Protein AF-A0A8X7WY59-F1 (afdb_monomer_lite)

Sequence (1253 aa):
MSDRKAVIKNADMSEDMQQDAVDCATQAMEKYNIEKDIAAYIKKIIQFKLKKKKSQFYHTILGNNSKTPDVVVSFHSNGEPSRGSSMAAEAGLLNAGLSVFEAQSSQLAAALEETGDVNGRVSSSGSQFSRCYEKLRSLGQARVSDNEAFRTEVHLLFDQLISENYEGLSGSASRVIEPQFNYNGYITLQDVCMLLVQACQLVRLNQEHLVSKLCQLIHHLLNRLQHMADLVGKDGILLRYSDLYQTDMELCRAALHCMANLCLGVPGQPYLEEPYRNSCFKTFLSVLQCVKQGDLCDVTCCGLLQSALKGIQSILNGGKMKLTQDEELGSLLAMLKKYMFFGLPGLNLEMPAILYPTPLPQYERSSSAKQEPTADVSSSARESGSKKRKSRGKNRKEVTDTRPEEEDNGEESGTLKMGTGLDKLKLTGGDAVVRKRVPTPQGLSLQSSCRRVTSSSDSEFSDPEGGLQSKLRLYQAKVRQSALHCFLSTVKCIEKKVLYGYWSCFVPDSSAVGSPQSLSLLTIALKDPSPKTRASALQVLSAILEGSKQFLSVAEDTSDHKQAFTPFSATLASSIRELHRCLLLALVAESSSQTLTQIIKCLANLALNAPYARLKPGLLSPLWRQIKPYIRHRDVNVRVSSLTLLGALVSTHAPLSEVEILLRQPCTAGMNNSGIATPQEARNTLEGYRKHPVNHSTDLQTAESWRKPNATYESPHDTGESLGENASQDSSWLLRFCISLVMLPREEIYSDSDTNSAGGGSSTYEPSPVRLEALQVLAHLVRGYFRVIQAHLLELGEVASKCMKETDASIQLHGAKLLEELGSGIIQQYKSDSNIPEGKIISVEEVLTFWLRVLSGPLVAALQNSHHPTLQTTACDAVSSILPEAFSRLSDKMQILCITVLLGLNHSENPLVKAASVRALGVYVLFPNLRQDVLFVADTANAILMSLEDRSPNVRAKAAWSLGNLTDTLIFNMETVGVCFQEDFSDLLLLKMFKSATRASNDKDRVKSNAVRALGNLLHFLQPHHIAKPHFLTVVEDSFQVLIQTVQGDATMKVRWNACYALGNAFRNTALPLGTASWTSEAFGVLTSVVKSCKNFKVRIKSAMALSIPSSRERYGSKEQFADVWGALVQALEKSEDTEDFLEYKYCASLRTQLCQALLHLIGLADEKDLDCISKTLAEKGEAFRAYFLHYHISTAEGSEVPPCLGLQERAQELEKVIVHLRSMEQVPQFPEAVVTYLENISQSCSGSAQAS

pLDDT: mean 71.4, std 25.54, range [20.17, 98.62]

Structure (mmCIF, N/CA/C/O backbone):
data_AF-A0A8X7WY59-F1
#
_entry.id   AF-A0A8X7WY59-F1
#
loop_
_atom_site.group_PDB
_atom_site.id
_atom_site.type_symbol
_atom_site.label_atom_id
_atom_site.label_alt_id
_atom_site.label_comp_id
_atom_site.label_asym_id
_atom_site.label_entity_id
_atom_site.label_seq_id
_atom_site.pdbx_PDB_ins_code
_atom_site.Cartn_x
_atom_site.Cartn_y
_atom_site.Cartn_z
_atom_site.occupancy
_atom_site.B_iso_or_equiv
_atom_site.auth_seq_id
_atom_site.auth_comp_id
_atom_site.auth_asym_id
_atom_site.auth_atom_id
_atom_site.pdbx_PDB_model_num
ATOM 1 N N . MET A 1 1 ? 18.654 16.461 20.805 1.00 31.39 1 MET A N 1
ATOM 2 C CA . MET A 1 1 ? 19.153 16.700 19.441 1.00 31.39 1 MET A CA 1
ATOM 3 C C . MET A 1 1 ? 20.659 16.739 19.533 1.00 31.39 1 MET A C 1
ATOM 5 O O . MET A 1 1 ? 21.188 17.694 20.074 1.00 31.39 1 MET A O 1
ATOM 9 N N . SER A 1 2 ? 21.334 15.676 19.124 1.00 32.94 2 SER A N 1
ATOM 10 C CA . SER A 1 2 ? 22.703 15.774 18.626 1.00 32.94 2 SER A CA 1
ATOM 11 C C . SER A 1 2 ? 22.593 16.575 17.325 1.00 32.94 2 SER A C 1
ATOM 13 O O . SER A 1 2 ? 21.932 16.127 16.388 1.00 32.94 2 SER A O 1
ATOM 15 N N . ASP A 1 3 ? 23.088 17.814 17.319 1.00 42.06 3 ASP A N 1
ATOM 16 C CA . ASP A 1 3 ? 23.020 18.712 16.163 1.00 42.06 3 ASP A CA 1
ATOM 17 C C . ASP A 1 3 ? 23.719 18.055 14.968 1.00 42.06 3 ASP A C 1
ATOM 19 O O . ASP A 1 3 ? 24.945 18.067 14.873 1.00 42.06 3 ASP A O 1
ATOM 23 N N . ARG A 1 4 ? 22.942 17.448 14.060 1.00 55.97 4 ARG A N 1
ATOM 24 C CA . ARG A 1 4 ? 23.450 16.955 12.777 1.00 55.97 4 ARG A CA 1
ATOM 25 C C . ARG A 1 4 ? 23.826 18.167 11.950 1.00 55.97 4 ARG A C 1
ATOM 27 O O . ARG A 1 4 ? 22.977 18.779 11.301 1.00 55.97 4 ARG A O 1
ATOM 34 N N . LYS A 1 5 ? 25.097 18.538 12.012 1.00 56.91 5 LYS A N 1
ATOM 35 C CA . LYS A 1 5 ? 25.622 19.657 11.249 1.00 56.91 5 LYS A CA 1
ATOM 36 C C . LYS A 1 5 ? 25.946 19.146 9.850 1.00 56.91 5 LYS A C 1
ATOM 38 O O . LYS A 1 5 ? 26.588 18.112 9.681 1.00 56.91 5 LYS A O 1
ATOM 43 N N . ALA A 1 6 ? 25.464 19.842 8.827 1.00 61.50 6 ALA A N 1
ATOM 44 C CA . ALA A 1 6 ? 25.950 19.593 7.478 1.00 61.50 6 ALA A CA 1
ATOM 45 C C . ALA A 1 6 ? 27.387 20.129 7.406 1.00 61.50 6 ALA A C 1
ATOM 47 O O . ALA A 1 6 ? 27.615 21.318 7.622 1.00 61.50 6 ALA A O 1
ATOM 48 N N . VAL A 1 7 ? 28.352 19.243 7.153 1.00 59.28 7 VAL A N 1
ATOM 49 C CA . VAL A 1 7 ? 29.776 19.590 7.056 1.00 59.28 7 VAL A CA 1
ATOM 50 C C . VAL A 1 7 ? 30.239 19.314 5.631 1.00 59.28 7 VAL A C 1
ATOM 52 O O . VAL A 1 7 ? 30.009 18.238 5.073 1.00 59.28 7 VAL A O 1
ATOM 55 N N . ILE A 1 8 ? 30.881 20.300 5.017 1.00 67.44 8 ILE A N 1
ATOM 56 C CA . ILE A 1 8 ? 31.401 20.184 3.655 1.00 67.44 8 ILE A CA 1
ATOM 57 C C . ILE A 1 8 ? 32.779 19.522 3.721 1.00 67.44 8 ILE A C 1
ATOM 59 O O . ILE A 1 8 ? 33.669 20.029 4.398 1.00 67.44 8 ILE A O 1
ATOM 63 N N . LYS A 1 9 ? 32.962 18.379 3.037 1.00 58.09 9 LYS A N 1
ATOM 64 C CA . LYS A 1 9 ? 34.277 17.699 2.977 1.00 58.09 9 LYS A CA 1
ATOM 65 C C . LYS A 1 9 ? 35.190 18.274 1.904 1.00 58.09 9 LYS A C 1
ATOM 67 O O . LYS A 1 9 ? 36.377 18.383 2.149 1.00 58.09 9 LYS A O 1
ATOM 72 N N . ASN A 1 10 ? 34.630 18.548 0.726 1.00 53.47 10 ASN A N 1
ATOM 73 C CA . ASN A 1 10 ? 35.312 19.059 -0.463 1.00 53.47 10 ASN A CA 1
ATOM 74 C C . ASN A 1 10 ? 34.281 19.818 -1.314 1.00 53.47 10 ASN A C 1
ATOM 76 O O . ASN A 1 10 ? 33.193 19.285 -1.578 1.00 53.47 10 ASN A O 1
ATOM 80 N N . ALA A 1 11 ? 34.608 21.041 -1.733 1.00 60.16 11 ALA A N 1
ATOM 81 C CA . ALA A 1 11 ? 33.731 21.877 -2.547 1.00 60.16 11 ALA A CA 1
ATOM 82 C C . ALA A 1 11 ? 34.517 22.841 -3.450 1.00 60.16 11 ALA A C 1
ATOM 84 O O . ALA A 1 11 ? 35.260 23.681 -2.955 1.00 60.16 11 ALA A O 1
ATOM 85 N N . ASP A 1 12 ? 34.262 22.777 -4.759 1.00 55.44 12 ASP A N 1
ATOM 86 C CA . ASP A 1 12 ? 34.738 23.748 -5.761 1.00 55.44 12 ASP A CA 1
ATOM 87 C C . ASP A 1 12 ? 33.696 24.870 -5.988 1.00 55.44 12 ASP A C 1
ATOM 89 O O . ASP A 1 12 ? 33.235 25.101 -7.108 1.00 55.44 12 ASP A O 1
ATOM 93 N N . MET A 1 13 ? 33.226 25.530 -4.922 1.00 59.47 13 MET A N 1
ATOM 94 C CA . MET A 1 13 ? 32.264 26.652 -5.001 1.00 59.47 13 MET A CA 1
ATOM 95 C C . MET A 1 13 ? 32.518 27.700 -3.902 1.00 59.47 13 MET A C 1
ATOM 97 O O . MET A 1 13 ? 33.172 27.387 -2.912 1.00 59.47 13 MET A O 1
ATOM 101 N N . SER A 1 14 ? 32.014 28.934 -4.054 1.00 62.94 14 SER A N 1
ATOM 102 C CA . SER A 1 14 ? 32.271 30.042 -3.108 1.00 62.94 14 SER A CA 1
ATOM 103 C C . SER A 1 14 ? 31.678 29.810 -1.709 1.00 62.94 14 SER A C 1
ATOM 105 O O . SER A 1 14 ? 30.666 29.121 -1.576 1.00 62.94 14 SER A O 1
ATOM 107 N N . GLU A 1 15 ? 32.269 30.416 -0.670 1.00 65.06 15 GLU A N 1
ATOM 108 C CA . GLU A 1 15 ? 31.835 30.266 0.736 1.00 65.06 15 GLU A CA 1
ATOM 109 C C . GLU A 1 15 ? 30.348 30.609 0.951 1.00 65.06 15 GLU A C 1
ATOM 111 O O . GLU A 1 15 ? 29.634 29.867 1.623 1.00 65.06 15 GLU A O 1
ATOM 116 N N . ASP A 1 16 ? 29.830 31.643 0.283 1.00 63.62 16 ASP A N 1
ATOM 117 C CA . ASP A 1 16 ? 28.403 31.996 0.344 1.00 63.62 16 ASP A CA 1
ATOM 118 C C . ASP A 1 16 ? 27.487 30.879 -0.198 1.00 63.62 16 ASP A C 1
ATOM 120 O O . ASP A 1 16 ? 26.389 30.648 0.310 1.00 63.62 16 ASP A O 1
ATOM 124 N N . MET A 1 17 ? 27.924 30.163 -1.242 1.00 63.62 17 MET A N 1
ATOM 125 C CA . MET A 1 17 ? 27.171 29.045 -1.830 1.00 63.62 17 MET A CA 1
ATOM 126 C C . MET A 1 17 ? 27.289 27.774 -0.993 1.00 63.62 17 MET A C 1
ATOM 128 O O . MET A 1 17 ? 26.340 26.990 -0.918 1.00 63.62 17 MET A O 1
ATOM 132 N N . GLN A 1 18 ? 28.442 27.589 -0.354 1.00 67.56 18 GLN A N 1
ATOM 133 C CA . GLN A 1 18 ? 28.662 26.543 0.633 1.00 67.56 18 GLN A CA 1
ATOM 134 C C . GLN A 1 18 ? 27.712 26.722 1.826 1.00 67.56 18 GLN A C 1
ATOM 136 O O . GLN A 1 18 ? 27.044 25.762 2.214 1.00 67.56 18 GLN A O 1
ATOM 141 N N . GLN A 1 19 ? 27.545 27.950 2.324 1.00 72.44 19 GLN A N 1
ATOM 142 C CA . GLN A 1 19 ? 26.592 28.256 3.392 1.00 72.44 19 GLN A CA 1
ATOM 143 C C . GLN A 1 19 ? 25.133 28.043 2.947 1.00 72.44 19 GLN A C 1
ATOM 145 O O . GLN A 1 19 ? 24.384 27.342 3.624 1.00 72.44 19 GLN A O 1
ATOM 150 N N . ASP A 1 20 ? 24.747 28.521 1.755 1.00 68.69 20 ASP A N 1
ATOM 151 C CA . ASP A 1 20 ? 23.413 28.281 1.167 1.00 68.69 20 ASP A CA 1
ATOM 152 C C . ASP A 1 20 ? 23.089 26.770 1.039 1.00 68.69 20 ASP A C 1
ATOM 154 O O . ASP A 1 20 ? 21.933 26.343 1.182 1.00 68.69 20 ASP A O 1
ATOM 158 N N . ALA A 1 21 ? 24.101 25.949 0.735 1.00 67.88 21 ALA A N 1
ATOM 159 C CA . ALA A 1 21 ? 23.987 24.498 0.628 1.00 67.88 21 ALA A CA 1
ATOM 160 C C . ALA A 1 21 ? 23.871 23.813 1.996 1.00 67.88 21 ALA A C 1
ATOM 162 O O . ALA A 1 21 ? 23.061 22.893 2.136 1.00 67.88 21 ALA A O 1
ATOM 163 N N . VAL A 1 22 ? 24.626 24.278 2.994 1.00 73.19 22 VAL A N 1
ATOM 164 C CA . VAL A 1 22 ? 24.528 23.842 4.396 1.00 73.19 22 VAL A CA 1
ATOM 165 C C . VAL A 1 22 ? 23.139 24.161 4.953 1.00 73.19 22 VAL A C 1
ATOM 167 O O . VAL A 1 22 ? 22.491 23.279 5.516 1.00 73.19 22 VAL A O 1
ATOM 170 N N . ASP A 1 23 ? 22.608 25.354 4.695 1.00 73.19 23 ASP A N 1
ATOM 171 C CA . ASP A 1 23 ? 21.272 25.765 5.139 1.00 73.19 23 ASP A CA 1
ATOM 172 C C . ASP A 1 23 ? 20.163 24.955 4.443 1.00 73.19 23 ASP A C 1
ATOM 174 O O . ASP A 1 23 ? 19.184 24.538 5.067 1.00 73.19 23 ASP A O 1
ATOM 178 N N . CYS A 1 24 ? 20.320 24.658 3.144 1.00 72.88 24 CYS A N 1
ATOM 179 C CA . CYS A 1 24 ? 19.389 23.784 2.419 1.00 72.88 24 CYS A CA 1
ATOM 180 C C . CYS A 1 24 ? 19.446 22.335 2.894 1.00 72.88 24 CYS A C 1
ATOM 182 O O . CYS A 1 24 ? 18.401 21.688 2.980 1.00 72.88 24 CYS A O 1
ATOM 184 N N . ALA A 1 25 ? 20.641 21.813 3.172 1.00 68.19 25 ALA A N 1
ATOM 185 C CA . ALA A 1 25 ? 20.806 20.489 3.751 1.00 68.19 25 ALA A CA 1
ATOM 186 C C . ALA A 1 25 ? 20.147 20.433 5.132 1.00 68.19 25 ALA A C 1
ATOM 188 O O . ALA A 1 25 ? 19.403 19.496 5.406 1.00 68.19 25 ALA A O 1
ATOM 189 N N . THR A 1 26 ? 20.309 21.482 5.938 1.00 71.94 26 THR A N 1
ATOM 190 C CA . THR A 1 26 ? 19.675 21.624 7.255 1.00 71.94 26 THR A CA 1
ATOM 191 C C . THR A 1 26 ? 18.148 21.615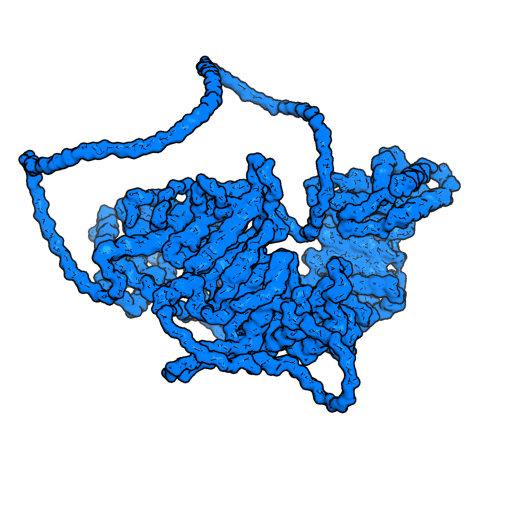 7.139 1.00 71.94 26 THR A C 1
ATOM 193 O O . THR A 1 26 ? 17.495 20.760 7.733 1.00 71.94 26 THR A O 1
ATOM 196 N N . GLN A 1 27 ? 17.564 22.425 6.249 1.00 70.44 27 GLN A N 1
ATOM 197 C CA . GLN A 1 27 ? 16.116 22.403 5.985 1.00 70.44 27 GLN A CA 1
ATOM 198 C C . GLN A 1 27 ? 15.603 21.066 5.431 1.00 70.44 27 GLN A C 1
ATOM 200 O O . GLN A 1 27 ? 14.469 20.661 5.693 1.00 70.44 27 GLN A O 1
ATOM 205 N N . ALA A 1 28 ? 16.394 20.384 4.603 1.00 68.31 28 ALA A N 1
ATOM 206 C CA . ALA A 1 28 ? 16.016 19.088 4.054 1.00 68.31 28 ALA A CA 1
ATOM 207 C C . ALA A 1 28 ? 15.990 18.004 5.133 1.00 68.31 28 ALA A C 1
ATOM 209 O O . ALA A 1 28 ? 15.068 17.188 5.144 1.00 68.31 28 ALA A O 1
ATOM 210 N N . MET A 1 29 ? 16.975 18.038 6.032 1.00 65.56 29 MET A N 1
ATOM 211 C CA . MET A 1 29 ? 17.070 17.164 7.198 1.00 65.56 29 MET A CA 1
ATOM 212 C C . MET A 1 29 ? 15.958 17.436 8.221 1.00 65.56 29 MET A C 1
ATOM 214 O O . MET A 1 29 ? 15.533 16.517 8.910 1.00 65.56 29 MET A O 1
ATOM 218 N N . GLU A 1 30 ? 15.431 18.662 8.295 1.00 68.75 30 GLU A N 1
ATOM 219 C CA . GLU A 1 30 ? 14.263 18.986 9.128 1.00 68.75 30 GLU A CA 1
ATOM 220 C C . GLU A 1 30 ? 12.935 18.493 8.530 1.00 68.75 30 GLU A C 1
ATOM 222 O O . GLU A 1 30 ? 11.986 18.197 9.259 1.00 68.75 30 GLU A O 1
ATOM 227 N N . LYS A 1 31 ? 12.844 18.417 7.196 1.00 62.91 31 LYS A N 1
ATOM 228 C CA . LYS A 1 31 ? 11.581 18.194 6.471 1.00 62.91 31 LYS A CA 1
ATOM 229 C C . LYS A 1 31 ? 11.366 16.755 6.004 1.00 62.91 31 LYS A C 1
ATOM 231 O O . LYS A 1 31 ? 10.217 16.335 5.848 1.00 62.91 31 LYS A O 1
ATOM 236 N N . TYR A 1 32 ? 12.436 16.003 5.766 1.00 65.38 32 TYR A N 1
ATOM 237 C CA . TYR A 1 32 ? 12.380 14.617 5.308 1.00 65.38 32 TYR A CA 1
ATOM 238 C C . TYR A 1 32 ? 13.253 13.746 6.196 1.00 65.38 32 TYR A C 1
ATOM 240 O O . TYR A 1 32 ? 14.289 14.174 6.678 1.00 65.38 32 TYR A O 1
ATOM 248 N N . ASN A 1 33 ? 12.826 12.501 6.380 1.00 56.78 33 ASN A N 1
ATOM 249 C CA . ASN A 1 33 ? 13.471 11.551 7.287 1.00 56.78 33 ASN A CA 1
ATOM 250 C C . ASN A 1 33 ? 13.991 10.294 6.581 1.00 56.78 33 ASN A C 1
ATOM 252 O O . ASN A 1 33 ? 14.546 9.400 7.213 1.00 56.78 33 ASN A O 1
ATOM 256 N N . ILE A 1 34 ? 13.767 10.213 5.270 1.00 57.03 34 ILE A N 1
ATOM 257 C CA . ILE A 1 34 ? 14.223 9.136 4.397 1.00 57.03 34 ILE A CA 1
ATOM 258 C C . ILE A 1 34 ? 15.406 9.695 3.618 1.00 57.03 34 ILE A C 1
ATOM 260 O O . ILE A 1 34 ? 15.239 10.687 2.914 1.00 57.03 34 ILE A O 1
ATOM 264 N N . GLU A 1 35 ? 16.584 9.074 3.706 1.00 59.41 35 GLU A N 1
ATOM 265 C CA . GLU A 1 35 ? 17.811 9.561 3.048 1.00 59.41 35 GLU A CA 1
ATOM 266 C C . GLU A 1 35 ? 17.623 9.783 1.549 1.00 59.41 35 GLU A C 1
ATOM 268 O O . GLU A 1 35 ? 18.115 10.765 1.009 1.00 59.41 35 GLU A O 1
ATOM 273 N N . LYS A 1 36 ? 16.836 8.931 0.882 1.00 54.22 36 LYS A N 1
ATOM 274 C CA . LYS A 1 36 ? 16.483 9.095 -0.532 1.00 54.22 36 LYS A CA 1
ATOM 275 C C . LYS A 1 36 ? 15.666 10.362 -0.793 1.00 54.22 36 LYS A C 1
ATOM 277 O O . LYS A 1 36 ? 15.869 10.994 -1.823 1.00 54.22 36 LYS A O 1
ATOM 282 N N . ASP A 1 37 ? 14.786 10.748 0.127 1.00 60.25 37 ASP A N 1
ATOM 283 C CA . ASP A 1 37 ? 13.929 11.930 0.002 1.00 60.25 37 ASP A CA 1
ATOM 284 C C . ASP A 1 37 ? 14.642 13.201 0.464 1.00 60.25 37 ASP A C 1
ATOM 286 O O . ASP A 1 37 ? 14.465 14.242 -0.160 1.00 60.25 37 ASP A O 1
ATOM 290 N N . ILE A 1 38 ? 15.507 13.118 1.483 1.00 61.59 38 ILE A N 1
ATOM 291 C CA . ILE A 1 38 ? 16.444 14.188 1.853 1.00 61.59 38 ILE A CA 1
ATOM 292 C C . ILE A 1 38 ? 17.388 14.426 0.676 1.00 61.59 38 ILE A C 1
ATOM 294 O O . ILE A 1 38 ? 17.478 15.544 0.189 1.00 61.59 38 ILE A O 1
ATOM 298 N N . ALA A 1 39 ? 18.015 13.379 0.138 1.00 57.72 39 ALA A N 1
ATOM 299 C CA . ALA A 1 39 ? 18.873 13.465 -1.036 1.00 57.72 39 ALA A CA 1
ATOM 300 C C . ALA A 1 39 ? 18.103 13.976 -2.253 1.00 57.72 39 ALA A C 1
ATOM 302 O O . ALA A 1 39 ? 18.612 14.835 -2.960 1.00 57.72 39 ALA A O 1
ATOM 303 N N . ALA A 1 40 ? 16.869 13.522 -2.496 1.00 58.44 40 ALA A N 1
ATOM 304 C CA . ALA A 1 40 ? 16.046 14.019 -3.594 1.00 58.44 40 ALA A CA 1
ATOM 305 C C . ALA A 1 40 ? 15.609 15.472 -3.384 1.00 58.44 40 ALA A C 1
ATOM 307 O O . ALA A 1 40 ? 15.522 16.206 -4.362 1.00 58.44 40 ALA A O 1
ATOM 308 N N . TYR A 1 41 ? 15.359 15.912 -2.150 1.00 64.25 41 TYR A N 1
ATOM 309 C CA . TYR A 1 41 ? 14.955 17.279 -1.831 1.00 64.25 41 TYR A CA 1
ATOM 310 C C . TYR A 1 41 ? 16.135 18.245 -1.824 1.00 64.25 41 TYR A C 1
ATOM 312 O O . TYR A 1 41 ? 16.023 19.302 -2.433 1.00 64.25 41 TYR A O 1
ATOM 320 N N . ILE A 1 42 ? 17.274 17.874 -1.233 1.00 65.81 42 ILE A N 1
ATOM 321 C CA . ILE A 1 42 ? 18.551 18.587 -1.360 1.00 65.81 42 ILE A CA 1
ATOM 322 C C . ILE A 1 42 ? 18.903 18.664 -2.837 1.00 65.81 42 ILE A C 1
ATOM 324 O O . ILE A 1 42 ? 19.076 19.760 -3.348 1.00 65.81 42 ILE A O 1
ATOM 328 N N . LYS A 1 43 ? 18.896 17.542 -3.567 1.00 60.91 43 LYS A N 1
ATOM 329 C CA . LYS A 1 43 ? 19.146 17.531 -5.012 1.00 60.91 43 LYS A CA 1
ATOM 330 C C . LYS A 1 43 ? 18.153 18.432 -5.728 1.00 60.91 43 LYS A C 1
ATOM 332 O O . LYS A 1 43 ? 18.589 19.263 -6.493 1.00 60.91 43 LYS A O 1
ATOM 337 N N . LYS A 1 44 ? 16.854 18.385 -5.432 1.00 62.94 44 LYS A N 1
ATOM 338 C CA . LYS A 1 44 ? 15.842 19.232 -6.085 1.00 62.94 44 LYS A CA 1
ATOM 339 C C . LYS A 1 44 ? 15.990 20.719 -5.748 1.00 62.94 44 LYS A C 1
ATOM 341 O O . LYS A 1 44 ? 15.847 21.530 -6.654 1.00 62.94 44 LYS A O 1
ATOM 346 N N . ILE A 1 45 ? 16.269 21.089 -4.497 1.00 61.38 45 ILE A N 1
ATOM 347 C CA . ILE A 1 45 ? 16.362 22.483 -4.032 1.00 61.38 45 ILE A CA 1
ATOM 348 C C . ILE A 1 45 ? 17.728 23.089 -4.320 1.00 61.38 45 ILE A C 1
ATOM 350 O O . ILE A 1 45 ? 17.772 24.199 -4.833 1.00 61.38 45 ILE A O 1
ATOM 354 N N . ILE A 1 46 ? 18.826 22.381 -4.063 1.00 57.19 46 ILE A N 1
ATOM 355 C CA . ILE A 1 46 ? 20.169 22.816 -4.455 1.00 57.19 46 ILE A CA 1
ATOM 356 C C . ILE A 1 46 ? 20.239 22.894 -5.984 1.00 57.19 46 ILE A C 1
ATOM 358 O O . ILE A 1 46 ? 20.653 23.917 -6.508 1.00 57.19 46 ILE A O 1
ATOM 362 N N . GLN A 1 47 ? 19.699 21.930 -6.737 1.00 54.09 47 GLN A N 1
ATOM 363 C CA . GLN A 1 47 ? 19.616 22.039 -8.204 1.00 54.09 47 GLN A CA 1
ATOM 364 C C . GLN A 1 47 ? 18.663 23.152 -8.670 1.00 54.09 47 GLN A C 1
ATOM 366 O O . GLN A 1 47 ? 18.813 23.634 -9.788 1.00 54.09 47 GLN A O 1
ATOM 371 N N . PHE A 1 48 ? 17.712 23.597 -7.841 1.00 52.19 48 PHE A N 1
ATOM 372 C CA . PHE A 1 48 ? 16.834 24.738 -8.125 1.00 52.19 48 PHE A CA 1
ATOM 373 C C . PHE A 1 48 ? 17.480 26.092 -7.771 1.00 52.19 48 PHE A C 1
ATOM 375 O O . PHE A 1 48 ? 17.360 27.035 -8.551 1.00 52.19 48 PHE A O 1
ATOM 382 N N . LYS A 1 49 ? 18.208 26.193 -6.649 1.00 52.47 49 LYS A N 1
ATOM 383 C CA . LYS A 1 49 ? 18.935 27.397 -6.209 1.00 52.47 49 LYS A CA 1
ATOM 384 C C . LYS A 1 49 ? 20.239 27.608 -6.994 1.00 52.47 49 LYS A C 1
ATOM 386 O O . LYS A 1 49 ? 20.487 28.726 -7.433 1.00 52.47 49 LYS A O 1
ATOM 391 N N . LEU A 1 50 ? 21.013 26.553 -7.274 1.00 47.41 50 LEU A N 1
ATOM 392 C CA . LEU A 1 50 ? 22.233 26.609 -8.100 1.00 47.41 50 LEU A CA 1
ATOM 393 C C . LEU A 1 50 ? 21.926 26.934 -9.570 1.00 47.41 50 LEU A C 1
ATOM 395 O O . LEU A 1 50 ? 22.660 27.699 -10.192 1.00 47.41 50 LEU A O 1
ATOM 399 N N . LYS A 1 51 ? 20.781 26.475 -10.105 1.00 46.06 51 LYS A N 1
ATOM 400 C CA . LYS A 1 51 ? 20.276 26.909 -11.426 1.00 46.06 51 LYS A CA 1
ATOM 401 C C . LYS A 1 51 ? 20.004 28.413 -11.513 1.00 46.06 51 LYS A C 1
ATOM 403 O O . LYS A 1 51 ? 19.922 28.938 -12.616 1.00 46.06 51 LYS A O 1
ATOM 408 N N . LYS A 1 52 ? 19.845 29.098 -10.376 1.00 46.03 52 LYS A N 1
ATOM 409 C CA . LYS A 1 52 ? 19.561 30.535 -10.314 1.00 46.03 52 LYS A CA 1
ATOM 410 C C . LYS A 1 52 ? 20.822 31.402 -10.136 1.00 46.03 52 LYS A C 1
ATOM 412 O O . LYS A 1 52 ? 20.701 32.610 -10.299 1.00 46.03 52 LYS A O 1
ATOM 417 N N . LYS A 1 53 ? 22.000 30.825 -9.818 1.00 42.91 53 LYS A N 1
ATOM 418 C CA . LYS A 1 53 ? 23.236 31.576 -9.469 1.00 42.91 53 LYS A CA 1
ATOM 419 C C . LYS A 1 53 ? 24.501 31.351 -10.352 1.00 42.91 53 LYS A C 1
ATOM 421 O O . LYS A 1 53 ? 25.434 32.111 -10.139 1.00 42.91 53 LYS A O 1
ATOM 426 N N . LYS A 1 54 ? 24.520 30.444 -11.358 1.00 35.44 54 LYS A N 1
ATOM 427 C CA . LYS A 1 54 ? 25.460 30.294 -12.534 1.00 35.44 54 LYS A CA 1
ATOM 428 C C . LYS A 1 54 ? 26.038 28.861 -12.748 1.00 35.44 54 LYS A C 1
ATOM 430 O O . LYS A 1 54 ? 26.557 28.235 -11.838 1.00 35.44 54 LYS A O 1
ATOM 435 N N . SER A 1 55 ? 25.956 28.403 -14.008 1.00 32.91 55 SER A N 1
ATOM 436 C CA . SER A 1 55 ? 26.833 27.591 -14.902 1.00 32.91 55 SER A CA 1
ATOM 437 C C . SER A 1 55 ? 27.771 26.410 -14.502 1.00 32.91 55 SER A C 1
ATOM 439 O O . SER A 1 55 ? 28.643 26.102 -15.315 1.00 32.91 55 SER A O 1
ATOM 441 N N . GLN A 1 56 ? 27.616 25.658 -13.402 1.00 38.56 56 GLN A N 1
ATOM 442 C CA . GLN A 1 56 ? 28.339 24.362 -13.237 1.00 38.56 56 GLN A CA 1
ATOM 443 C C . GLN A 1 56 ? 27.479 23.236 -12.617 1.00 38.56 56 GLN A C 1
ATOM 445 O O . GLN A 1 56 ? 26.637 23.491 -11.752 1.00 38.56 56 GLN A O 1
ATOM 450 N N . PHE A 1 57 ? 27.671 21.980 -13.069 1.00 42.25 57 PHE A N 1
ATOM 451 C CA . PHE A 1 57 ? 27.077 20.782 -12.441 1.00 42.25 57 PHE A CA 1
ATOM 452 C C . PHE A 1 57 ? 27.966 20.294 -11.324 1.00 42.25 57 PHE A C 1
ATOM 454 O O . PHE A 1 57 ? 29.045 19.769 -11.575 1.00 42.25 57 PHE A O 1
ATOM 461 N N . TYR A 1 58 ? 27.445 20.386 -10.110 1.00 45.66 58 TYR A N 1
ATOM 462 C CA . TYR A 1 58 ? 28.010 19.696 -8.970 1.00 45.66 58 TYR A CA 1
ATOM 463 C C . TYR A 1 58 ? 27.232 18.404 -8.748 1.00 45.66 58 TYR A C 1
ATOM 465 O O . TYR A 1 58 ? 26.010 18.429 -8.559 1.00 45.66 58 TYR A O 1
ATOM 473 N N . HIS A 1 59 ? 27.921 17.265 -8.769 1.00 43.09 59 HIS A N 1
ATOM 474 C CA . HIS A 1 59 ? 27.338 16.043 -8.245 1.00 43.09 59 HIS A CA 1
ATOM 475 C C . HIS A 1 59 ? 27.479 16.070 -6.725 1.00 43.09 59 HIS A C 1
ATOM 477 O O . HIS A 1 59 ? 28.584 16.015 -6.190 1.00 43.09 59 HIS A O 1
ATOM 483 N N . THR A 1 60 ? 26.350 16.169 -6.026 1.00 42.78 60 THR A N 1
ATOM 484 C CA . THR A 1 60 ? 26.315 16.002 -4.573 1.00 42.78 60 THR A CA 1
ATOM 485 C C . THR A 1 60 ? 26.425 14.518 -4.250 1.00 42.78 60 THR A C 1
ATOM 487 O O . THR A 1 60 ? 25.532 13.747 -4.612 1.00 42.78 60 THR A O 1
ATOM 490 N N . ILE A 1 61 ? 27.520 14.122 -3.605 1.00 42.44 61 ILE A N 1
ATOM 491 C CA . ILE A 1 61 ? 27.688 12.802 -2.999 1.00 42.44 61 ILE A CA 1
ATOM 492 C C . ILE A 1 61 ? 27.444 12.980 -1.504 1.00 42.44 61 ILE A C 1
ATOM 494 O O . ILE A 1 61 ? 28.158 13.731 -0.837 1.00 42.44 61 ILE A O 1
ATOM 498 N N . LEU A 1 62 ? 26.396 12.323 -1.015 1.00 44.25 62 LEU A N 1
ATOM 499 C CA . LEU A 1 62 ? 26.085 12.235 0.405 1.00 44.25 62 LEU A CA 1
ATOM 500 C C . LEU A 1 62 ? 26.715 10.949 0.926 1.00 44.25 62 LEU A C 1
ATOM 502 O O . LEU A 1 62 ? 26.410 9.867 0.427 1.00 44.25 62 LEU A O 1
ATOM 506 N N . GLY A 1 63 ? 27.604 11.080 1.903 1.00 45.94 63 GLY A N 1
ATOM 507 C CA . GLY A 1 63 ? 28.165 9.950 2.630 1.00 45.94 63 GLY A CA 1
ATOM 508 C C . GLY A 1 63 ? 28.097 10.215 4.126 1.00 45.94 63 GLY A C 1
ATOM 509 O O . GLY A 1 63 ? 28.309 11.344 4.561 1.00 45.94 63 GLY A O 1
ATOM 510 N N . ASN A 1 64 ? 27.834 9.180 4.918 1.00 45.25 64 ASN A N 1
ATOM 511 C CA . ASN A 1 64 ? 28.088 9.258 6.352 1.00 45.25 64 ASN A CA 1
ATOM 512 C C . ASN A 1 64 ? 29.588 9.091 6.581 1.00 45.25 64 ASN A C 1
ATOM 514 O O . ASN A 1 64 ? 30.207 8.153 6.071 1.00 45.25 64 ASN A O 1
ATOM 518 N N . ASN A 1 65 ? 30.187 9.998 7.351 1.00 38.62 65 ASN A N 1
ATOM 519 C CA . ASN A 1 65 ? 31.526 9.759 7.863 1.00 38.62 65 ASN A CA 1
ATOM 520 C C . ASN A 1 65 ? 31.403 8.629 8.890 1.00 38.62 65 ASN A C 1
ATOM 522 O O . ASN A 1 65 ? 30.685 8.767 9.873 1.00 38.62 65 ASN A O 1
ATOM 526 N N . SER A 1 66 ? 32.106 7.514 8.710 1.00 36.78 66 SER A N 1
ATOM 527 C CA . SER A 1 66 ? 32.022 6.342 9.601 1.00 36.78 66 SER A CA 1
ATOM 528 C C . SER A 1 66 ? 32.507 6.595 11.042 1.00 36.78 66 SER A C 1
ATOM 530 O O . SER A 1 66 ? 32.578 5.661 11.835 1.00 36.78 66 SER A O 1
ATOM 532 N N . LYS A 1 67 ? 32.842 7.848 11.389 1.00 36.44 67 LYS A N 1
ATOM 533 C CA . LYS A 1 67 ? 33.373 8.276 12.689 1.00 36.44 67 LYS A CA 1
ATOM 534 C C . LYS A 1 67 ? 32.604 9.439 13.360 1.00 36.44 67 LYS A C 1
ATOM 536 O O . LYS A 1 67 ? 32.875 9.679 14.529 1.00 36.44 67 LYS A O 1
ATOM 541 N N . THR A 1 68 ? 31.663 10.136 12.694 1.00 35.31 68 THR A N 1
ATOM 542 C CA . THR A 1 68 ? 30.827 11.222 13.289 1.00 35.31 68 THR A CA 1
ATOM 543 C C . THR A 1 68 ? 29.427 11.306 12.636 1.00 35.31 68 THR A C 1
ATOM 545 O O . THR A 1 68 ? 29.299 10.921 11.474 1.00 35.31 68 THR A O 1
ATOM 548 N N . PRO A 1 69 ? 28.369 11.800 13.326 1.00 37.19 69 PRO A N 1
ATOM 549 C CA . PRO A 1 69 ? 26.976 11.794 12.837 1.00 37.19 69 PRO A CA 1
ATOM 550 C C . PRO A 1 69 ? 26.636 12.937 11.853 1.00 37.19 69 PRO A C 1
ATOM 552 O O . PRO A 1 69 ? 25.472 13.317 11.713 1.00 37.19 69 PRO A O 1
ATOM 555 N N . ASP A 1 70 ? 27.639 13.496 11.176 1.00 46.56 70 ASP A N 1
ATOM 556 C CA . ASP A 1 70 ? 27.482 14.642 10.280 1.00 46.56 70 ASP A CA 1
ATOM 557 C C . ASP A 1 70 ? 27.152 14.193 8.854 1.00 46.56 70 ASP A C 1
ATOM 559 O O . ASP A 1 70 ? 27.751 13.253 8.316 1.00 46.56 70 ASP A O 1
ATOM 563 N N . VAL A 1 71 ? 26.229 14.908 8.207 1.00 48.53 71 VAL A N 1
ATOM 564 C CA . VAL A 1 71 ? 25.955 14.713 6.781 1.00 48.53 71 VAL A CA 1
ATOM 565 C C . VAL A 1 71 ? 27.079 15.367 5.996 1.00 48.53 71 VAL A C 1
ATOM 567 O O . VAL A 1 71 ? 27.180 16.594 5.928 1.00 48.53 71 VAL A O 1
ATOM 570 N N . VAL A 1 72 ? 27.929 14.531 5.405 1.00 49.19 72 VAL A N 1
ATOM 571 C CA . VAL A 1 72 ? 29.046 14.993 4.595 1.00 49.19 72 VAL A CA 1
ATOM 572 C C . VAL A 1 72 ? 28.560 15.257 3.182 1.00 49.19 72 VAL A C 1
ATOM 574 O O . VAL A 1 72 ? 28.167 14.339 2.457 1.00 49.19 72 VAL A O 1
ATOM 577 N N . VAL A 1 73 ? 28.618 16.523 2.781 1.00 52.00 73 VAL A N 1
ATOM 578 C CA . VAL A 1 73 ? 28.245 16.954 1.436 1.00 52.00 73 VAL A CA 1
ATOM 579 C C . VAL A 1 73 ? 29.528 17.161 0.637 1.00 52.00 73 VAL A C 1
ATOM 581 O O . VAL A 1 73 ? 30.331 18.035 0.958 1.00 52.00 73 VAL A O 1
ATOM 584 N N . SER A 1 74 ? 29.755 16.316 -0.372 1.00 45.56 74 SER A N 1
ATOM 585 C CA . SER A 1 74 ? 30.898 16.452 -1.286 1.00 45.56 74 SER A CA 1
ATOM 586 C C . SER A 1 74 ? 30.399 16.865 -2.663 1.00 45.56 74 SER A C 1
ATOM 588 O O . SER A 1 74 ? 29.535 16.190 -3.231 1.00 45.56 74 SER A O 1
ATOM 590 N N . PHE A 1 75 ? 30.931 17.959 -3.199 1.00 53.34 75 PHE A N 1
ATOM 591 C CA . PHE A 1 75 ? 30.553 18.481 -4.508 1.00 53.34 75 PHE A CA 1
ATOM 592 C C . PHE A 1 75 ? 31.688 18.237 -5.499 1.00 53.34 75 PHE A C 1
ATOM 594 O O . PHE A 1 75 ? 32.750 18.833 -5.370 1.00 53.34 75 PHE A O 1
ATOM 601 N N . HIS A 1 76 ? 31.455 17.363 -6.480 1.00 41.06 76 HIS A N 1
ATOM 602 C CA . HIS A 1 76 ? 32.423 17.076 -7.543 1.00 41.06 76 HIS A CA 1
ATOM 603 C C . HIS A 1 76 ? 31.967 17.724 -8.853 1.00 41.06 76 HIS A C 1
ATOM 605 O O . HIS A 1 76 ? 30.785 17.631 -9.205 1.00 41.06 76 HIS A O 1
ATOM 611 N N . SER A 1 77 ? 32.893 18.350 -9.577 1.00 38.03 77 SER A N 1
ATOM 612 C CA . SER A 1 77 ? 32.724 18.685 -10.992 1.00 38.03 77 SER A CA 1
ATOM 613 C C . SER A 1 77 ? 32.966 17.411 -11.822 1.00 38.03 77 SER A C 1
ATOM 615 O O . SER A 1 77 ? 33.891 16.649 -11.554 1.00 38.03 77 SER A O 1
ATOM 617 N N . ASN A 1 78 ? 32.078 17.089 -12.767 1.00 34.34 78 ASN A N 1
ATOM 618 C CA . ASN A 1 78 ? 32.172 15.831 -13.521 1.00 34.34 78 ASN A CA 1
ATOM 619 C C . ASN A 1 78 ? 33.411 15.805 -14.438 1.00 34.34 78 ASN A C 1
ATOM 621 O O . ASN A 1 78 ? 33.469 16.569 -15.399 1.00 34.34 78 ASN A O 1
ATOM 625 N N . GLY A 1 79 ? 34.311 14.845 -14.207 1.00 28.98 79 GLY A N 1
ATOM 626 C CA . GLY A 1 79 ? 35.020 14.123 -15.269 1.00 28.98 79 GLY A CA 1
ATOM 627 C C . GLY A 1 79 ? 34.189 12.908 -15.715 1.00 28.98 79 GLY A C 1
ATOM 628 O O . GLY A 1 79 ? 33.457 12.329 -14.913 1.00 28.98 79 GLY A O 1
ATOM 629 N N . GLU A 1 80 ? 34.233 12.570 -17.003 1.00 24.48 80 GLU A N 1
ATOM 630 C CA . GLU A 1 80 ? 33.396 11.550 -17.661 1.00 24.48 80 GLU A CA 1
ATOM 631 C C . GLU A 1 80 ? 33.467 10.130 -17.057 1.00 24.48 80 GLU A C 1
ATOM 633 O O . GLU A 1 80 ? 34.553 9.663 -16.718 1.00 24.48 80 GLU A O 1
ATOM 638 N N . PRO A 1 81 ? 32.360 9.356 -17.066 1.00 26.45 81 PRO A N 1
ATOM 639 C CA . PRO A 1 81 ? 32.404 7.901 -17.054 1.00 26.45 81 PRO A CA 1
ATOM 640 C C . PRO A 1 81 ? 32.364 7.324 -18.482 1.00 26.45 81 PRO A C 1
ATOM 642 O O . PRO A 1 81 ? 31.496 7.642 -19.297 1.00 26.45 81 PRO A O 1
ATOM 645 N N . SER A 1 82 ? 33.289 6.408 -18.748 1.00 27.86 82 SER A N 1
ATOM 646 C CA . SER A 1 82 ? 33.510 5.684 -19.999 1.00 27.86 82 SER A CA 1
ATOM 647 C C . SER A 1 82 ? 32.304 4.839 -20.451 1.00 27.86 82 SER A C 1
ATOM 649 O O . SER A 1 82 ? 32.022 3.761 -19.931 1.00 27.86 82 SER A O 1
ATOM 651 N N . ARG A 1 83 ? 31.614 5.291 -21.509 1.00 26.56 83 ARG A N 1
ATOM 652 C CA . ARG A 1 83 ? 30.669 4.490 -22.314 1.00 26.56 83 ARG A CA 1
ATOM 653 C C . ARG A 1 83 ? 31.375 3.893 -23.534 1.00 26.56 83 ARG A C 1
ATOM 655 O O . ARG A 1 83 ? 31.163 4.302 -24.672 1.00 26.56 83 ARG A O 1
ATOM 662 N N . GLY A 1 84 ? 32.215 2.892 -23.302 1.00 27.94 84 GLY A N 1
ATOM 663 C CA . GLY A 1 84 ? 32.789 2.078 -24.372 1.00 27.94 84 GLY A CA 1
ATOM 664 C C . GLY A 1 84 ? 31.865 0.916 -24.722 1.00 27.94 84 GLY A C 1
ATOM 665 O O . GLY A 1 84 ? 31.879 -0.071 -24.000 1.00 27.94 84 GLY A O 1
ATOM 666 N N . SER A 1 85 ? 31.043 1.051 -25.776 1.00 28.03 85 SER A N 1
ATOM 667 C CA . SER A 1 85 ? 30.542 -0.038 -26.665 1.00 28.03 85 SER A CA 1
ATOM 668 C C . SER A 1 85 ? 29.261 0.340 -27.442 1.00 28.03 85 SER A C 1
ATOM 670 O O . SER A 1 85 ? 28.251 -0.351 -27.404 1.00 28.03 85 SER A O 1
ATOM 672 N N . SER A 1 86 ? 29.272 1.452 -28.187 1.00 29.06 86 SER A N 1
ATOM 673 C CA . SER A 1 86 ? 28.341 1.644 -29.327 1.00 29.06 86 SER A CA 1
ATOM 674 C C . SER A 1 86 ? 28.827 2.676 -30.366 1.00 29.06 86 SER A C 1
ATOM 676 O O . SER A 1 86 ? 28.074 3.011 -31.280 1.00 29.06 86 SER A O 1
ATOM 678 N N . MET A 1 87 ? 30.060 3.189 -30.266 1.00 27.42 87 MET A N 1
ATOM 679 C CA . MET A 1 87 ? 30.510 4.341 -31.068 1.00 27.42 87 MET A CA 1
ATOM 680 C C . MET A 1 87 ? 31.463 4.021 -32.227 1.00 27.42 87 MET A C 1
ATOM 682 O O . MET A 1 87 ? 31.834 4.932 -32.959 1.00 27.42 87 MET A O 1
ATOM 686 N N . ALA A 1 88 ? 31.818 2.756 -32.467 1.00 27.25 88 ALA A N 1
ATOM 687 C CA . ALA A 1 88 ? 32.692 2.417 -33.596 1.00 27.25 88 ALA A CA 1
ATOM 688 C C . ALA A 1 88 ? 31.954 2.426 -34.955 1.00 27.25 88 ALA A C 1
ATOM 690 O O . ALA A 1 88 ? 32.531 2.798 -35.968 1.00 27.25 88 ALA A O 1
ATOM 691 N N . ALA A 1 89 ? 30.650 2.122 -34.985 1.00 29.44 89 ALA A N 1
ATOM 692 C CA . ALA A 1 89 ? 29.873 2.039 -36.232 1.00 29.44 89 ALA A CA 1
ATOM 693 C C . ALA A 1 89 ? 29.249 3.378 -36.695 1.00 29.44 89 ALA A C 1
ATOM 695 O O . ALA A 1 89 ? 28.682 3.459 -37.783 1.00 29.44 89 ALA A O 1
ATOM 696 N N . GLU A 1 90 ? 29.330 4.444 -35.887 1.00 29.31 90 GLU A N 1
ATOM 697 C CA . GLU A 1 90 ? 28.770 5.770 -36.216 1.00 29.31 90 GLU A CA 1
ATOM 698 C C . GLU A 1 90 ? 29.784 6.744 -36.840 1.00 29.31 90 GLU A C 1
ATOM 700 O O . GLU A 1 90 ? 29.374 7.757 -37.410 1.00 29.31 90 GLU A O 1
ATOM 705 N N . ALA A 1 91 ? 31.084 6.431 -36.800 1.00 26.42 91 ALA A N 1
ATOM 706 C CA . ALA A 1 91 ? 32.148 7.302 -37.303 1.00 26.42 91 ALA A CA 1
ATOM 707 C C . ALA A 1 91 ? 32.309 7.270 -38.840 1.00 26.42 91 ALA A C 1
ATOM 709 O O . ALA A 1 91 ? 32.667 8.285 -39.438 1.00 26.42 91 ALA A O 1
ATOM 710 N N . GLY A 1 92 ? 31.973 6.154 -39.501 1.00 30.88 92 GLY A N 1
ATOM 711 C CA . GLY A 1 92 ? 32.220 5.954 -40.940 1.00 30.88 92 GLY A CA 1
ATOM 712 C C . GLY A 1 92 ? 31.327 6.757 -41.902 1.00 30.88 92 GLY A C 1
ATOM 713 O O . GLY A 1 92 ? 31.680 6.945 -43.061 1.00 30.88 92 GLY A O 1
ATOM 714 N N . LEU A 1 93 ? 30.182 7.283 -41.452 1.00 33.91 93 LEU A N 1
ATOM 715 C CA . LEU A 1 93 ? 29.183 7.917 -42.338 1.00 33.91 93 LEU A CA 1
ATOM 716 C C . LEU A 1 93 ? 29.108 9.444 -42.256 1.00 33.91 93 LEU A C 1
ATOM 718 O O . LEU A 1 93 ? 28.445 10.065 -43.087 1.00 33.91 93 LEU A O 1
ATOM 722 N N . LEU A 1 94 ? 29.807 10.060 -41.302 1.00 28.97 94 LEU A N 1
ATOM 723 C CA . LEU A 1 94 ? 29.913 11.519 -41.201 1.00 28.97 94 LEU A CA 1
ATOM 724 C C . LEU A 1 94 ? 30.839 12.102 -42.282 1.00 28.97 94 LEU A C 1
ATOM 726 O O . LEU A 1 94 ? 30.553 13.171 -42.815 1.00 28.97 94 LEU A O 1
ATOM 730 N N . ASN A 1 95 ? 31.872 11.370 -42.706 1.00 29.33 95 ASN A N 1
ATOM 731 C CA . ASN A 1 95 ? 32.849 11.878 -43.677 1.00 29.33 95 ASN A CA 1
ATOM 732 C C . ASN A 1 95 ? 32.294 12.050 -45.106 1.00 29.33 95 ASN A C 1
ATOM 734 O O . ASN A 1 95 ? 32.814 12.866 -45.857 1.00 29.33 95 ASN A O 1
ATOM 738 N N . ALA A 1 96 ? 31.201 11.370 -45.471 1.00 29.58 96 ALA A N 1
ATOM 739 C CA . ALA A 1 96 ? 30.582 11.501 -46.796 1.00 29.58 96 ALA A CA 1
ATOM 740 C C . ALA A 1 96 ? 29.479 12.579 -46.877 1.00 29.58 96 ALA A C 1
ATOM 742 O O . ALA A 1 96 ? 28.896 12.767 -47.940 1.00 29.58 96 ALA A O 1
ATOM 743 N N . GLY A 1 97 ? 29.127 13.222 -45.755 1.00 29.42 97 GLY A N 1
ATOM 744 C CA . GLY A 1 97 ? 28.243 14.398 -45.715 1.00 29.42 97 GLY A CA 1
ATOM 745 C C . GLY A 1 97 ? 29.017 15.715 -45.601 1.00 29.42 97 GLY A C 1
ATOM 746 O O . GLY A 1 97 ? 28.555 16.742 -46.085 1.00 29.42 97 GLY A O 1
ATOM 747 N N . LEU A 1 98 ? 30.225 15.674 -45.027 1.00 28.97 98 LEU A N 1
ATOM 748 C CA . LEU A 1 98 ? 31.111 16.836 -44.909 1.00 28.97 98 LEU A CA 1
ATOM 749 C C . LEU A 1 98 ? 31.645 17.340 -46.264 1.00 28.97 98 LEU A C 1
ATOM 751 O O . LEU A 1 98 ? 31.814 18.542 -46.424 1.00 28.97 98 LEU A O 1
ATOM 755 N N . SER A 1 99 ? 31.839 16.469 -47.262 1.00 29.09 99 SER A N 1
ATOM 756 C CA . SER A 1 99 ? 32.346 16.888 -48.583 1.00 29.09 99 SER A CA 1
ATOM 757 C C . SER A 1 99 ? 31.320 17.640 -49.440 1.00 29.09 99 SER A C 1
ATOM 759 O O . SER A 1 99 ? 31.706 18.341 -50.369 1.00 29.09 99 SER A O 1
ATOM 761 N N . VAL A 1 100 ? 30.022 17.478 -49.155 1.00 31.58 100 VAL A N 1
ATOM 762 C CA . VAL A 1 100 ? 28.928 18.211 -49.822 1.00 31.58 100 VAL A CA 1
ATOM 763 C C . VAL A 1 100 ? 28.682 19.547 -49.108 1.00 31.58 100 VAL A C 1
ATOM 765 O O . VAL A 1 100 ? 28.502 20.571 -49.761 1.00 31.58 100 VAL A O 1
ATOM 768 N N . PHE A 1 101 ? 28.823 19.560 -47.777 1.00 32.06 101 PHE A N 1
ATOM 769 C CA . PHE A 1 101 ? 28.686 20.759 -46.945 1.00 32.06 101 PHE A CA 1
ATOM 770 C C . PHE A 1 101 ? 29.831 21.778 -47.144 1.00 32.06 101 PHE A C 1
ATOM 772 O O . PHE A 1 101 ? 29.596 22.982 -47.081 1.00 32.06 101 PHE A O 1
ATOM 779 N N . GLU A 1 102 ? 31.052 21.326 -47.466 1.00 31.81 102 GLU A N 1
ATOM 780 C CA . GLU A 1 102 ? 32.162 22.211 -47.877 1.00 31.81 102 GLU A CA 1
ATOM 781 C C . GLU A 1 102 ? 31.863 22.982 -49.179 1.00 31.81 102 GLU A C 1
ATOM 783 O O . GLU A 1 102 ? 32.344 24.100 -49.344 1.00 31.81 102 GLU A O 1
ATOM 788 N N . ALA A 1 103 ? 31.060 22.421 -50.094 1.00 30.94 103 ALA A N 1
ATOM 789 C CA . ALA A 1 103 ? 30.752 23.039 -51.387 1.00 30.94 103 ALA A CA 1
ATOM 790 C C . ALA A 1 103 ? 29.584 24.045 -51.326 1.00 30.94 103 ALA A C 1
ATOM 792 O O . ALA A 1 103 ? 29.515 24.947 -52.159 1.00 30.94 103 ALA A O 1
ATOM 793 N N . GLN A 1 104 ? 28.693 23.922 -50.335 1.00 33.12 104 GLN A N 1
ATOM 794 C CA . GLN A 1 104 ? 27.507 24.780 -50.173 1.00 33.12 104 GLN A CA 1
ATOM 795 C C . GLN A 1 104 ? 27.655 25.841 -49.063 1.00 33.12 104 GLN A C 1
ATOM 797 O O . GLN A 1 104 ? 26.987 26.872 -49.106 1.00 33.12 104 GLN A O 1
ATOM 802 N N . SER A 1 105 ? 28.611 25.686 -48.134 1.00 32.47 105 SER A N 1
ATOM 803 C CA . SER A 1 105 ? 28.985 26.736 -47.159 1.00 32.47 105 SER A CA 1
ATOM 804 C C . SER A 1 105 ? 29.461 28.033 -47.846 1.00 32.47 105 SER A C 1
ATOM 806 O O . SER A 1 105 ? 29.167 29.137 -47.387 1.00 32.47 105 SER A O 1
ATOM 808 N N . SER A 1 106 ? 30.101 27.921 -49.018 1.00 34.47 106 SER A N 1
ATOM 809 C CA . SER A 1 106 ? 30.447 29.073 -49.864 1.00 34.47 106 SER A CA 1
ATOM 810 C C . SER A 1 106 ? 29.231 29.763 -50.501 1.00 34.47 106 SER A C 1
ATOM 812 O O . SER A 1 106 ? 29.305 30.956 -50.772 1.00 34.47 106 SER A O 1
ATOM 814 N N . GLN A 1 107 ? 28.111 29.060 -50.708 1.00 35.00 107 GLN A N 1
ATOM 815 C CA . GLN A 1 107 ? 26.872 29.640 -51.250 1.00 35.00 107 GLN A CA 1
ATOM 816 C C . GLN A 1 107 ? 26.047 30.344 -50.166 1.00 35.00 107 GLN A C 1
ATOM 818 O O . GLN A 1 107 ? 25.464 31.390 -50.434 1.00 35.00 107 GLN A O 1
ATOM 823 N N . LEU A 1 108 ? 26.079 29.844 -48.924 1.00 35.16 108 LEU A N 1
ATOM 824 C CA . LEU A 1 108 ? 25.459 30.517 -47.779 1.00 35.16 108 LEU A CA 1
ATOM 825 C C . LEU A 1 108 ? 26.182 31.820 -47.400 1.00 35.16 108 LEU A C 1
ATOM 827 O O . LEU A 1 108 ? 25.541 32.801 -47.030 1.00 35.16 108 LEU A O 1
ATOM 831 N N . ALA A 1 109 ? 27.513 31.843 -47.528 1.00 37.34 109 ALA A N 1
ATOM 832 C CA . ALA A 1 109 ? 28.307 33.061 -47.383 1.00 37.34 109 ALA A CA 1
ATOM 833 C C . ALA A 1 109 ? 28.041 34.068 -48.522 1.00 37.34 109 ALA A C 1
ATOM 835 O O . ALA A 1 109 ? 27.954 35.260 -48.252 1.00 37.34 109 ALA A O 1
ATOM 836 N N . ALA A 1 110 ? 27.839 33.594 -49.760 1.00 35.81 110 ALA A N 1
ATOM 837 C CA . ALA A 1 110 ? 27.511 34.438 -50.915 1.00 35.81 110 ALA A CA 1
ATOM 838 C C . ALA A 1 110 ? 26.083 35.021 -50.856 1.00 35.81 110 ALA A C 1
ATOM 840 O O . ALA A 1 110 ? 25.872 36.176 -51.211 1.00 35.81 110 ALA A O 1
ATOM 841 N N . ALA A 1 111 ? 25.105 34.273 -50.331 1.00 37.53 111 ALA A N 1
ATOM 842 C CA . ALA A 1 111 ? 23.738 34.768 -50.125 1.00 37.53 111 ALA A CA 1
ATOM 843 C C . ALA A 1 111 ? 23.650 35.872 -49.050 1.00 37.53 111 ALA A C 1
ATOM 845 O O . ALA A 1 111 ? 22.724 36.680 -49.061 1.00 37.53 111 ALA A O 1
ATOM 846 N N . LEU A 1 112 ? 24.625 35.927 -48.133 1.00 39.00 112 LEU A N 1
ATOM 847 C CA . LEU A 1 112 ? 24.773 37.002 -47.147 1.00 39.00 112 LEU A CA 1
ATOM 848 C C . LEU A 1 112 ? 25.524 38.232 -47.702 1.00 39.00 112 LEU A C 1
ATOM 850 O O . LEU A 1 112 ? 25.485 39.285 -47.069 1.00 39.00 112 LEU A O 1
ATOM 854 N N . GLU A 1 113 ? 26.169 38.130 -48.872 1.00 37.97 113 GLU A N 1
ATOM 855 C CA . GLU A 1 113 ? 26.816 39.255 -49.573 1.00 37.97 113 GLU A CA 1
ATOM 856 C C . GLU A 1 113 ? 25.849 40.023 -50.503 1.00 37.97 113 GLU A C 1
ATOM 858 O O . GLU A 1 113 ? 26.080 41.201 -50.776 1.00 37.97 113 GLU A O 1
ATOM 863 N N . GLU A 1 114 ? 24.738 39.417 -50.950 1.00 37.28 114 GLU A N 1
ATOM 864 C CA . GLU A 1 114 ? 23.765 40.057 -51.864 1.00 37.28 114 GLU A CA 1
ATOM 865 C C . GLU A 1 114 ? 22.824 41.080 -51.191 1.00 37.28 114 GLU A C 1
ATOM 867 O O . GLU A 1 114 ? 22.214 41.908 -51.872 1.00 37.28 114 GLU A O 1
ATOM 872 N N . THR A 1 115 ? 22.739 41.112 -49.858 1.00 37.47 115 THR A N 1
ATOM 873 C CA . THR A 1 115 ? 22.114 42.228 -49.126 1.00 37.47 115 THR A CA 1
ATOM 874 C C . THR A 1 115 ? 23.161 43.318 -48.890 1.00 37.47 115 THR A C 1
ATOM 876 O O . THR A 1 115 ? 23.852 43.322 -47.874 1.00 37.47 115 THR A O 1
ATOM 879 N N . GLY A 1 116 ? 23.324 44.196 -49.881 1.00 32.09 116 GLY A N 1
ATOM 880 C CA . GLY A 1 116 ? 24.432 45.149 -49.983 1.00 32.09 116 GLY A CA 1
ATOM 881 C C . GLY A 1 116 ? 24.647 46.078 -48.779 1.00 32.09 116 GLY A C 1
ATOM 882 O O . GLY A 1 116 ? 23.740 46.789 -48.360 1.00 32.09 116 GLY A O 1
ATOM 883 N N . ASP A 1 117 ? 25.871 46.073 -48.248 1.00 34.25 117 ASP A N 1
ATOM 884 C CA . ASP A 1 117 ? 26.889 47.127 -48.429 1.00 34.25 117 ASP A CA 1
ATOM 885 C C . ASP A 1 117 ? 28.217 46.591 -47.850 1.00 34.25 117 ASP A C 1
ATOM 887 O O . ASP A 1 117 ? 28.614 46.877 -46.720 1.00 34.25 117 ASP A O 1
ATOM 891 N N . VAL A 1 118 ? 28.862 45.682 -48.590 1.00 38.47 118 VAL A N 1
ATOM 892 C CA . VAL A 1 118 ? 30.087 44.987 -48.166 1.00 38.47 118 VAL A CA 1
ATOM 893 C C . VAL A 1 118 ? 31.274 45.604 -48.892 1.00 38.47 118 VAL A C 1
ATOM 895 O O . VAL A 1 118 ? 31.705 45.115 -49.929 1.00 38.47 118 VAL A O 1
ATOM 898 N N . ASN A 1 119 ? 31.788 46.711 -48.359 1.00 36.66 119 ASN A N 1
ATOM 899 C CA . ASN A 1 119 ? 33.212 47.053 -48.427 1.00 36.66 119 ASN A CA 1
ATOM 900 C C . ASN A 1 119 ? 33.515 48.228 -47.496 1.00 36.66 119 ASN A C 1
ATOM 902 O O . ASN A 1 119 ? 33.829 49.342 -47.908 1.00 36.66 119 ASN A O 1
ATOM 906 N N . GLY A 1 120 ? 33.442 47.970 -46.196 1.00 40.78 120 GLY A N 1
ATOM 907 C CA . GLY A 1 120 ? 33.938 48.924 -45.221 1.00 40.78 120 GLY A CA 1
ATOM 908 C C . GLY A 1 120 ? 33.591 48.532 -43.801 1.00 40.78 120 GLY A C 1
ATOM 909 O O . GLY A 1 120 ? 32.446 48.665 -43.396 1.00 40.78 120 GLY A O 1
ATOM 910 N N . ARG A 1 121 ? 34.629 48.188 -43.030 1.00 38.91 121 ARG A N 1
ATOM 911 C CA . ARG A 1 121 ? 34.649 48.041 -41.560 1.00 38.91 121 ARG A CA 1
ATOM 912 C C . ARG A 1 121 ? 34.379 46.637 -41.004 1.00 38.91 121 ARG A C 1
ATOM 914 O O . ARG A 1 121 ? 33.553 46.460 -40.124 1.00 38.91 121 ARG A O 1
ATOM 921 N N . VAL A 1 122 ? 35.261 45.696 -41.336 1.00 40.50 122 VAL A N 1
ATOM 922 C CA . VAL A 1 122 ? 35.862 44.844 -40.290 1.00 40.50 122 VAL A CA 1
ATOM 923 C C . VAL A 1 122 ? 37.345 45.188 -40.240 1.00 40.50 122 VAL A C 1
ATOM 925 O O . VAL A 1 122 ? 38.211 44.523 -40.795 1.00 40.50 122 VAL A O 1
ATOM 928 N N . SER A 1 123 ? 37.645 46.338 -39.650 1.00 41.38 123 SER A N 1
ATOM 929 C CA . SER A 1 123 ? 39.016 46.741 -39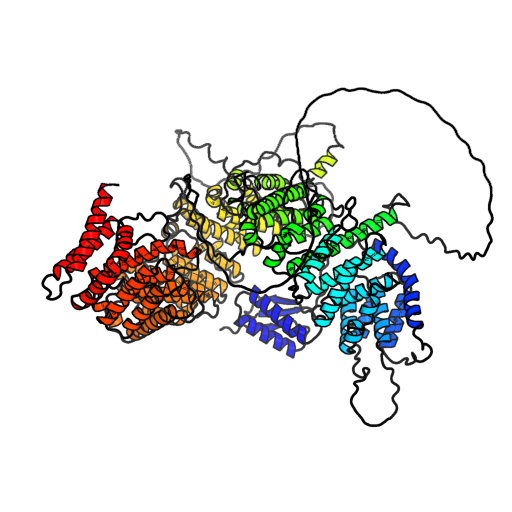.336 1.00 41.38 123 SER A CA 1
ATOM 930 C C . SER A 1 123 ? 39.016 47.412 -37.972 1.00 41.38 123 SER A C 1
ATOM 932 O O . SER A 1 123 ? 39.341 48.582 -37.825 1.00 41.38 123 SER A O 1
ATOM 934 N N . SER A 1 124 ? 38.613 46.652 -36.957 1.00 41.09 124 SER A N 1
ATOM 935 C CA . SER A 1 124 ? 39.087 46.876 -35.596 1.00 41.09 124 SER A CA 1
ATOM 936 C C . SER A 1 124 ? 39.758 45.588 -35.140 1.00 41.09 124 SER A C 1
ATOM 938 O O . SER A 1 124 ? 39.126 44.692 -34.583 1.00 41.09 124 SER A O 1
ATOM 940 N N . SER A 1 125 ? 41.051 45.486 -35.424 1.00 40.38 125 SER A N 1
ATOM 941 C CA . SER A 1 125 ? 41.972 44.412 -35.044 1.00 40.38 125 SER A CA 1
ATOM 942 C C . SER A 1 125 ? 42.230 44.348 -33.526 1.00 40.38 125 SER A C 1
ATOM 944 O O . SER A 1 125 ? 43.368 44.180 -33.096 1.00 40.38 125 SER A O 1
ATOM 946 N N . GLY A 1 126 ? 41.193 44.535 -32.701 1.00 46.72 126 GLY A N 1
ATOM 947 C CA . GLY A 1 126 ? 41.332 44.776 -31.263 1.00 46.72 126 GLY A CA 1
ATOM 948 C C . GLY A 1 126 ? 40.399 43.993 -30.335 1.00 46.72 126 GLY A C 1
ATOM 949 O O . GLY A 1 126 ? 40.723 43.901 -29.156 1.00 46.72 126 GLY A O 1
ATOM 950 N N . SER A 1 127 ? 39.286 43.408 -30.805 1.00 60.62 127 SER A N 1
ATOM 951 C CA . SER A 1 127 ? 38.395 42.617 -29.934 1.00 60.62 127 SER A CA 1
ATOM 952 C C . SER A 1 127 ? 38.729 41.121 -29.975 1.00 60.62 127 SER A C 1
ATOM 954 O O . SER A 1 127 ? 39.026 40.553 -31.032 1.00 60.62 127 SER A O 1
ATOM 956 N N . GLN A 1 128 ? 38.696 40.472 -28.809 1.00 66.00 128 GLN A N 1
ATOM 957 C CA . GLN A 1 128 ? 38.960 39.039 -28.662 1.00 66.00 128 GLN A CA 1
ATOM 958 C C . GLN A 1 128 ? 37.913 38.203 -29.427 1.00 66.00 128 GLN A C 1
ATOM 960 O O . GLN A 1 128 ? 38.283 37.196 -30.037 1.00 66.00 128 GLN A O 1
ATOM 965 N N . PHE A 1 129 ? 36.685 38.713 -29.558 1.00 72.38 129 PHE A N 1
ATOM 966 C CA . PHE A 1 129 ? 35.633 38.184 -30.427 1.00 72.38 129 PHE A CA 1
ATOM 967 C C . PHE A 1 129 ? 36.052 38.031 -31.903 1.00 72.38 129 PHE A C 1
ATOM 969 O O . PHE A 1 129 ? 35.947 36.939 -32.464 1.00 72.38 129 PHE A O 1
ATOM 976 N N . SER A 1 130 ? 36.589 39.086 -32.534 1.00 67.56 130 SER A N 1
ATOM 977 C CA . SER A 1 130 ? 36.999 39.057 -33.953 1.00 67.56 130 SER A CA 1
ATOM 978 C C . SER A 1 130 ? 38.174 38.096 -34.189 1.00 67.56 130 SER A C 1
ATOM 980 O O . SER A 1 130 ? 38.194 37.324 -35.148 1.00 67.56 130 SER A O 1
ATOM 982 N N . ARG A 1 131 ? 39.112 38.034 -33.234 1.00 74.00 131 ARG A N 1
ATOM 983 C CA . ARG A 1 131 ? 40.242 37.093 -33.274 1.00 74.00 131 ARG A CA 1
ATOM 984 C C . ARG A 1 131 ? 39.798 35.632 -33.135 1.00 74.00 131 ARG A C 1
ATOM 986 O O . ARG A 1 131 ? 40.376 34.758 -33.780 1.00 74.00 131 ARG A O 1
ATOM 993 N N . CYS A 1 132 ? 38.807 35.353 -32.289 1.00 77.25 132 CYS A N 1
ATOM 994 C CA . CYS A 1 132 ? 38.240 34.012 -32.149 1.00 77.25 132 CYS A CA 1
ATOM 995 C C . CYS A 1 132 ? 37.423 33.622 -33.388 1.00 77.25 132 CYS A C 1
ATOM 997 O O . CYS A 1 132 ? 37.540 32.489 -33.849 1.00 77.25 132 CYS A O 1
ATOM 999 N N . TYR A 1 133 ? 36.670 34.563 -33.968 1.00 75.94 133 TYR A N 1
ATOM 1000 C CA . TYR A 1 133 ? 35.956 34.364 -35.229 1.00 75.94 133 TYR A CA 1
ATOM 1001 C C . TYR A 1 133 ? 36.905 33.992 -36.376 1.00 75.94 133 TYR A C 1
ATOM 1003 O O . TYR A 1 133 ? 36.699 32.967 -37.023 1.00 75.94 133 TYR A O 1
ATOM 1011 N N . GLU A 1 134 ? 37.984 34.753 -36.594 1.00 73.44 134 GLU A N 1
ATOM 1012 C CA . GLU A 1 134 ? 38.945 34.445 -37.663 1.00 73.44 134 GLU A CA 1
ATOM 1013 C C . GLU A 1 134 ? 39.664 33.107 -37.455 1.00 73.44 134 GLU A C 1
ATOM 1015 O O . GLU A 1 134 ? 39.920 32.393 -38.423 1.00 73.44 134 GLU A O 1
ATOM 1020 N N . LYS A 1 135 ? 39.930 32.716 -36.202 1.00 77.19 135 LYS A N 1
ATOM 1021 C CA . LYS A 1 135 ? 40.490 31.393 -35.882 1.00 77.19 135 LYS A CA 1
ATOM 1022 C C . LYS A 1 135 ? 39.502 30.250 -36.113 1.00 77.19 135 LYS A C 1
ATOM 1024 O O . LYS A 1 135 ? 39.883 29.225 -36.664 1.00 77.19 135 LYS A O 1
ATOM 1029 N N . LEU A 1 136 ? 38.232 30.407 -35.739 1.00 73.94 136 LEU A N 1
ATOM 1030 C CA . LEU A 1 136 ? 37.193 29.419 -36.064 1.00 73.94 136 LEU A CA 1
ATOM 1031 C C . LEU A 1 136 ? 36.989 29.319 -37.585 1.00 73.94 136 LEU A C 1
ATOM 1033 O O . LEU A 1 136 ? 36.775 28.233 -38.128 1.00 73.94 136 LEU A O 1
ATOM 1037 N N . ARG A 1 137 ? 37.106 30.444 -38.297 1.00 73.12 137 ARG A N 1
ATOM 1038 C CA . ARG A 1 137 ? 37.047 30.491 -39.760 1.00 73.12 137 ARG A CA 1
ATOM 1039 C C . ARG A 1 137 ? 38.234 29.770 -40.401 1.00 73.12 137 ARG A C 1
ATOM 1041 O O . ARG A 1 137 ? 38.022 28.959 -41.299 1.00 73.12 137 ARG A O 1
ATOM 1048 N N . SER A 1 138 ? 39.457 29.997 -39.920 1.00 73.94 138 SER A N 1
ATOM 1049 C CA . SER A 1 138 ? 40.659 29.335 -40.445 1.00 73.94 138 SER A CA 1
ATOM 1050 C C . SER A 1 138 ? 40.673 27.831 -40.157 1.00 73.94 138 SER A C 1
ATOM 1052 O O . SER A 1 138 ? 41.035 27.053 -41.039 1.00 73.94 138 SER A O 1
ATOM 1054 N N . LEU A 1 139 ? 40.185 27.405 -38.986 1.00 73.12 139 LEU A N 1
ATOM 1055 C CA . LEU A 1 139 ? 40.002 25.991 -38.637 1.00 73.12 139 LEU A CA 1
ATOM 1056 C C . LEU A 1 139 ? 38.949 25.287 -39.500 1.00 73.12 139 LEU A C 1
ATOM 1058 O O . LEU A 1 139 ? 39.053 24.084 -39.710 1.00 73.12 139 LEU A O 1
ATOM 1062 N N . GLY A 1 140 ? 37.949 26.017 -40.003 1.00 61.91 140 GLY A N 1
ATOM 1063 C CA . GLY A 1 140 ? 36.962 25.470 -40.938 1.00 61.91 140 GLY A CA 1
ATOM 1064 C C . GLY A 1 140 ? 37.434 25.421 -42.395 1.00 61.91 140 GLY A C 1
ATOM 1065 O O . GLY A 1 140 ? 36.907 24.631 -43.169 1.00 61.91 140 GLY A O 1
ATOM 1066 N N . GLN A 1 141 ? 38.413 26.247 -42.781 1.00 58.31 141 GLN A N 1
ATOM 1067 C CA . GLN A 1 141 ? 38.978 26.288 -44.140 1.00 58.31 141 GLN A CA 1
ATOM 1068 C C . GLN A 1 141 ? 40.187 25.361 -44.313 1.00 58.31 141 GLN A C 1
ATOM 1070 O O . GLN A 1 141 ? 40.405 24.802 -45.390 1.00 58.31 141 GLN A O 1
ATOM 1075 N N . ALA A 1 142 ? 40.982 25.181 -43.259 1.00 55.91 142 ALA A N 1
ATOM 1076 C CA . ALA A 1 142 ? 41.997 24.149 -43.216 1.00 55.91 142 ALA A CA 1
ATOM 1077 C C . ALA A 1 142 ? 41.276 22.801 -43.083 1.00 55.91 142 ALA A C 1
ATOM 1079 O O . ALA A 1 142 ? 40.605 22.554 -42.089 1.00 55.91 142 ALA A O 1
ATOM 1080 N N . ARG A 1 143 ? 41.396 21.916 -44.077 1.00 49.34 143 ARG A N 1
ATOM 1081 C CA . ARG A 1 143 ? 40.897 20.528 -44.019 1.00 49.34 143 ARG A CA 1
ATOM 1082 C C . ARG A 1 143 ? 41.679 19.701 -42.985 1.00 49.34 143 ARG A C 1
ATOM 1084 O O . ARG A 1 143 ? 42.385 18.758 -43.337 1.00 49.34 143 ARG A O 1
ATOM 1091 N N . VAL A 1 144 ? 41.629 20.098 -41.716 1.00 55.41 144 VAL A N 1
ATOM 1092 C CA . VAL A 1 144 ? 42.341 19.460 -40.611 1.00 55.41 144 VAL A CA 1
ATOM 1093 C C . VAL A 1 144 ? 41.634 18.145 -40.297 1.00 55.41 144 VAL A C 1
ATOM 1095 O O . VAL A 1 144 ? 40.423 18.102 -40.089 1.00 55.41 144 VAL A O 1
ATOM 1098 N N . SER A 1 145 ? 42.386 17.047 -40.283 1.00 53.22 145 SER A N 1
ATOM 1099 C CA . SER A 1 145 ? 41.895 15.745 -39.826 1.00 53.22 145 SER A CA 1
ATOM 1100 C C . SER A 1 145 ? 41.345 15.867 -38.399 1.00 53.22 145 SER A C 1
ATOM 1102 O O . SER A 1 145 ? 42.060 16.376 -37.536 1.00 53.22 145 SER A O 1
ATOM 1104 N N . ASP A 1 146 ? 40.108 15.405 -38.161 1.00 56.12 146 ASP A N 1
ATOM 1105 C CA . ASP A 1 146 ? 39.385 15.419 -36.869 1.00 56.12 146 ASP A CA 1
ATOM 1106 C C . ASP A 1 146 ? 40.136 14.625 -35.778 1.00 56.12 146 ASP A C 1
ATOM 1108 O O . ASP A 1 146 ? 39.775 13.499 -35.436 1.00 56.12 146 ASP A O 1
ATOM 1112 N N . ASN A 1 147 ? 41.206 15.225 -35.256 1.00 66.94 147 ASN A N 1
ATOM 1113 C CA . ASN A 1 147 ? 42.070 14.705 -34.205 1.00 66.94 147 ASN A CA 1
ATOM 1114 C C . ASN A 1 147 ? 41.774 15.397 -32.870 1.00 66.94 147 ASN A C 1
ATOM 1116 O O . ASN A 1 147 ? 41.191 16.478 -32.804 1.00 66.94 147 ASN A O 1
ATOM 1120 N N . GLU A 1 148 ? 42.228 14.786 -31.781 1.00 63.00 148 GLU A N 1
ATOM 1121 C CA . GLU A 1 148 ? 42.034 15.288 -30.417 1.00 63.00 148 GLU A CA 1
ATOM 1122 C C . GLU A 1 148 ? 42.562 16.722 -30.221 1.00 63.00 148 GLU A C 1
ATOM 1124 O O . GLU A 1 148 ? 41.923 17.532 -29.551 1.00 63.00 148 GLU A O 1
ATOM 1129 N N . ALA A 1 149 ? 43.655 17.083 -30.902 1.00 70.62 149 ALA A N 1
ATOM 1130 C CA . ALA A 1 149 ? 44.190 18.445 -30.925 1.00 70.62 149 ALA A CA 1
ATOM 1131 C C . ALA A 1 149 ? 43.206 19.470 -31.525 1.00 70.62 149 ALA A C 1
ATOM 1133 O O . ALA A 1 149 ? 42.988 20.522 -30.931 1.00 70.62 149 ALA A O 1
ATOM 1134 N N . PHE A 1 150 ? 42.546 19.137 -32.643 1.00 78.44 150 PHE A N 1
ATOM 1135 C CA . PHE A 1 150 ? 41.527 19.989 -33.272 1.00 78.44 150 PHE A CA 1
ATOM 1136 C C . PHE A 1 150 ? 40.325 20.198 -32.342 1.00 78.44 150 PHE A C 1
ATOM 1138 O O . PHE A 1 150 ? 39.865 21.321 -32.150 1.00 78.44 150 PHE A O 1
ATOM 1145 N N . ARG A 1 151 ? 39.849 19.126 -31.696 1.00 74.81 151 ARG A N 1
ATOM 1146 C CA . ARG A 1 151 ? 38.727 19.191 -30.741 1.00 74.81 151 ARG A CA 1
ATOM 1147 C C . ARG A 1 151 ? 39.069 20.039 -29.521 1.00 74.81 151 ARG A C 1
ATOM 1149 O O . ARG A 1 151 ? 38.238 20.819 -29.065 1.00 74.81 151 ARG A O 1
ATOM 1156 N N . THR A 1 152 ? 40.296 19.908 -29.027 1.00 77.56 152 THR A N 1
ATOM 1157 C CA . THR A 1 152 ? 40.810 20.698 -27.904 1.00 77.56 152 THR A CA 1
ATOM 1158 C C . THR A 1 152 ? 40.896 22.177 -28.277 1.00 77.56 152 THR A C 1
ATOM 1160 O O . THR A 1 152 ? 40.495 23.031 -27.494 1.00 77.56 152 THR A O 1
ATOM 1163 N N . GLU A 1 153 ? 41.340 22.499 -29.492 1.00 81.38 153 GLU A N 1
ATOM 1164 C CA . GLU A 1 153 ? 41.433 23.881 -29.965 1.00 81.38 153 GLU A CA 1
ATOM 1165 C C . GLU A 1 153 ? 40.054 24.532 -30.158 1.00 81.38 153 GLU A C 1
ATOM 1167 O O . GLU A 1 153 ? 39.837 25.654 -29.702 1.00 81.38 153 GLU A O 1
ATOM 1172 N N . VAL A 1 154 ? 39.081 23.807 -30.723 1.00 77.88 154 VAL A N 1
ATOM 1173 C CA . VAL A 1 154 ? 37.680 24.263 -30.809 1.00 77.88 154 VAL A CA 1
ATOM 1174 C C . VAL A 1 154 ? 37.073 24.460 -29.413 1.00 77.88 154 VAL A C 1
ATOM 1176 O O . VAL A 1 154 ? 36.421 25.474 -29.166 1.00 77.88 154 VAL A O 1
ATOM 1179 N N . HIS A 1 155 ? 37.328 23.543 -28.473 1.00 77.75 155 HIS A N 1
ATOM 1180 C CA . HIS A 1 155 ? 36.885 23.675 -27.081 1.00 77.75 155 HIS A CA 1
ATOM 1181 C C . HIS A 1 155 ? 37.464 24.931 -26.411 1.00 77.75 155 HIS A C 1
ATOM 1183 O O . HIS A 1 155 ? 36.730 25.684 -25.772 1.00 77.75 155 HIS A O 1
ATOM 1189 N N . LEU A 1 156 ? 38.766 25.184 -26.581 1.00 80.56 156 LEU A N 1
ATOM 1190 C CA . LEU A 1 156 ? 39.448 26.358 -26.032 1.00 80.56 156 LEU A CA 1
ATOM 1191 C C . LEU A 1 156 ? 38.925 27.666 -26.635 1.00 80.56 156 LEU A C 1
ATOM 1193 O O . LEU A 1 156 ? 38.771 28.647 -25.911 1.00 80.56 156 LEU A O 1
ATOM 1197 N N . LEU A 1 157 ? 38.621 27.689 -27.936 1.00 80.69 157 LEU A N 1
ATOM 1198 C CA . LEU A 1 157 ? 38.016 28.853 -28.589 1.00 80.69 157 LEU A CA 1
ATOM 1199 C C . LEU A 1 157 ? 36.605 29.129 -28.059 1.00 80.69 157 LEU A C 1
ATOM 1201 O O . LEU A 1 157 ? 36.255 30.285 -27.827 1.00 80.69 157 LEU A O 1
ATOM 1205 N N . PHE A 1 158 ? 35.806 28.088 -27.808 1.00 81.06 158 PHE A N 1
ATOM 1206 C CA . PHE A 1 158 ? 34.492 28.253 -27.185 1.00 81.06 158 PHE A CA 1
ATOM 1207 C C . PHE A 1 158 ? 34.598 28.759 -25.750 1.00 81.06 158 PHE A C 1
ATOM 1209 O O . PHE A 1 158 ? 33.860 29.669 -25.386 1.00 81.06 158 PHE A O 1
ATOM 1216 N N . ASP A 1 159 ? 35.533 28.236 -24.955 1.00 75.69 159 ASP A N 1
ATOM 1217 C CA . ASP A 1 159 ? 35.781 28.741 -23.602 1.00 75.69 159 ASP A CA 1
ATOM 1218 C C . ASP A 1 159 ? 36.219 30.208 -23.616 1.00 75.69 159 ASP A C 1
ATOM 1220 O O . ASP A 1 159 ? 35.697 31.005 -22.841 1.00 75.69 159 ASP A O 1
ATOM 1224 N N . GLN A 1 160 ? 37.099 30.596 -24.544 1.00 78.31 160 GLN A N 1
ATOM 1225 C CA . GLN A 1 160 ? 37.523 31.990 -24.705 1.00 78.31 160 GLN A CA 1
ATOM 1226 C C . GLN A 1 160 ? 36.345 32.917 -25.017 1.00 78.31 160 GLN A C 1
ATOM 1228 O O . GLN A 1 160 ? 36.230 33.969 -24.394 1.00 78.31 160 GLN A O 1
ATOM 1233 N N . LEU A 1 161 ? 35.452 32.511 -25.921 1.00 75.62 161 LEU A N 1
ATOM 1234 C CA . LEU A 1 161 ? 34.264 33.285 -26.285 1.00 75.62 161 LEU A CA 1
ATOM 1235 C C . LEU A 1 161 ? 33.192 33.320 -25.179 1.00 75.62 161 LEU A C 1
ATOM 1237 O O . LEU A 1 161 ? 32.457 34.301 -25.082 1.00 75.62 161 LEU A O 1
ATOM 1241 N N . ILE A 1 162 ? 33.093 32.271 -24.351 1.00 73.00 162 ILE A N 1
ATOM 1242 C CA . ILE A 1 162 ? 32.190 32.195 -23.184 1.00 73.00 162 ILE A CA 1
ATOM 1243 C C . ILE A 1 162 ? 32.728 33.020 -22.001 1.00 73.00 162 ILE A C 1
ATOM 1245 O O . ILE A 1 162 ? 31.953 33.505 -21.175 1.00 73.00 162 ILE A O 1
ATOM 1249 N N . SER A 1 163 ? 34.049 33.147 -21.869 1.00 70.44 163 SER A N 1
ATOM 1250 C CA . SER A 1 163 ? 34.699 33.912 -20.798 1.00 70.44 163 SER A CA 1
ATOM 1251 C C . SER A 1 163 ? 34.830 35.409 -21.096 1.00 70.44 163 SER A C 1
ATOM 1253 O O . SER A 1 163 ? 35.105 36.178 -20.174 1.00 70.44 163 SER A O 1
ATOM 1255 N N . GLU A 1 164 ? 34.637 35.834 -22.345 1.00 70.88 164 GLU A N 1
ATOM 1256 C CA . GLU A 1 164 ? 34.722 37.240 -22.749 1.00 70.88 164 GLU A CA 1
ATOM 1257 C C . GLU A 1 164 ? 33.549 38.060 -22.173 1.00 70.88 164 GLU A C 1
ATOM 1259 O O . GLU A 1 164 ? 32.394 37.628 -22.168 1.00 70.88 164 GLU A O 1
ATOM 1264 N N . ASN A 1 165 ? 33.841 39.247 -21.629 1.00 59.81 165 ASN A N 1
ATOM 1265 C CA . ASN A 1 165 ? 32.825 40.120 -21.041 1.00 59.81 165 ASN A CA 1
ATOM 1266 C C . ASN A 1 165 ? 32.334 41.140 -22.074 1.00 59.81 165 ASN A C 1
ATOM 1268 O O . ASN A 1 165 ? 33.033 42.099 -22.385 1.00 59.81 165 ASN A O 1
ATOM 1272 N N . TYR A 1 166 ? 31.114 40.944 -22.569 1.00 65.06 166 TYR A N 1
ATOM 1273 C CA . TYR A 1 166 ? 30.498 41.800 -23.588 1.00 65.06 166 TYR A CA 1
ATOM 1274 C C . TYR A 1 166 ? 29.790 43.052 -23.021 1.00 65.06 166 TYR A C 1
ATOM 1276 O O . TYR A 1 166 ? 29.194 43.821 -23.778 1.00 65.06 166 TYR A O 1
ATOM 1284 N N . GLU A 1 167 ? 29.832 43.280 -21.700 1.00 48.06 167 GLU A N 1
ATOM 1285 C CA . GLU A 1 167 ? 29.248 44.471 -21.065 1.00 48.06 167 GLU A CA 1
ATOM 1286 C C . GLU A 1 167 ? 30.021 45.740 -21.468 1.00 48.06 167 GLU A C 1
ATOM 1288 O O . GLU A 1 167 ? 31.141 45.976 -21.022 1.00 48.06 167 GLU A O 1
ATOM 1293 N N . GLY A 1 168 ? 29.411 46.547 -22.343 1.00 49.62 168 GLY A N 1
ATOM 1294 C CA . GLY A 1 168 ? 29.994 47.767 -22.921 1.00 49.62 168 GLY A CA 1
ATOM 1295 C C . GLY A 1 168 ? 29.900 47.850 -24.451 1.00 49.62 168 GLY A C 1
ATOM 1296 O O . GLY A 1 168 ? 30.113 48.922 -25.008 1.00 49.62 168 GLY A O 1
ATOM 1297 N N . LEU A 1 169 ? 29.542 46.748 -25.125 1.00 50.09 169 LEU A N 1
ATOM 1298 C CA . LEU A 1 169 ? 29.446 46.657 -26.593 1.00 50.09 169 LEU A CA 1
ATOM 1299 C C . LEU A 1 169 ? 28.002 46.628 -27.126 1.00 50.09 169 LEU A C 1
ATOM 1301 O O . LEU A 1 169 ? 27.789 46.843 -28.317 1.00 50.09 169 LEU A O 1
ATOM 1305 N N . SER A 1 170 ? 27.007 46.410 -26.260 1.00 44.50 170 SER A N 1
ATOM 1306 C CA . SER A 1 170 ? 25.580 46.472 -26.599 1.00 44.50 170 SER A CA 1
ATOM 1307 C C . SER A 1 170 ? 25.010 47.849 -26.239 1.00 44.50 170 SER A C 1
ATOM 1309 O O . SER A 1 170 ? 24.897 48.192 -25.059 1.00 44.50 170 SER A O 1
ATOM 1311 N N . GLY A 1 171 ? 24.654 48.657 -27.237 1.00 42.28 171 GLY A N 1
ATOM 1312 C CA . GLY A 1 171 ? 24.063 49.976 -27.015 1.00 42.28 171 GLY A CA 1
ATOM 1313 C C . GLY A 1 171 ? 22.692 49.889 -26.339 1.00 42.28 171 GLY A C 1
ATOM 1314 O O . GLY A 1 171 ? 21.715 49.491 -26.964 1.00 42.28 171 GLY A O 1
ATOM 1315 N N . SER A 1 172 ? 22.590 50.314 -25.079 1.00 35.34 172 SER A N 1
ATOM 1316 C CA . SER A 1 172 ? 21.303 50.660 -24.473 1.00 35.34 172 SER A CA 1
ATOM 1317 C C . SER A 1 172 ? 20.914 52.076 -24.901 1.00 35.34 172 SER A C 1
ATOM 1319 O O . SER A 1 172 ? 21.585 53.044 -24.537 1.00 35.34 172 SER A O 1
ATOM 1321 N N . ALA A 1 173 ? 19.817 52.211 -25.644 1.00 39.09 173 ALA A N 1
ATOM 1322 C CA . ALA A 1 173 ? 19.216 53.493 -25.992 1.00 39.09 173 ALA A CA 1
ATOM 1323 C C . ALA A 1 173 ? 18.601 54.172 -24.746 1.00 39.09 173 ALA A C 1
ATOM 1325 O O . ALA A 1 173 ? 17.398 54.095 -24.518 1.00 39.09 173 ALA A O 1
ATOM 1326 N N . SER A 1 174 ? 19.415 54.807 -23.896 1.00 34.00 174 SER A N 1
ATOM 1327 C CA . SER A 1 174 ? 18.982 55.863 -22.962 1.00 34.00 174 SER A CA 1
ATOM 1328 C C . SER A 1 174 ? 20.177 56.439 -22.207 1.00 34.00 174 SER A C 1
ATOM 1330 O O . SER A 1 174 ? 20.561 55.903 -21.171 1.00 34.00 174 SER A O 1
ATOM 1332 N N . ARG A 1 175 ? 20.748 57.544 -22.704 1.00 32.16 175 ARG A N 1
ATOM 1333 C CA . ARG A 1 175 ? 21.251 58.684 -21.910 1.00 32.16 175 ARG A CA 1
ATOM 1334 C C . ARG A 1 175 ? 21.750 59.769 -22.863 1.00 32.16 175 ARG A C 1
ATOM 1336 O O . ARG A 1 175 ? 22.669 59.558 -23.643 1.00 32.16 175 ARG A O 1
ATOM 1343 N N . VAL A 1 176 ? 21.099 60.923 -22.789 1.00 40.19 176 VAL A N 1
ATOM 1344 C CA . VAL A 1 176 ? 21.570 62.196 -23.342 1.00 40.19 176 VAL A CA 1
ATOM 1345 C C . VAL A 1 176 ? 22.797 62.629 -22.529 1.00 40.19 176 VAL A C 1
ATOM 1347 O O . VAL A 1 176 ? 22.695 62.629 -21.304 1.00 40.19 176 VAL A O 1
ATOM 1350 N N . ILE A 1 177 ? 23.920 62.939 -23.194 1.00 32.50 177 ILE A N 1
ATOM 1351 C CA . ILE A 1 177 ? 24.878 64.050 -22.957 1.00 32.50 177 ILE A CA 1
ATOM 1352 C C . ILE A 1 177 ? 26.163 63.797 -23.788 1.00 32.50 177 ILE A C 1
ATOM 1354 O O . ILE A 1 177 ? 26.859 62.814 -23.570 1.00 32.50 177 ILE A O 1
ATOM 1358 N N . GLU A 1 178 ? 26.406 64.727 -24.720 1.00 29.20 178 GLU A N 1
ATOM 1359 C CA . GLU A 1 178 ? 27.637 65.180 -25.411 1.00 29.20 178 GLU A CA 1
ATOM 1360 C C . GLU A 1 178 ? 28.681 64.235 -26.067 1.00 29.20 178 GLU A C 1
ATOM 1362 O O . GLU A 1 178 ? 28.908 63.109 -25.631 1.00 29.20 178 GLU A O 1
ATOM 1367 N N . PRO A 1 179 ? 29.359 64.705 -27.146 1.00 41.78 179 PRO A N 1
ATOM 1368 C CA . PRO A 1 179 ? 30.122 63.868 -28.064 1.00 41.78 179 PRO A CA 1
ATOM 1369 C C . PRO A 1 179 ? 31.636 64.042 -27.880 1.00 41.78 179 PRO A C 1
ATOM 1371 O O . PRO A 1 179 ? 32.194 65.068 -28.268 1.00 41.78 179 PRO A O 1
ATOM 1374 N N . GLN A 1 180 ? 32.334 63.020 -27.382 1.00 28.95 180 GLN A N 1
ATOM 1375 C CA . GLN A 1 180 ? 33.788 62.919 -27.547 1.00 28.95 180 GLN A CA 1
ATOM 1376 C C . GLN A 1 180 ? 34.215 61.485 -27.880 1.00 28.95 180 GLN A C 1
ATOM 1378 O O . GLN A 1 180 ? 33.934 60.536 -27.156 1.00 28.95 180 GLN A O 1
ATOM 1383 N N . PHE A 1 181 ? 34.858 61.383 -29.044 1.00 38.38 181 PHE A N 1
ATOM 1384 C CA . PHE A 1 181 ? 35.634 60.286 -29.619 1.00 38.38 181 PHE A CA 1
ATOM 1385 C C . PHE A 1 181 ? 35.857 59.038 -28.746 1.00 38.38 181 PHE A C 1
ATOM 1387 O O . PHE A 1 181 ? 36.724 59.023 -27.878 1.00 38.38 181 PHE A O 1
ATOM 1394 N N . ASN A 1 182 ? 35.198 57.934 -29.115 1.00 29.97 182 ASN A N 1
ATOM 1395 C CA . ASN A 1 182 ? 35.812 56.610 -29.031 1.00 29.97 182 ASN A CA 1
ATOM 1396 C C . ASN A 1 182 ? 35.207 55.672 -30.092 1.00 29.97 182 ASN A C 1
ATOM 1398 O O . ASN A 1 182 ? 34.108 55.148 -29.936 1.00 29.97 182 ASN A O 1
ATOM 1402 N N . TYR A 1 183 ? 35.924 55.486 -31.202 1.00 38.09 183 TYR A N 1
ATOM 1403 C CA . TYR A 1 183 ? 35.655 54.429 -32.178 1.00 38.09 183 TYR A CA 1
ATOM 1404 C C . TYR A 1 183 ? 36.181 53.104 -31.599 1.00 38.09 183 TYR A C 1
ATOM 1406 O O . TYR A 1 183 ? 37.328 52.743 -31.841 1.00 38.09 183 TYR A O 1
ATOM 1414 N N . ASN A 1 184 ? 35.355 52.385 -30.836 1.00 37.38 184 ASN A N 1
ATOM 1415 C CA . ASN A 1 184 ? 35.594 50.978 -30.499 1.00 37.38 184 ASN A CA 1
ATOM 1416 C C . ASN A 1 184 ? 34.493 50.122 -31.136 1.00 37.38 184 ASN A C 1
ATOM 1418 O O . ASN A 1 184 ? 33.312 50.437 -31.019 1.00 37.38 184 ASN A O 1
ATOM 1422 N N . GLY A 1 185 ? 34.906 49.087 -31.874 1.00 49.53 185 GLY A N 1
ATOM 1423 C CA . GLY A 1 185 ? 34.054 48.272 -32.739 1.00 49.53 185 GLY A CA 1
ATOM 1424 C C . GLY A 1 185 ? 32.893 47.610 -32.002 1.00 49.53 185 GLY A C 1
ATOM 1425 O O . GLY A 1 185 ? 33.106 46.828 -31.081 1.00 49.53 185 GLY A O 1
ATOM 1426 N N . TYR A 1 186 ? 31.673 47.912 -32.439 1.00 55.56 186 TYR A N 1
ATOM 1427 C CA . TYR A 1 186 ? 30.445 47.281 -31.968 1.00 55.56 186 TYR A CA 1
ATOM 1428 C C . TYR A 1 186 ? 30.299 45.894 -32.607 1.00 55.56 186 TYR A C 1
ATOM 1430 O O . TYR A 1 186 ? 30.420 45.768 -33.823 1.00 55.56 186 TYR A O 1
ATOM 1438 N N . ILE A 1 187 ? 30.038 44.863 -31.798 1.00 59.09 187 ILE A N 1
ATOM 1439 C CA . ILE A 1 187 ? 29.707 43.516 -32.289 1.00 59.09 187 ILE A CA 1
ATOM 1440 C C . ILE A 1 187 ? 28.262 43.557 -32.786 1.00 59.09 187 ILE A C 1
ATOM 1442 O O . ILE A 1 187 ? 27.352 43.840 -32.006 1.00 59.09 187 ILE A O 1
ATOM 1446 N N . THR A 1 188 ? 28.044 43.300 -34.073 1.00 57.28 188 THR A N 1
ATOM 1447 C CA . THR A 1 188 ? 26.699 43.289 -34.658 1.00 57.28 188 THR A CA 1
ATOM 1448 C C . THR A 1 188 ? 26.053 41.907 -34.536 1.00 57.28 188 THR A C 1
ATOM 1450 O O . THR A 1 188 ? 26.733 40.888 -34.402 1.00 57.28 188 THR A O 1
ATOM 1453 N N . LEU A 1 189 ? 24.720 41.843 -34.640 1.00 50.91 189 LEU A N 1
ATOM 1454 C CA . LEU A 1 189 ? 23.979 40.578 -34.726 1.00 50.91 189 LEU A CA 1
ATOM 1455 C C . LEU A 1 189 ? 24.507 39.672 -35.853 1.00 50.91 189 LEU A C 1
ATOM 1457 O O . LEU A 1 189 ? 24.560 38.451 -35.698 1.00 50.91 189 LEU A O 1
ATOM 1461 N N . GLN A 1 190 ? 24.913 40.278 -36.971 1.00 51.69 190 GLN A N 1
ATOM 1462 C CA . GLN A 1 190 ? 25.472 39.576 -38.119 1.00 51.69 190 GLN A CA 1
ATOM 1463 C C . GLN A 1 190 ? 26.785 38.873 -37.751 1.00 51.69 190 GLN A C 1
ATOM 1465 O O . GLN A 1 190 ? 26.958 37.700 -38.079 1.00 51.69 190 GLN A O 1
ATOM 1470 N N . ASP A 1 191 ? 27.664 39.530 -36.988 1.00 61.06 191 ASP A N 1
ATOM 1471 C CA . ASP A 1 191 ? 28.938 38.952 -36.540 1.00 61.06 191 ASP A CA 1
ATOM 1472 C C . ASP A 1 191 ? 28.726 37.757 -35.593 1.00 61.06 191 ASP A C 1
ATOM 1474 O O . ASP A 1 191 ? 29.411 36.736 -35.692 1.00 61.06 191 ASP A O 1
ATOM 1478 N N . VAL A 1 192 ? 27.726 37.847 -34.708 1.00 61.97 192 VAL A N 1
ATOM 1479 C CA . VAL A 1 192 ? 27.324 36.752 -33.806 1.00 61.97 192 VAL A CA 1
ATOM 1480 C C . VAL A 1 192 ? 26.757 35.575 -34.589 1.00 61.97 192 VAL A C 1
ATOM 1482 O O . VAL A 1 192 ? 27.139 34.433 -34.337 1.00 61.97 192 VAL A O 1
ATOM 1485 N N . CYS A 1 193 ? 25.882 35.830 -35.563 1.00 52.19 193 CYS A N 1
ATOM 1486 C CA . CYS A 1 193 ? 25.307 34.779 -36.400 1.00 52.19 193 CYS A CA 1
ATOM 1487 C C . CYS A 1 193 ? 26.384 34.070 -37.229 1.00 52.19 193 CYS A C 1
ATOM 1489 O O . CYS A 1 193 ? 26.418 32.842 -37.249 1.00 52.19 193 CYS A O 1
ATOM 1491 N N . MET A 1 194 ? 27.302 34.819 -37.844 1.00 57.81 194 MET A N 1
ATOM 1492 C CA . MET A 1 194 ? 28.410 34.260 -38.623 1.00 57.81 194 MET A CA 1
ATOM 1493 C C . MET A 1 194 ? 29.333 33.384 -37.770 1.00 57.81 194 MET A C 1
ATOM 1495 O O . MET A 1 194 ? 29.700 32.280 -38.179 1.00 57.81 194 MET A O 1
ATOM 1499 N N . LEU A 1 195 ? 29.657 33.825 -36.552 1.00 68.69 195 LEU A N 1
ATOM 1500 C CA . LEU A 1 195 ? 30.454 33.041 -35.612 1.00 68.69 195 LEU A CA 1
ATOM 1501 C C . LEU A 1 195 ? 29.731 31.769 -35.157 1.00 68.69 195 LEU A C 1
ATOM 1503 O O . LEU A 1 195 ? 30.345 30.703 -35.111 1.00 68.69 195 LEU A O 1
ATOM 1507 N N . LEU A 1 196 ? 28.435 31.851 -34.844 1.00 60.09 196 LEU A N 1
ATOM 1508 C CA . LEU A 1 196 ? 27.652 30.691 -34.415 1.00 60.09 196 LEU A CA 1
ATOM 1509 C C . LEU A 1 196 ? 27.457 29.677 -35.544 1.00 60.09 196 LEU A C 1
ATOM 1511 O O . LEU A 1 196 ? 27.529 28.476 -35.285 1.00 60.09 196 LEU A O 1
ATOM 1515 N N . VAL A 1 197 ? 27.264 30.133 -36.784 1.00 54.75 197 VAL A N 1
ATOM 1516 C CA . VAL A 1 197 ? 27.224 29.263 -37.968 1.00 54.75 197 VAL A CA 1
ATOM 1517 C C . VAL A 1 197 ? 28.552 28.526 -38.106 1.00 54.75 197 VAL A C 1
ATOM 1519 O O . VAL A 1 197 ? 28.553 27.298 -38.158 1.00 54.75 197 VAL A O 1
ATOM 1522 N N . GLN A 1 198 ? 29.677 29.240 -38.053 1.00 61.19 198 GLN A N 1
ATOM 1523 C CA . GLN A 1 198 ? 31.004 28.630 -38.137 1.00 61.19 198 GLN A CA 1
ATOM 1524 C C . GLN A 1 198 ? 31.262 27.636 -36.990 1.00 61.19 198 GLN A C 1
ATOM 1526 O O . GLN A 1 198 ? 31.765 26.537 -37.207 1.00 61.19 198 GLN A O 1
ATOM 1531 N N . ALA A 1 199 ? 30.851 27.971 -35.766 1.00 62.28 199 ALA A N 1
ATOM 1532 C CA . ALA A 1 199 ? 30.965 27.097 -34.601 1.00 62.28 199 ALA A CA 1
ATOM 1533 C C . ALA A 1 199 ? 30.094 25.830 -34.724 1.00 62.28 199 ALA A C 1
ATOM 1535 O O . ALA A 1 199 ? 30.542 24.737 -34.380 1.00 62.28 199 ALA A O 1
ATOM 1536 N N . CYS A 1 200 ? 28.877 25.945 -35.269 1.00 54.75 200 CYS A N 1
ATOM 1537 C CA . CYS A 1 200 ? 27.995 24.804 -35.534 1.00 54.75 200 CYS A CA 1
ATOM 1538 C C . CYS A 1 200 ? 28.531 23.882 -36.639 1.00 54.75 200 CYS A C 1
ATOM 1540 O O . CYS A 1 200 ? 28.235 22.689 -36.623 1.00 54.75 200 CYS A O 1
ATOM 1542 N N . GLN A 1 201 ? 29.327 24.406 -37.576 1.00 57.78 201 GLN A N 1
ATOM 1543 C CA . GLN A 1 201 ? 29.968 23.618 -38.635 1.00 57.78 201 GLN A CA 1
ATOM 1544 C C . GLN A 1 201 ? 31.135 22.761 -38.121 1.00 57.78 201 GLN A C 1
ATOM 1546 O O . GLN A 1 201 ? 31.373 21.671 -38.640 1.00 57.78 201 GLN A O 1
ATOM 1551 N N . LEU A 1 202 ? 31.839 23.225 -37.084 1.00 65.19 202 LEU A N 1
ATOM 1552 C CA . LEU A 1 202 ? 33.019 22.556 -36.522 1.00 65.19 202 LEU A CA 1
ATOM 1553 C C . LEU A 1 202 ? 32.669 21.431 -35.530 1.00 65.19 202 LEU A C 1
ATOM 1555 O O . LEU A 1 202 ? 33.494 20.555 -35.268 1.00 65.19 202 LEU A O 1
ATOM 1559 N N . VAL A 1 203 ? 31.453 21.432 -34.973 1.00 55.59 203 VAL A N 1
ATOM 1560 C CA . VAL A 1 203 ? 31.049 20.533 -33.881 1.00 55.59 203 VAL A CA 1
ATOM 1561 C C . VAL A 1 203 ? 30.193 19.380 -34.389 1.00 55.59 203 VAL A C 1
ATOM 1563 O O . VAL A 1 203 ? 29.083 19.561 -34.886 1.00 55.59 203 VAL A O 1
ATOM 1566 N N . ARG A 1 204 ? 30.680 18.151 -34.199 1.00 53.34 204 ARG A N 1
ATOM 1567 C CA . ARG A 1 204 ? 29.941 16.933 -34.554 1.00 53.34 204 ARG A CA 1
ATOM 1568 C C . ARG A 1 204 ? 29.001 16.510 -33.425 1.00 53.34 204 ARG A C 1
ATOM 1570 O O . ARG A 1 204 ? 29.372 16.497 -32.256 1.00 53.34 204 ARG A O 1
ATOM 1577 N N . LEU A 1 205 ? 27.798 16.063 -33.789 1.00 40.69 205 LEU A N 1
ATOM 1578 C CA . LEU A 1 205 ? 26.732 15.681 -32.846 1.00 40.69 205 LEU A CA 1
ATOM 1579 C C . LEU A 1 205 ? 27.043 14.491 -31.935 1.00 40.69 205 LEU A C 1
ATOM 1581 O O . LEU A 1 205 ? 26.305 14.239 -30.988 1.00 40.69 205 LEU A O 1
ATOM 1585 N N . ASN A 1 206 ? 28.089 13.736 -32.248 1.00 43.69 206 ASN A N 1
ATOM 1586 C CA . ASN A 1 206 ? 28.562 12.623 -31.438 1.00 43.69 206 ASN A CA 1
ATOM 1587 C C . ASN A 1 206 ? 29.567 13.059 -30.355 1.00 43.69 206 ASN A C 1
ATOM 1589 O O . ASN A 1 206 ? 29.948 12.236 -29.530 1.00 43.69 206 ASN A O 1
ATOM 1593 N N . GLN A 1 207 ? 29.995 14.327 -30.346 1.00 54.62 207 GLN A N 1
ATOM 1594 C CA . GLN A 1 207 ? 30.915 14.883 -29.356 1.00 54.62 207 GLN A CA 1
ATOM 1595 C C . GLN A 1 207 ? 30.124 15.643 -28.292 1.00 54.62 207 GLN A C 1
ATOM 1597 O O . GLN A 1 207 ? 30.005 16.866 -28.349 1.00 54.62 207 GLN A O 1
ATOM 1602 N N . GLU A 1 208 ? 29.565 14.910 -27.323 1.00 43.16 208 GLU A N 1
ATOM 1603 C CA . GLU A 1 208 ? 28.686 15.467 -26.281 1.00 43.16 208 GLU A CA 1
ATOM 1604 C C . GLU A 1 208 ? 29.300 16.692 -25.573 1.00 43.16 208 GLU A C 1
ATOM 1606 O O . GLU A 1 208 ? 28.587 17.662 -25.312 1.00 43.16 208 GLU A O 1
ATOM 1611 N N . HIS A 1 209 ? 30.620 16.710 -25.346 1.00 53.88 209 HIS A N 1
ATOM 1612 C CA . HIS A 1 209 ? 31.330 17.847 -24.734 1.00 53.88 209 HIS A CA 1
ATOM 1613 C C . HIS A 1 209 ? 31.357 19.093 -25.603 1.00 53.88 209 HIS A C 1
ATOM 1615 O O . HIS A 1 209 ? 31.004 20.170 -25.127 1.00 53.88 209 HIS A O 1
ATOM 1621 N N . LEU A 1 210 ? 31.723 18.961 -26.881 1.00 58.72 210 LEU A N 1
ATOM 1622 C CA . LEU A 1 210 ? 31.728 20.096 -27.802 1.00 58.72 210 LEU A CA 1
ATOM 1623 C C . LEU A 1 210 ? 30.311 20.578 -28.109 1.00 58.72 210 LEU A C 1
ATOM 1625 O O . LEU A 1 210 ? 30.101 21.779 -28.207 1.00 58.72 210 LEU A O 1
ATOM 1629 N N . VAL A 1 211 ? 29.329 19.675 -28.200 1.00 49.38 211 VAL A N 1
ATOM 1630 C CA . VAL A 1 211 ? 27.910 20.036 -28.359 1.00 49.38 211 VAL A CA 1
ATOM 1631 C C . VAL A 1 211 ? 27.415 20.795 -27.129 1.00 49.38 211 VAL A C 1
ATOM 1633 O O . VAL A 1 211 ? 26.783 21.838 -27.270 1.00 49.38 211 VAL A O 1
ATOM 1636 N N . SER A 1 212 ? 27.743 20.328 -25.921 1.00 46.84 212 SER A N 1
ATOM 1637 C CA . SER A 1 212 ? 27.419 21.015 -24.666 1.00 46.84 212 SER A CA 1
ATOM 1638 C C . SER A 1 212 ? 28.070 22.399 -24.596 1.00 46.84 212 SER A C 1
ATOM 1640 O O . SER A 1 212 ? 27.405 23.373 -24.243 1.00 46.84 212 SER A O 1
ATOM 1642 N N . LYS A 1 213 ? 29.341 22.519 -24.999 1.00 59.59 213 LYS A N 1
ATOM 1643 C CA . LYS A 1 213 ? 30.069 23.795 -25.047 1.00 59.59 213 LYS A CA 1
ATOM 1644 C C . LYS A 1 213 ? 29.551 24.745 -26.115 1.00 59.59 213 LYS A C 1
ATOM 1646 O O . LYS A 1 213 ? 29.389 25.924 -25.832 1.00 59.59 213 LYS A O 1
ATOM 1651 N N . LEU A 1 214 ? 29.205 24.241 -27.292 1.00 57.50 214 LEU A N 1
ATOM 1652 C CA . LEU A 1 214 ? 28.545 25.012 -28.337 1.00 57.50 214 LEU A CA 1
ATOM 1653 C C . LEU A 1 214 ? 27.184 25.525 -27.855 1.00 57.50 214 LEU A C 1
ATOM 1655 O O . LEU A 1 214 ? 26.871 26.693 -28.047 1.00 57.50 214 LEU A O 1
ATOM 1659 N N . CYS A 1 215 ? 26.397 24.696 -27.165 1.00 50.16 215 CYS A N 1
ATOM 1660 C CA . CYS A 1 215 ? 25.132 25.131 -26.571 1.00 50.16 215 CYS A CA 1
ATOM 1661 C C . CYS A 1 215 ? 25.351 26.198 -25.485 1.00 50.16 215 CYS A C 1
ATOM 1663 O O . CYS A 1 215 ? 24.591 27.160 -25.419 1.00 50.16 215 CYS A O 1
ATOM 1665 N N . GLN A 1 216 ? 26.398 26.068 -24.661 1.00 56.47 216 GLN A N 1
ATOM 1666 C CA . GLN A 1 216 ? 26.790 27.094 -23.685 1.00 56.47 216 GLN A CA 1
ATOM 1667 C C . GLN A 1 216 ? 27.209 28.396 -24.370 1.00 56.47 216 GLN A C 1
ATOM 1669 O O . GLN A 1 216 ? 26.782 29.454 -23.925 1.00 56.47 216 GLN A O 1
ATOM 1674 N N . LEU A 1 217 ? 27.984 28.325 -25.454 1.00 63.69 217 LEU A N 1
ATOM 1675 C CA . LEU A 1 217 ? 28.416 29.472 -26.252 1.00 63.69 217 LEU A CA 1
ATOM 1676 C C . LEU A 1 217 ? 27.225 30.190 -26.887 1.00 63.69 217 LEU A C 1
ATOM 1678 O O . LEU A 1 217 ? 27.071 31.396 -26.715 1.00 63.69 217 LEU A O 1
ATOM 1682 N N . ILE A 1 218 ? 26.352 29.437 -27.558 1.00 57.06 218 ILE A N 1
ATOM 1683 C CA . ILE A 1 218 ? 25.110 29.931 -28.155 1.00 57.06 218 ILE A CA 1
ATOM 1684 C C . ILE A 1 218 ? 24.259 30.622 -27.084 1.00 57.06 218 ILE A C 1
ATOM 1686 O O . ILE A 1 218 ? 23.858 31.768 -27.252 1.00 57.06 218 ILE A O 1
ATOM 1690 N N . HIS A 1 219 ? 24.020 29.962 -25.950 1.00 55.97 219 HIS A N 1
ATOM 1691 C CA . HIS A 1 219 ? 23.196 30.521 -24.882 1.00 55.97 219 HIS A CA 1
ATOM 1692 C C . HIS A 1 219 ? 23.842 31.748 -24.224 1.00 55.97 219 HIS A C 1
ATOM 1694 O O . HIS A 1 219 ? 23.151 32.713 -23.910 1.00 55.97 219 HIS A O 1
ATOM 1700 N N . HIS A 1 220 ? 25.164 31.729 -24.032 1.00 62.50 220 HIS A N 1
ATOM 1701 C CA . HIS A 1 220 ? 25.922 32.830 -23.449 1.00 62.50 220 HIS A CA 1
ATOM 1702 C C . HIS A 1 220 ? 25.880 34.067 -24.344 1.00 62.50 220 HIS A C 1
ATOM 1704 O O . HIS A 1 220 ? 25.480 35.127 -23.870 1.00 62.50 220 HIS A O 1
ATOM 1710 N N . LEU A 1 221 ? 26.224 33.927 -25.627 1.00 61.84 221 LEU A N 1
ATOM 1711 C CA . LEU A 1 221 ? 26.230 35.030 -26.590 1.00 61.84 221 LEU A CA 1
ATOM 1712 C C . LEU A 1 221 ? 24.826 35.602 -26.799 1.00 61.84 221 LEU A C 1
ATOM 1714 O O . LEU A 1 221 ? 24.650 36.817 -26.779 1.00 61.84 221 LEU A O 1
ATOM 1718 N N . LEU A 1 222 ? 23.808 34.746 -26.921 1.00 57.91 222 LEU A N 1
ATOM 1719 C CA . LEU A 1 222 ? 22.443 35.200 -27.181 1.00 57.91 222 LEU A CA 1
ATOM 1720 C C . LEU A 1 222 ? 21.755 35.819 -25.954 1.00 57.91 222 LEU A C 1
ATOM 1722 O O . LEU A 1 222 ? 21.008 36.783 -26.112 1.00 57.91 222 LEU A O 1
ATOM 1726 N N . ASN A 1 223 ? 22.018 35.325 -24.735 1.00 54.06 223 ASN A N 1
ATOM 1727 C CA . ASN A 1 223 ? 21.503 35.960 -23.514 1.00 54.06 223 ASN A CA 1
ATOM 1728 C C . ASN A 1 223 ? 22.256 37.247 -23.162 1.00 54.06 223 ASN A C 1
ATOM 1730 O O . ASN A 1 223 ? 21.631 38.201 -22.704 1.00 54.06 223 ASN A O 1
ATOM 1734 N N . ARG A 1 224 ? 23.587 37.284 -23.330 1.00 56.75 224 ARG A N 1
ATOM 1735 C CA . ARG A 1 224 ? 24.407 38.466 -23.004 1.00 56.75 224 ARG A CA 1
ATOM 1736 C C . ARG A 1 224 ? 24.149 39.631 -23.952 1.00 56.75 224 ARG A C 1
ATOM 1738 O O . ARG A 1 224 ? 24.170 40.767 -23.496 1.00 56.75 224 ARG A O 1
ATOM 1745 N N . LEU A 1 225 ? 23.889 39.351 -25.229 1.00 54.50 225 LEU A N 1
ATOM 1746 C CA . LEU A 1 225 ? 23.659 40.370 -26.258 1.00 54.50 225 LEU A CA 1
ATOM 1747 C C . LEU A 1 225 ? 22.162 40.640 -26.526 1.00 54.50 225 LEU A C 1
ATOM 1749 O O . LEU A 1 225 ? 21.836 41.435 -27.394 1.00 54.50 225 LEU A O 1
ATOM 1753 N N . GLN A 1 226 ? 21.245 40.001 -25.783 1.00 51.22 226 GLN A N 1
ATOM 1754 C CA . GLN A 1 226 ? 19.779 40.164 -25.882 1.00 51.22 226 GLN A CA 1
ATOM 1755 C C . GLN A 1 226 ? 19.147 39.877 -27.266 1.00 51.22 226 GLN A C 1
ATOM 1757 O O . GLN A 1 226 ? 17.990 40.214 -27.503 1.00 51.22 226 GLN A O 1
ATOM 1762 N N . HIS A 1 227 ? 19.840 39.166 -28.157 1.00 57.09 227 HIS A N 1
ATOM 1763 C CA . HIS A 1 227 ? 19.410 38.912 -29.542 1.00 57.09 227 HIS A CA 1
ATOM 1764 C C . HIS A 1 227 ? 18.494 37.685 -29.738 1.00 57.09 227 HIS A C 1
ATOM 1766 O O . HIS A 1 227 ? 18.284 37.220 -30.858 1.00 57.09 227 HIS A O 1
ATOM 1772 N N . MET A 1 228 ? 17.918 37.123 -28.669 1.00 57.16 228 MET A N 1
ATOM 1773 C CA . MET A 1 228 ? 17.008 35.966 -28.773 1.00 57.16 228 MET A CA 1
ATOM 1774 C C . MET A 1 228 ? 15.765 36.261 -29.631 1.00 57.16 228 MET A C 1
ATOM 1776 O O . MET A 1 228 ? 15.287 35.377 -30.348 1.00 57.16 228 MET A O 1
ATOM 1780 N N . ALA A 1 229 ? 15.280 37.507 -29.598 1.00 55.78 229 ALA A N 1
ATOM 1781 C CA . ALA A 1 229 ? 14.195 37.983 -30.454 1.00 55.78 229 ALA A CA 1
ATOM 1782 C C . ALA A 1 229 ? 14.604 38.040 -31.939 1.00 55.78 229 ALA A C 1
ATOM 1784 O O . ALA A 1 229 ? 13.800 37.700 -32.802 1.00 55.78 229 ALA A O 1
ATOM 1785 N N . ASP A 1 230 ? 15.863 38.362 -32.235 1.00 52.78 230 ASP A N 1
ATOM 1786 C CA . ASP A 1 230 ? 16.372 38.469 -33.608 1.00 52.78 230 ASP A CA 1
ATOM 1787 C C . ASP A 1 230 ? 16.774 37.111 -34.213 1.00 52.78 230 ASP A C 1
ATOM 1789 O O . ASP A 1 230 ? 17.018 36.989 -35.413 1.00 52.78 230 ASP A O 1
ATOM 1793 N N . LEU A 1 231 ? 16.835 36.059 -33.389 1.00 57.06 231 LEU A N 1
ATOM 1794 C CA . LEU A 1 231 ? 17.181 34.707 -33.822 1.00 57.06 231 LEU A CA 1
ATOM 1795 C C . LEU A 1 231 ? 15.948 33.793 -33.938 1.00 57.06 231 LEU A C 1
ATOM 1797 O O . LEU A 1 231 ? 15.809 33.077 -34.929 1.00 57.06 231 LEU A O 1
ATOM 1801 N N . VAL A 1 232 ? 15.052 33.829 -32.941 1.00 60.94 232 VAL A N 1
ATOM 1802 C CA . VAL A 1 232 ? 13.878 32.933 -32.803 1.00 60.94 232 VAL A CA 1
ATOM 1803 C C . VAL A 1 232 ? 12.573 33.716 -32.532 1.00 60.94 232 VAL A C 1
ATOM 1805 O O . VAL A 1 232 ? 11.513 33.125 -32.314 1.00 60.94 232 VAL A O 1
ATOM 1808 N N . GLY A 1 233 ? 12.606 35.054 -32.525 1.00 61.47 233 GLY A N 1
ATOM 1809 C CA . GLY A 1 233 ? 11.397 35.890 -32.520 1.00 61.47 233 GLY A CA 1
ATOM 1810 C C . GLY A 1 233 ? 10.734 35.958 -33.899 1.00 61.47 233 GLY A C 1
ATOM 1811 O O . GLY A 1 233 ? 11.200 35.341 -34.846 1.00 61.47 233 GLY A O 1
ATOM 1812 N N . LYS A 1 234 ? 9.619 36.690 -34.028 1.00 57.81 234 LYS A N 1
ATOM 1813 C CA . LYS A 1 234 ? 8.756 36.656 -35.231 1.00 57.81 234 LYS A CA 1
ATOM 1814 C C . LYS A 1 234 ? 9.488 36.931 -36.557 1.00 57.81 234 LYS A C 1
ATOM 1816 O O . LYS A 1 234 ? 9.110 36.332 -37.556 1.00 57.81 234 LYS A O 1
ATOM 1821 N N . ASP A 1 235 ? 10.543 37.745 -36.533 1.00 55.19 235 ASP A N 1
ATOM 1822 C CA . ASP A 1 235 ? 11.378 38.091 -37.696 1.00 55.19 235 ASP A CA 1
ATOM 1823 C C . ASP A 1 235 ? 12.789 37.471 -37.631 1.00 55.19 235 ASP A C 1
ATOM 1825 O O . ASP A 1 235 ? 13.710 37.896 -38.331 1.00 55.19 235 ASP A O 1
ATOM 1829 N N . GLY A 1 236 ? 12.974 36.468 -36.769 1.00 61.12 236 GLY A N 1
ATOM 1830 C CA . GLY A 1 236 ? 14.279 35.918 -36.446 1.00 61.12 236 GLY A CA 1
ATOM 1831 C C . GLY A 1 236 ? 14.917 35.119 -37.583 1.00 61.12 236 GLY A C 1
ATOM 1832 O O . GLY A 1 236 ? 14.242 34.390 -38.314 1.00 61.12 236 GLY A O 1
ATOM 1833 N N . ILE A 1 237 ? 16.241 35.214 -37.719 1.00 58.28 237 ILE A N 1
ATOM 1834 C CA . ILE A 1 237 ? 16.971 34.643 -38.863 1.00 58.28 237 ILE A CA 1
ATOM 1835 C C . ILE A 1 237 ? 16.826 33.115 -38.977 1.00 58.28 237 ILE A C 1
ATOM 1837 O O . ILE A 1 237 ? 16.699 32.588 -40.082 1.00 58.28 237 ILE A O 1
ATOM 1841 N N . LEU A 1 238 ? 16.766 32.388 -37.851 1.00 63.34 238 LEU A N 1
ATOM 1842 C CA . LEU A 1 238 ? 16.583 30.932 -37.875 1.00 63.34 238 LEU A CA 1
ATOM 1843 C C . LEU A 1 238 ? 15.158 30.541 -38.262 1.00 63.34 238 LEU A C 1
ATOM 1845 O O . LEU A 1 238 ? 14.982 29.505 -38.897 1.00 63.34 238 LEU A O 1
ATOM 1849 N N . LEU A 1 239 ? 14.155 31.359 -37.927 1.00 68.44 239 LEU A N 1
ATOM 1850 C CA . LEU A 1 239 ? 12.772 31.143 -38.361 1.00 68.44 239 LEU A CA 1
ATOM 1851 C C . LEU A 1 239 ? 12.602 31.420 -39.857 1.00 68.44 239 LEU A C 1
ATOM 1853 O O . LEU A 1 239 ? 11.977 30.626 -40.549 1.00 68.44 239 LEU A O 1
ATOM 1857 N N . ARG A 1 240 ? 13.237 32.475 -40.382 1.00 63.28 240 ARG A N 1
ATOM 1858 C CA . ARG A 1 240 ? 13.233 32.772 -41.826 1.00 63.28 240 ARG A CA 1
ATOM 1859 C C . ARG A 1 240 ? 13.925 31.681 -42.642 1.00 63.28 240 ARG A C 1
ATOM 1861 O O . ARG A 1 240 ? 13.419 31.285 -43.683 1.00 63.28 240 ARG A O 1
ATOM 1868 N N . TYR A 1 241 ? 15.056 31.162 -42.164 1.00 65.06 241 TYR A N 1
ATOM 1869 C CA . TYR A 1 241 ? 15.777 30.090 -42.855 1.00 65.06 241 TYR A CA 1
ATOM 1870 C C . TYR A 1 241 ? 15.195 28.694 -42.638 1.00 65.06 241 TYR A C 1
ATOM 1872 O O . TYR A 1 241 ? 15.557 27.786 -43.377 1.00 65.06 241 TYR A O 1
ATOM 1880 N N . SER A 1 242 ? 14.292 28.513 -41.674 1.00 68.12 242 SER A N 1
ATOM 1881 C CA . SER A 1 242 ? 13.534 27.268 -41.499 1.00 68.12 242 SER A CA 1
ATOM 1882 C C . SER A 1 242 ? 12.171 27.276 -42.197 1.00 68.12 242 SER A C 1
ATOM 1884 O O . SER A 1 242 ? 11.451 26.279 -42.113 1.00 68.12 242 SER A O 1
ATOM 1886 N N . ASP A 1 243 ? 11.832 28.360 -42.903 1.00 69.12 243 ASP A N 1
ATOM 1887 C CA . ASP A 1 243 ? 10.612 28.455 -43.699 1.00 69.12 243 ASP A CA 1
ATOM 1888 C C . ASP A 1 243 ? 10.648 27.485 -44.893 1.00 69.12 243 ASP A C 1
ATOM 1890 O O . ASP A 1 243 ? 11.690 27.200 -45.486 1.00 69.12 243 ASP A O 1
ATOM 1894 N N . LEU A 1 244 ? 9.475 26.977 -45.253 1.00 62.09 244 LEU A N 1
ATOM 1895 C CA . LEU A 1 244 ? 9.260 25.979 -46.298 1.00 62.09 244 LEU A CA 1
ATOM 1896 C C . LEU A 1 244 ? 9.394 26.551 -47.712 1.00 62.09 244 LEU A C 1
ATOM 1898 O O . LEU A 1 244 ? 9.504 25.788 -48.667 1.00 62.09 244 LEU A O 1
ATOM 1902 N N . TYR A 1 245 ? 9.385 27.879 -47.846 1.00 62.84 245 TYR A N 1
ATOM 1903 C CA . TYR A 1 245 ? 9.634 28.580 -49.107 1.00 62.84 245 TYR A CA 1
ATOM 1904 C C . TYR A 1 245 ? 11.128 28.775 -49.409 1.00 62.84 245 TYR A C 1
ATOM 1906 O O . TYR A 1 245 ? 11.466 29.335 -50.452 1.00 62.84 245 TYR A O 1
ATOM 1914 N N . GLN A 1 246 ? 12.025 28.326 -48.523 1.00 61.72 246 GLN A N 1
ATOM 1915 C CA . GLN A 1 246 ? 13.464 28.414 -48.746 1.00 61.72 246 GLN A CA 1
ATOM 1916 C C . GLN A 1 246 ? 13.901 27.449 -49.858 1.00 61.72 246 GLN A C 1
ATOM 1918 O O . GLN A 1 246 ? 13.665 26.245 -49.778 1.00 61.72 246 GLN A O 1
ATOM 1923 N N . THR A 1 247 ? 14.572 27.965 -50.891 1.00 58.09 247 THR A N 1
ATOM 1924 C CA . THR A 1 247 ? 15.010 27.159 -52.045 1.00 58.09 247 THR A CA 1
ATOM 1925 C C . THR A 1 247 ? 16.210 26.263 -51.724 1.00 58.09 247 THR A C 1
ATOM 1927 O O . THR A 1 247 ? 16.424 25.259 -52.401 1.00 58.09 247 THR A O 1
ATOM 1930 N N . ASP A 1 248 ? 16.981 26.604 -50.684 1.00 61.34 248 ASP A N 1
ATOM 1931 C CA . ASP A 1 248 ? 18.108 25.813 -50.180 1.00 61.34 248 ASP A CA 1
ATOM 1932 C C . ASP A 1 248 ? 17.696 24.920 -48.989 1.00 61.34 248 ASP A C 1
ATOM 1934 O O . ASP A 1 248 ? 17.553 25.353 -47.839 1.00 61.34 248 ASP A O 1
ATOM 1938 N N . MET A 1 249 ? 17.540 23.626 -49.275 1.00 65.31 249 MET A N 1
ATOM 1939 C CA . MET A 1 249 ? 17.166 22.602 -48.295 1.00 65.31 249 MET A CA 1
ATOM 1940 C C . MET A 1 249 ? 18.279 22.277 -47.288 1.00 65.31 249 MET A C 1
ATOM 1942 O O . MET A 1 249 ? 17.991 21.789 -46.189 1.00 65.31 249 MET A O 1
ATOM 1946 N N . GLU A 1 250 ? 19.547 22.525 -47.623 1.00 61.25 250 GLU A N 1
ATOM 1947 C CA . GLU A 1 250 ? 20.663 22.328 -46.696 1.00 61.25 250 GLU A CA 1
ATOM 1948 C C . GLU A 1 250 ? 20.755 23.466 -45.685 1.00 61.25 250 GLU A C 1
ATOM 1950 O O . GLU A 1 250 ? 20.965 23.204 -44.493 1.00 61.25 250 GLU A O 1
ATOM 1955 N N . LEU A 1 251 ? 20.492 24.696 -46.128 1.00 60.91 251 LEU A N 1
ATOM 1956 C CA . LEU A 1 251 ? 20.313 25.850 -45.254 1.00 60.91 251 LEU A CA 1
ATOM 1957 C C . LEU A 1 251 ? 19.140 25.643 -44.288 1.00 60.91 251 LEU A C 1
ATOM 1959 O O . LEU A 1 251 ? 19.303 25.806 -43.076 1.00 60.91 251 LEU A O 1
ATOM 1963 N N . CYS A 1 252 ? 17.991 25.182 -44.789 1.00 66.62 252 CYS A N 1
ATOM 1964 C CA . CYS A 1 252 ? 16.839 24.849 -43.948 1.00 66.62 252 CYS A CA 1
ATOM 1965 C C . CYS A 1 252 ? 17.183 23.780 -42.896 1.00 66.62 252 CYS A C 1
ATOM 1967 O O . CYS A 1 252 ? 16.906 23.930 -41.700 1.00 66.62 252 CYS A O 1
ATOM 1969 N N . ARG A 1 253 ? 17.897 22.722 -43.305 1.00 70.69 253 ARG A N 1
ATOM 1970 C CA . ARG A 1 253 ? 18.388 21.680 -42.394 1.00 70.69 253 ARG A CA 1
ATOM 1971 C C . ARG A 1 253 ? 19.320 22.233 -41.320 1.00 70.69 253 ARG A C 1
ATOM 1973 O O . ARG A 1 253 ? 19.195 21.820 -40.165 1.00 70.69 253 ARG A O 1
ATOM 1980 N N . ALA A 1 254 ? 20.254 23.109 -41.682 1.00 59.75 254 ALA A N 1
ATOM 1981 C CA . ALA A 1 254 ? 21.192 23.724 -40.749 1.00 59.75 254 ALA A CA 1
ATOM 1982 C C . ALA A 1 254 ? 20.471 24.643 -39.750 1.00 59.75 254 ALA A C 1
ATOM 1984 O O . ALA A 1 254 ? 20.713 24.536 -38.548 1.00 59.75 254 ALA A O 1
ATOM 1985 N N . ALA A 1 255 ? 19.520 25.459 -40.215 1.00 63.69 255 ALA A N 1
ATOM 1986 C CA . ALA A 1 255 ? 18.719 26.333 -39.362 1.00 63.69 255 ALA A CA 1
ATOM 1987 C C . ALA A 1 255 ? 17.926 25.535 -38.312 1.00 63.69 255 ALA A C 1
ATOM 1989 O O . ALA A 1 255 ? 18.045 25.795 -37.112 1.00 63.69 255 ALA A O 1
ATOM 1990 N N . LEU A 1 256 ? 17.207 24.487 -38.732 1.00 69.62 256 LEU A N 1
ATOM 1991 C CA . LEU A 1 256 ? 16.492 23.596 -37.809 1.00 69.62 256 LEU A CA 1
ATOM 1992 C C . LEU A 1 256 ? 17.430 22.862 -36.854 1.00 69.62 256 LEU A C 1
ATOM 1994 O O . LEU A 1 256 ? 17.073 22.602 -35.705 1.00 69.62 256 LEU A O 1
ATOM 1998 N N . HIS A 1 257 ? 18.628 22.514 -37.319 1.00 70.69 257 HIS A N 1
ATOM 1999 C CA . HIS A 1 257 ? 19.630 21.874 -36.485 1.00 70.69 257 HIS A CA 1
ATOM 2000 C C . HIS A 1 257 ? 20.099 22.797 -35.349 1.00 70.69 257 HIS A C 1
ATOM 2002 O O . HIS A 1 257 ? 20.125 22.387 -34.187 1.00 70.69 257 HIS A O 1
ATOM 2008 N N . CYS A 1 258 ? 20.373 24.065 -35.663 1.00 62.22 258 CYS A N 1
ATOM 2009 C CA . CYS A 1 258 ? 20.699 25.097 -34.681 1.00 62.22 258 CYS A CA 1
ATOM 2010 C C . CYS A 1 258 ? 19.540 25.334 -33.702 1.00 62.22 258 CYS A C 1
ATOM 2012 O O . CYS A 1 258 ? 19.753 25.364 -32.490 1.00 62.22 258 CYS A O 1
ATOM 2014 N N . MET A 1 259 ? 18.301 25.410 -34.201 1.00 69.88 259 MET A N 1
ATOM 2015 C CA . MET A 1 259 ? 17.102 25.522 -33.360 1.00 69.88 259 MET A CA 1
ATOM 2016 C C . MET A 1 259 ? 16.934 24.322 -32.415 1.00 69.88 259 MET A C 1
ATOM 2018 O O . MET A 1 259 ? 16.536 24.491 -31.261 1.00 69.88 259 MET A O 1
ATOM 2022 N N . ALA A 1 260 ? 17.240 23.102 -32.867 1.00 70.12 260 ALA A N 1
ATOM 2023 C CA . ALA A 1 260 ? 17.132 21.900 -32.042 1.00 70.12 260 ALA A CA 1
ATOM 2024 C C . ALA A 1 260 ? 18.162 21.891 -30.899 1.00 70.12 260 ALA A C 1
ATOM 2026 O O . ALA A 1 260 ? 17.823 21.510 -29.776 1.00 70.12 260 ALA A O 1
ATOM 2027 N N . ASN A 1 261 ? 19.384 22.360 -31.170 1.00 69.19 261 ASN A N 1
ATOM 2028 C CA . ASN A 1 261 ? 20.438 22.524 -30.164 1.00 69.19 261 ASN A CA 1
ATOM 2029 C C . ASN A 1 261 ? 20.104 23.650 -29.171 1.00 69.19 261 ASN A C 1
ATOM 2031 O O . ASN A 1 261 ? 20.301 23.480 -27.974 1.00 69.19 261 ASN A O 1
ATOM 2035 N N . LEU A 1 262 ? 19.500 24.752 -29.631 1.00 68.00 262 LEU A N 1
ATOM 2036 C CA . LEU A 1 262 ? 18.968 25.818 -28.765 1.00 68.00 262 LEU A CA 1
ATOM 2037 C C . LEU A 1 262 ? 17.908 25.313 -27.778 1.00 68.00 262 LEU A C 1
ATOM 2039 O O . LEU A 1 262 ? 17.809 25.799 -26.651 1.00 68.00 262 LEU A O 1
ATOM 2043 N N . CYS A 1 263 ? 17.102 24.339 -28.200 1.00 71.44 263 CYS A N 1
ATOM 2044 C CA . CYS A 1 263 ? 16.083 23.722 -27.356 1.00 71.44 263 CYS A CA 1
ATOM 2045 C C . CYS A 1 263 ? 16.651 22.658 -26.404 1.00 71.44 263 CYS A C 1
ATOM 2047 O O . CYS A 1 263 ? 15.931 22.199 -25.513 1.00 71.44 263 CYS A O 1
ATOM 2049 N N . LEU A 1 264 ? 17.910 22.242 -26.582 1.00 67.38 264 LEU A N 1
ATOM 2050 C CA . LEU A 1 264 ? 18.564 21.267 -25.721 1.00 67.38 264 LEU A CA 1
ATOM 2051 C C . LEU A 1 264 ? 18.858 21.909 -24.360 1.00 67.38 264 LEU A C 1
ATOM 2053 O O . LEU A 1 264 ? 19.570 22.905 -24.248 1.00 67.38 264 LEU A O 1
ATOM 2057 N N . GLY A 1 265 ? 18.311 21.326 -23.297 1.00 58.78 265 GLY A N 1
ATOM 2058 C CA . GLY A 1 265 ? 18.600 21.778 -21.943 1.00 58.78 265 GLY A CA 1
ATOM 2059 C C . GLY A 1 265 ? 20.039 21.473 -21.556 1.00 58.78 265 GLY A C 1
ATOM 2060 O O . GLY A 1 265 ? 20.338 20.335 -21.196 1.00 58.78 265 GLY A O 1
ATOM 2061 N N . VAL A 1 266 ? 20.909 22.484 -21.546 1.00 54.25 266 VAL A N 1
ATOM 2062 C CA . VAL A 1 266 ? 22.179 22.376 -20.826 1.00 54.25 266 VAL A CA 1
ATOM 2063 C C . VAL A 1 266 ? 21.844 22.456 -19.342 1.00 54.25 266 VAL A C 1
ATOM 2065 O O . VAL A 1 266 ? 21.126 23.374 -18.919 1.00 54.25 266 VAL A O 1
ATOM 2068 N N . PRO A 1 267 ? 22.303 21.505 -18.516 1.00 45.91 267 PRO A N 1
ATOM 2069 C CA . PRO A 1 267 ? 22.071 21.613 -17.090 1.00 45.91 267 PRO A CA 1
ATOM 2070 C C . PRO A 1 267 ? 22.592 22.999 -16.598 1.00 45.91 267 PRO A C 1
ATOM 2072 O O . PRO A 1 267 ? 23.488 23.588 -17.199 1.00 45.91 267 PRO A O 1
ATOM 2075 N N . GLY A 1 268 ? 22.011 23.581 -15.538 1.00 46.91 268 GLY A N 1
ATOM 2076 C CA . GLY A 1 268 ? 22.475 24.845 -14.915 1.00 46.91 268 GLY A CA 1
ATOM 2077 C C . GLY A 1 268 ? 22.284 26.148 -15.706 1.00 46.91 268 GLY A C 1
ATOM 2078 O O . GLY A 1 268 ? 22.514 27.211 -15.135 1.00 46.91 268 GLY A O 1
ATOM 2079 N N . GLN A 1 269 ? 21.817 26.085 -16.954 1.00 52.56 269 GLN A N 1
ATOM 2080 C CA . GLN A 1 269 ? 21.376 27.243 -17.739 1.00 52.56 269 GLN A CA 1
ATOM 2081 C C . GLN A 1 269 ? 19.836 27.336 -17.742 1.00 52.56 269 GLN A C 1
ATOM 2083 O O . GLN A 1 269 ? 19.155 26.307 -17.604 1.00 52.56 269 GLN A O 1
ATOM 2088 N N . PRO A 1 270 ? 19.248 28.545 -17.838 1.00 54.25 270 PRO A N 1
ATOM 2089 C CA . PRO A 1 270 ? 17.812 28.682 -18.022 1.00 54.25 270 PRO A CA 1
ATOM 2090 C C . PRO A 1 270 ? 17.397 28.075 -19.369 1.00 54.25 270 PRO A C 1
ATOM 2092 O O . PRO A 1 270 ? 18.059 28.244 -20.385 1.00 54.25 270 PRO A O 1
ATOM 2095 N N . TYR A 1 271 ? 16.285 27.340 -19.379 1.00 64.81 271 TYR A N 1
ATOM 2096 C CA . TYR A 1 271 ? 15.696 26.883 -20.637 1.00 64.81 271 TYR A CA 1
ATOM 2097 C C . TYR A 1 271 ? 15.233 28.081 -21.463 1.00 64.81 271 TYR A C 1
ATOM 2099 O O . TYR A 1 271 ? 14.848 29.103 -20.894 1.00 64.81 271 TYR A O 1
ATOM 2107 N N . LEU A 1 272 ? 15.187 27.894 -22.784 1.00 69.06 272 LEU A N 1
ATOM 2108 C CA . LEU A 1 272 ? 14.534 28.813 -23.709 1.00 69.06 272 LEU A CA 1
ATOM 2109 C C . LEU A 1 272 ? 13.162 29.244 -23.156 1.00 69.06 272 LEU A C 1
ATOM 2111 O O . LEU A 1 272 ? 12.416 28.409 -22.632 1.00 69.06 272 LEU A O 1
ATOM 2115 N N . GLU A 1 273 ? 12.834 30.535 -23.230 1.00 70.31 273 GLU A N 1
ATOM 2116 C CA . GLU A 1 273 ? 11.562 31.032 -22.701 1.00 70.31 273 GLU A CA 1
ATOM 2117 C C . GLU A 1 273 ? 10.368 30.387 -23.427 1.00 70.31 273 GLU A C 1
ATOM 2119 O O . GLU A 1 273 ? 10.468 29.893 -24.552 1.00 70.31 273 GLU A O 1
ATOM 2124 N N . GLU A 1 274 ? 9.214 30.337 -22.760 1.00 72.62 274 GLU A N 1
ATOM 2125 C CA . GLU A 1 274 ? 7.988 29.729 -23.293 1.00 72.62 274 GLU A CA 1
ATOM 2126 C C . GLU A 1 274 ? 7.549 30.230 -24.686 1.00 72.62 274 GLU A C 1
ATOM 2128 O O . GLU A 1 274 ? 7.276 29.369 -25.525 1.00 72.62 274 GLU A O 1
ATOM 2133 N N . PRO A 1 275 ? 7.544 31.544 -25.007 1.00 72.00 275 PRO A N 1
ATOM 2134 C CA . PRO A 1 275 ? 7.136 32.004 -26.337 1.00 72.00 275 PRO A CA 1
ATOM 2135 C C . PRO A 1 275 ? 8.053 31.481 -27.451 1.00 72.00 275 PRO A C 1
ATOM 2137 O O . PRO A 1 275 ? 7.560 30.979 -28.459 1.00 72.00 275 PRO A O 1
ATOM 2140 N N . TYR A 1 276 ? 9.373 31.508 -27.254 1.00 75.31 276 TYR A N 1
ATOM 2141 C CA . TYR A 1 276 ? 10.334 31.027 -28.251 1.00 75.31 276 TYR A CA 1
ATOM 2142 C C . TYR A 1 276 ? 10.311 29.500 -28.392 1.00 75.31 276 TYR A C 1
ATOM 2144 O O . TYR A 1 276 ? 10.437 28.985 -29.500 1.00 75.31 276 TYR A O 1
ATOM 2152 N N . ARG A 1 277 ? 10.077 28.754 -27.300 1.00 77.88 277 ARG A N 1
ATOM 2153 C CA . ARG A 1 277 ? 9.866 27.295 -27.377 1.00 77.88 277 ARG A CA 1
ATOM 2154 C C . ARG A 1 277 ? 8.629 26.934 -28.182 1.00 77.88 277 ARG A C 1
ATOM 2156 O O . ARG A 1 277 ? 8.698 26.001 -28.974 1.00 77.88 277 ARG A O 1
ATOM 2163 N N . ASN A 1 278 ? 7.530 27.666 -28.006 1.00 81.25 278 ASN A N 1
ATOM 2164 C CA . ASN A 1 278 ? 6.311 27.441 -28.778 1.00 81.25 278 ASN A CA 1
ATOM 2165 C C . ASN A 1 278 ? 6.523 27.770 -30.264 1.00 81.25 278 ASN A C 1
ATOM 2167 O O . ASN A 1 278 ? 6.078 27.005 -31.117 1.00 81.25 278 ASN A O 1
ATOM 2171 N N . SER A 1 279 ? 7.262 28.838 -30.588 1.00 81.44 279 SER A N 1
ATOM 2172 C CA . SER A 1 279 ? 7.655 29.145 -31.973 1.00 81.44 279 SER A CA 1
ATOM 2173 C C . SER A 1 279 ? 8.515 28.037 -32.590 1.00 81.44 279 SER A C 1
ATOM 2175 O O . SER A 1 279 ? 8.206 27.560 -33.683 1.00 81.44 279 SER A O 1
ATOM 2177 N N . CYS A 1 280 ? 9.542 27.556 -31.878 1.00 83.06 280 CYS A N 1
ATOM 2178 C CA . CYS A 1 280 ? 10.354 26.418 -32.320 1.00 83.06 280 CYS A CA 1
ATOM 2179 C C . CYS A 1 280 ? 9.506 25.159 -32.529 1.00 83.06 280 CYS A C 1
ATOM 2181 O O . CYS A 1 280 ? 9.623 24.508 -33.562 1.00 83.06 280 CYS A O 1
ATOM 2183 N N . PHE A 1 281 ? 8.630 24.830 -31.575 1.00 87.81 281 PHE A N 1
ATOM 2184 C CA . PHE A 1 281 ? 7.751 23.664 -31.657 1.00 87.81 281 PHE A CA 1
ATOM 2185 C C . PHE A 1 281 ? 6.854 23.712 -32.899 1.00 87.81 281 PHE A C 1
ATOM 2187 O O . PHE A 1 281 ? 6.822 22.745 -33.660 1.00 87.81 281 PHE A O 1
ATOM 2194 N N . LYS A 1 282 ? 6.185 24.846 -33.146 1.00 86.56 282 LYS A N 1
ATOM 2195 C CA . LYS A 1 282 ? 5.329 25.042 -34.328 1.00 86.56 282 LYS A CA 1
ATOM 2196 C C . LYS A 1 282 ? 6.113 24.938 -35.631 1.00 86.56 282 LYS A C 1
ATOM 2198 O O . LYS A 1 282 ? 5.634 24.330 -36.581 1.00 86.56 282 LYS A O 1
ATOM 2203 N N . THR A 1 283 ? 7.333 25.467 -35.651 1.00 85.38 283 THR A N 1
ATOM 2204 C CA . THR A 1 283 ? 8.222 25.396 -36.818 1.00 85.38 283 THR A CA 1
ATOM 2205 C C . THR A 1 283 ? 8.637 23.959 -37.109 1.00 85.38 283 THR A C 1
ATOM 2207 O O . THR A 1 283 ? 8.462 23.482 -38.228 1.00 85.38 283 THR A O 1
ATOM 2210 N N . PHE A 1 284 ? 9.099 23.216 -36.096 1.00 89.44 284 PHE A N 1
ATOM 2211 C CA . PHE A 1 284 ? 9.430 21.801 -36.262 1.00 89.44 284 PHE A CA 1
ATOM 2212 C C . PHE A 1 284 ? 8.220 20.977 -36.714 1.00 89.44 284 PHE A C 1
ATOM 2214 O O . PHE A 1 284 ? 8.358 20.128 -37.591 1.00 89.44 284 PHE A O 1
ATOM 2221 N N . LEU A 1 285 ? 7.036 21.230 -36.147 1.00 89.00 285 LEU A N 1
ATOM 2222 C CA . LEU A 1 285 ? 5.811 20.526 -36.519 1.00 89.00 285 LEU A CA 1
ATOM 2223 C C . LEU A 1 285 ? 5.383 20.838 -37.963 1.00 89.00 285 LEU A C 1
ATOM 2225 O O . LEU A 1 285 ? 5.069 19.910 -38.705 1.00 89.00 285 LEU A O 1
ATOM 2229 N N . SER A 1 286 ? 5.453 22.105 -38.382 1.00 87.12 286 SER A N 1
ATOM 2230 C CA . SER A 1 286 ? 5.157 22.541 -39.754 1.00 87.12 286 SER A CA 1
ATOM 2231 C C . SER A 1 286 ? 6.076 21.868 -40.779 1.00 87.12 286 SER A C 1
ATOM 2233 O O . SER A 1 286 ? 5.608 21.322 -41.783 1.00 87.12 286 SER A O 1
ATOM 2235 N N . VAL A 1 287 ? 7.380 21.795 -40.481 1.00 85.88 287 VAL A N 1
ATOM 2236 C CA . VAL A 1 287 ? 8.353 21.082 -41.323 1.00 85.88 287 VAL A CA 1
ATOM 2237 C C . VAL A 1 287 ? 7.992 19.602 -41.447 1.00 85.88 287 VAL A C 1
ATOM 2239 O O . VAL A 1 287 ? 8.001 19.050 -42.545 1.00 85.88 287 VAL A O 1
ATOM 2242 N N . LEU A 1 288 ? 7.612 18.946 -40.347 1.00 87.75 288 LEU A N 1
ATOM 2243 C CA . LEU A 1 288 ? 7.184 17.545 -40.385 1.00 87.75 288 LEU A CA 1
ATOM 2244 C C . LEU A 1 288 ? 5.900 17.335 -41.204 1.00 87.75 288 LEU A C 1
ATOM 2246 O O . LEU A 1 288 ? 5.765 16.290 -41.847 1.00 87.75 288 LEU A O 1
ATOM 2250 N N . GLN A 1 289 ? 4.978 18.298 -41.212 1.00 87.00 289 GLN A N 1
ATOM 2251 C CA . GLN A 1 289 ? 3.713 18.214 -41.947 1.00 87.00 289 GLN A CA 1
ATOM 2252 C C . GLN A 1 289 ? 3.883 18.419 -43.460 1.00 87.00 289 GLN A C 1
ATOM 2254 O O . GLN A 1 289 ? 3.221 17.734 -44.241 1.00 87.00 289 GLN A O 1
ATOM 2259 N N . CYS A 1 290 ? 4.788 19.305 -43.882 1.00 77.38 290 CYS A N 1
ATOM 2260 C CA . CYS A 1 290 ? 4.871 19.742 -45.279 1.00 77.38 290 CYS A CA 1
ATOM 2261 C C . CYS A 1 290 ? 5.812 18.910 -46.164 1.00 77.38 290 CYS A C 1
ATOM 2263 O O . CYS A 1 290 ? 5.689 18.940 -47.388 1.00 77.38 290 CYS A O 1
ATOM 2265 N N . VAL A 1 291 ? 6.714 18.116 -45.579 1.00 73.00 291 VAL A N 1
ATOM 2266 C CA . VAL A 1 291 ? 7.600 17.219 -46.340 1.00 73.00 291 VAL A CA 1
ATOM 2267 C C . VAL A 1 291 ? 6.782 16.090 -47.005 1.00 73.00 291 VAL A C 1
ATOM 2269 O O . VAL A 1 291 ? 6.267 15.177 -46.339 1.00 73.00 291 VAL A O 1
ATOM 2272 N N . LYS A 1 292 ? 6.645 16.155 -48.341 1.00 61.44 292 LYS A N 1
ATOM 2273 C CA . LYS A 1 292 ? 5.960 15.153 -49.184 1.00 61.44 292 LYS A CA 1
ATOM 2274 C C . LYS A 1 292 ? 6.886 13.976 -49.519 1.00 61.44 292 LYS A C 1
ATOM 2276 O O . LYS A 1 292 ? 8.059 14.166 -49.810 1.00 61.44 292 LYS A O 1
ATOM 2281 N N . GLN A 1 293 ? 6.342 12.752 -49.531 1.00 51.09 293 GLN A N 1
ATOM 2282 C CA . GLN A 1 293 ? 7.096 11.528 -49.867 1.00 51.09 293 GLN A CA 1
ATOM 2283 C C . GLN A 1 293 ? 7.508 11.440 -51.346 1.00 51.09 293 GLN A C 1
ATOM 2285 O O . GLN A 1 293 ? 8.488 10.767 -51.649 1.00 51.09 293 GLN A O 1
ATOM 2290 N N . GLY A 1 294 ? 6.766 12.094 -52.246 1.00 51.41 294 GLY A N 1
ATOM 2291 C CA . GLY A 1 294 ? 6.985 12.004 -53.692 1.00 51.41 294 GLY A CA 1
ATOM 2292 C C . GLY A 1 294 ? 8.153 12.833 -54.224 1.00 51.41 294 GLY A C 1
ATOM 2293 O O . GLY A 1 294 ? 8.632 12.521 -55.306 1.00 51.41 294 GLY A O 1
ATOM 2294 N N . ASP A 1 295 ? 8.630 13.834 -53.472 1.00 48.22 295 ASP A N 1
ATOM 2295 C CA . ASP A 1 295 ? 9.505 14.863 -54.044 1.00 48.22 295 ASP A CA 1
ATOM 2296 C C . ASP A 1 295 ? 10.973 14.839 -53.622 1.00 48.22 295 ASP A C 1
ATOM 2298 O O . ASP A 1 295 ? 11.707 15.561 -54.262 1.00 48.22 295 ASP A O 1
ATOM 2302 N N . LEU A 1 296 ? 11.464 14.037 -52.662 1.00 49.38 296 LEU A N 1
ATOM 2303 C CA . LEU A 1 296 ? 12.923 13.879 -52.425 1.00 49.38 296 LEU A CA 1
ATOM 2304 C C . LEU A 1 296 ? 13.224 12.709 -51.463 1.00 49.38 296 LEU A C 1
ATOM 2306 O O . LEU A 1 296 ? 13.137 12.840 -50.241 1.00 49.38 296 LEU A O 1
ATOM 2310 N N . CYS A 1 297 ? 13.654 11.563 -51.999 1.00 53.94 297 CYS A N 1
ATOM 2311 C CA . CYS A 1 297 ? 14.169 10.415 -51.234 1.00 53.94 297 CYS A CA 1
ATOM 2312 C C . CYS A 1 297 ? 15.688 10.519 -50.976 1.00 53.94 297 CYS A C 1
ATOM 2314 O O . CYS A 1 297 ? 16.404 9.523 -51.036 1.00 53.94 297 CYS A O 1
ATOM 2316 N N . ASP A 1 298 ? 16.180 11.720 -50.666 1.00 70.12 298 ASP A N 1
ATOM 2317 C CA . ASP A 1 298 ? 17.613 11.980 -50.507 1.00 70.12 298 ASP A CA 1
ATOM 2318 C C . ASP A 1 298 ? 18.047 12.094 -49.038 1.00 70.12 298 ASP A C 1
ATOM 2320 O O . ASP A 1 298 ? 17.268 12.366 -48.115 1.00 70.12 298 ASP A O 1
ATOM 2324 N N . VAL A 1 299 ? 19.348 11.894 -48.812 1.00 72.75 299 VAL A N 1
ATOM 2325 C CA . VAL A 1 299 ? 20.006 11.966 -47.494 1.00 72.75 299 VAL A CA 1
ATOM 2326 C C . VAL A 1 299 ? 19.723 13.302 -46.787 1.00 72.75 299 VAL A C 1
ATOM 2328 O O . VAL A 1 299 ? 19.562 13.330 -45.563 1.00 72.75 299 VAL A O 1
ATOM 2331 N N . THR A 1 300 ? 19.586 14.390 -47.548 1.00 72.69 300 THR A N 1
ATOM 2332 C CA . THR A 1 300 ? 19.278 15.739 -47.052 1.00 72.69 300 THR A CA 1
ATOM 2333 C C . THR A 1 300 ? 17.900 15.817 -46.394 1.00 72.69 300 THR A C 1
ATOM 2335 O O . THR A 1 300 ? 17.791 16.317 -45.272 1.00 72.69 300 THR A O 1
ATOM 2338 N N . CYS A 1 301 ? 16.867 15.220 -47.003 1.00 79.88 301 CYS A N 1
ATOM 2339 C CA . CYS A 1 301 ? 15.525 15.140 -46.416 1.00 79.88 301 CYS A CA 1
ATOM 2340 C C . CYS A 1 301 ? 15.535 14.333 -45.108 1.00 79.88 301 CYS A C 1
ATOM 2342 O O . CYS A 1 301 ? 14.932 14.730 -44.110 1.00 79.88 301 CYS A O 1
ATOM 2344 N N . CYS A 1 302 ? 16.277 13.221 -45.065 1.00 82.12 302 CYS A N 1
ATOM 2345 C CA . CYS A 1 302 ? 16.428 12.441 -43.835 1.00 82.12 302 CYS A CA 1
ATOM 2346 C C . CYS A 1 302 ? 17.107 13.251 -42.720 1.00 82.12 302 CYS A C 1
ATOM 2348 O O . CYS A 1 302 ? 16.780 13.076 -41.544 1.00 82.12 302 CYS A O 1
ATOM 2350 N N . GLY A 1 303 ? 18.064 14.114 -43.072 1.00 79.50 303 GLY A N 1
ATOM 2351 C CA . GLY A 1 303 ? 18.723 15.026 -42.140 1.00 79.50 303 GLY A CA 1
ATOM 2352 C C . GLY A 1 303 ? 17.780 16.103 -41.600 1.00 79.50 303 GLY A C 1
ATOM 2353 O O . GLY A 1 303 ? 17.775 16.350 -40.395 1.00 79.50 303 GLY A O 1
ATOM 2354 N N . LEU A 1 304 ? 16.946 16.689 -42.464 1.00 83.12 304 LEU A N 1
ATOM 2355 C CA . LEU A 1 304 ? 15.926 17.676 -42.092 1.00 83.12 304 LEU A CA 1
ATOM 2356 C C . LEU A 1 304 ? 14.929 17.100 -41.073 1.00 83.12 304 LEU A C 1
ATOM 2358 O O . LEU A 1 304 ? 14.745 17.660 -39.990 1.00 83.12 304 LEU A O 1
ATOM 2362 N N . LEU A 1 305 ? 14.357 15.930 -41.381 1.00 87.00 305 LEU A N 1
ATOM 2363 C CA . LEU A 1 305 ? 13.403 15.234 -40.512 1.00 87.00 305 LEU A CA 1
ATOM 2364 C C . LEU A 1 305 ? 14.019 14.877 -39.153 1.00 87.00 305 LEU A C 1
ATOM 2366 O O . LEU A 1 305 ? 13.383 15.047 -38.114 1.00 87.00 305 LEU A O 1
ATOM 2370 N N . GLN A 1 306 ? 15.275 14.420 -39.139 1.00 86.75 306 GLN A N 1
ATOM 2371 C CA . GLN A 1 306 ? 15.991 14.136 -37.893 1.00 86.75 306 GLN A CA 1
ATOM 2372 C C . GLN A 1 306 ? 16.182 15.390 -37.035 1.00 86.75 306 GLN A C 1
ATOM 2374 O O . GLN A 1 306 ? 15.986 15.307 -35.823 1.00 86.75 306 GLN A O 1
ATOM 2379 N N . SER A 1 307 ? 16.548 16.531 -37.629 1.00 82.69 307 SER A N 1
ATOM 2380 C CA . SER A 1 307 ? 16.690 17.797 -36.896 1.00 82.69 307 SER A CA 1
ATOM 2381 C C . SER A 1 307 ? 15.365 18.239 -36.276 1.00 82.69 307 SER A C 1
ATOM 2383 O O . SER A 1 307 ? 15.335 18.549 -35.086 1.00 82.69 307 SER A O 1
ATOM 2385 N N . ALA A 1 308 ? 14.262 18.182 -37.029 1.00 88.88 308 ALA A N 1
ATOM 2386 C CA . ALA A 1 308 ? 12.940 18.550 -36.522 1.00 88.88 308 ALA A CA 1
ATOM 2387 C C . ALA A 1 308 ? 12.465 17.628 -35.380 1.00 88.88 308 ALA A C 1
ATOM 2389 O O . ALA A 1 308 ? 12.068 18.104 -34.316 1.00 88.88 308 ALA A O 1
ATOM 2390 N N . LEU A 1 309 ? 12.580 16.303 -35.549 1.00 90.88 309 LEU A N 1
ATOM 2391 C CA . LEU A 1 309 ? 12.193 15.320 -34.526 1.00 90.88 309 LEU A CA 1
ATOM 2392 C C . LEU A 1 309 ? 13.025 15.456 -33.243 1.00 90.88 309 LEU A C 1
ATOM 2394 O O . LEU A 1 309 ? 12.471 15.391 -32.142 1.00 90.88 309 LEU A O 1
ATOM 2398 N N . LYS A 1 310 ? 14.341 15.675 -33.375 1.00 85.06 310 LYS A N 1
ATOM 2399 C CA . LYS A 1 310 ? 15.235 15.944 -32.238 1.00 85.06 310 LYS A CA 1
ATOM 2400 C C . LYS A 1 310 ? 14.900 17.269 -31.558 1.00 85.06 310 LYS A C 1
ATOM 2402 O O . LYS A 1 310 ? 14.907 17.321 -30.334 1.00 85.06 310 LYS A O 1
ATOM 2407 N N . GLY A 1 311 ? 14.561 18.308 -32.320 1.00 83.88 311 GLY A N 1
ATOM 2408 C CA . GLY A 1 311 ? 14.132 19.598 -31.783 1.00 83.88 311 GLY A CA 1
ATOM 2409 C C . GLY A 1 311 ? 12.905 19.469 -30.883 1.00 83.88 311 GLY A C 1
ATOM 2410 O O . GLY A 1 311 ? 12.942 19.897 -29.729 1.00 83.88 311 GLY A O 1
ATOM 2411 N N . ILE A 1 312 ? 11.860 18.781 -31.355 1.00 89.31 312 ILE A N 1
ATOM 2412 C CA . ILE A 1 312 ? 10.660 18.500 -30.548 1.00 89.31 312 ILE A CA 1
ATOM 2413 C C . ILE A 1 312 ? 11.014 17.655 -29.318 1.00 89.31 312 ILE A C 1
ATOM 2415 O O . ILE A 1 312 ? 10.605 17.983 -28.205 1.00 89.31 312 ILE A O 1
ATOM 2419 N N . GLN A 1 313 ? 11.826 16.606 -29.483 1.00 88.94 313 GLN A N 1
ATOM 2420 C CA . GLN A 1 313 ? 12.271 15.765 -28.369 1.00 88.94 313 GLN A CA 1
ATOM 2421 C C . GLN A 1 313 ? 12.981 16.586 -27.273 1.00 88.94 313 GLN A C 1
ATOM 2423 O O . GLN A 1 313 ? 12.699 16.403 -26.085 1.00 88.94 313 GLN A O 1
ATOM 2428 N N . SER A 1 314 ? 13.876 17.503 -27.656 1.00 83.50 314 SER A N 1
ATOM 2429 C CA . SER A 1 314 ? 14.589 18.400 -26.740 1.00 83.50 314 SER A CA 1
ATOM 2430 C C . SER A 1 314 ? 13.636 19.318 -25.968 1.00 83.50 314 SER A C 1
ATOM 2432 O O . SER A 1 314 ? 13.771 19.448 -24.750 1.00 83.50 314 SER A O 1
ATOM 2434 N N . ILE A 1 315 ? 12.628 19.885 -26.644 1.00 83.88 315 ILE A N 1
ATOM 2435 C CA . ILE A 1 315 ? 11.599 20.730 -26.013 1.00 83.88 315 ILE A CA 1
ATOM 2436 C C . ILE A 1 315 ? 10.824 19.942 -24.947 1.00 83.88 315 ILE A C 1
ATOM 2438 O O . ILE A 1 315 ? 10.655 20.423 -23.822 1.00 83.88 315 ILE A O 1
ATOM 2442 N N . LEU A 1 316 ? 10.395 18.719 -25.274 1.00 84.38 316 LEU A N 1
ATOM 2443 C CA . LEU A 1 316 ? 9.617 17.863 -24.372 1.00 84.38 316 LEU A CA 1
ATOM 2444 C C . LEU A 1 316 ? 10.425 17.447 -23.134 1.00 84.38 316 LEU A C 1
ATOM 2446 O O . LEU A 1 316 ? 9.949 17.565 -22.003 1.00 84.38 316 LEU A O 1
ATOM 2450 N N . ASN A 1 317 ? 11.691 17.062 -23.319 1.00 80.94 317 ASN A N 1
ATOM 2451 C CA . ASN A 1 317 ? 12.580 16.693 -22.214 1.00 80.94 317 ASN A CA 1
ATOM 2452 C C . ASN A 1 317 ? 12.896 17.871 -21.265 1.00 80.94 317 ASN A C 1
ATOM 2454 O O . ASN A 1 317 ? 13.237 17.645 -20.104 1.00 80.94 317 ASN A O 1
ATOM 2458 N N . GLY A 1 318 ? 12.742 19.123 -21.720 1.00 67.88 318 GLY A N 1
ATOM 2459 C CA . GLY A 1 318 ? 12.924 20.336 -20.913 1.00 67.88 318 GLY A CA 1
ATOM 2460 C C . GLY A 1 318 ? 11.865 20.565 -19.819 1.00 67.88 318 GLY A C 1
ATOM 2461 O O . GLY A 1 318 ? 12.011 21.477 -19.000 1.00 67.88 318 GLY A O 1
ATOM 2462 N N . GLY A 1 319 ? 10.814 19.736 -19.767 1.00 58.69 319 GLY A N 1
ATOM 2463 C CA . GLY A 1 319 ? 9.966 19.550 -18.584 1.00 58.69 319 GLY A CA 1
ATOM 2464 C C . GLY A 1 319 ? 8.986 20.681 -18.242 1.00 58.69 319 GLY A C 1
ATOM 2465 O O . GLY A 1 319 ? 8.601 20.800 -17.079 1.00 58.69 319 GLY A O 1
ATOM 2466 N N . LYS A 1 320 ? 8.586 21.527 -19.204 1.00 56.00 320 LYS A N 1
ATOM 2467 C CA . LYS A 1 320 ? 7.617 22.623 -18.963 1.00 56.00 320 LYS A CA 1
ATOM 2468 C C . LYS A 1 320 ? 6.529 22.817 -20.026 1.00 56.00 320 LYS A C 1
ATOM 2470 O O . LYS A 1 320 ? 5.641 23.629 -19.796 1.00 56.00 320 LYS A O 1
ATOM 2475 N N . MET A 1 321 ? 6.575 22.121 -21.162 1.00 66.94 321 MET A N 1
ATOM 2476 C CA . MET A 1 321 ? 5.557 22.293 -22.201 1.00 66.94 321 MET A CA 1
ATOM 2477 C C . MET A 1 321 ? 4.319 21.453 -21.865 1.00 66.94 321 MET A C 1
ATOM 2479 O O . MET A 1 321 ? 4.406 20.230 -21.769 1.00 66.94 321 MET A O 1
ATOM 2483 N N . LYS A 1 322 ? 3.175 22.109 -21.656 1.00 64.12 322 LYS A N 1
ATOM 2484 C CA . LYS A 1 322 ? 1.881 21.445 -21.469 1.00 64.12 322 LYS A CA 1
ATOM 2485 C C . LYS A 1 322 ? 1.243 21.221 -22.840 1.00 64.12 322 LYS A C 1
ATOM 2487 O O . LYS A 1 322 ? 0.639 22.135 -23.387 1.00 64.12 322 LYS A O 1
ATOM 2492 N N . LEU A 1 323 ? 1.371 20.013 -23.386 1.00 68.00 323 LEU A N 1
ATOM 2493 C CA . LEU A 1 323 ? 0.618 19.581 -24.571 1.00 68.00 323 LEU A CA 1
ATOM 2494 C C . LEU A 1 323 ? -0.847 19.311 -24.172 1.00 68.00 323 LEU A C 1
ATOM 2496 O O . LEU A 1 323 ? -1.263 18.161 -24.072 1.00 68.00 323 LEU A O 1
ATOM 2500 N N . THR A 1 324 ? -1.595 20.363 -23.832 1.00 52.94 324 THR A N 1
ATOM 2501 C CA . THR A 1 324 ? -2.998 20.275 -23.373 1.00 52.94 324 THR A CA 1
ATOM 2502 C C . THR A 1 324 ? -4.013 20.689 -24.435 1.00 52.94 324 THR A C 1
ATOM 2504 O O . THR A 1 324 ? -5.208 20.604 -24.181 1.00 52.94 324 THR A O 1
ATOM 2507 N N . GLN A 1 325 ? -3.566 21.167 -25.601 1.00 60.34 325 GLN A N 1
ATOM 2508 C CA . GLN A 1 325 ? -4.440 21.430 -26.745 1.00 60.34 325 GLN A CA 1
ATOM 2509 C C . GLN A 1 325 ? -4.542 20.158 -27.595 1.00 60.34 325 GLN A C 1
ATOM 2511 O O . GLN A 1 325 ? -3.529 19.685 -28.118 1.00 60.34 325 GLN A O 1
ATOM 2516 N N . ASP A 1 326 ? -5.752 19.605 -27.717 1.00 60.81 326 ASP A N 1
ATOM 2517 C CA . ASP A 1 326 ? -6.008 18.323 -28.392 1.00 60.81 326 ASP A CA 1
ATOM 2518 C C . ASP A 1 326 ? -5.509 18.306 -29.850 1.00 60.81 326 ASP A C 1
ATOM 2520 O O . ASP A 1 326 ? -5.021 17.282 -30.326 1.00 60.81 326 ASP A O 1
ATOM 2524 N N . GLU A 1 327 ? -5.539 19.451 -30.539 1.00 71.38 327 GLU A N 1
ATOM 2525 C CA . GLU A 1 327 ? -5.109 19.574 -31.938 1.00 71.38 327 GLU A CA 1
ATOM 2526 C C . GLU A 1 327 ? -3.582 19.509 -32.121 1.00 71.38 327 GLU A C 1
ATOM 2528 O O . GLU A 1 327 ? -3.103 18.832 -33.034 1.00 71.38 327 GLU A O 1
ATOM 2533 N N . GLU A 1 328 ? -2.793 20.156 -31.253 1.00 82.12 328 GLU A N 1
ATOM 2534 C CA . GLU A 1 328 ? -1.322 20.138 -31.339 1.00 82.12 328 GLU A CA 1
ATOM 2535 C C . GLU A 1 328 ? -0.765 18.752 -30.977 1.00 82.12 328 GLU A C 1
ATOM 2537 O O . GLU A 1 328 ? 0.138 18.241 -31.648 1.00 82.12 328 GLU A O 1
ATOM 2542 N N . LEU A 1 329 ? -1.340 18.108 -29.953 1.00 87.88 329 LEU A N 1
ATOM 2543 C CA . LEU A 1 329 ? -0.986 16.739 -29.573 1.00 87.88 329 LEU A CA 1
ATOM 2544 C C . LEU A 1 329 ? -1.393 15.739 -30.663 1.00 87.88 329 LEU A C 1
ATOM 2546 O O . LEU A 1 329 ? -0.579 14.902 -31.056 1.00 87.88 329 LEU A O 1
ATOM 2550 N N . GLY A 1 330 ? -2.618 15.848 -31.182 1.00 88.38 330 GLY A N 1
ATOM 2551 C CA . GLY A 1 330 ? -3.117 15.011 -32.269 1.00 88.38 330 GLY A CA 1
ATOM 2552 C C . GLY A 1 330 ? -2.277 15.126 -33.543 1.00 88.38 330 GLY A C 1
ATOM 2553 O O . GLY A 1 330 ? -1.964 14.113 -34.172 1.00 88.38 330 GLY A O 1
ATOM 2554 N N . SER A 1 331 ? -1.844 16.344 -33.886 1.00 89.75 331 SER A N 1
ATOM 2555 C CA . SER A 1 331 ? -0.954 16.624 -35.024 1.00 89.75 331 SER A CA 1
ATOM 2556 C C . SER A 1 331 ? 0.433 16.010 -34.836 1.00 89.75 331 SER A C 1
ATOM 2558 O O . SER A 1 331 ? 0.968 15.361 -35.739 1.00 89.75 331 SER A O 1
ATOM 2560 N N . LEU A 1 332 ? 1.023 16.173 -33.647 1.00 92.25 332 LEU A N 1
ATOM 2561 C CA . LEU A 1 332 ? 2.320 15.582 -33.329 1.00 92.25 332 LEU A CA 1
ATOM 2562 C C . LEU A 1 332 ? 2.254 14.051 -33.390 1.00 92.25 332 LEU A C 1
ATOM 2564 O O . LEU A 1 332 ? 3.092 13.427 -34.038 1.00 92.25 332 LEU A O 1
ATOM 2568 N N . LEU A 1 333 ? 1.245 13.437 -32.766 1.00 92.50 333 LEU A N 1
ATOM 2569 C CA . LEU A 1 333 ? 1.054 11.985 -32.777 1.00 92.50 333 LEU A CA 1
ATOM 2570 C C . LEU A 1 333 ? 0.839 11.443 -34.199 1.00 92.50 333 LEU A C 1
ATOM 2572 O O . LEU A 1 333 ? 1.380 10.384 -34.525 1.00 92.50 333 LEU A O 1
ATOM 2576 N N . ALA A 1 334 ? 0.129 12.176 -35.063 1.00 90.69 334 ALA A N 1
ATOM 2577 C CA . ALA A 1 334 ? -0.016 11.833 -36.477 1.00 90.69 334 ALA A CA 1
ATOM 2578 C C . ALA A 1 334 ? 1.338 11.803 -37.204 1.00 90.69 334 ALA A C 1
ATOM 2580 O O . ALA A 1 334 ? 1.662 10.831 -37.893 1.00 90.69 334 ALA A O 1
ATOM 2581 N N . MET A 1 335 ? 2.170 12.832 -37.006 1.00 92.00 335 MET A N 1
ATOM 2582 C CA . MET A 1 335 ? 3.502 12.899 -37.617 1.00 92.00 335 MET A CA 1
ATOM 2583 C C . MET A 1 335 ? 4.439 11.822 -37.074 1.00 92.00 335 MET A C 1
ATOM 2585 O O . MET A 1 335 ? 5.144 11.171 -37.845 1.00 92.00 335 MET A O 1
ATOM 2589 N N . LEU A 1 336 ? 4.417 11.562 -35.767 1.00 94.06 336 LEU A N 1
ATOM 2590 C CA . LEU A 1 336 ? 5.196 10.481 -35.165 1.00 94.06 336 LEU A CA 1
ATOM 2591 C C . LEU A 1 336 ? 4.781 9.115 -35.728 1.00 94.06 336 LEU A C 1
ATOM 2593 O O . LEU A 1 336 ? 5.653 8.317 -36.080 1.00 94.06 336 LEU A O 1
ATOM 2597 N N . LYS A 1 337 ? 3.472 8.879 -35.906 1.00 91.56 337 LYS A N 1
ATOM 2598 C CA . LYS A 1 337 ? 2.945 7.667 -36.549 1.00 91.56 337 LYS A CA 1
ATOM 2599 C C . LYS A 1 337 ? 3.375 7.550 -38.013 1.00 91.56 337 LYS A C 1
ATOM 2601 O O . LYS A 1 337 ? 3.733 6.463 -38.448 1.00 91.56 337 LYS A O 1
ATOM 2606 N N . LYS A 1 338 ? 3.405 8.648 -38.771 1.00 89.88 338 LYS A N 1
ATOM 2607 C CA . LYS A 1 338 ? 3.915 8.664 -40.154 1.00 89.88 338 LYS A CA 1
ATOM 2608 C C . LYS A 1 338 ? 5.407 8.308 -40.202 1.00 89.88 338 LYS A C 1
ATOM 2610 O O . LYS A 1 338 ? 5.812 7.407 -40.937 1.00 89.88 338 LYS A O 1
ATOM 2615 N N . TYR A 1 339 ? 6.233 8.990 -39.408 1.00 91.25 339 TYR A N 1
ATOM 2616 C CA . TYR A 1 339 ? 7.692 8.882 -39.512 1.00 91.25 339 TYR A CA 1
ATOM 2617 C C . TYR A 1 339 ? 8.290 7.651 -38.826 1.00 91.25 339 TYR A C 1
ATOM 2619 O O . TYR A 1 339 ? 9.382 7.232 -39.208 1.00 91.25 339 TYR A O 1
ATOM 2627 N N . MET A 1 340 ? 7.582 6.999 -37.899 1.00 92.31 340 MET A N 1
ATOM 2628 C CA . MET A 1 340 ? 8.018 5.702 -37.367 1.00 92.31 340 MET A CA 1
ATOM 2629 C C . MET A 1 340 ? 8.007 4.586 -38.434 1.00 92.31 340 MET A C 1
ATOM 2631 O O . MET A 1 340 ? 8.724 3.607 -38.271 1.00 92.31 340 MET A O 1
ATOM 2635 N N . PHE A 1 341 ? 7.289 4.749 -39.555 1.00 90.44 341 PHE A N 1
ATOM 2636 C CA . PHE A 1 341 ? 7.304 3.824 -40.706 1.00 90.44 341 PHE A CA 1
ATOM 2637 C C . PHE A 1 341 ? 8.103 4.347 -41.913 1.00 90.44 341 PHE A C 1
ATOM 2639 O O . PHE A 1 341 ? 8.057 3.761 -42.994 1.00 90.44 341 PHE A O 1
ATOM 2646 N N . PHE A 1 342 ? 8.855 5.440 -41.753 1.00 88.44 342 PHE A N 1
ATOM 2647 C CA . PHE A 1 342 ? 9.543 6.112 -42.857 1.00 88.44 342 PHE A CA 1
ATOM 2648 C C . PHE A 1 342 ? 10.537 5.198 -43.594 1.00 88.44 342 PHE A C 1
ATOM 2650 O O . PHE A 1 342 ? 11.468 4.662 -42.986 1.00 88.44 342 PHE A O 1
ATOM 2657 N N . GLY A 1 343 ? 10.357 5.040 -44.909 1.00 82.19 343 GLY A N 1
ATOM 2658 C CA . GLY A 1 343 ? 11.231 4.228 -45.765 1.00 82.19 343 GLY A CA 1
ATOM 2659 C C . GLY A 1 343 ? 11.158 2.718 -45.509 1.00 82.19 343 GLY A C 1
ATOM 2660 O O . GLY A 1 343 ? 12.090 2.000 -45.867 1.00 82.19 343 GLY A O 1
ATOM 2661 N N . LEU A 1 344 ? 10.103 2.221 -44.849 1.00 83.19 344 LEU A N 1
ATOM 2662 C CA . LEU A 1 344 ? 9.905 0.783 -44.663 1.00 83.19 344 LEU A CA 1
ATOM 2663 C C . LEU A 1 344 ? 9.312 0.163 -45.953 1.00 83.19 344 LEU A C 1
ATOM 2665 O O . LEU A 1 344 ? 8.287 0.655 -46.430 1.00 83.19 344 LEU A O 1
ATOM 2669 N N . PRO A 1 345 ? 9.920 -0.889 -46.539 1.00 71.56 345 PRO A N 1
ATOM 2670 C CA . PRO A 1 345 ? 9.469 -1.448 -47.815 1.00 71.56 345 PRO A CA 1
ATOM 2671 C C . PRO A 1 345 ? 8.036 -1.995 -47.759 1.00 71.56 345 PRO A C 1
ATOM 2673 O O . PRO A 1 345 ? 7.665 -2.668 -46.799 1.00 71.56 345 PRO A O 1
ATOM 2676 N N . GLY A 1 346 ? 7.251 -1.755 -48.814 1.00 67.81 346 GLY A N 1
ATOM 2677 C CA . GLY A 1 346 ? 5.908 -2.328 -48.971 1.00 67.81 346 GLY A CA 1
ATOM 2678 C C . GLY A 1 346 ? 4.785 -1.610 -48.212 1.00 67.81 346 GLY A C 1
ATOM 2679 O O . GLY A 1 346 ? 3.688 -2.155 -48.123 1.00 67.81 346 GLY A O 1
ATOM 2680 N N . LEU A 1 347 ? 5.031 -0.407 -47.677 1.00 72.62 347 LEU A N 1
ATOM 2681 C CA . LEU A 1 347 ? 4.018 0.426 -47.021 1.00 72.62 347 LEU A CA 1
ATOM 2682 C C . LEU A 1 347 ? 3.828 1.753 -47.771 1.00 72.62 347 LEU A C 1
ATOM 2684 O O . LEU A 1 347 ? 4.696 2.619 -47.718 1.00 72.62 347 LEU A O 1
ATOM 2688 N N . ASN A 1 348 ? 2.669 1.933 -48.408 1.00 62.75 348 ASN A N 1
ATOM 2689 C CA . ASN A 1 348 ? 2.211 3.235 -48.904 1.00 62.75 348 ASN A CA 1
ATOM 2690 C C . ASN A 1 348 ? 1.219 3.806 -47.891 1.00 62.75 348 ASN A C 1
ATOM 2692 O O . ASN A 1 348 ? 0.159 3.219 -47.679 1.00 62.75 348 ASN A O 1
ATOM 2696 N N . LEU A 1 349 ? 1.587 4.901 -47.221 1.00 67.06 349 LEU A N 1
ATOM 2697 C CA . LEU A 1 349 ? 0.828 5.434 -46.089 1.00 67.06 349 LEU A CA 1
ATOM 2698 C C . LEU A 1 349 ? 0.287 6.823 -46.370 1.00 67.06 349 LEU A C 1
ATOM 2700 O O . LEU A 1 349 ? 1.009 7.812 -46.265 1.00 67.06 349 LEU A O 1
ATOM 2704 N N . GLU A 1 350 ? -1.015 6.884 -46.615 1.00 65.31 350 GLU A N 1
ATOM 2705 C CA . GLU A 1 350 ? -1.795 8.090 -46.380 1.00 65.31 350 GLU A CA 1
ATOM 2706 C C . GLU A 1 350 ? -2.155 8.132 -44.891 1.00 65.31 350 GLU A C 1
ATOM 2708 O O . GLU A 1 350 ? -2.810 7.233 -44.362 1.00 65.31 350 GLU A O 1
ATOM 2713 N N . MET A 1 351 ? -1.648 9.144 -44.185 1.00 72.06 351 MET A N 1
ATOM 2714 C CA . MET A 1 351 ? -1.917 9.361 -42.763 1.00 72.06 351 MET A CA 1
ATOM 2715 C C . MET A 1 351 ? -2.713 10.656 -42.596 1.00 72.06 351 MET A C 1
ATOM 2717 O O . MET A 1 351 ? -2.391 11.642 -43.265 1.00 72.06 351 MET A O 1
ATOM 2721 N N . PRO A 1 352 ? -3.716 10.687 -41.701 1.00 77.94 352 PRO A N 1
ATOM 2722 C CA . PRO A 1 352 ? -4.448 11.911 -41.406 1.00 77.94 352 PRO A CA 1
ATOM 2723 C C . PRO A 1 352 ? -3.499 12.970 -40.832 1.00 77.94 352 PRO A C 1
ATOM 2725 O O . PRO A 1 352 ? -2.518 12.639 -40.167 1.00 77.94 352 PRO A O 1
ATOM 2728 N N . ALA A 1 353 ? -3.798 14.249 -41.071 1.00 79.12 353 ALA A N 1
ATOM 2729 C CA . ALA A 1 353 ? -2.983 15.357 -40.567 1.00 79.12 353 ALA A CA 1
ATOM 2730 C C . ALA A 1 353 ? -3.008 15.464 -39.030 1.00 79.12 353 ALA A C 1
ATOM 2732 O O . ALA A 1 353 ? -2.034 15.920 -38.431 1.00 79.12 353 ALA A O 1
ATOM 2733 N N . ILE A 1 354 ? -4.106 15.021 -38.407 1.00 85.44 354 ILE A N 1
ATOM 2734 C CA . ILE A 1 354 ? -4.361 15.066 -36.964 1.00 85.44 354 ILE A CA 1
ATOM 2735 C C . ILE A 1 354 ? -4.983 13.730 -36.543 1.00 85.44 354 ILE A C 1
ATOM 2737 O O . ILE A 1 354 ? -5.906 13.240 -37.194 1.00 85.44 354 ILE A O 1
ATOM 2741 N N . LEU A 1 355 ? -4.479 13.129 -35.463 1.00 87.19 355 LEU A N 1
ATOM 2742 C CA . LEU A 1 355 ? -5.150 12.025 -34.774 1.00 87.19 355 LEU A CA 1
ATOM 2743 C C . LEU A 1 355 ? -6.073 12.587 -33.694 1.00 87.19 355 LEU A C 1
ATOM 2745 O O . LEU A 1 355 ? -5.686 13.510 -32.986 1.00 87.19 355 LEU A O 1
ATOM 2749 N N . TYR A 1 356 ? -7.251 11.993 -33.523 1.00 84.38 356 TYR A N 1
ATOM 2750 C CA . TYR A 1 356 ? -8.194 12.375 -32.470 1.00 84.38 356 TYR A CA 1
ATOM 2751 C C . TYR A 1 356 ? -8.313 11.267 -31.418 1.00 84.38 356 TYR A C 1
ATOM 2753 O O . TYR A 1 356 ? -8.269 10.084 -31.775 1.00 84.38 356 TYR A O 1
ATOM 2761 N N . PRO A 1 357 ? -8.461 11.619 -30.129 1.00 83.94 357 PRO A N 1
ATOM 2762 C CA . PRO A 1 357 ? -8.628 10.632 -29.077 1.00 83.94 357 PRO A CA 1
ATOM 2763 C C . PRO A 1 357 ? -10.022 10.001 -29.155 1.00 83.94 357 PRO A C 1
ATOM 2765 O O . PRO A 1 357 ? -11.030 10.675 -29.362 1.00 83.94 357 PRO A O 1
ATOM 2768 N N . THR A 1 358 ? -10.087 8.694 -28.929 1.00 80.44 358 THR A N 1
ATOM 2769 C CA . THR A 1 358 ? -11.343 7.969 -28.742 1.00 80.44 358 THR A CA 1
ATOM 2770 C C . THR A 1 358 ? -11.948 8.362 -27.387 1.00 80.44 358 THR A C 1
ATOM 2772 O O . THR A 1 358 ? -11.232 8.314 -26.380 1.00 80.44 358 THR A O 1
ATOM 2775 N N . PRO A 1 359 ? -13.243 8.725 -27.311 1.00 70.19 359 PRO A N 1
ATOM 2776 C CA . PRO A 1 359 ? -13.906 9.012 -26.043 1.00 70.19 359 PRO A CA 1
ATOM 2777 C C . PRO A 1 359 ? -13.859 7.793 -25.116 1.00 70.19 359 PRO A C 1
ATOM 2779 O O . PRO A 1 359 ? -14.404 6.737 -25.437 1.00 70.19 359 PRO A O 1
ATOM 2782 N N . LEU A 1 360 ? -13.204 7.932 -23.962 1.00 69.88 360 LEU A N 1
ATOM 2783 C CA . LEU A 1 360 ? -13.140 6.872 -22.957 1.00 69.88 360 LEU A CA 1
ATOM 2784 C C . LEU A 1 360 ? -14.306 7.019 -21.965 1.00 69.88 360 LEU A C 1
ATOM 2786 O O . LEU A 1 360 ? -14.486 8.114 -21.420 1.00 69.88 360 LEU A O 1
ATOM 2790 N N . PRO A 1 361 ? -15.065 5.945 -21.669 1.00 56.69 361 PRO A N 1
ATOM 2791 C CA . PRO A 1 361 ? -16.007 5.932 -20.552 1.00 56.69 361 PRO A CA 1
ATOM 2792 C C . PRO A 1 361 ? -15.283 6.338 -19.260 1.00 56.69 361 PRO A C 1
ATOM 2794 O O . PRO A 1 361 ? -14.159 5.894 -19.013 1.00 56.69 361 PRO A O 1
ATOM 2797 N N . GLN A 1 362 ? -15.879 7.227 -18.461 1.00 49.50 362 GLN A N 1
ATOM 2798 C CA . GLN A 1 362 ? -15.227 7.820 -17.290 1.00 49.50 362 GLN A CA 1
ATOM 2799 C C . GLN A 1 362 ? -14.812 6.737 -16.278 1.00 49.50 362 GLN A C 1
ATOM 2801 O O . GLN A 1 362 ? -15.636 6.171 -15.571 1.00 49.50 362 GLN A O 1
ATOM 2806 N N . TYR A 1 363 ? -13.510 6.457 -16.208 1.00 46.78 363 TYR A N 1
ATOM 2807 C CA . TYR A 1 363 ? -12.914 5.613 -15.176 1.00 46.78 363 TYR A CA 1
ATOM 2808 C C . TYR A 1 363 ? -12.735 6.450 -13.901 1.00 46.78 363 TYR A C 1
ATOM 2810 O O . TYR A 1 363 ? -11.783 7.230 -13.790 1.00 46.78 363 TYR A O 1
ATOM 2818 N N . GLU A 1 364 ? -13.670 6.341 -12.956 1.00 31.06 364 GLU A N 1
ATOM 2819 C CA . GLU A 1 364 ? -13.513 6.915 -11.618 1.00 31.06 364 GLU A CA 1
ATOM 2820 C C . GLU A 1 364 ? -12.658 6.020 -10.710 1.00 31.06 364 GLU A C 1
ATOM 2822 O O . GLU A 1 364 ? -12.604 4.793 -10.808 1.00 31.06 364 GLU A O 1
ATOM 2827 N N . ARG A 1 365 ? -11.907 6.680 -9.831 1.00 26.62 365 ARG A N 1
ATOM 2828 C CA . ARG A 1 365 ? -10.815 6.123 -9.032 1.00 26.62 365 ARG A CA 1
ATOM 2829 C C . ARG A 1 365 ? -11.370 5.303 -7.856 1.00 26.62 365 ARG A C 1
ATOM 2831 O O . ARG A 1 365 ? -11.467 5.815 -6.749 1.00 26.62 365 ARG A O 1
ATOM 2838 N N . SER A 1 366 ? -11.685 4.027 -8.070 1.00 26.64 366 SER A N 1
ATOM 2839 C CA . SER A 1 366 ? -12.047 3.106 -6.980 1.00 26.64 366 SER A CA 1
ATOM 2840 C C . SER A 1 366 ? -10.829 2.731 -6.119 1.00 26.64 366 SER A C 1
ATOM 2842 O O . SER A 1 366 ? -9.809 2.236 -6.611 1.00 26.64 366 SER A O 1
ATOM 2844 N N . SER A 1 367 ? -10.932 2.964 -4.809 1.00 25.50 367 SER A N 1
ATOM 2845 C CA . SER A 1 367 ? -10.088 2.340 -3.792 1.00 25.50 367 SER A CA 1
ATOM 2846 C C . SER A 1 367 ? -10.618 0.936 -3.482 1.00 25.50 367 SER A C 1
ATOM 2848 O O . SER A 1 367 ? -11.668 0.808 -2.866 1.00 25.50 367 SER A O 1
ATOM 2850 N N . SER A 1 368 ? -9.870 -0.084 -3.915 1.00 27.66 368 SER A N 1
ATOM 2851 C CA . SER A 1 368 ? -9.879 -1.493 -3.474 1.00 27.66 368 SER A CA 1
ATOM 2852 C C . SER A 1 368 ? -11.136 -2.013 -2.747 1.00 27.66 368 SER A C 1
ATOM 2854 O O . SER A 1 368 ? -11.263 -1.834 -1.534 1.00 27.66 368 SER A O 1
ATOM 2856 N N . ALA A 1 369 ? -11.968 -2.786 -3.450 1.00 26.59 369 ALA A N 1
ATOM 2857 C CA . ALA A 1 369 ? -12.905 -3.740 -2.854 1.00 26.59 369 ALA A CA 1
ATOM 2858 C C . ALA A 1 369 ? -12.819 -5.089 -3.592 1.00 26.59 369 ALA A C 1
ATOM 2860 O O . ALA A 1 369 ? -12.513 -5.132 -4.784 1.00 26.59 369 ALA A O 1
ATOM 2861 N N . LYS A 1 370 ? -12.986 -6.168 -2.822 1.00 28.69 370 LYS A N 1
ATOM 2862 C CA . LYS A 1 370 ? -12.798 -7.580 -3.183 1.00 28.69 370 LYS A CA 1
ATOM 2863 C C . LYS A 1 370 ? -13.807 -8.047 -4.247 1.00 28.69 370 LYS A C 1
ATOM 2865 O O . LYS A 1 370 ? -14.892 -7.491 -4.355 1.00 28.69 370 LYS A O 1
ATOM 2870 N N . GLN A 1 371 ? -13.411 -9.068 -5.010 1.00 24.80 371 GLN A N 1
ATOM 2871 C CA . GLN A 1 371 ? -14.257 -9.813 -5.949 1.00 24.80 371 GLN A CA 1
ATOM 2872 C C . GLN A 1 371 ? -15.204 -10.745 -5.180 1.00 24.80 371 GLN A C 1
ATOM 2874 O O . GLN A 1 371 ? -14.743 -11.451 -4.283 1.00 24.80 371 GLN A O 1
ATOM 2879 N N . GLU A 1 372 ? -16.478 -10.782 -5.570 1.00 21.94 372 GLU A N 1
ATOM 2880 C CA . GLU A 1 372 ? -17.420 -11.854 -5.221 1.00 21.94 372 GLU A CA 1
ATOM 2881 C C . GLU A 1 372 ? -17.782 -12.686 -6.468 1.00 21.94 372 GLU A C 1
ATOM 2883 O O . GLU A 1 372 ? -17.699 -12.171 -7.589 1.00 21.94 372 GLU A O 1
ATOM 2888 N N . PRO A 1 373 ? -18.120 -13.977 -6.286 1.00 25.86 373 PRO A N 1
ATOM 2889 C CA . PRO A 1 373 ? -18.366 -14.935 -7.357 1.00 25.86 373 PRO A CA 1
ATOM 2890 C C . PRO A 1 373 ? -19.796 -14.840 -7.912 1.00 25.86 373 PRO A C 1
ATOM 2892 O O . PRO A 1 373 ? -20.748 -14.541 -7.200 1.00 25.86 373 PRO A O 1
ATOM 2895 N N . THR A 1 374 ? -19.940 -15.134 -9.202 1.00 22.22 374 THR A N 1
ATOM 2896 C CA . THR A 1 374 ? -21.210 -15.183 -9.936 1.00 22.22 374 THR A CA 1
ATOM 2897 C C . THR A 1 374 ? -22.023 -16.428 -9.574 1.00 22.22 374 THR A C 1
ATOM 2899 O O . THR A 1 374 ? -21.529 -17.543 -9.752 1.00 22.22 374 THR A O 1
ATOM 2902 N N . ALA A 1 375 ? -23.272 -16.240 -9.142 1.00 24.78 375 ALA A N 1
ATOM 2903 C CA . ALA A 1 375 ? -24.301 -17.277 -9.104 1.00 24.78 375 ALA A CA 1
ATOM 2904 C C . ALA A 1 375 ? -25.345 -17.011 -10.203 1.00 24.78 375 ALA A C 1
ATOM 2906 O O . ALA A 1 375 ? -25.867 -15.902 -10.325 1.00 24.78 375 ALA A O 1
ATOM 2907 N N . ASP A 1 376 ? -25.605 -18.038 -11.010 1.00 21.78 376 ASP A N 1
ATOM 2908 C CA . ASP A 1 376 ? -26.660 -18.121 -12.022 1.00 21.78 376 ASP A CA 1
ATOM 2909 C C . ASP A 1 376 ? -28.060 -18.032 -11.396 1.00 21.78 376 ASP A C 1
ATOM 2911 O O . ASP A 1 376 ? -28.307 -18.785 -10.464 1.00 21.78 376 ASP A O 1
ATOM 2915 N N . VAL A 1 377 ? -28.990 -17.245 -11.969 1.00 24.50 377 VAL A N 1
ATOM 2916 C CA . VAL A 1 377 ? -30.401 -17.644 -12.210 1.00 24.50 377 VAL A CA 1
ATOM 2917 C C . VAL A 1 377 ? -30.998 -16.844 -13.388 1.00 24.50 377 VAL A C 1
ATOM 2919 O O . VAL A 1 377 ? -30.804 -15.644 -13.560 1.00 24.50 377 VAL A O 1
ATOM 2922 N N . SER A 1 378 ? -31.747 -17.586 -14.195 1.00 23.02 378 SER A N 1
ATOM 2923 C CA . SER A 1 378 ? -32.486 -17.324 -15.429 1.00 23.02 378 SER A CA 1
ATOM 2924 C C . SER A 1 378 ? -33.675 -16.337 -15.395 1.00 23.02 378 SER A C 1
ATOM 2926 O O . SER A 1 378 ? -34.506 -16.365 -14.496 1.00 23.02 378 SER A O 1
ATOM 2928 N N . SER A 1 379 ? -33.802 -15.580 -16.493 1.00 21.52 379 SER A N 1
ATOM 2929 C CA . SER A 1 379 ? -35.003 -15.180 -17.270 1.00 21.52 379 SER A CA 1
ATOM 2930 C C . SER A 1 379 ? -36.421 -15.127 -16.650 1.00 21.52 379 SER A C 1
ATOM 2932 O O . SER A 1 379 ? -37.020 -16.164 -16.381 1.00 21.52 379 SER A O 1
ATOM 2934 N N . SER A 1 380 ? -37.058 -13.944 -16.714 1.00 23.48 380 SER A N 1
ATOM 2935 C CA . SER A 1 380 ? -38.418 -13.706 -17.273 1.00 23.48 380 SER A CA 1
ATOM 2936 C C . SER A 1 380 ? -38.621 -12.183 -17.482 1.00 23.48 380 SER A C 1
ATOM 2938 O O . SER A 1 380 ? -38.322 -11.388 -16.605 1.00 23.48 380 SER A O 1
ATOM 2940 N N . ALA A 1 381 ? -38.703 -11.684 -18.721 1.00 21.58 381 ALA A N 1
ATOM 2941 C CA . ALA A 1 381 ? -39.900 -11.424 -19.536 1.00 21.58 381 ALA A CA 1
ATOM 2942 C C . ALA A 1 381 ? -40.763 -10.200 -19.120 1.00 21.58 381 ALA A C 1
ATOM 2944 O O . ALA A 1 381 ? -41.578 -10.290 -18.219 1.00 21.58 381 ALA A O 1
ATOM 2945 N N . ARG A 1 382 ? -40.607 -9.120 -19.916 1.00 22.19 382 ARG A N 1
ATOM 2946 C CA . ARG A 1 382 ? -41.581 -8.089 -20.366 1.00 22.19 382 ARG A CA 1
ATOM 2947 C C . ARG A 1 382 ? -42.454 -7.355 -19.330 1.00 22.19 382 ARG A C 1
ATOM 2949 O O . ARG A 1 382 ? -43.345 -7.953 -18.760 1.00 22.19 382 ARG A O 1
ATOM 2956 N N . GLU A 1 383 ? -42.401 -6.016 -19.362 1.00 21.80 383 GLU A N 1
ATOM 2957 C CA . GLU A 1 383 ? -43.536 -5.215 -19.860 1.00 21.80 383 GLU A CA 1
ATOM 2958 C C . GLU A 1 383 ? -43.181 -3.749 -20.173 1.00 21.80 383 GLU A C 1
ATOM 2960 O O . GLU A 1 383 ? -42.357 -3.100 -19.534 1.00 21.80 383 GLU A O 1
ATOM 2965 N N . SER A 1 384 ? -43.804 -3.261 -21.242 1.00 21.95 384 SER A N 1
ATOM 2966 C CA . SER A 1 384 ? -43.705 -1.933 -21.841 1.00 21.95 384 SER A CA 1
ATOM 2967 C C . SER A 1 384 ? -44.649 -0.927 -21.178 1.00 21.95 384 SER A C 1
ATOM 2969 O O . SER A 1 384 ? -45.815 -1.244 -20.966 1.00 21.95 384 SER A O 1
ATOM 2971 N N . GLY A 1 385 ? -44.216 0.325 -20.993 1.00 21.81 385 GLY A N 1
ATOM 2972 C CA . GLY A 1 385 ? -45.085 1.392 -20.481 1.00 21.81 385 GLY A CA 1
ATOM 2973 C C . GLY A 1 385 ? -44.619 2.800 -20.846 1.00 21.81 385 GLY A C 1
ATOM 2974 O O . GLY A 1 385 ? -43.916 3.463 -20.097 1.00 21.81 385 GLY A O 1
ATOM 2975 N N . SER A 1 386 ? -45.039 3.266 -22.018 1.00 22.66 386 SER A N 1
ATOM 2976 C CA . SER A 1 386 ? -44.886 4.626 -22.552 1.00 22.66 386 SER A CA 1
ATOM 2977 C C . SER A 1 386 ? -45.461 5.752 -21.668 1.00 22.66 386 SER A C 1
ATOM 2979 O O . SER A 1 386 ? -46.548 5.569 -21.122 1.00 22.66 386 SER A O 1
ATOM 2981 N N . LYS A 1 387 ? -44.843 6.952 -21.693 1.00 22.88 387 LYS A N 1
ATOM 2982 C CA . LYS A 1 387 ? -45.474 8.309 -21.769 1.00 22.88 387 LYS A CA 1
ATOM 2983 C C . LYS A 1 387 ? -44.381 9.406 -21.730 1.00 22.88 387 LYS A C 1
ATOM 2985 O O . LYS A 1 387 ? -43.744 9.607 -20.712 1.00 22.88 387 LYS A O 1
ATOM 2990 N N . LYS A 1 388 ? -43.970 10.016 -22.855 1.00 21.73 388 LYS A N 1
ATOM 2991 C CA . LYS A 1 388 ? -44.502 11.253 -23.492 1.00 21.73 388 LYS A CA 1
ATOM 2992 C C . LYS A 1 388 ? -44.754 12.443 -22.540 1.00 21.73 388 LYS A C 1
ATOM 2994 O O . LYS A 1 388 ? -45.777 12.434 -21.866 1.00 21.73 388 LYS A O 1
ATOM 2999 N N . ARG A 1 389 ? -43.975 13.538 -22.689 1.00 21.72 389 ARG A N 1
ATOM 3000 C CA . ARG A 1 389 ? -44.399 14.906 -23.137 1.00 21.72 389 ARG A CA 1
ATOM 3001 C C . ARG A 1 389 ? -43.319 15.971 -22.838 1.00 21.72 389 ARG A C 1
ATOM 3003 O O . ARG A 1 389 ? -42.906 16.112 -21.704 1.00 21.72 389 ARG A O 1
ATOM 3010 N N . LYS A 1 390 ? -42.769 16.618 -23.882 1.00 20.55 390 LYS A N 1
ATOM 3011 C CA . LYS A 1 390 ? -43.107 17.962 -24.449 1.00 20.55 390 LYS A CA 1
ATOM 3012 C C . LYS A 1 390 ? -42.375 19.116 -23.733 1.00 20.55 390 LYS A C 1
ATOM 3014 O O . LYS A 1 390 ? -42.589 19.311 -22.553 1.00 20.55 390 LYS A O 1
ATOM 3019 N N . SER A 1 391 ? -41.439 19.843 -24.354 1.00 23.89 391 SER A N 1
ATOM 3020 C CA . SER A 1 391 ? -41.487 20.753 -25.529 1.00 23.89 391 SER A CA 1
ATOM 3021 C C . SER A 1 391 ? -41.683 22.231 -25.160 1.00 23.89 391 SER A C 1
ATOM 3023 O O . SER A 1 391 ? -42.703 22.570 -24.562 1.00 23.89 391 SER A O 1
ATOM 3025 N N . ARG A 1 392 ? -40.805 23.101 -25.676 1.00 22.92 392 ARG A N 1
ATOM 3026 C CA . ARG A 1 392 ? -41.033 24.501 -26.121 1.00 22.92 392 ARG A CA 1
ATOM 3027 C C . ARG A 1 392 ? -39.704 24.945 -26.766 1.00 22.92 392 ARG A C 1
ATOM 3029 O O . ARG A 1 392 ? -38.691 24.847 -26.097 1.00 22.92 392 ARG A O 1
ATOM 3036 N N . GLY A 1 393 ? -39.578 25.203 -28.075 1.00 23.22 393 GLY A N 1
ATOM 3037 C CA . GLY A 1 393 ? -40.281 26.176 -28.940 1.00 23.22 393 GLY A CA 1
ATOM 3038 C C . GLY A 1 393 ? -39.382 27.427 -29.060 1.00 23.22 393 GLY A C 1
ATOM 3039 O O . GLY A 1 393 ? -38.816 27.808 -28.050 1.00 23.22 393 GLY A O 1
ATOM 3040 N N . LYS A 1 394 ? -39.183 28.158 -30.166 1.00 25.23 394 LYS A N 1
ATOM 3041 C CA . LYS A 1 394 ? -39.808 28.312 -31.499 1.00 25.23 394 LYS A CA 1
ATOM 3042 C C . LYS A 1 394 ? -38.942 29.395 -32.215 1.00 25.23 394 LYS A C 1
ATOM 3044 O O . LYS A 1 394 ? -38.511 30.311 -31.527 1.00 25.23 394 LYS A O 1
ATOM 3049 N N . ASN A 1 395 ? -38.582 29.328 -33.502 1.00 23.23 395 ASN A N 1
ATOM 3050 C CA . ASN A 1 395 ? -39.206 30.039 -34.649 1.00 23.23 395 ASN A CA 1
ATOM 3051 C C . ASN A 1 395 ? -38.284 29.823 -35.883 1.00 23.23 395 ASN A C 1
ATOM 3053 O O . ASN A 1 395 ? -37.081 29.988 -35.732 1.00 23.23 395 ASN A O 1
ATOM 3057 N N . ARG A 1 396 ? -38.734 29.228 -37.010 1.00 25.27 396 ARG A N 1
ATOM 3058 C CA . ARG A 1 396 ? -39.460 29.797 -38.191 1.00 25.27 396 ARG A CA 1
ATOM 3059 C C . ARG A 1 396 ? -38.598 30.797 -39.000 1.00 25.27 396 ARG A C 1
ATOM 3061 O O . ARG A 1 396 ? -38.050 31.690 -38.380 1.00 25.27 396 ARG A O 1
ATOM 3068 N N . LYS A 1 397 ? -38.494 30.776 -40.343 1.00 24.50 397 LYS A N 1
ATOM 3069 C CA . LYS A 1 397 ? -39.409 30.333 -41.430 1.00 24.50 397 LYS A CA 1
ATOM 3070 C C . LYS A 1 397 ? -38.658 30.407 -42.799 1.00 24.50 397 LYS A C 1
ATOM 3072 O O . LYS A 1 397 ? -37.858 31.318 -42.946 1.00 24.50 397 LYS A O 1
ATOM 3077 N N . GLU A 1 398 ? -38.829 29.427 -43.707 1.00 22.42 398 GLU A N 1
ATOM 3078 C CA . GLU A 1 398 ? -39.466 29.527 -45.065 1.00 22.42 398 GLU A CA 1
ATOM 3079 C C . GLU A 1 398 ? -38.485 29.835 -46.241 1.00 22.42 398 GLU A C 1
ATOM 3081 O O . GLU A 1 398 ? -37.619 30.673 -46.064 1.00 22.42 398 GLU A O 1
ATOM 3086 N N . VAL A 1 399 ? -38.543 29.258 -47.464 1.00 24.27 399 VAL A N 1
ATOM 3087 C CA . VAL A 1 399 ? -39.368 28.174 -48.059 1.00 24.27 399 VAL A CA 1
ATOM 3088 C C . VAL A 1 399 ? -38.910 27.802 -49.499 1.00 24.27 399 VAL A C 1
ATOM 3090 O O . VAL A 1 399 ? -38.320 28.642 -50.172 1.00 24.27 399 VAL A O 1
ATOM 3093 N N . THR A 1 400 ? -39.287 26.581 -49.939 1.00 23.31 400 THR A N 1
ATOM 3094 C CA . THR A 1 400 ? -39.550 26.052 -51.319 1.00 23.31 400 THR A CA 1
ATOM 3095 C C . THR A 1 400 ? -38.434 25.913 -52.361 1.00 23.31 400 THR A C 1
ATOM 3097 O O . THR A 1 400 ? -37.552 26.753 -52.429 1.00 23.31 400 THR A O 1
ATOM 3100 N N . ASP A 1 401 ? -38.442 24.962 -53.306 1.00 22.23 401 ASP A N 1
ATOM 3101 C CA . ASP A 1 401 ? -39.190 23.716 -53.628 1.00 22.23 401 ASP A CA 1
ATOM 3102 C C . ASP A 1 401 ? -38.371 23.096 -54.795 1.00 22.23 401 ASP A C 1
ATOM 3104 O O . ASP A 1 401 ? -37.835 23.841 -55.611 1.00 22.23 401 ASP A O 1
ATOM 3108 N N . THR A 1 402 ? -38.136 21.793 -54.952 1.00 22.61 402 THR A N 1
ATOM 3109 C CA . THR A 1 402 ? -39.048 20.839 -55.609 1.00 22.61 402 THR A CA 1
ATOM 3110 C C . THR A 1 402 ? -38.353 19.463 -55.681 1.00 22.61 402 THR A C 1
ATOM 3112 O O . THR A 1 402 ? -37.150 19.362 -55.918 1.00 22.61 402 THR A O 1
ATOM 3115 N N . ARG A 1 403 ? -39.143 18.408 -55.468 1.00 21.08 403 ARG A N 1
ATOM 3116 C CA . ARG A 1 403 ? -38.935 16.973 -55.786 1.00 21.08 403 ARG A CA 1
ATOM 3117 C C . ARG A 1 403 ? -39.647 16.673 -57.135 1.00 21.08 403 ARG A C 1
ATOM 3119 O O . ARG A 1 403 ? -40.370 17.584 -57.552 1.00 21.08 403 ARG A O 1
ATOM 3126 N N . PRO A 1 404 ? -39.505 15.512 -57.832 1.00 30.19 404 PRO A N 1
ATOM 3127 C CA . PRO A 1 404 ? -39.947 14.176 -57.343 1.00 30.19 404 PRO A CA 1
ATOM 3128 C C . PRO A 1 404 ? -39.145 12.946 -57.895 1.00 30.19 404 PRO A C 1
ATOM 3130 O O . PRO A 1 404 ? -38.345 13.107 -58.809 1.00 30.19 404 PRO A O 1
ATOM 3133 N N . GLU A 1 405 ? -39.045 11.822 -57.154 1.00 21.92 405 GLU A N 1
ATOM 3134 C CA . GLU A 1 405 ? -39.792 10.526 -57.313 1.00 21.92 405 GLU A CA 1
ATOM 3135 C C . GLU A 1 405 ? -39.139 9.598 -58.374 1.00 21.92 405 GLU A C 1
ATOM 3137 O O . GLU A 1 405 ? -38.529 10.105 -59.304 1.00 21.92 405 GLU A O 1
ATOM 3142 N N . GLU A 1 406 ? -39.120 8.258 -58.342 1.00 22.39 406 GLU A N 1
ATOM 3143 C CA . GLU A 1 406 ? -39.730 7.186 -57.531 1.00 22.39 406 GLU A CA 1
ATOM 3144 C C . GLU A 1 406 ? -39.103 5.821 -57.954 1.00 22.39 406 GLU A C 1
ATOM 3146 O O . GLU A 1 406 ? -38.607 5.725 -59.074 1.00 22.39 406 GLU A O 1
ATOM 3151 N N . GLU A 1 407 ? -39.149 4.821 -57.048 1.00 22.88 407 GLU A N 1
ATOM 3152 C CA . GLU A 1 407 ? -39.475 3.376 -57.254 1.00 22.88 407 GLU A CA 1
ATOM 3153 C C . GLU A 1 407 ? -38.678 2.488 -58.249 1.00 22.88 407 GLU A C 1
ATOM 3155 O O . GLU A 1 407 ? -38.163 2.944 -59.256 1.00 22.88 407 GLU A O 1
ATOM 3160 N N . ASP A 1 408 ? -38.550 1.160 -58.140 1.00 22.53 408 ASP A N 1
ATOM 3161 C CA . ASP A 1 408 ? -38.786 0.092 -57.147 1.00 22.53 408 ASP A CA 1
ATOM 3162 C C . ASP A 1 408 ? -38.321 -1.241 -57.819 1.00 22.53 408 ASP A C 1
ATOM 3164 O O . ASP A 1 408 ? -38.135 -1.288 -59.036 1.00 22.53 408 ASP A O 1
ATOM 3168 N N . ASN A 1 409 ? -38.211 -2.321 -57.035 1.00 23.72 409 ASN A N 1
ATOM 3169 C CA . ASN A 1 409 ? -38.212 -3.753 -57.397 1.00 23.72 409 ASN A CA 1
ATOM 3170 C C . ASN A 1 409 ? -36.914 -4.472 -57.835 1.00 23.72 409 ASN A C 1
ATOM 3172 O O . ASN A 1 409 ? -36.434 -4.348 -58.956 1.00 23.72 409 ASN A O 1
ATOM 3176 N N . GLY A 1 410 ? -36.454 -5.387 -56.965 1.00 22.73 410 GLY A N 1
ATOM 3177 C CA . GLY A 1 410 ? -36.922 -6.782 -57.065 1.00 22.73 410 GLY A CA 1
ATOM 3178 C C . GLY A 1 410 ? -35.956 -7.872 -57.570 1.00 22.73 410 GLY A C 1
ATOM 3179 O O . GLY A 1 410 ? -35.625 -7.920 -58.745 1.00 22.73 410 GLY A O 1
ATOM 3180 N N . GLU A 1 411 ? -35.677 -8.818 -56.663 1.00 23.19 411 GLU A N 1
ATOM 3181 C CA . GLU A 1 411 ? -35.594 -10.285 -56.868 1.00 23.19 411 GLU A CA 1
ATOM 3182 C C . GLU A 1 411 ? -34.288 -11.001 -57.306 1.00 23.19 411 GLU A C 1
ATOM 3184 O O . GLU A 1 411 ? -33.827 -10.976 -58.441 1.00 23.19 411 GLU A O 1
ATOM 3189 N N . GLU A 1 412 ? -33.727 -11.681 -56.295 1.00 21.14 412 GLU A N 1
ATOM 3190 C CA . GLU A 1 412 ? -33.339 -13.100 -56.158 1.00 21.14 412 GLU A CA 1
ATOM 3191 C C . GLU A 1 412 ? -33.166 -14.083 -57.342 1.00 21.14 412 GLU A C 1
ATOM 3193 O O . GLU A 1 412 ? -33.956 -14.176 -58.273 1.00 21.14 412 GLU A O 1
ATOM 3198 N N . SER A 1 413 ? -32.240 -15.023 -57.060 1.00 22.09 413 SER A N 1
ATOM 3199 C CA . SER A 1 413 ? -32.108 -16.401 -57.572 1.00 22.09 413 SER A CA 1
ATOM 3200 C C . SER A 1 413 ? -31.425 -16.540 -58.939 1.00 22.09 413 SER A C 1
ATOM 3202 O O . SER A 1 413 ? -31.775 -15.894 -59.908 1.00 22.09 413 SER A O 1
ATOM 3204 N N . GLY A 1 414 ? -30.418 -17.379 -59.160 1.00 21.19 414 GLY A N 1
ATOM 3205 C CA . GLY A 1 414 ? -29.882 -18.492 -58.400 1.00 21.19 414 GLY A CA 1
ATOM 3206 C C . GLY A 1 414 ? -29.352 -19.523 -59.405 1.00 21.19 414 GLY A C 1
ATOM 3207 O O . GLY A 1 414 ? -29.985 -19.806 -60.417 1.00 21.19 414 GLY A O 1
ATOM 3208 N N . THR A 1 415 ? -28.248 -20.177 -59.043 1.00 20.89 415 THR A N 1
ATOM 3209 C CA . THR A 1 415 ? -27.889 -21.560 -59.424 1.00 20.89 415 THR A CA 1
ATOM 3210 C C . THR A 1 415 ? -27.287 -21.903 -60.814 1.00 20.89 415 THR A C 1
ATOM 3212 O O . THR A 1 415 ? -27.954 -21.911 -61.837 1.00 20.89 415 THR A O 1
ATOM 3215 N N . LEU A 1 416 ? -26.050 -22.436 -60.732 1.00 21.31 416 LEU A N 1
ATOM 3216 C CA . LEU A 1 416 ? -25.540 -23.725 -61.268 1.00 21.31 416 LEU A CA 1
ATOM 3217 C C . LEU A 1 416 ? -24.516 -23.759 -62.433 1.00 21.31 416 LEU A C 1
ATOM 3219 O O . LEU A 1 416 ? -24.837 -23.556 -63.594 1.00 21.31 416 LEU A O 1
ATOM 3223 N N . LYS A 1 417 ? -23.350 -24.318 -62.049 1.00 21.89 417 LYS A N 1
ATOM 3224 C CA . LYS A 1 417 ? -22.549 -25.397 -62.683 1.00 21.89 417 LYS A CA 1
ATOM 3225 C C . LYS A 1 417 ? -21.501 -25.082 -63.774 1.00 21.89 417 LYS A C 1
ATOM 3227 O O . LYS A 1 417 ? -21.814 -24.869 -64.930 1.00 21.89 417 LYS A O 1
ATOM 3232 N N . MET A 1 418 ? -20.239 -25.265 -63.346 1.00 20.17 418 MET A N 1
ATOM 3233 C CA . MET A 1 418 ? -19.253 -26.287 -63.781 1.00 20.17 418 MET A CA 1
ATOM 3234 C C . MET A 1 418 ? -18.942 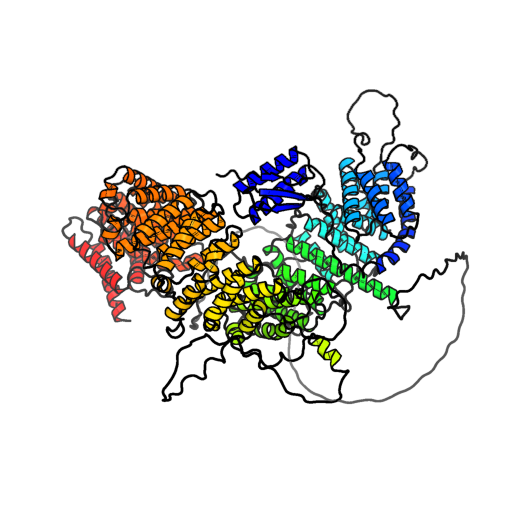-26.503 -65.277 1.00 20.17 418 MET A C 1
ATOM 3236 O O . MET A 1 418 ? -19.798 -26.942 -66.034 1.00 20.17 418 MET A O 1
ATOM 3240 N N . GLY A 1 419 ? -17.637 -26.434 -65.599 1.00 22.30 419 GLY A N 1
ATOM 3241 C CA . GLY A 1 419 ? -16.979 -27.134 -66.722 1.00 22.30 419 GLY A CA 1
ATOM 3242 C C . GLY A 1 419 ? -15.994 -26.248 -67.505 1.00 22.30 419 GLY A C 1
ATOM 3243 O O . GLY A 1 419 ? -16.424 -25.428 -68.299 1.00 22.30 419 GLY A O 1
ATOM 3244 N N . THR A 1 420 ? -14.699 -26.194 -67.160 1.00 22.48 420 THR A N 1
ATOM 3245 C CA . THR A 1 420 ? -13.563 -26.979 -67.722 1.00 22.48 420 THR A CA 1
ATOM 3246 C C . THR A 1 420 ? -13.223 -26.755 -69.208 1.00 22.48 420 THR A C 1
ATOM 3248 O O . THR A 1 420 ? -13.999 -27.149 -70.068 1.00 22.48 420 THR A O 1
ATOM 3251 N N . GLY A 1 421 ? -11.973 -26.338 -69.486 1.00 22.42 421 GLY A N 1
ATOM 3252 C CA . GLY A 1 421 ? -11.137 -27.000 -70.510 1.00 22.42 421 GLY A CA 1
ATOM 3253 C C . GLY A 1 421 ? -10.608 -26.198 -71.717 1.00 22.42 421 GLY A C 1
ATOM 3254 O O . GLY A 1 421 ? -11.261 -26.147 -72.746 1.00 22.42 421 GLY A O 1
ATOM 3255 N N . LEU A 1 422 ? -9.366 -25.709 -71.582 1.00 23.17 422 LEU A N 1
ATOM 3256 C CA . LEU A 1 422 ? -8.179 -25.902 -72.453 1.00 23.17 422 LEU A CA 1
ATOM 3257 C C . LEU A 1 422 ? -8.150 -25.555 -73.978 1.00 23.17 422 LEU A C 1
ATOM 3259 O O . LEU A 1 422 ? -8.781 -26.207 -74.801 1.00 23.17 422 LEU A O 1
ATOM 3263 N N . ASP A 1 423 ? -7.219 -24.639 -74.302 1.00 23.97 423 ASP A N 1
ATOM 3264 C CA . ASP A 1 423 ? -6.229 -24.557 -75.409 1.00 23.97 423 ASP A CA 1
ATOM 3265 C C . ASP A 1 423 ? -6.568 -24.683 -76.914 1.00 23.97 423 ASP A C 1
ATOM 3267 O O . ASP A 1 423 ? -6.997 -25.730 -77.398 1.00 23.97 423 ASP A O 1
ATOM 3271 N N . LYS A 1 424 ? -6.076 -23.689 -77.696 1.00 23.42 424 LYS A N 1
ATOM 3272 C CA . LYS A 1 424 ? -5.299 -23.904 -78.950 1.00 23.42 424 LYS A CA 1
ATOM 3273 C C . LYS A 1 424 ? -4.568 -22.651 -79.514 1.00 23.42 424 LYS A C 1
ATOM 3275 O O . LYS A 1 424 ? -5.180 -21.763 -80.086 1.00 23.42 424 LYS A O 1
ATOM 3280 N N . LEU A 1 425 ? -3.233 -22.662 -79.376 1.00 23.25 425 LEU A N 1
ATOM 3281 C CA . LEU A 1 425 ? -2.139 -22.490 -80.374 1.00 23.25 425 LEU A CA 1
ATOM 3282 C C . LEU A 1 425 ? -2.060 -21.330 -81.425 1.00 23.25 425 LEU A C 1
ATOM 3284 O O . LEU A 1 425 ? -2.786 -21.327 -82.409 1.00 23.25 425 LEU A O 1
ATOM 3288 N N . LYS A 1 426 ? -0.944 -20.566 -81.297 1.00 22.58 426 LYS A N 1
ATOM 3289 C CA . LYS A 1 426 ? 0.153 -20.181 -82.256 1.00 22.58 426 LYS A CA 1
ATOM 3290 C C . LYS A 1 426 ? -0.053 -19.274 -83.496 1.00 22.58 426 LYS A C 1
ATOM 3292 O O . LYS A 1 426 ? -0.822 -19.616 -84.381 1.00 22.58 426 LYS A O 1
ATOM 3297 N N . LEU A 1 427 ? 0.862 -18.284 -83.643 1.00 22.88 427 LEU A N 1
ATOM 3298 C CA . LEU A 1 427 ? 1.885 -18.057 -84.724 1.00 22.88 427 LEU A CA 1
ATOM 3299 C C . LEU A 1 427 ? 2.558 -16.653 -84.537 1.00 22.88 427 LEU A C 1
ATOM 3301 O O . LEU A 1 427 ? 1.839 -15.675 -84.391 1.00 22.88 427 LEU A O 1
ATOM 3305 N N . THR A 1 428 ? 3.867 -16.531 -84.212 1.00 22.64 428 THR A N 1
ATOM 3306 C CA . THR A 1 428 ? 5.041 -16.100 -85.057 1.00 22.64 428 THR A CA 1
ATOM 3307 C C . THR A 1 428 ? 4.840 -14.806 -85.880 1.00 22.64 428 THR A C 1
ATOM 3309 O O . THR A 1 428 ? 3.842 -14.736 -86.577 1.00 22.64 428 THR A O 1
ATOM 3312 N N . GLY A 1 429 ? 5.707 -13.784 -86.002 1.00 22.62 429 GLY A N 1
ATOM 3313 C CA . GLY A 1 429 ? 7.100 -13.454 -85.638 1.00 22.62 429 GLY A CA 1
ATOM 3314 C C . GLY A 1 429 ? 7.614 -12.341 -86.604 1.00 22.62 429 GLY A C 1
ATOM 3315 O O . GLY A 1 429 ? 7.044 -12.211 -87.683 1.00 22.62 429 GLY A O 1
ATOM 3316 N N . GLY A 1 430 ? 8.675 -11.579 -86.267 1.00 22.45 430 GLY A N 1
ATOM 3317 C CA . GLY A 1 430 ? 9.577 -10.949 -87.268 1.00 22.45 430 GLY A CA 1
ATOM 3318 C C . GLY A 1 430 ? 9.810 -9.416 -87.272 1.00 22.45 430 GLY A C 1
ATOM 3319 O O . GLY A 1 430 ? 8.881 -8.635 -87.422 1.00 22.45 430 GLY A O 1
ATOM 3320 N N . ASP A 1 431 ? 11.099 -9.058 -87.176 1.00 22.23 431 ASP A N 1
ATOM 3321 C CA . ASP A 1 431 ? 11.848 -7.781 -87.282 1.00 22.23 431 ASP A CA 1
ATOM 3322 C C . ASP A 1 431 ? 11.479 -6.730 -88.364 1.00 22.23 431 ASP A C 1
ATOM 3324 O O . ASP A 1 431 ? 11.040 -7.082 -89.454 1.00 22.23 431 ASP A O 1
ATOM 3328 N N . ALA A 1 432 ? 11.835 -5.446 -88.131 1.00 23.22 432 ALA A N 1
ATOM 3329 C CA . ALA A 1 432 ? 12.937 -4.736 -88.835 1.00 23.22 432 ALA A CA 1
ATOM 3330 C C . ALA A 1 432 ? 12.902 -3.186 -88.727 1.00 23.22 432 ALA A C 1
ATOM 3332 O O . ALA A 1 432 ? 11.865 -2.531 -88.741 1.00 23.22 432 ALA A O 1
ATOM 3333 N N . VAL A 1 433 ? 14.109 -2.615 -88.669 1.00 26.17 433 VAL A N 1
ATOM 3334 C CA . VAL A 1 433 ? 14.526 -1.205 -88.512 1.00 26.17 433 VAL A CA 1
ATOM 3335 C C . VAL A 1 433 ? 14.646 -0.471 -89.861 1.00 26.17 433 VAL A C 1
ATOM 3337 O O . VAL A 1 433 ? 15.301 -1.027 -90.733 1.00 26.17 433 VAL A O 1
ATOM 3340 N N . VAL A 1 434 ? 14.226 0.809 -89.994 1.00 24.12 434 VAL A N 1
ATOM 3341 C CA . VAL A 1 434 ? 14.850 1.826 -90.899 1.00 24.12 434 VAL A CA 1
ATOM 3342 C C . VAL A 1 434 ? 14.708 3.274 -90.357 1.00 24.12 434 VAL A C 1
ATOM 3344 O O . VAL A 1 434 ? 13.675 3.677 -89.840 1.00 24.12 434 VAL A O 1
ATOM 3347 N N . ARG A 1 435 ? 15.805 4.038 -90.501 1.00 22.98 435 ARG A N 1
ATOM 3348 C CA . ARG A 1 435 ? 16.162 5.408 -90.047 1.00 22.98 435 ARG A CA 1
ATOM 3349 C C . ARG A 1 435 ? 15.639 6.592 -90.899 1.00 22.98 435 ARG A C 1
ATOM 3351 O O . ARG A 1 435 ? 15.534 6.431 -92.110 1.00 22.98 435 ARG A O 1
ATOM 3358 N N . LYS A 1 436 ? 15.647 7.807 -90.289 1.00 21.22 436 LYS A N 1
ATOM 3359 C CA . LYS A 1 436 ? 16.162 9.164 -90.731 1.00 21.22 436 LYS A CA 1
ATOM 3360 C C . LYS A 1 436 ? 15.159 10.297 -90.380 1.00 21.22 436 LYS A C 1
ATOM 3362 O O . LYS A 1 436 ? 13.974 10.043 -90.467 1.00 21.22 436 LYS A O 1
ATOM 3367 N N . ARG A 1 437 ? 15.478 11.572 -90.068 1.00 21.16 437 ARG A N 1
ATOM 3368 C CA . ARG A 1 437 ? 16.681 12.401 -89.765 1.00 21.16 437 ARG A CA 1
ATOM 3369 C C . ARG A 1 437 ? 16.171 13.795 -89.267 1.00 21.16 437 ARG A C 1
ATOM 3371 O O . ARG A 1 437 ? 15.359 14.374 -89.970 1.00 21.16 437 ARG A O 1
ATOM 3378 N N . VAL A 1 438 ? 16.635 14.272 -88.097 1.00 25.66 438 VAL A N 1
ATOM 3379 C CA . VAL A 1 438 ? 17.312 15.567 -87.721 1.00 25.66 438 VAL A CA 1
ATOM 3380 C C . VAL A 1 438 ? 16.923 16.870 -88.491 1.00 25.66 438 VAL A C 1
ATOM 3382 O O . VAL A 1 438 ? 16.879 16.806 -89.718 1.00 25.66 438 VAL A O 1
ATOM 3385 N N . PRO A 1 439 ? 16.717 18.056 -87.839 1.00 28.59 439 PRO A N 1
ATOM 3386 C CA . PRO A 1 439 ? 17.832 18.945 -87.434 1.00 28.59 439 PRO A CA 1
ATOM 3387 C C . PRO A 1 439 ? 17.765 19.690 -86.080 1.00 28.59 439 PRO A C 1
ATOM 3389 O O . PRO A 1 439 ? 16.726 20.155 -85.627 1.00 28.59 439 PRO A O 1
ATOM 3392 N N . THR A 1 440 ? 18.961 19.828 -85.498 1.00 24.92 440 THR A N 1
ATOM 3393 C CA . THR A 1 440 ? 19.418 20.703 -84.401 1.00 24.92 440 THR A CA 1
ATOM 3394 C C . THR A 1 440 ? 19.575 22.171 -84.839 1.00 24.92 440 THR A C 1
ATOM 3396 O O . THR A 1 440 ? 19.643 22.444 -86.039 1.00 24.92 440 THR A O 1
ATOM 3399 N N . PRO A 1 441 ? 19.790 23.096 -83.881 1.00 26.86 441 PRO A N 1
ATOM 3400 C CA . PRO A 1 441 ? 21.057 23.849 -83.879 1.00 26.86 441 PRO A CA 1
ATOM 3401 C C . PRO A 1 441 ? 21.805 23.873 -82.522 1.00 26.86 441 PRO A C 1
ATOM 3403 O O . PRO A 1 441 ? 21.216 23.741 -81.455 1.00 26.86 441 PRO A O 1
ATOM 3406 N N . GLN A 1 442 ? 23.133 24.015 -82.635 1.00 24.33 442 GLN A N 1
ATOM 3407 C CA . GLN A 1 442 ? 24.226 24.119 -81.635 1.00 24.33 442 GLN A CA 1
ATOM 3408 C C . GLN A 1 442 ? 24.301 25.543 -81.018 1.00 24.33 442 GLN A C 1
ATOM 3410 O O . GLN A 1 442 ? 23.652 26.435 -81.549 1.00 24.33 442 GLN A O 1
ATOM 3415 N N . GLY A 1 443 ? 25.064 25.913 -79.975 1.00 23.00 443 GLY A N 1
ATOM 3416 C CA . GLY A 1 443 ? 26.149 25.349 -79.139 1.00 23.00 443 GLY A CA 1
ATOM 3417 C C . GLY A 1 443 ? 26.202 26.159 -77.811 1.00 23.00 443 GLY A C 1
ATOM 3418 O O . GLY A 1 443 ? 25.384 27.052 -77.633 1.00 23.00 443 GLY A O 1
ATOM 3419 N N . LEU A 1 444 ? 27.035 25.934 -76.791 1.00 24.02 444 LEU A N 1
ATOM 3420 C CA . LEU A 1 444 ? 28.471 25.649 -76.705 1.00 24.02 444 LEU A CA 1
ATOM 3421 C C . LEU A 1 444 ? 28.785 24.947 -75.365 1.00 24.02 444 LEU A C 1
ATOM 3423 O O . LEU A 1 444 ? 28.146 25.210 -74.349 1.00 24.02 444 LEU A O 1
ATOM 3427 N N . SER A 1 445 ? 29.809 24.092 -75.366 1.00 23.14 445 SER A N 1
ATOM 3428 C CA . SER A 1 445 ? 30.379 23.438 -74.184 1.00 23.14 445 SER A CA 1
ATOM 3429 C C . SER A 1 445 ? 31.478 24.274 -73.525 1.00 23.14 445 SER A C 1
ATOM 3431 O O . SER A 1 445 ? 32.287 24.868 -74.237 1.00 23.14 445 SER A O 1
ATOM 3433 N N . LEU A 1 446 ? 31.639 24.138 -72.208 1.00 23.81 446 LEU A N 1
ATOM 3434 C CA . LEU A 1 446 ? 32.931 24.275 -71.531 1.00 23.81 446 LEU A CA 1
ATOM 3435 C C . LEU A 1 446 ? 33.055 23.158 -70.486 1.00 23.81 446 LEU A C 1
ATOM 3437 O O . LEU A 1 446 ? 32.272 23.070 -69.545 1.00 23.81 446 LEU A O 1
ATOM 3441 N N . GLN A 1 447 ? 34.017 22.264 -70.715 1.00 27.92 447 GLN A N 1
ATOM 3442 C CA . GLN A 1 447 ? 34.459 21.246 -69.766 1.00 27.92 447 GLN A CA 1
ATOM 3443 C C . GLN A 1 447 ? 35.159 21.906 -68.573 1.00 27.92 447 GLN A C 1
ATOM 3445 O O . GLN A 1 447 ? 35.988 22.795 -68.760 1.00 27.92 447 GLN A O 1
ATOM 3450 N N . SER A 1 448 ? 34.969 21.355 -67.376 1.00 22.03 448 SER A N 1
ATOM 3451 C CA . SER A 1 448 ? 36.039 21.322 -66.381 1.00 22.03 448 SER A CA 1
ATOM 3452 C C . SER A 1 448 ? 36.068 19.964 -65.679 1.00 22.03 448 SER A C 1
ATOM 3454 O O . SER A 1 448 ? 35.115 19.498 -65.059 1.00 22.03 448 SER A O 1
ATOM 3456 N N . SER A 1 449 ? 37.198 19.288 -65.868 1.00 29.59 449 SER A N 1
ATOM 3457 C CA . SER A 1 449 ? 37.612 18.077 -65.174 1.00 29.59 449 SER A CA 1
ATOM 3458 C C . SER A 1 449 ? 37.570 18.266 -63.661 1.00 29.59 449 SER A C 1
ATOM 3460 O O . SER A 1 449 ? 38.146 19.229 -63.157 1.00 29.59 449 SER A O 1
ATOM 3462 N N . CYS A 1 450 ? 37.058 17.280 -62.922 1.00 24.39 450 CYS A N 1
ATOM 3463 C CA . CYS A 1 450 ? 37.488 17.095 -61.541 1.00 24.39 450 CYS A CA 1
ATOM 3464 C C . CYS A 1 450 ? 37.862 15.638 -61.262 1.00 24.39 450 CYS A C 1
ATOM 3466 O O . CYS A 1 450 ? 37.238 14.685 -61.724 1.00 24.39 450 CYS A O 1
ATOM 3468 N N . ARG A 1 451 ? 39.010 15.520 -60.605 1.00 23.11 451 ARG A N 1
ATOM 3469 C CA . ARG A 1 451 ? 39.900 14.366 -60.530 1.00 23.11 451 ARG A CA 1
ATOM 3470 C C . ARG A 1 451 ? 39.316 13.243 -59.672 1.00 23.11 451 ARG A C 1
ATOM 3472 O O . ARG A 1 451 ? 38.735 13.490 -58.622 1.00 23.11 451 ARG A O 1
ATOM 3479 N N . ARG A 1 452 ? 39.596 12.001 -60.079 1.00 29.73 452 ARG A N 1
ATOM 3480 C CA . ARG A 1 452 ? 39.554 10.817 -59.209 1.00 29.73 452 ARG A CA 1
ATOM 3481 C C . ARG A 1 452 ? 40.482 11.046 -58.010 1.00 29.73 452 ARG A C 1
ATOM 3483 O O . ARG A 1 452 ? 41.682 11.218 -58.204 1.00 29.73 452 ARG A O 1
ATOM 3490 N N . VAL A 1 453 ? 39.932 10.995 -56.799 1.00 25.84 453 VAL A N 1
ATOM 3491 C CA . VAL A 1 453 ? 40.693 10.805 -55.558 1.00 25.84 453 VAL A CA 1
ATOM 3492 C C . VAL A 1 453 ? 40.216 9.500 -54.938 1.00 25.84 453 VAL A C 1
ATOM 3494 O O . VAL A 1 453 ? 39.108 9.397 -54.424 1.00 25.84 453 VAL A O 1
ATOM 3497 N N . THR A 1 454 ? 41.057 8.481 -55.053 1.00 31.62 454 THR A N 1
ATOM 3498 C CA . THR A 1 454 ? 40.975 7.221 -54.318 1.00 31.62 454 THR A CA 1
ATOM 3499 C C . THR A 1 454 ? 41.458 7.451 -52.886 1.00 31.62 454 THR A C 1
ATOM 3501 O O . THR A 1 454 ? 42.570 7.943 -52.700 1.00 31.62 454 THR A O 1
ATOM 3504 N N . SER A 1 455 ? 40.658 7.081 -51.883 1.00 24.81 455 SER A N 1
ATOM 3505 C CA . SER A 1 455 ? 41.077 7.030 -50.478 1.00 24.81 455 SER A CA 1
ATOM 3506 C C . SER A 1 455 ? 40.577 5.735 -49.818 1.00 24.81 455 SER A C 1
ATOM 3508 O O . SER A 1 455 ? 39.386 5.446 -49.807 1.00 24.81 455 SER A O 1
ATOM 3510 N N . SER A 1 456 ? 41.575 4.961 -49.392 1.00 27.19 456 SER A N 1
ATOM 3511 C CA . SER A 1 456 ? 41.686 3.719 -48.611 1.00 27.19 456 SER A CA 1
ATOM 3512 C C . SER A 1 456 ? 40.462 3.053 -47.943 1.00 27.19 456 SER A C 1
ATOM 3514 O O . SER A 1 456 ? 39.886 3.580 -47.000 1.00 27.19 456 SER A O 1
ATOM 3516 N N . SER A 1 457 ? 40.211 1.814 -48.392 1.00 30.20 457 SER A N 1
ATOM 3517 C CA . SER A 1 457 ? 39.927 0.550 -47.673 1.00 30.20 457 SER A CA 1
ATOM 3518 C C . SER A 1 457 ? 39.289 0.561 -46.268 1.00 30.20 457 SER A C 1
ATOM 3520 O O . SER A 1 457 ? 39.999 0.715 -45.284 1.00 30.20 457 SER A O 1
ATOM 3522 N N . ASP A 1 458 ? 38.004 0.184 -46.210 1.00 25.45 458 ASP A N 1
ATOM 3523 C CA . ASP A 1 458 ? 37.434 -0.781 -45.249 1.00 25.45 458 ASP A CA 1
ATOM 3524 C C . ASP A 1 458 ? 36.458 -1.680 -46.036 1.00 25.45 458 ASP A C 1
ATOM 3526 O O . ASP A 1 458 ? 35.449 -1.225 -46.582 1.00 25.45 458 ASP A O 1
ATOM 3530 N N . SER A 1 459 ? 36.823 -2.949 -46.208 1.00 40.12 459 SER A N 1
ATOM 3531 C CA . SER A 1 459 ? 36.163 -3.894 -47.108 1.00 40.12 459 SER A CA 1
ATOM 3532 C C . SER A 1 459 ? 34.997 -4.627 -46.432 1.00 40.12 459 SER A C 1
ATOM 3534 O O . SER A 1 459 ? 35.208 -5.671 -45.825 1.00 40.12 459 SER A O 1
ATOM 3536 N N . GLU A 1 460 ? 33.767 -4.131 -46.611 1.00 31.73 460 GLU A N 1
ATOM 3537 C CA . GLU A 1 460 ? 32.527 -4.935 -46.484 1.00 31.73 460 GLU A CA 1
ATOM 3538 C C . GLU A 1 460 ? 31.506 -4.698 -47.621 1.00 31.73 460 GLU A C 1
ATOM 3540 O O . GLU A 1 460 ? 30.379 -5.182 -47.561 1.00 31.73 460 GLU A O 1
ATOM 3545 N N . PHE A 1 461 ? 31.874 -4.009 -48.706 1.00 33.78 461 PHE A N 1
ATOM 3546 C CA . PHE A 1 461 ? 30.970 -3.816 -49.848 1.00 33.78 461 PHE A CA 1
ATOM 3547 C C . PHE A 1 461 ? 31.600 -4.305 -51.149 1.00 33.78 461 PHE A C 1
ATOM 3549 O O . PHE A 1 461 ? 32.304 -3.573 -51.842 1.00 33.78 461 PHE A O 1
ATOM 3556 N N . SER A 1 462 ? 31.312 -5.555 -51.498 1.00 38.38 462 SER A N 1
ATOM 3557 C CA . SER A 1 462 ? 31.434 -6.052 -52.867 1.00 38.38 462 SER A CA 1
ATOM 3558 C C . SER A 1 462 ? 30.129 -5.740 -53.600 1.00 38.38 462 SER A C 1
ATOM 3560 O O . SER A 1 462 ? 29.220 -6.553 -53.568 1.00 38.38 462 SER A O 1
ATOM 3562 N N . ASP A 1 463 ? 29.996 -4.513 -54.114 1.00 35.44 463 ASP A N 1
ATOM 3563 C CA . ASP A 1 463 ? 29.275 -4.166 -55.356 1.00 35.44 463 ASP A CA 1
ATOM 3564 C C . ASP A 1 463 ? 29.149 -2.631 -55.488 1.00 35.44 463 ASP A C 1
ATOM 3566 O O . ASP A 1 463 ? 28.657 -1.963 -54.571 1.00 35.44 463 ASP A O 1
ATOM 3570 N N . PRO A 1 464 ? 29.562 -2.024 -56.618 1.00 40.72 464 PRO A N 1
ATOM 3571 C CA . PRO A 1 464 ? 29.651 -0.568 -56.761 1.00 40.72 464 PRO A CA 1
ATOM 3572 C C . PRO A 1 464 ? 28.293 0.155 -56.887 1.00 40.72 464 PRO A C 1
ATOM 3574 O O . PRO A 1 464 ? 28.258 1.380 -56.799 1.00 40.72 464 PRO A O 1
ATOM 3577 N N . GLU A 1 465 ? 27.171 -0.563 -57.018 1.00 39.03 465 GLU A N 1
ATOM 3578 C CA . GLU A 1 465 ? 25.813 0.018 -57.037 1.00 39.03 465 GLU A CA 1
ATOM 3579 C C . GLU A 1 465 ? 25.099 -0.024 -55.664 1.00 39.03 465 GLU A C 1
ATOM 3581 O O . GLU A 1 465 ? 24.122 0.695 -55.442 1.00 39.03 465 GLU A O 1
ATOM 3586 N N . GLY A 1 466 ? 25.608 -0.795 -54.691 1.00 50.31 466 GLY A N 1
ATOM 3587 C CA . GLY A 1 466 ? 24.962 -1.004 -53.385 1.00 50.31 466 GLY A CA 1
ATOM 3588 C C . GLY A 1 466 ? 25.173 0.108 -52.345 1.00 50.31 466 GLY A C 1
ATOM 3589 O O . GLY A 1 466 ? 24.409 0.202 -51.382 1.00 50.31 466 GLY A O 1
ATOM 3590 N N . GLY A 1 467 ? 26.178 0.973 -52.519 1.00 62.03 467 GLY A N 1
ATOM 3591 C CA . GLY A 1 467 ? 26.618 1.933 -51.493 1.00 62.03 467 GLY A CA 1
ATOM 3592 C C . GLY A 1 467 ? 25.649 3.092 -51.212 1.00 62.03 467 GLY A C 1
ATOM 3593 O O . GLY A 1 467 ? 25.474 3.495 -50.062 1.00 62.03 467 GLY A O 1
ATOM 3594 N N . LEU A 1 468 ? 24.984 3.636 -52.238 1.00 63.06 468 LEU A N 1
ATOM 3595 C CA . LEU A 1 468 ? 24.079 4.781 -52.058 1.00 63.06 468 LEU A CA 1
ATOM 3596 C C . LEU A 1 468 ? 22.718 4.349 -51.493 1.00 63.06 468 LEU A C 1
ATOM 3598 O O . LEU A 1 468 ? 22.175 5.005 -50.603 1.00 63.06 468 LEU A O 1
ATOM 3602 N N . GLN A 1 469 ? 22.197 3.207 -51.952 1.00 69.31 469 GLN A N 1
ATOM 3603 C CA . GLN A 1 469 ? 20.949 2.639 -51.439 1.00 69.31 469 GLN A CA 1
ATOM 3604 C C . GLN A 1 469 ? 21.100 2.115 -50.004 1.00 69.31 469 GLN A C 1
ATOM 3606 O O . GLN A 1 469 ? 20.202 2.317 -49.185 1.00 69.31 469 GLN A O 1
ATOM 3611 N N . SER A 1 470 ? 22.228 1.481 -49.662 1.00 71.81 470 SER A N 1
ATOM 3612 C CA . SER A 1 470 ? 22.508 1.049 -48.285 1.00 71.81 470 SER A CA 1
ATOM 3613 C C . SER A 1 470 ? 22.643 2.247 -47.338 1.00 71.81 470 SER A C 1
ATOM 3615 O O . SER A 1 470 ? 22.046 2.249 -46.256 1.00 71.81 470 SER A O 1
ATOM 3617 N N . LYS A 1 471 ? 23.320 3.315 -47.784 1.00 75.62 471 LYS A N 1
ATOM 3618 C CA . LYS A 1 471 ? 23.398 4.596 -47.071 1.00 75.62 471 LYS A CA 1
ATOM 3619 C C . LYS A 1 471 ? 22.002 5.179 -46.847 1.00 75.62 471 LYS A C 1
ATOM 3621 O O . LYS A 1 471 ? 21.655 5.476 -45.707 1.00 75.62 471 LYS A O 1
ATOM 3626 N N . LEU A 1 472 ? 21.164 5.276 -47.878 1.00 80.19 472 LEU A N 1
ATOM 3627 C CA . LEU A 1 472 ? 19.799 5.795 -47.745 1.00 80.19 472 LEU A CA 1
ATOM 3628 C C . LEU A 1 472 ? 18.955 4.982 -46.745 1.00 80.19 472 LEU A C 1
ATOM 3630 O O . LEU A 1 472 ? 18.330 5.573 -45.863 1.00 80.19 472 LEU A O 1
ATOM 3634 N N . ARG A 1 473 ? 18.998 3.642 -46.803 1.00 82.12 473 ARG A N 1
ATOM 3635 C CA . ARG A 1 473 ? 18.289 2.761 -45.849 1.00 82.12 473 ARG A CA 1
ATOM 3636 C C . ARG A 1 473 ? 18.700 3.022 -44.400 1.00 82.12 473 ARG A C 1
ATOM 3638 O O . ARG A 1 473 ? 17.853 3.009 -43.504 1.00 82.12 473 ARG A O 1
ATOM 3645 N N . LEU A 1 474 ? 19.981 3.302 -44.159 1.00 83.75 474 LEU A N 1
ATOM 3646 C CA . LEU A 1 474 ? 20.469 3.658 -42.830 1.00 83.75 474 LEU A CA 1
ATOM 3647 C C . LEU A 1 474 ? 19.932 5.016 -42.358 1.00 83.75 474 LEU A C 1
ATOM 3649 O O . LEU A 1 474 ? 19.497 5.137 -41.213 1.00 83.75 474 LEU A O 1
ATOM 3653 N N . TYR A 1 475 ? 19.935 6.035 -43.220 1.00 84.06 475 TYR A N 1
ATOM 3654 C CA . TYR A 1 475 ? 19.374 7.349 -42.886 1.00 84.06 475 TYR A CA 1
ATOM 3655 C C . TYR A 1 475 ? 17.862 7.278 -42.633 1.00 84.06 475 TYR A C 1
ATOM 3657 O O . TYR A 1 475 ? 17.378 7.877 -41.673 1.00 84.06 475 TYR A O 1
ATOM 3665 N N . GLN A 1 476 ? 17.129 6.475 -43.407 1.00 88.38 476 GLN A N 1
ATOM 3666 C CA . GLN A 1 476 ? 15.713 6.192 -43.164 1.00 88.38 476 GLN A CA 1
ATOM 3667 C C . GLN A 1 476 ? 15.497 5.505 -41.806 1.00 88.38 476 GLN A C 1
ATOM 3669 O O . GLN A 1 476 ? 14.625 5.913 -41.040 1.00 88.38 476 GLN A O 1
ATOM 3674 N N . ALA A 1 477 ? 16.329 4.519 -41.445 1.00 89.00 477 ALA A N 1
ATOM 3675 C CA . ALA A 1 477 ? 16.271 3.882 -40.127 1.00 89.00 477 ALA A CA 1
ATOM 3676 C C . ALA A 1 477 ? 16.548 4.866 -38.976 1.00 89.00 477 ALA A C 1
ATOM 3678 O O . ALA A 1 477 ? 15.929 4.754 -37.916 1.00 89.00 477 ALA A O 1
ATOM 3679 N N . LYS A 1 478 ? 17.432 5.854 -39.177 1.00 87.69 478 LYS A N 1
ATOM 3680 C CA . LYS A 1 478 ? 17.679 6.930 -38.202 1.00 87.69 478 LYS A CA 1
ATOM 3681 C C . LYS A 1 478 ? 16.479 7.860 -38.040 1.00 87.69 478 LYS A C 1
ATOM 3683 O O . LYS A 1 478 ? 16.163 8.220 -36.911 1.00 87.69 478 LYS A O 1
ATOM 3688 N N . VAL A 1 479 ? 15.773 8.199 -39.123 1.00 91.00 479 VAL A N 1
ATOM 3689 C CA . VAL A 1 479 ? 14.510 8.960 -39.042 1.00 91.00 479 VAL A CA 1
ATOM 3690 C C . VAL A 1 479 ? 13.486 8.199 -38.196 1.00 91.00 479 VAL A C 1
ATOM 3692 O O . VAL A 1 479 ? 12.928 8.778 -37.263 1.00 91.00 479 VAL A O 1
ATOM 3695 N N . ARG A 1 480 ? 13.304 6.891 -38.438 1.00 93.44 480 ARG A N 1
ATOM 3696 C CA . ARG A 1 480 ? 12.394 6.050 -37.636 1.00 93.44 480 ARG A CA 1
ATOM 3697 C C . ARG A 1 480 ? 12.786 6.021 -36.155 1.00 93.44 480 ARG A C 1
ATOM 3699 O O . ARG A 1 480 ? 11.928 6.187 -35.293 1.00 93.44 480 ARG A O 1
ATOM 3706 N N . GLN A 1 481 ? 14.077 5.883 -35.841 1.00 93.44 481 GLN A N 1
ATOM 3707 C CA . GLN A 1 481 ? 14.575 5.946 -34.457 1.00 93.44 481 GLN A CA 1
ATOM 3708 C C . GLN A 1 481 ? 14.322 7.310 -33.804 1.00 93.44 481 GLN A C 1
ATOM 3710 O O . GLN A 1 481 ? 13.830 7.362 -32.679 1.00 93.44 481 GLN A O 1
ATOM 3715 N N . SER A 1 482 ? 14.611 8.415 -34.499 1.00 92.56 482 SER A N 1
ATOM 3716 C CA . SER A 1 482 ? 14.321 9.769 -34.011 1.00 92.56 482 SER A CA 1
ATOM 3717 C C . SER A 1 482 ? 12.829 9.977 -33.750 1.00 92.56 482 SER A C 1
ATOM 3719 O O . SER A 1 482 ? 12.477 10.575 -32.735 1.00 92.56 482 SER A O 1
ATOM 3721 N N . ALA A 1 483 ? 11.955 9.435 -34.603 1.00 95.81 483 ALA A N 1
ATOM 3722 C CA . ALA A 1 483 ? 10.511 9.491 -34.401 1.00 95.81 483 ALA A CA 1
ATOM 3723 C C . ALA A 1 483 ? 10.096 8.713 -33.145 1.00 95.81 483 ALA A C 1
ATOM 3725 O O . ALA A 1 483 ? 9.383 9.244 -32.301 1.00 95.81 483 ALA A O 1
ATOM 3726 N N . LEU A 1 484 ? 10.605 7.495 -32.957 1.00 97.25 484 LEU A N 1
ATOM 3727 C CA . LEU A 1 484 ? 10.299 6.675 -31.780 1.00 97.25 484 LEU A CA 1
ATOM 3728 C C . LEU A 1 484 ? 10.841 7.276 -30.474 1.00 97.25 484 LEU A C 1
ATOM 3730 O O . LEU A 1 484 ? 10.157 7.241 -29.455 1.00 97.25 484 LEU A O 1
ATOM 3734 N N . HIS A 1 485 ? 12.031 7.880 -30.483 1.00 94.56 485 HIS A N 1
ATOM 3735 C CA . HIS A 1 485 ? 12.565 8.582 -29.311 1.00 94.56 485 HIS A CA 1
ATOM 3736 C C . HIS A 1 485 ? 11.770 9.848 -28.975 1.00 94.56 485 HIS A C 1
ATOM 3738 O O . HIS A 1 485 ? 11.492 10.105 -27.803 1.00 94.56 485 HIS A O 1
ATOM 3744 N N . CYS A 1 486 ? 11.359 10.613 -29.990 1.00 94.25 486 CYS A N 1
ATOM 3745 C CA . CYS A 1 486 ? 10.465 11.754 -29.812 1.00 94.25 486 CYS A CA 1
ATOM 3746 C C . CYS A 1 486 ? 9.097 11.308 -29.266 1.00 94.25 486 CYS A C 1
ATOM 3748 O O . CYS A 1 486 ? 8.559 11.916 -28.336 1.00 94.25 486 CYS A O 1
ATOM 3750 N N . PHE A 1 487 ? 8.576 10.177 -29.751 1.00 96.06 487 PHE A N 1
ATOM 3751 C CA . PHE A 1 487 ? 7.339 9.588 -29.251 1.00 96.06 487 PHE A CA 1
ATOM 3752 C C . PHE A 1 487 ? 7.466 9.130 -27.792 1.00 96.06 487 PHE A C 1
ATOM 3754 O O . PHE A 1 487 ? 6.599 9.434 -26.978 1.00 96.06 487 PHE A O 1
ATOM 3761 N N . LEU A 1 488 ? 8.581 8.504 -27.410 1.00 95.19 488 LEU A N 1
ATOM 3762 C CA . LEU A 1 488 ? 8.846 8.144 -26.016 1.00 95.19 488 LEU A CA 1
ATOM 3763 C C . LEU A 1 488 ? 8.851 9.373 -25.092 1.00 95.19 488 LEU A C 1
ATOM 3765 O O . LEU A 1 488 ? 8.266 9.327 -24.010 1.00 95.19 488 LEU A O 1
ATOM 3769 N N . SER A 1 489 ? 9.491 10.472 -25.506 1.00 92.06 489 SER A N 1
ATOM 3770 C CA . SER A 1 489 ? 9.448 11.742 -24.767 1.00 92.06 489 SER A CA 1
ATOM 3771 C C . SER A 1 489 ? 8.024 12.302 -24.687 1.00 92.06 489 SER A C 1
ATOM 3773 O O . SER A 1 489 ? 7.609 12.740 -23.619 1.00 92.06 489 SER A O 1
ATOM 3775 N N . THR A 1 490 ? 7.242 12.200 -25.765 1.00 92.00 490 THR A N 1
ATOM 3776 C CA . THR A 1 490 ? 5.828 12.618 -25.792 1.00 92.00 490 THR A CA 1
ATOM 3777 C C . THR A 1 490 ? 4.997 11.834 -24.772 1.00 92.00 490 THR A C 1
ATOM 3779 O O . THR A 1 490 ? 4.333 12.439 -23.936 1.00 92.00 490 THR A O 1
ATOM 3782 N N . VAL A 1 491 ? 5.107 10.499 -24.756 1.00 91.38 491 VAL A N 1
ATOM 3783 C CA . VAL A 1 491 ? 4.414 9.609 -23.801 1.00 91.38 491 VAL A CA 1
ATOM 3784 C C . VAL A 1 491 ? 4.750 9.949 -22.344 1.00 91.38 491 VAL A C 1
ATOM 3786 O O . VAL A 1 491 ? 3.888 9.844 -21.475 1.00 91.38 491 VAL A O 1
ATOM 3789 N N . LYS A 1 492 ? 5.988 10.373 -22.059 1.00 88.75 492 LYS A N 1
ATOM 3790 C CA . LYS A 1 492 ? 6.429 10.762 -20.707 1.00 88.75 492 LYS A CA 1
ATOM 3791 C C . LYS A 1 492 ? 5.918 12.137 -20.262 1.00 88.75 492 LYS A C 1
ATOM 3793 O O . LYS A 1 492 ? 5.889 12.395 -19.061 1.00 88.75 492 LYS A O 1
ATOM 3798 N N . CYS A 1 493 ? 5.547 13.010 -21.198 1.00 86.69 493 CYS A N 1
ATOM 3799 C CA . CYS A 1 493 ? 5.105 14.378 -20.918 1.00 86.69 493 CYS A CA 1
ATOM 3800 C C . CYS A 1 493 ? 3.583 14.530 -20.799 1.00 86.69 493 CYS A C 1
ATOM 3802 O O . CYS A 1 493 ? 3.129 15.509 -20.209 1.00 86.69 493 CYS A O 1
ATOM 3804 N N . ILE A 1 494 ? 2.802 13.598 -21.349 1.00 86.38 494 ILE A N 1
ATOM 3805 C CA . ILE A 1 494 ? 1.335 13.670 -21.345 1.00 86.38 494 ILE A CA 1
ATOM 3806 C C . ILE A 1 494 ? 0.711 12.887 -20.189 1.00 86.38 494 ILE A C 1
ATOM 3808 O O . ILE A 1 494 ? 1.254 11.894 -19.700 1.00 86.38 494 ILE A O 1
ATOM 3812 N N . GLU A 1 495 ? -0.476 13.314 -19.760 1.00 84.62 495 GLU A N 1
ATOM 3813 C CA . GLU A 1 495 ? -1.254 12.571 -18.773 1.00 84.62 495 GLU A CA 1
ATOM 3814 C C . GLU A 1 495 ? -1.708 11.221 -19.344 1.00 84.62 495 GLU A C 1
ATOM 3816 O O . GLU A 1 495 ? -2.246 11.139 -20.450 1.00 84.62 495 GLU A O 1
ATOM 3821 N N . LYS A 1 496 ? -1.555 10.148 -18.557 1.00 85.06 496 LYS A N 1
ATOM 3822 C CA . LYS A 1 496 ? -1.901 8.779 -18.977 1.00 85.06 496 LYS A CA 1
ATOM 3823 C C . LYS A 1 496 ? -3.352 8.651 -19.453 1.00 85.06 496 LYS A C 1
ATOM 3825 O O . LYS A 1 496 ? -3.610 7.954 -20.425 1.00 85.06 496 LYS A O 1
ATOM 3830 N N . LYS A 1 497 ? -4.287 9.371 -18.820 1.00 82.50 497 LYS A N 1
ATOM 3831 C CA . LYS A 1 497 ? -5.706 9.390 -19.212 1.00 82.50 497 LYS A CA 1
ATOM 3832 C C . LYS A 1 497 ? -5.909 9.906 -20.642 1.00 82.50 497 LYS A C 1
ATOM 3834 O O . LYS A 1 497 ? -6.712 9.335 -21.369 1.00 82.50 497 LYS A O 1
ATOM 3839 N N . VAL A 1 498 ? -5.171 10.946 -21.040 1.00 85.31 498 VAL A N 1
ATOM 3840 C CA . VAL A 1 498 ? -5.222 11.512 -22.398 1.00 85.31 498 VAL A CA 1
ATOM 3841 C C . VAL A 1 498 ? -4.575 10.549 -23.392 1.00 85.31 498 VAL A C 1
ATOM 3843 O O . VAL A 1 498 ? -5.160 10.251 -24.430 1.00 85.31 498 VAL A O 1
ATOM 3846 N N . LEU A 1 499 ? -3.409 9.990 -23.043 1.00 88.56 499 LEU A N 1
ATOM 3847 C CA . LEU A 1 499 ? -2.697 9.008 -23.870 1.00 88.56 499 LEU A CA 1
ATOM 3848 C C . LEU A 1 499 ? -3.580 7.814 -24.256 1.00 88.56 499 LEU A C 1
ATOM 3850 O O . LEU A 1 499 ? -3.560 7.391 -25.409 1.00 88.56 499 LEU A O 1
ATOM 3854 N N . TYR A 1 500 ? -4.356 7.273 -23.313 1.00 89.38 500 TYR A N 1
ATOM 3855 C CA . TYR A 1 500 ? -5.186 6.094 -23.569 1.00 89.38 500 TYR A CA 1
ATOM 3856 C C . TYR A 1 500 ? -6.330 6.349 -24.562 1.00 89.38 500 TYR A C 1
ATOM 3858 O O . TYR A 1 500 ? -6.787 5.401 -25.195 1.00 89.38 500 TYR A O 1
ATOM 3866 N N . GLY A 1 501 ? -6.737 7.605 -24.787 1.00 87.56 501 GLY A N 1
ATOM 3867 C CA . GLY A 1 501 ? -7.654 7.947 -25.881 1.00 87.56 501 GLY A CA 1
ATOM 3868 C C . GLY A 1 501 ? -7.071 7.620 -27.263 1.00 87.56 501 GLY A C 1
ATOM 3869 O O . GLY A 1 501 ? -7.810 7.316 -28.194 1.00 87.56 501 GLY A O 1
ATOM 3870 N N . TYR A 1 502 ? -5.743 7.596 -27.398 1.00 89.00 502 TYR A N 1
ATOM 3871 C CA . TYR A 1 502 ? -5.034 7.266 -28.638 1.00 89.00 502 TYR A CA 1
ATOM 3872 C C . TYR A 1 502 ? -4.603 5.792 -28.726 1.00 89.00 502 TYR A C 1
ATOM 3874 O O . TYR A 1 502 ? -3.831 5.435 -29.616 1.00 89.00 502 TYR A O 1
ATOM 3882 N N . TRP A 1 503 ? -5.064 4.922 -27.820 1.00 90.69 503 TRP A N 1
ATOM 3883 C CA . TRP A 1 503 ? -4.630 3.521 -27.730 1.00 90.69 503 TRP A CA 1
ATOM 3884 C C . TRP A 1 503 ? -4.726 2.766 -29.066 1.00 90.69 503 TRP A C 1
ATOM 3886 O O . TRP A 1 503 ? -3.713 2.268 -29.565 1.00 90.69 503 TRP A O 1
ATOM 3896 N N . SER A 1 504 ? -5.906 2.784 -29.690 1.00 87.00 504 SER A N 1
ATOM 3897 C CA . SER A 1 504 ? -6.211 2.119 -30.969 1.00 87.00 504 SER A CA 1
ATOM 3898 C C . SER A 1 504 ? -5.358 2.616 -32.144 1.00 87.00 504 SER A C 1
ATOM 3900 O O . SER A 1 504 ? -5.218 1.949 -33.169 1.00 87.00 504 SER A O 1
ATOM 3902 N N . CYS A 1 505 ? -4.738 3.796 -32.015 1.00 87.75 505 CYS A N 1
ATOM 3903 C CA . CYS A 1 505 ? -3.852 4.336 -33.040 1.00 87.75 505 CYS A CA 1
ATOM 3904 C C . CYS A 1 505 ? -2.467 3.679 -33.035 1.00 87.75 505 CYS A C 1
ATOM 3906 O O . CYS A 1 505 ? -1.798 3.705 -34.068 1.00 87.75 505 CYS A O 1
ATOM 3908 N N . PHE A 1 506 ? -2.016 3.131 -31.906 1.00 91.50 506 PHE A N 1
ATOM 3909 C CA . PHE A 1 506 ? -0.640 2.648 -31.731 1.00 91.50 506 PHE A CA 1
ATOM 3910 C C . PHE A 1 506 ? -0.552 1.184 -31.295 1.00 91.50 506 PHE A C 1
ATOM 3912 O O . PHE A 1 506 ? 0.510 0.570 -31.453 1.00 91.50 506 PHE A O 1
ATOM 3919 N N . VAL A 1 507 ? -1.655 0.626 -30.795 1.00 89.81 507 VAL A N 1
ATOM 3920 C CA . VAL A 1 507 ? -1.815 -0.758 -30.348 1.00 89.81 507 VAL A CA 1
ATOM 3921 C C . VAL A 1 507 ? -2.906 -1.426 -31.199 1.00 89.81 507 VAL A C 1
ATOM 3923 O O . VAL A 1 507 ? -3.916 -0.788 -31.474 1.00 89.81 507 VAL A O 1
ATOM 3926 N N . PRO A 1 508 ? -2.710 -2.670 -31.674 1.00 82.69 508 PRO A N 1
ATOM 3927 C CA . PRO A 1 508 ? -3.709 -3.364 -32.489 1.00 82.69 508 PRO A CA 1
ATOM 3928 C C . PRO A 1 508 ? -4.917 -3.833 -31.659 1.00 82.69 508 PRO A C 1
ATOM 3930 O O . PRO A 1 508 ? -4.733 -4.285 -30.532 1.00 82.69 508 PRO A O 1
ATOM 3933 N N . ASP A 1 509 ? -6.119 -3.800 -32.251 1.00 69.12 509 ASP A N 1
ATOM 3934 C CA . ASP A 1 509 ? -7.392 -4.101 -31.565 1.00 69.12 509 ASP A CA 1
ATOM 3935 C C . ASP A 1 509 ? -8.112 -5.383 -32.051 1.00 69.12 509 ASP A C 1
ATOM 3937 O O . ASP A 1 509 ? -8.970 -5.904 -31.340 1.00 69.12 509 ASP A O 1
ATOM 3941 N N . SER A 1 510 ? -7.770 -5.955 -33.218 1.00 65.62 510 SER A N 1
ATOM 3942 C CA . SER A 1 510 ? -8.238 -7.299 -33.617 1.00 65.62 510 SER A CA 1
ATOM 3943 C C . SER A 1 510 ? -7.393 -7.944 -34.726 1.00 65.62 510 SER A C 1
ATOM 3945 O O . SER A 1 510 ? -6.792 -7.254 -35.548 1.00 65.62 510 SER A O 1
ATOM 3947 N N . SER A 1 511 ? -7.412 -9.280 -34.773 1.00 53.53 511 SER A N 1
ATOM 3948 C CA . SER A 1 511 ? -6.968 -10.105 -35.905 1.00 53.53 511 SER A CA 1
ATOM 3949 C C . SER A 1 511 ? -8.190 -10.611 -36.688 1.00 53.53 511 SER A C 1
ATOM 3951 O O . SER A 1 511 ? -8.417 -11.816 -36.782 1.00 53.53 511 SER A O 1
ATOM 3953 N N . ALA A 1 512 ? -9.040 -9.716 -37.200 1.00 46.59 512 ALA A N 1
ATOM 3954 C CA . ALA A 1 512 ? -10.091 -10.134 -38.125 1.00 46.59 512 ALA A CA 1
ATOM 3955 C C . ALA A 1 512 ? -9.449 -10.512 -39.471 1.00 46.59 512 ALA A C 1
ATOM 3957 O O . ALA A 1 512 ? -8.825 -9.687 -40.144 1.00 46.59 512 ALA A O 1
ATOM 3958 N N . VAL A 1 513 ? -9.572 -11.784 -39.854 1.00 39.66 513 VAL A N 1
ATOM 3959 C CA . VAL A 1 513 ? -9.168 -12.272 -41.178 1.00 39.66 513 VAL A CA 1
ATOM 3960 C C . VAL A 1 513 ? -9.919 -11.447 -42.229 1.00 39.66 513 VAL A C 1
ATOM 3962 O O . VAL A 1 513 ? -11.139 -11.527 -42.313 1.00 39.66 513 VAL A O 1
ATOM 3965 N N . GLY A 1 514 ? -9.197 -10.624 -42.995 1.00 41.94 514 GLY A N 1
ATOM 3966 C CA . GLY A 1 514 ? -9.756 -9.806 -44.081 1.00 41.94 514 GLY A CA 1
ATOM 3967 C C . GLY A 1 514 ? -9.769 -8.286 -43.863 1.00 41.94 514 GLY A C 1
ATOM 3968 O O . GLY A 1 514 ? -10.002 -7.566 -44.829 1.00 41.94 514 GLY A O 1
ATOM 3969 N N . SER A 1 515 ? -9.470 -7.763 -42.664 1.00 42.94 515 SER A N 1
ATOM 3970 C CA . SER A 1 515 ? -9.289 -6.310 -42.463 1.00 42.94 515 SER A CA 1
ATOM 3971 C C . SER A 1 515 ? -7.846 -5.859 -42.764 1.00 42.94 515 SER A C 1
ATOM 3973 O O . SER A 1 515 ? -6.918 -6.624 -42.477 1.00 42.94 515 SER A O 1
ATOM 3975 N N . PRO A 1 516 ? -7.606 -4.633 -43.282 1.00 51.28 516 PRO A N 1
ATOM 3976 C CA . PRO A 1 516 ? -6.252 -4.104 -43.461 1.00 51.28 516 PRO A CA 1
ATOM 3977 C C . PRO A 1 516 ? -5.475 -4.151 -42.137 1.00 51.28 516 PRO A C 1
ATOM 3979 O O . PRO A 1 516 ? -5.999 -3.729 -41.107 1.00 51.28 516 PRO A O 1
ATOM 3982 N N . GLN A 1 517 ? -4.233 -4.658 -42.141 1.00 57.38 517 GLN A N 1
ATOM 3983 C CA . GLN A 1 517 ? -3.388 -4.675 -40.937 1.00 57.38 517 GLN A CA 1
ATOM 3984 C C . GLN A 1 517 ? -3.211 -3.240 -40.424 1.00 57.38 517 GLN A C 1
ATOM 3986 O O . GLN A 1 517 ? -2.510 -2.439 -41.044 1.00 57.38 517 GLN A O 1
ATOM 3991 N N . SER A 1 518 ? -3.831 -2.909 -39.288 1.00 70.44 518 SER A N 1
ATOM 3992 C CA . SER A 1 518 ? -3.643 -1.611 -38.645 1.00 70.44 518 SER A CA 1
ATOM 3993 C C . SER A 1 518 ? -2.175 -1.465 -38.244 1.00 70.44 518 SER A C 1
ATOM 3995 O O . SER A 1 518 ? -1.677 -2.214 -37.396 1.00 70.44 518 SER A O 1
ATOM 3997 N N . LEU A 1 519 ? -1.468 -0.513 -38.851 1.00 85.25 519 LEU A N 1
ATOM 3998 C CA . LEU A 1 519 ? -0.072 -0.266 -38.517 1.00 85.25 519 LEU A CA 1
ATOM 3999 C C . LEU A 1 519 ? 0.075 0.227 -37.079 1.00 85.25 519 LEU A C 1
ATOM 4001 O O . LEU A 1 519 ? -0.524 1.229 -36.683 1.00 85.25 519 LEU A O 1
ATOM 4005 N N . SER A 1 520 ? 0.914 -0.474 -36.325 1.00 90.81 520 SER A N 1
ATOM 4006 C CA . SER A 1 520 ? 1.097 -0.300 -34.884 1.00 90.81 520 SER A CA 1
ATOM 4007 C C . SER A 1 520 ? 2.574 -0.387 -34.493 1.00 90.81 520 SER A C 1
ATOM 4009 O O . SER A 1 520 ? 3.423 -0.784 -35.297 1.00 90.81 520 SER A O 1
ATOM 4011 N N . LEU A 1 521 ? 2.896 -0.084 -33.232 1.00 94.00 521 LEU A N 1
ATOM 4012 C CA . LEU A 1 521 ? 4.252 -0.263 -32.688 1.00 94.00 521 LEU A CA 1
ATOM 4013 C C . LEU A 1 521 ? 4.763 -1.706 -32.851 1.00 94.00 521 LEU A C 1
ATOM 4015 O O . LEU A 1 521 ? 5.948 -1.918 -33.114 1.00 94.00 521 LEU A O 1
ATOM 4019 N N . LEU A 1 522 ? 3.864 -2.693 -32.782 1.00 92.06 522 LEU A N 1
ATOM 4020 C CA . LEU A 1 522 ? 4.191 -4.106 -32.995 1.00 92.06 522 LEU A CA 1
ATOM 4021 C C . LEU A 1 522 ? 4.607 -4.410 -34.436 1.00 92.06 522 LEU A C 1
ATOM 4023 O O . LEU A 1 522 ? 5.388 -5.329 -34.664 1.00 92.06 522 LEU A O 1
ATOM 4027 N N . THR A 1 523 ? 4.146 -3.622 -35.410 1.00 91.12 523 THR A N 1
ATOM 4028 C CA . THR A 1 523 ? 4.582 -3.786 -36.802 1.00 91.12 523 THR A CA 1
ATOM 4029 C C . THR A 1 523 ? 6.072 -3.480 -36.944 1.00 91.12 523 THR A C 1
ATOM 4031 O O . THR A 1 523 ? 6.785 -4.241 -37.592 1.00 91.12 523 THR A O 1
ATOM 4034 N N . ILE A 1 524 ? 6.564 -2.421 -36.291 1.00 93.12 524 ILE A N 1
ATOM 4035 C CA . ILE A 1 524 ? 8.001 -2.109 -36.259 1.00 93.12 524 ILE A CA 1
ATOM 4036 C C . ILE A 1 524 ? 8.752 -3.197 -35.501 1.00 93.12 524 ILE A C 1
ATOM 4038 O O . ILE A 1 524 ? 9.743 -3.710 -36.011 1.00 93.12 524 ILE A O 1
ATOM 4042 N N . ALA A 1 525 ? 8.257 -3.587 -34.321 1.00 93.19 525 ALA A N 1
ATOM 4043 C CA . ALA A 1 525 ? 8.894 -4.611 -33.496 1.00 93.19 525 ALA A CA 1
ATOM 4044 C C . ALA A 1 525 ? 9.047 -5.966 -34.214 1.00 93.19 525 ALA A C 1
ATOM 4046 O O . ALA A 1 525 ? 9.990 -6.688 -33.920 1.00 93.19 525 ALA A O 1
ATOM 4047 N N . LEU A 1 526 ? 8.157 -6.303 -35.154 1.00 90.94 526 LEU A N 1
ATOM 4048 C CA . LEU A 1 526 ? 8.206 -7.560 -35.908 1.00 90.94 526 LEU A CA 1
ATOM 4049 C C . LEU A 1 526 ? 8.921 -7.456 -37.261 1.00 90.94 526 LEU A C 1
ATOM 4051 O O . LEU A 1 526 ? 9.518 -8.436 -37.697 1.00 90.94 526 LEU A O 1
ATOM 4055 N N . LYS A 1 527 ? 8.817 -6.316 -37.959 1.00 90.38 527 LYS A N 1
ATOM 4056 C CA . LYS A 1 527 ? 9.206 -6.211 -39.379 1.00 90.38 527 LYS A CA 1
ATOM 4057 C C . LYS A 1 527 ? 10.384 -5.272 -39.658 1.00 90.38 527 LYS A C 1
ATOM 4059 O O . LYS A 1 527 ? 10.912 -5.312 -40.766 1.00 90.38 527 LYS A O 1
ATOM 4064 N N . ASP A 1 528 ? 10.798 -4.407 -38.725 1.00 92.00 528 ASP A N 1
ATOM 4065 C CA . ASP A 1 528 ? 11.886 -3.459 -39.010 1.00 92.00 528 ASP A CA 1
ATOM 4066 C C . ASP A 1 528 ? 13.245 -4.177 -39.093 1.00 92.00 528 ASP A C 1
ATOM 4068 O O . ASP A 1 528 ? 13.590 -4.923 -38.173 1.00 92.00 528 ASP A O 1
ATOM 4072 N N . PRO A 1 529 ? 14.058 -3.941 -40.141 1.00 90.06 529 PRO A N 1
ATOM 4073 C CA . PRO A 1 529 ? 15.364 -4.586 -40.279 1.00 90.06 529 PRO A CA 1
ATOM 4074 C C . PRO A 1 529 ? 16.373 -4.155 -39.204 1.00 90.06 529 PRO A C 1
ATOM 4076 O O . PRO A 1 529 ? 17.266 -4.927 -38.862 1.00 90.06 529 PRO A O 1
ATOM 4079 N N . SER A 1 530 ? 16.243 -2.949 -38.642 1.00 91.19 530 SER A N 1
ATOM 4080 C CA . SER A 1 530 ? 17.177 -2.396 -37.657 1.00 91.19 530 SER A CA 1
ATOM 4081 C C . SER A 1 530 ? 16.800 -2.823 -36.229 1.00 91.19 530 SER A C 1
ATOM 4083 O O . SER A 1 530 ? 15.769 -2.370 -35.716 1.00 91.19 530 SER A O 1
ATOM 4085 N N . PRO A 1 531 ? 17.651 -3.596 -35.517 1.00 92.12 531 PRO A N 1
ATOM 4086 C CA . PRO A 1 531 ? 17.392 -3.987 -34.128 1.00 92.12 531 PRO A CA 1
ATOM 4087 C C . PRO A 1 531 ? 17.211 -2.787 -33.198 1.00 92.12 531 PRO A C 1
ATOM 4089 O O . PRO A 1 531 ? 16.352 -2.807 -32.321 1.00 92.12 531 PRO A O 1
ATOM 4092 N N . LYS A 1 532 ? 17.958 -1.700 -33.437 1.00 91.25 532 LYS A N 1
ATOM 4093 C CA . LYS A 1 532 ? 17.838 -0.451 -32.671 1.00 91.25 532 LYS A CA 1
ATOM 4094 C C . LYS A 1 532 ? 16.448 0.168 -32.817 1.00 91.25 532 LYS A C 1
ATOM 4096 O O . LYS A 1 532 ? 15.866 0.601 -31.831 1.00 91.25 532 LYS A O 1
ATOM 4101 N N . THR A 1 533 ? 15.888 0.157 -34.027 1.00 94.06 533 THR A N 1
ATOM 4102 C CA . THR A 1 533 ? 14.544 0.691 -34.284 1.00 94.06 533 THR A CA 1
ATOM 4103 C C . THR A 1 533 ? 13.471 -0.178 -33.624 1.00 94.06 533 THR A C 1
ATOM 4105 O O . THR A 1 533 ? 12.563 0.358 -32.987 1.00 94.06 533 THR A O 1
ATOM 4108 N N . ARG A 1 534 ? 13.611 -1.513 -33.691 1.00 95.88 534 ARG A N 1
ATOM 4109 C CA . ARG A 1 534 ? 12.736 -2.452 -32.964 1.00 95.88 534 ARG A CA 1
ATOM 4110 C C . ARG A 1 534 ? 12.771 -2.196 -31.455 1.00 95.88 534 ARG A C 1
ATOM 4112 O O . ARG A 1 534 ? 11.720 -2.060 -30.831 1.00 95.88 534 ARG A O 1
ATOM 4119 N N . ALA A 1 535 ? 13.966 -2.045 -30.880 1.00 95.50 535 ALA A N 1
ATOM 4120 C CA . ALA A 1 535 ? 14.149 -1.737 -29.464 1.00 95.50 535 ALA A CA 1
ATOM 4121 C C . ALA A 1 535 ? 13.491 -0.404 -29.061 1.00 95.50 535 ALA A C 1
ATOM 4123 O O . ALA A 1 535 ? 12.793 -0.361 -28.049 1.00 95.50 535 ALA A O 1
ATOM 4124 N N . SER A 1 536 ? 13.641 0.665 -29.854 1.00 96.12 536 SER A N 1
ATOM 4125 C CA . SER A 1 536 ? 12.981 1.954 -29.588 1.00 96.12 536 SER A CA 1
ATOM 4126 C C . SER A 1 536 ? 11.449 1.841 -29.618 1.00 96.12 536 SER A C 1
ATOM 4128 O O . SER A 1 536 ? 10.782 2.436 -28.774 1.00 96.12 536 SER A O 1
ATOM 4130 N N . ALA A 1 537 ? 10.872 1.045 -30.527 1.00 97.25 537 ALA A N 1
ATOM 4131 C CA . ALA A 1 537 ? 9.422 0.824 -30.577 1.00 97.25 537 ALA A CA 1
ATOM 4132 C C . ALA A 1 537 ? 8.903 0.095 -29.326 1.00 97.25 537 ALA A C 1
ATOM 4134 O O . ALA A 1 537 ? 7.878 0.476 -28.760 1.00 97.25 537 ALA A O 1
ATOM 4135 N N . LEU A 1 538 ? 9.648 -0.901 -28.843 1.00 97.56 538 LEU A N 1
ATOM 4136 C CA . LEU A 1 538 ? 9.339 -1.626 -27.607 1.00 97.56 538 LEU A CA 1
ATOM 4137 C C . LEU A 1 538 ? 9.510 -0.756 -26.353 1.00 97.56 538 LEU A C 1
ATOM 4139 O O . LEU A 1 538 ? 8.770 -0.913 -25.383 1.00 97.56 538 LEU A O 1
ATOM 4143 N N . GLN A 1 539 ? 10.434 0.206 -26.354 1.00 96.81 539 GLN A N 1
ATOM 4144 C CA . GLN A 1 539 ? 10.543 1.178 -25.260 1.00 96.81 539 GLN A CA 1
ATOM 4145 C C . GLN A 1 539 ? 9.314 2.089 -25.187 1.00 96.81 539 GLN A C 1
ATOM 4147 O O . GLN A 1 539 ? 8.803 2.336 -24.094 1.00 96.81 539 GLN A O 1
ATOM 4152 N N . VAL A 1 540 ? 8.810 2.554 -26.335 1.00 97.25 540 VAL A N 1
ATOM 4153 C CA . VAL A 1 540 ? 7.553 3.316 -26.396 1.00 97.25 540 VAL A CA 1
ATOM 4154 C C . VAL A 1 540 ? 6.389 2.461 -25.899 1.00 97.25 540 VAL A C 1
ATOM 4156 O O . VAL A 1 540 ? 5.641 2.905 -25.032 1.00 97.25 540 VAL A O 1
ATOM 4159 N N . LEU A 1 541 ? 6.263 1.222 -26.385 1.00 96.81 541 LEU A N 1
ATOM 4160 C CA . LEU A 1 541 ? 5.193 0.315 -25.964 1.00 96.81 541 LEU A CA 1
ATOM 4161 C C . LEU A 1 541 ? 5.247 0.025 -24.454 1.00 96.81 541 LEU A C 1
ATOM 4163 O O . LEU A 1 541 ? 4.225 0.117 -23.778 1.00 96.81 541 LEU A O 1
ATOM 4167 N N . SER A 1 542 ? 6.438 -0.236 -23.906 1.00 96.06 542 SER A N 1
ATOM 4168 C CA . SER A 1 542 ? 6.653 -0.377 -22.459 1.00 96.06 542 SER A CA 1
ATOM 4169 C C . SER A 1 542 ? 6.167 0.852 -21.693 1.00 96.06 542 SER A C 1
ATOM 4171 O O . SER A 1 542 ? 5.464 0.707 -20.699 1.00 96.06 542 SER A O 1
ATOM 4173 N N . ALA A 1 543 ? 6.502 2.056 -22.167 1.00 95.12 543 ALA A N 1
ATOM 4174 C CA . ALA A 1 543 ? 6.099 3.303 -21.526 1.00 95.12 543 ALA A CA 1
ATOM 4175 C C . ALA A 1 543 ? 4.587 3.564 -21.623 1.00 95.12 543 ALA A C 1
ATOM 4177 O O . ALA A 1 543 ? 4.032 4.204 -20.732 1.00 95.12 543 ALA A O 1
ATOM 4178 N N . ILE A 1 544 ? 3.904 3.076 -22.664 1.00 94.12 544 ILE A N 1
ATOM 4179 C CA . ILE A 1 544 ? 2.436 3.120 -22.762 1.00 94.12 544 ILE A CA 1
ATOM 4180 C C . ILE A 1 544 ? 1.804 2.155 -21.745 1.00 94.12 544 ILE A C 1
ATOM 4182 O O . ILE A 1 544 ? 0.861 2.535 -21.054 1.00 94.12 544 ILE A O 1
ATOM 4186 N N . LEU A 1 545 ? 2.343 0.937 -21.613 1.00 93.81 545 LEU A N 1
ATOM 4187 C CA . LEU A 1 545 ? 1.838 -0.090 -20.692 1.00 93.81 545 LEU A CA 1
ATOM 4188 C C . LEU A 1 545 ? 2.128 0.220 -19.215 1.00 93.81 545 LEU A C 1
ATOM 4190 O O . LEU A 1 545 ? 1.358 -0.172 -18.338 1.00 93.81 545 LEU A O 1
ATOM 4194 N N . GLU A 1 546 ? 3.218 0.921 -18.913 1.00 90.50 546 GLU A N 1
ATOM 4195 C CA . GLU A 1 546 ? 3.588 1.278 -17.545 1.00 90.50 546 GLU A CA 1
ATOM 4196 C C . GLU A 1 546 ? 2.509 2.162 -16.890 1.00 90.50 546 GLU A C 1
ATOM 4198 O O . GLU A 1 546 ? 2.215 3.270 -17.350 1.00 90.50 546 GLU A O 1
ATOM 4203 N N . GLY A 1 547 ? 1.909 1.668 -15.802 1.00 83.50 547 GLY A N 1
ATOM 4204 C CA . GLY A 1 547 ? 0.818 2.350 -15.097 1.00 83.50 547 GLY A CA 1
ATOM 4205 C C . GLY A 1 547 ? -0.555 2.224 -15.772 1.00 83.50 547 GLY A C 1
ATOM 4206 O O . GLY A 1 547 ? -1.467 2.981 -15.437 1.00 83.50 547 GLY A O 1
ATOM 4207 N N . SER A 1 548 ? -0.725 1.286 -16.709 1.00 90.12 548 SER A N 1
ATOM 4208 C CA . SER A 1 548 ? -1.991 1.050 -17.419 1.00 90.12 548 SER A CA 1
ATOM 4209 C C . SER A 1 548 ? -2.976 0.140 -16.687 1.00 90.12 548 SER A C 1
ATOM 4211 O O . SER A 1 548 ? -4.108 0.021 -17.138 1.00 90.12 548 SER A O 1
ATOM 4213 N N . LYS A 1 549 ? -2.616 -0.432 -15.528 1.00 89.31 549 LYS A N 1
ATOM 4214 C CA . LYS A 1 549 ? -3.452 -1.375 -14.759 1.00 89.31 549 LYS A CA 1
ATOM 4215 C C . LYS A 1 549 ? -4.898 -0.919 -14.588 1.00 89.31 549 LYS A C 1
ATOM 4217 O O . LYS A 1 549 ? -5.815 -1.707 -14.749 1.00 89.31 549 LYS A O 1
ATOM 4222 N N . GLN A 1 550 ? -5.104 0.354 -14.263 1.00 86.38 550 GLN A N 1
ATOM 4223 C CA . GLN A 1 550 ? -6.440 0.923 -14.088 1.00 86.38 550 GLN A CA 1
ATOM 4224 C C . GLN A 1 550 ? -7.237 0.937 -15.400 1.00 86.38 550 GLN A C 1
ATOM 4226 O O . GLN A 1 550 ? -8.363 0.458 -15.440 1.00 86.38 550 GLN A O 1
ATOM 4231 N N . PHE A 1 551 ? -6.618 1.391 -16.487 1.00 88.50 551 PHE A N 1
ATOM 4232 C CA . PHE A 1 551 ? -7.216 1.396 -17.821 1.00 88.50 551 PHE A CA 1
ATOM 4233 C C . PHE A 1 551 ? -7.506 -0.024 -18.334 1.00 88.50 551 PHE A C 1
ATOM 4235 O O . PHE A 1 551 ? -8.630 -0.318 -18.732 1.00 88.50 551 PHE A O 1
ATOM 4242 N N . LEU A 1 552 ? -6.524 -0.927 -18.244 1.00 90.38 552 LEU A N 1
ATOM 4243 C CA . LEU A 1 552 ? -6.654 -2.321 -18.672 1.00 90.38 552 LEU A CA 1
ATOM 4244 C C . LEU A 1 552 ? -7.588 -3.139 -17.785 1.00 90.38 552 LEU A C 1
ATOM 4246 O O . LEU A 1 552 ? -8.104 -4.144 -18.257 1.00 90.38 552 LEU A O 1
ATOM 4250 N N . SER A 1 553 ? -7.850 -2.723 -16.540 1.00 87.75 553 SER A N 1
ATOM 4251 C CA . SER A 1 553 ? -8.705 -3.479 -15.617 1.00 87.75 553 SER A CA 1
ATOM 4252 C C . SER A 1 553 ? -10.119 -3.704 -16.140 1.00 87.75 553 SER A C 1
ATOM 4254 O O . SER A 1 553 ? -10.734 -4.671 -15.712 1.00 87.75 553 SER A O 1
ATOM 4256 N N . VAL A 1 554 ? -10.608 -2.852 -17.053 1.00 86.06 554 VAL A N 1
ATOM 4257 C CA . VAL A 1 554 ? -11.934 -2.934 -17.692 1.00 86.06 554 VAL A CA 1
ATOM 4258 C C . VAL A 1 554 ? -11.996 -4.027 -18.767 1.00 86.06 554 VAL A C 1
ATOM 4260 O O . VAL A 1 554 ? -13.091 -4.422 -19.158 1.00 86.06 554 VAL A O 1
ATOM 4263 N N . ALA A 1 555 ? -10.849 -4.527 -19.239 1.00 88.06 555 ALA A N 1
ATOM 4264 C CA . ALA A 1 555 ? -10.799 -5.587 -20.237 1.00 88.06 555 ALA A CA 1
ATOM 4265 C C . ALA A 1 555 ? -11.469 -6.866 -19.718 1.00 88.06 555 ALA A C 1
ATOM 4267 O O . ALA A 1 555 ? -11.175 -7.333 -18.616 1.00 88.06 555 ALA A O 1
ATOM 4268 N N . GLU A 1 556 ? -12.353 -7.428 -20.535 1.00 87.31 556 GLU A N 1
ATOM 4269 C CA . GLU A 1 556 ? -13.122 -8.621 -20.201 1.00 87.31 556 GLU A CA 1
ATOM 4270 C C . GLU A 1 556 ? -13.489 -9.377 -21.472 1.00 87.31 556 GLU A C 1
ATOM 4272 O O . GLU A 1 556 ? -13.841 -8.775 -22.490 1.00 87.31 556 GLU A O 1
ATOM 4277 N N . ASP A 1 557 ? -13.394 -10.702 -21.408 1.00 83.25 557 ASP A N 1
ATOM 4278 C CA . ASP A 1 557 ? -13.854 -11.565 -22.485 1.00 83.25 557 ASP A CA 1
ATOM 4279 C C . ASP A 1 557 ? -15.372 -11.753 -22.428 1.00 83.25 557 ASP A C 1
ATOM 4281 O O . ASP A 1 557 ? -15.908 -12.247 -21.441 1.00 83.25 557 ASP A O 1
ATOM 4285 N N . THR A 1 558 ? -16.074 -11.409 -23.510 1.00 69.06 558 THR A N 1
ATOM 4286 C CA . THR A 1 558 ? -17.509 -11.689 -23.637 1.00 69.06 558 THR A CA 1
ATOM 4287 C C . THR A 1 558 ? -17.748 -13.170 -23.951 1.00 69.06 558 THR A C 1
ATOM 4289 O O . THR A 1 558 ? -17.102 -13.765 -24.821 1.00 69.06 558 THR A O 1
ATOM 4292 N N . SER A 1 559 ? -18.690 -13.788 -23.235 1.00 59.78 559 SER A N 1
ATOM 4293 C CA . SER A 1 559 ? -19.155 -15.164 -23.470 1.00 59.78 559 SER A CA 1
ATOM 4294 C C . SER A 1 559 ? -20.081 -15.264 -24.693 1.00 59.78 559 SER A C 1
ATOM 4296 O O . SER A 1 559 ? -20.047 -16.261 -25.418 1.00 59.78 559 SER A O 1
ATOM 4298 N N . ASP A 1 560 ? -20.845 -14.208 -24.985 1.00 52.81 560 ASP A N 1
ATOM 4299 C CA . ASP A 1 560 ? -21.873 -14.210 -26.026 1.00 52.81 560 ASP A CA 1
ATOM 4300 C C . ASP A 1 560 ? -21.362 -13.770 -27.403 1.00 52.81 560 ASP A C 1
ATOM 4302 O O . ASP A 1 560 ? -20.974 -12.625 -27.626 1.00 52.81 560 ASP A O 1
ATOM 4306 N N . HIS A 1 561 ? -21.467 -14.673 -28.380 1.00 54.72 561 HIS A N 1
ATOM 4307 C CA . HIS A 1 561 ? -21.120 -14.433 -29.789 1.00 54.72 561 HIS A CA 1
ATOM 4308 C C . HIS A 1 561 ? -22.234 -13.692 -30.567 1.00 54.72 561 HIS A C 1
ATOM 4310 O O . HIS A 1 561 ? -22.270 -13.740 -31.794 1.00 54.72 561 HIS A O 1
ATOM 4316 N N . LYS A 1 562 ? -23.189 -13.049 -29.873 1.00 49.62 562 LYS A N 1
ATOM 4317 C CA . LYS A 1 562 ? -24.432 -12.504 -30.458 1.00 49.62 562 LYS A CA 1
ATOM 4318 C C . LYS A 1 562 ? -24.751 -11.065 -30.024 1.00 49.62 562 LYS A C 1
ATOM 4320 O O . LYS A 1 562 ? -25.908 -10.742 -29.770 1.00 49.62 562 LYS A O 1
ATOM 4325 N N . GLN A 1 563 ? -23.755 -10.186 -29.930 1.00 58.53 563 GLN A N 1
ATOM 4326 C CA . GLN A 1 563 ? -23.999 -8.751 -29.718 1.00 58.53 563 GLN A CA 1
ATOM 4327 C C . GLN A 1 563 ? -23.844 -7.971 -31.032 1.00 58.53 563 GLN A C 1
ATOM 4329 O O . GLN A 1 563 ? -22.924 -8.224 -31.804 1.00 58.53 563 GLN A O 1
ATOM 4334 N N . ALA A 1 564 ? -24.754 -7.022 -31.290 1.00 58.03 564 ALA A N 1
ATOM 4335 C CA . ALA A 1 564 ? -24.761 -6.182 -32.497 1.00 58.03 564 ALA A CA 1
ATOM 4336 C C . ALA A 1 564 ? -23.628 -5.131 -32.532 1.00 58.03 564 ALA A C 1
ATOM 4338 O O . ALA A 1 564 ? -23.456 -4.444 -33.536 1.00 58.03 564 ALA A O 1
ATOM 4339 N N . PHE A 1 565 ? -22.865 -4.994 -31.443 1.00 68.12 565 PHE A N 1
ATOM 4340 C CA . PHE A 1 565 ? -21.695 -4.126 -31.332 1.00 68.12 565 PHE A CA 1
ATOM 4341 C C . PHE A 1 565 ? -20.636 -4.778 -30.429 1.00 68.12 565 PHE A C 1
ATOM 4343 O O . PHE A 1 565 ? -20.980 -5.531 -29.518 1.00 68.12 565 PHE A O 1
ATOM 4350 N N . THR A 1 566 ? -19.354 -4.472 -30.654 1.00 73.75 566 THR A N 1
ATOM 4351 C CA . THR A 1 566 ? -18.253 -4.925 -29.786 1.00 73.75 566 THR A CA 1
ATOM 4352 C C . THR A 1 566 ? -18.066 -3.928 -28.638 1.00 73.75 566 THR A C 1
ATOM 4354 O O . THR A 1 566 ? -17.737 -2.768 -28.905 1.00 73.75 566 THR A O 1
ATOM 4357 N N . PRO A 1 567 ? -18.265 -4.320 -27.365 1.00 80.50 567 PRO A N 1
ATOM 4358 C CA . PRO A 1 567 ? -18.059 -3.412 -26.243 1.00 80.50 567 PRO A CA 1
ATOM 4359 C C . PRO A 1 567 ? -16.574 -3.060 -26.075 1.00 80.50 567 PRO A C 1
ATOM 4361 O O . PRO A 1 567 ? -15.689 -3.860 -26.378 1.00 80.50 567 PRO A O 1
ATOM 4364 N N . PHE A 1 568 ? -16.296 -1.871 -25.526 1.00 81.50 568 PHE A N 1
ATOM 4365 C CA . PHE A 1 568 ? -14.928 -1.382 -25.299 1.00 81.50 568 PHE A CA 1
ATOM 4366 C C . PHE A 1 568 ? -14.067 -2.360 -24.476 1.00 81.50 568 PHE A C 1
ATOM 4368 O O . PHE A 1 568 ? -12.889 -2.551 -24.776 1.00 81.50 568 PHE A O 1
ATOM 4375 N N . SER A 1 569 ? -14.662 -3.033 -23.485 1.00 85.88 569 SER A N 1
ATOM 4376 C CA . SER A 1 569 ? -14.012 -4.077 -22.678 1.00 85.88 569 SER A CA 1
ATOM 4377 C C . SER A 1 569 ? -13.525 -5.269 -23.513 1.00 85.88 569 SER A C 1
ATOM 4379 O O . SER A 1 569 ? -12.404 -5.738 -23.305 1.00 85.88 569 SER A O 1
ATOM 4381 N N . ALA A 1 570 ? -14.318 -5.719 -24.492 1.00 84.81 570 ALA A N 1
ATOM 4382 C CA . ALA A 1 570 ? -13.970 -6.825 -25.385 1.00 84.81 570 ALA A CA 1
ATOM 4383 C C . ALA A 1 570 ? -12.915 -6.425 -26.430 1.00 84.81 570 ALA A C 1
ATOM 4385 O O . ALA A 1 570 ? -12.042 -7.231 -26.777 1.00 84.81 570 ALA A O 1
ATOM 4386 N N . THR A 1 571 ? -12.949 -5.174 -26.903 1.00 84.94 571 THR A N 1
ATOM 4387 C CA . THR A 1 571 ? -11.887 -4.616 -27.754 1.00 84.94 571 THR A CA 1
ATOM 4388 C C . THR A 1 571 ? -10.560 -4.609 -27.002 1.00 84.94 571 THR A C 1
ATOM 4390 O O . THR A 1 571 ? -9.576 -5.143 -27.502 1.00 84.94 571 THR A O 1
ATOM 4393 N N . LEU A 1 572 ? -10.542 -4.121 -25.757 1.00 88.69 572 LEU A N 1
ATOM 4394 C CA . LEU A 1 572 ? -9.322 -4.065 -24.950 1.00 88.69 572 LEU A CA 1
ATOM 4395 C C . LEU A 1 572 ? -8.773 -5.458 -24.604 1.00 88.69 572 LEU A C 1
ATOM 4397 O O . LEU A 1 572 ? -7.561 -5.674 -24.647 1.00 88.69 572 LEU A O 1
ATOM 4401 N N . ALA A 1 573 ? -9.653 -6.427 -24.329 1.00 90.19 573 ALA A N 1
ATOM 4402 C CA . ALA A 1 573 ? -9.272 -7.832 -24.173 1.00 90.19 573 ALA A CA 1
ATOM 4403 C C . ALA A 1 573 ? -8.623 -8.395 -25.453 1.00 90.19 573 ALA A C 1
ATOM 4405 O O . ALA A 1 573 ? -7.612 -9.100 -25.388 1.00 90.19 573 ALA A O 1
ATOM 4406 N N . SER A 1 574 ? -9.153 -8.034 -26.626 1.00 88.75 574 SER A N 1
ATOM 4407 C CA . SER A 1 574 ? -8.580 -8.408 -27.925 1.00 88.75 574 SER A CA 1
ATOM 4408 C C . SER A 1 574 ? -7.210 -7.771 -28.160 1.00 88.75 574 SER A C 1
ATOM 4410 O O . SER A 1 574 ? -6.288 -8.482 -28.565 1.00 88.75 574 SER A O 1
ATOM 4412 N N . SER A 1 575 ? -7.029 -6.491 -27.815 1.00 90.88 575 SER A N 1
ATOM 4413 C CA . SER A 1 575 ? -5.724 -5.824 -27.894 1.00 90.88 575 SER A CA 1
ATOM 4414 C C . SER A 1 575 ? -4.684 -6.499 -26.993 1.00 90.88 575 SER A C 1
ATOM 4416 O O . SER A 1 575 ? -3.547 -6.706 -27.415 1.00 90.88 575 SER A O 1
ATOM 4418 N N . ILE A 1 576 ? -5.057 -6.906 -25.769 1.00 93.94 576 ILE A N 1
ATOM 4419 C CA . ILE A 1 576 ? -4.163 -7.634 -24.847 1.00 93.94 576 ILE A CA 1
ATOM 4420 C C . ILE A 1 576 ? -3.718 -8.971 -25.457 1.00 93.94 576 ILE A C 1
ATOM 4422 O O . ILE A 1 576 ? -2.524 -9.281 -25.452 1.00 93.94 576 ILE A O 1
ATOM 4426 N N . ARG A 1 577 ? -4.641 -9.757 -26.027 1.00 92.12 577 ARG A N 1
ATOM 4427 C CA . ARG A 1 577 ? -4.294 -11.026 -26.695 1.00 92.12 577 ARG A CA 1
ATOM 4428 C C . ARG A 1 577 ? -3.342 -10.822 -27.864 1.00 92.12 577 ARG A C 1
ATOM 4430 O O . ARG A 1 577 ? -2.373 -11.568 -28.010 1.00 92.12 577 ARG A O 1
ATOM 4437 N N . GLU A 1 578 ? -3.609 -9.814 -28.684 1.00 90.88 578 GLU A N 1
ATOM 4438 C CA . GLU A 1 578 ? -2.790 -9.515 -29.852 1.00 90.88 578 GLU A CA 1
ATOM 4439 C C . GLU A 1 578 ? -1.394 -9.016 -29.450 1.00 90.88 578 GLU A C 1
ATOM 4441 O O . GLU A 1 578 ? -0.396 -9.418 -30.055 1.00 90.88 578 GLU A O 1
ATOM 4446 N N . LEU A 1 579 ? -1.302 -8.233 -28.368 1.00 94.31 579 LEU A N 1
ATOM 4447 C CA . LEU A 1 579 ? -0.037 -7.854 -27.740 1.00 94.31 579 LEU A CA 1
ATOM 4448 C C . LEU A 1 579 ? 0.769 -9.080 -27.302 1.00 94.31 579 LEU A C 1
ATOM 4450 O O . LEU A 1 579 ? 1.942 -9.183 -27.663 1.00 94.31 579 LEU A O 1
ATOM 4454 N N . HIS A 1 580 ? 0.155 -10.035 -26.593 1.00 95.00 580 HIS A N 1
ATOM 4455 C CA . HIS A 1 580 ? 0.824 -11.287 -26.225 1.00 95.00 580 HIS A CA 1
ATOM 4456 C C . HIS A 1 580 ? 1.328 -12.046 -27.451 1.00 95.00 580 HIS A C 1
ATOM 4458 O O . HIS A 1 580 ? 2.497 -12.428 -27.504 1.00 95.00 580 HIS A O 1
ATOM 4464 N N . ARG A 1 581 ? 0.465 -12.240 -28.453 1.00 93.50 581 ARG A N 1
ATOM 4465 C CA . ARG A 1 581 ? 0.796 -12.982 -29.673 1.00 93.50 581 ARG A CA 1
ATOM 4466 C C . ARG A 1 581 ? 1.984 -12.356 -30.404 1.00 93.50 581 ARG A C 1
ATOM 4468 O O . ARG A 1 581 ? 2.949 -13.050 -30.713 1.00 93.50 581 ARG A O 1
ATOM 4475 N N . CYS A 1 582 ? 1.934 -11.049 -30.656 1.00 93.56 582 CYS A N 1
ATOM 4476 C CA . CYS A 1 582 ? 2.984 -10.338 -31.379 1.00 93.56 582 CYS A CA 1
ATOM 4477 C C . CYS A 1 582 ? 4.300 -10.272 -30.596 1.00 93.56 582 CYS A C 1
ATOM 4479 O O . CYS A 1 582 ? 5.360 -10.463 -31.184 1.00 93.56 582 CYS A O 1
ATOM 4481 N N . LEU A 1 583 ? 4.261 -10.036 -29.281 1.00 96.12 583 LEU A N 1
ATOM 4482 C CA . LEU A 1 583 ? 5.477 -9.983 -28.466 1.00 96.12 583 LEU A CA 1
ATOM 4483 C C . LEU A 1 583 ? 6.150 -11.357 -28.332 1.00 96.12 583 LEU A C 1
ATOM 4485 O O . LEU A 1 583 ? 7.376 -11.421 -28.334 1.00 96.12 583 LEU A O 1
ATOM 4489 N N . LEU A 1 584 ? 5.383 -12.451 -28.278 1.00 95.38 584 LEU A N 1
ATOM 4490 C CA . LEU A 1 584 ? 5.940 -13.810 -28.322 1.00 95.38 584 LEU A CA 1
ATOM 4491 C C . LEU A 1 584 ? 6.601 -14.113 -29.670 1.00 95.38 584 LEU A C 1
ATOM 4493 O O . LEU A 1 584 ? 7.700 -14.658 -29.709 1.00 95.38 584 LEU A O 1
ATOM 4497 N N . LEU A 1 585 ? 5.967 -13.721 -30.779 1.00 94.06 585 LEU A N 1
ATOM 4498 C CA . LEU A 1 585 ? 6.574 -13.858 -32.105 1.00 94.06 585 LEU A CA 1
ATOM 4499 C C . LEU A 1 585 ? 7.877 -13.055 -32.213 1.00 94.06 585 LEU A C 1
ATOM 4501 O O . LEU A 1 585 ? 8.868 -13.575 -32.720 1.00 94.06 585 LEU A O 1
ATOM 4505 N N . ALA A 1 586 ? 7.893 -11.825 -31.692 1.00 94.62 586 ALA A N 1
ATOM 4506 C CA . ALA A 1 586 ? 9.096 -11.002 -31.648 1.00 94.62 586 ALA A CA 1
ATOM 4507 C C . ALA A 1 586 ? 10.194 -11.651 -30.790 1.00 94.62 586 ALA A C 1
ATOM 4509 O O . ALA A 1 586 ? 11.350 -11.660 -31.198 1.00 94.62 586 ALA A O 1
ATOM 4510 N N . LEU A 1 587 ? 9.842 -12.227 -29.632 1.00 95.75 587 LEU A N 1
ATOM 4511 C CA . LEU A 1 587 ? 10.792 -12.886 -28.728 1.00 95.75 587 LEU A CA 1
ATOM 4512 C C . LEU A 1 587 ? 11.542 -14.026 -29.427 1.00 95.75 587 LEU A C 1
ATOM 4514 O O . LEU A 1 587 ? 12.762 -14.111 -29.318 1.00 95.75 587 LEU A O 1
ATOM 4518 N N . VAL A 1 588 ? 10.816 -14.878 -30.155 1.00 91.50 588 VAL A N 1
ATOM 4519 C CA . VAL A 1 588 ? 11.391 -16.049 -30.838 1.00 91.50 588 VAL A CA 1
ATOM 4520 C C . VAL A 1 588 ? 12.217 -15.653 -32.066 1.00 91.50 588 VAL A C 1
ATOM 4522 O O . VAL A 1 588 ? 13.192 -16.332 -32.382 1.00 91.50 588 VAL A O 1
ATOM 4525 N N . ALA A 1 589 ? 11.842 -14.575 -32.760 1.00 91.19 589 ALA A N 1
ATOM 4526 C CA . ALA A 1 589 ? 12.515 -14.126 -33.980 1.00 91.19 589 ALA A CA 1
ATOM 4527 C C . ALA A 1 589 ? 13.753 -13.241 -33.730 1.00 91.19 589 ALA A C 1
ATOM 4529 O O . ALA A 1 589 ? 14.550 -13.033 -34.644 1.00 91.19 589 ALA A O 1
ATOM 4530 N N . GLU A 1 590 ? 13.903 -12.676 -32.532 1.00 94.50 590 GLU A N 1
ATOM 4531 C CA . GLU A 1 590 ? 14.948 -11.699 -32.230 1.00 94.50 590 GLU A CA 1
ATOM 4532 C C . GLU A 1 590 ? 16.285 -12.351 -31.844 1.00 94.50 590 GLU A C 1
ATOM 4534 O O . GLU A 1 590 ? 16.336 -13.284 -31.044 1.00 94.50 590 GLU A O 1
ATOM 4539 N N . SER A 1 591 ? 17.381 -11.798 -32.369 1.00 91.75 591 SER A N 1
ATOM 4540 C CA . SER A 1 591 ? 18.756 -12.236 -32.090 1.00 91.75 591 SER A CA 1
ATOM 4541 C C . SER A 1 591 ? 19.562 -11.221 -31.273 1.00 91.75 591 SER A C 1
ATOM 4543 O O . SER A 1 591 ? 20.549 -11.572 -30.633 1.00 91.75 591 SER A O 1
ATOM 4545 N N . SER A 1 592 ? 19.161 -9.946 -31.253 1.00 94.38 592 SER A N 1
ATOM 4546 C CA . SER A 1 592 ? 19.871 -8.916 -30.495 1.00 94.38 592 SER A CA 1
ATOM 4547 C C . SER A 1 592 ? 19.536 -8.979 -29.002 1.00 94.38 592 SER A C 1
ATOM 4549 O O . SER A 1 592 ? 18.400 -8.710 -28.614 1.00 94.38 592 SER A O 1
ATOM 4551 N N . SER A 1 593 ? 20.535 -9.205 -28.139 1.00 93.75 593 SER A N 1
ATOM 4552 C CA . SER A 1 593 ? 20.380 -9.198 -26.669 1.00 93.75 593 SER A CA 1
ATOM 4553 C C . SER A 1 593 ? 19.726 -7.921 -26.129 1.00 93.75 593 SER A C 1
ATOM 4555 O O . SER A 1 593 ? 18.910 -7.963 -25.203 1.00 93.75 593 SER A O 1
ATOM 4557 N N . GLN A 1 594 ? 20.054 -6.768 -26.725 1.00 93.06 594 GLN A N 1
ATOM 4558 C CA . GLN A 1 594 ? 19.485 -5.477 -26.333 1.00 93.06 594 GLN A CA 1
ATOM 4559 C C . GLN A 1 594 ? 17.988 -5.415 -26.644 1.00 93.06 594 GLN A C 1
ATOM 4561 O O . GLN A 1 594 ? 17.209 -4.968 -25.801 1.00 93.06 594 GLN A O 1
ATOM 4566 N N . THR A 1 595 ? 17.574 -5.892 -27.819 1.00 94.75 595 THR A N 1
ATOM 4567 C CA . THR A 1 595 ? 16.160 -5.920 -28.203 1.00 94.75 595 THR A CA 1
ATOM 4568 C C . THR A 1 595 ? 15.398 -7.002 -27.446 1.00 94.75 595 THR A C 1
ATOM 4570 O O . THR A 1 595 ? 14.326 -6.703 -26.927 1.00 94.75 595 THR A O 1
ATOM 4573 N N . LEU A 1 596 ? 15.974 -8.198 -27.257 1.00 96.94 596 LEU A N 1
ATOM 4574 C CA . LEU A 1 596 ? 15.422 -9.260 -26.402 1.00 96.94 596 LEU A CA 1
ATOM 4575 C C . LEU A 1 596 ? 15.091 -8.734 -25.003 1.00 96.94 596 LEU A C 1
ATOM 4577 O O . LEU A 1 596 ? 13.977 -8.911 -24.516 1.00 96.94 596 LEU A O 1
ATOM 4581 N N . THR A 1 597 ? 16.021 -7.995 -24.394 1.00 96.06 597 THR A N 1
ATOM 4582 C CA . THR A 1 597 ? 15.811 -7.329 -23.100 1.00 96.06 597 THR A CA 1
ATOM 4583 C C . THR A 1 597 ? 14.572 -6.420 -23.122 1.00 96.06 597 THR A C 1
ATOM 4585 O O . THR A 1 597 ? 13.793 -6.425 -22.171 1.00 96.06 597 THR A O 1
ATOM 4588 N N . GLN A 1 598 ? 14.345 -5.652 -24.195 1.00 96.69 598 GLN A N 1
ATOM 4589 C CA . GLN A 1 598 ? 13.161 -4.785 -24.312 1.00 96.69 598 GLN A CA 1
ATOM 4590 C C . GLN A 1 598 ? 11.864 -5.566 -24.560 1.00 96.69 598 GLN A C 1
ATOM 4592 O O . GLN A 1 598 ? 10.835 -5.206 -23.992 1.00 96.69 598 GLN A O 1
ATOM 4597 N N . ILE A 1 599 ? 11.900 -6.640 -25.359 1.00 97.88 599 ILE A N 1
ATOM 4598 C CA . ILE A 1 599 ? 10.736 -7.511 -25.598 1.00 97.88 599 ILE A CA 1
ATOM 4599 C C . ILE A 1 599 ? 10.274 -8.131 -24.279 1.00 97.88 599 ILE A C 1
ATOM 4601 O O . ILE A 1 599 ? 9.095 -8.065 -23.932 1.00 97.88 599 ILE A O 1
ATOM 4605 N N . ILE A 1 600 ? 11.212 -8.685 -23.510 1.00 97.88 600 ILE A N 1
ATOM 4606 C CA . ILE A 1 600 ? 10.916 -9.333 -22.231 1.00 97.88 600 ILE A CA 1
ATOM 4607 C C . ILE A 1 600 ? 10.380 -8.310 -21.216 1.00 97.88 600 ILE A C 1
ATOM 4609 O O . ILE A 1 600 ? 9.403 -8.589 -20.523 1.00 97.88 600 ILE A O 1
ATOM 4613 N N . LYS A 1 601 ? 10.935 -7.090 -21.177 1.00 96.25 601 LYS A N 1
ATOM 4614 C CA . LYS A 1 601 ? 10.402 -5.990 -20.350 1.00 96.25 601 LYS A CA 1
ATOM 4615 C C . LYS A 1 601 ? 8.985 -5.572 -20.753 1.00 96.25 601 LYS A C 1
ATOM 4617 O O . LYS A 1 601 ? 8.148 -5.360 -19.877 1.00 96.25 601 LYS A O 1
ATOM 4622 N N . CYS A 1 602 ? 8.689 -5.494 -22.053 1.00 97.06 602 CYS A N 1
ATOM 4623 C CA . CYS A 1 602 ? 7.328 -5.277 -22.556 1.00 97.06 602 CYS A CA 1
ATOM 4624 C C . CYS A 1 602 ? 6.362 -6.353 -22.054 1.00 97.06 602 CYS A C 1
ATOM 4626 O O . CYS A 1 602 ? 5.297 -6.022 -21.535 1.00 97.06 602 CYS A O 1
ATOM 4628 N N . LEU A 1 603 ? 6.745 -7.628 -22.176 1.00 97.62 603 LEU A N 1
ATOM 4629 C CA . LEU A 1 603 ? 5.948 -8.761 -21.702 1.00 97.62 603 LEU A CA 1
ATOM 4630 C C . LEU A 1 603 ? 5.716 -8.697 -20.186 1.00 97.62 603 LEU A C 1
ATOM 4632 O O . LEU A 1 603 ? 4.597 -8.929 -19.739 1.00 97.62 603 LEU A O 1
ATOM 4636 N N . ALA A 1 604 ? 6.734 -8.329 -19.401 1.00 96.88 604 ALA A N 1
ATOM 4637 C CA . ALA A 1 604 ? 6.610 -8.195 -17.949 1.00 96.88 604 ALA A CA 1
ATOM 4638 C C . ALA A 1 604 ? 5.642 -7.061 -17.568 1.00 96.88 604 ALA A C 1
ATOM 4640 O O . ALA A 1 604 ? 4.760 -7.246 -16.730 1.00 96.88 604 ALA A O 1
ATOM 4641 N N . ASN A 1 605 ? 5.738 -5.909 -18.238 1.00 96.06 605 ASN A N 1
ATOM 4642 C CA . ASN A 1 605 ? 4.803 -4.801 -18.042 1.00 96.06 605 ASN A CA 1
ATOM 4643 C C . ASN A 1 605 ? 3.370 -5.172 -18.447 1.00 96.06 605 ASN A C 1
ATOM 4645 O O . ASN A 1 605 ? 2.431 -4.822 -17.732 1.00 96.06 605 ASN A O 1
ATOM 4649 N N . LEU A 1 606 ? 3.181 -5.906 -19.546 1.00 96.50 606 LEU A N 1
ATOM 4650 C CA . LEU A 1 606 ? 1.866 -6.417 -19.936 1.00 96.50 606 LEU A CA 1
ATOM 4651 C C . LEU A 1 606 ? 1.306 -7.374 -18.869 1.00 96.50 606 LEU A C 1
ATOM 4653 O O . LEU A 1 606 ? 0.158 -7.229 -18.452 1.00 96.50 606 LEU A O 1
ATOM 4657 N N . ALA A 1 607 ? 2.138 -8.286 -18.355 1.00 95.62 607 ALA A N 1
ATOM 4658 C CA . ALA A 1 607 ? 1.788 -9.205 -17.273 1.00 95.62 607 ALA A CA 1
ATOM 4659 C C . ALA A 1 607 ? 1.360 -8.498 -15.977 1.00 95.62 607 ALA A C 1
ATOM 4661 O O . ALA A 1 607 ? 0.390 -8.904 -15.345 1.00 95.62 607 ALA A O 1
ATOM 4662 N N . LEU A 1 608 ? 2.008 -7.404 -15.589 1.00 94.62 608 LEU A N 1
ATOM 4663 C CA . LEU A 1 608 ? 1.654 -6.692 -14.354 1.00 94.62 608 LEU A CA 1
ATOM 4664 C C . LEU A 1 608 ? 0.373 -5.846 -14.450 1.00 94.62 608 LEU A C 1
ATOM 4666 O O . LEU A 1 608 ? -0.196 -5.487 -13.415 1.00 94.62 608 LEU A O 1
ATOM 4670 N N . ASN A 1 609 ? -0.066 -5.489 -15.662 1.00 94.00 609 ASN A N 1
ATOM 4671 C CA . ASN A 1 609 ? -1.174 -4.550 -15.864 1.00 94.00 609 ASN A CA 1
ATOM 4672 C C . ASN A 1 609 ? -2.456 -5.199 -16.425 1.00 94.00 609 ASN A C 1
ATOM 4674 O O . ASN A 1 609 ? -3.524 -4.619 -16.245 1.00 94.00 609 ASN A O 1
ATOM 4678 N N . ALA A 1 610 ? -2.385 -6.367 -17.071 1.00 94.69 610 ALA A N 1
ATOM 4679 C CA . ALA A 1 610 ? -3.556 -7.043 -17.639 1.00 94.69 610 ALA A CA 1
ATOM 4680 C C . ALA A 1 610 ? -4.393 -7.805 -16.579 1.00 94.69 610 ALA A C 1
ATOM 4682 O O . ALA A 1 610 ? -3.818 -8.464 -15.707 1.00 94.69 610 ALA A O 1
ATOM 4683 N N . PRO A 1 611 ? -5.742 -7.779 -16.656 1.00 93.25 611 PRO A N 1
ATOM 4684 C CA . PRO A 1 611 ? -6.617 -8.438 -15.686 1.00 93.25 611 PRO A CA 1
ATOM 4685 C C . PRO A 1 611 ? -6.862 -9.918 -16.026 1.00 93.25 611 PRO A C 1
ATOM 4687 O O . PRO A 1 611 ? -7.973 -10.296 -16.384 1.00 93.25 611 PRO A O 1
ATOM 4690 N N . TYR A 1 612 ? -5.853 -10.786 -15.896 1.00 93.88 612 TYR A N 1
ATOM 4691 C CA . TYR A 1 612 ? -5.964 -12.205 -16.300 1.00 93.88 612 TYR A CA 1
ATOM 4692 C C . TYR A 1 612 ? -7.127 -12.974 -15.663 1.00 93.88 612 TYR A C 1
ATOM 4694 O O . TYR A 1 612 ? -7.653 -13.881 -16.292 1.00 93.88 612 TYR A O 1
ATOM 4702 N N . ALA A 1 613 ? -7.574 -12.592 -14.463 1.00 88.12 613 ALA A N 1
ATOM 4703 C CA . ALA A 1 613 ? -8.744 -13.196 -13.820 1.00 88.12 613 ALA A CA 1
ATOM 4704 C C . ALA A 1 613 ? -10.070 -12.951 -14.578 1.00 88.12 613 ALA A C 1
ATOM 4706 O O . ALA A 1 613 ? -11.039 -13.661 -14.340 1.00 88.12 613 ALA A O 1
ATOM 4707 N N . ARG A 1 614 ? -10.120 -11.946 -15.465 1.00 87.56 614 ARG A N 1
ATOM 4708 C CA . ARG A 1 614 ? -11.280 -11.584 -16.307 1.00 87.56 614 ARG A CA 1
ATOM 4709 C C . ARG A 1 614 ? -11.105 -11.976 -17.780 1.00 87.56 614 ARG A C 1
ATOM 4711 O O . ARG A 1 614 ? -11.976 -11.698 -18.602 1.00 87.56 614 ARG A O 1
ATOM 4718 N N . LEU A 1 615 ? -9.958 -12.554 -18.133 1.00 90.69 615 LEU A N 1
ATOM 4719 C CA . LEU A 1 615 ? -9.619 -12.964 -19.495 1.00 90.69 615 LEU A CA 1
ATOM 4720 C C . LEU A 1 615 ? -9.649 -14.490 -19.597 1.00 90.69 615 LEU A C 1
ATOM 4722 O O . LEU A 1 615 ? -9.477 -15.198 -18.606 1.00 90.69 615 LEU A O 1
ATOM 4726 N N . LYS A 1 616 ? -9.825 -15.013 -20.812 1.00 88.19 616 LYS A N 1
ATOM 4727 C CA . LYS A 1 616 ? -9.729 -16.453 -21.064 1.00 88.19 616 LYS A CA 1
ATOM 4728 C C . LYS A 1 616 ? -8.328 -16.968 -20.684 1.00 88.19 616 LYS A C 1
ATOM 4730 O O . LYS A 1 616 ? -7.330 -16.348 -21.071 1.00 88.19 616 LYS A O 1
ATOM 4735 N N . PRO A 1 617 ? -8.235 -18.102 -19.965 1.00 86.69 617 PRO A N 1
ATOM 4736 C CA . PRO A 1 617 ? -6.955 -18.679 -19.566 1.00 86.69 617 PRO A CA 1
ATOM 4737 C C . PRO A 1 617 ? -6.138 -19.131 -20.784 1.00 86.69 617 PRO A C 1
ATOM 4739 O O . PRO A 1 617 ? -6.686 -19.401 -21.854 1.00 86.69 617 PRO A O 1
ATOM 4742 N N . GLY A 1 618 ? -4.818 -19.250 -20.613 1.00 88.44 618 GLY A N 1
ATOM 4743 C CA . GLY A 1 618 ? -3.902 -19.736 -21.653 1.00 88.44 618 GLY A CA 1
ATOM 4744 C C . GLY A 1 618 ? -3.017 -18.661 -22.285 1.00 88.44 618 GLY A C 1
ATOM 4745 O O . GLY A 1 618 ? -2.269 -18.962 -23.217 1.00 88.44 618 GLY A O 1
ATOM 4746 N N . LEU A 1 619 ? -3.062 -17.420 -21.787 1.00 92.19 619 LEU A N 1
ATOM 4747 C CA . LEU A 1 619 ? -2.148 -16.353 -22.211 1.00 92.19 619 LEU A CA 1
ATOM 4748 C C . LEU A 1 619 ? -0.786 -16.449 -21.520 1.00 92.19 619 LEU A C 1
ATOM 4750 O O . LEU A 1 619 ? 0.225 -16.111 -22.133 1.00 92.19 619 LEU A O 1
ATOM 4754 N N . LEU A 1 620 ? -0.728 -16.941 -20.278 1.00 93.94 620 LEU A N 1
ATOM 4755 C CA . LEU A 1 620 ? 0.512 -16.994 -19.497 1.00 93.94 620 LEU A CA 1
ATOM 4756 C C . LEU A 1 620 ? 1.333 -18.261 -19.781 1.00 93.94 620 LEU A C 1
ATOM 4758 O O . LEU A 1 620 ? 2.563 -18.219 -19.782 1.00 93.94 620 LEU A O 1
ATOM 4762 N N . SER A 1 621 ? 0.678 -19.377 -20.095 1.00 92.12 621 SER A N 1
ATOM 4763 C CA . SER A 1 621 ? 1.321 -20.669 -20.369 1.00 92.12 621 SER A CA 1
ATOM 4764 C C . SER A 1 621 ? 2.309 -20.645 -21.550 1.00 92.12 621 SER A C 1
ATOM 4766 O O . SER A 1 621 ? 3.383 -21.249 -21.446 1.00 92.12 621 SER A O 1
ATOM 4768 N N . PRO A 1 622 ? 2.029 -19.974 -22.687 1.00 92.69 622 PRO A N 1
ATOM 4769 C CA . PRO A 1 622 ? 3.011 -19.799 -23.756 1.00 92.69 622 PRO A CA 1
ATOM 4770 C C . PRO A 1 622 ? 4.221 -18.969 -23.316 1.00 92.69 622 PRO A C 1
ATOM 4772 O O . PRO A 1 622 ? 5.348 -19.365 -23.608 1.00 92.69 622 PRO A O 1
ATOM 4775 N N . LEU A 1 623 ? 4.001 -17.875 -22.572 1.00 93.50 623 LEU A N 1
ATOM 4776 C CA . LEU A 1 623 ? 5.070 -17.018 -22.040 1.00 93.50 623 LEU A CA 1
ATOM 4777 C C . LEU A 1 623 ? 5.993 -17.826 -21.121 1.00 93.50 623 LEU A C 1
ATOM 4779 O O . LEU A 1 623 ? 7.209 -17.827 -21.307 1.00 93.50 623 LEU A O 1
ATOM 4783 N N . TRP A 1 624 ? 5.406 -18.573 -20.184 1.00 91.50 624 TRP A N 1
ATOM 4784 C CA . TRP A 1 624 ? 6.121 -19.427 -19.237 1.00 91.50 624 TRP A CA 1
ATOM 4785 C C . TRP A 1 624 ? 7.021 -20.460 -19.922 1.00 91.50 624 TRP A C 1
ATOM 4787 O O . TRP A 1 624 ? 8.140 -20.707 -19.479 1.00 91.50 624 TRP A O 1
ATOM 4797 N N . ARG A 1 625 ? 6.554 -21.069 -21.020 1.00 90.44 625 ARG A N 1
ATOM 4798 C CA . ARG A 1 625 ? 7.341 -22.053 -21.778 1.00 90.44 625 ARG A CA 1
ATOM 4799 C C . ARG A 1 625 ? 8.440 -21.400 -22.612 1.00 90.44 625 ARG A C 1
ATOM 4801 O O . ARG A 1 625 ? 9.562 -21.898 -22.612 1.00 90.44 625 ARG A O 1
ATOM 4808 N N . GLN A 1 626 ? 8.133 -20.303 -23.303 1.00 91.06 626 GLN A N 1
ATOM 4809 C CA . GLN A 1 626 ? 9.063 -19.662 -24.236 1.00 91.06 626 GLN A CA 1
ATOM 4810 C C . GLN A 1 626 ? 10.182 -18.879 -23.547 1.00 91.06 626 GLN A C 1
ATOM 4812 O O . GLN A 1 626 ? 11.238 -18.715 -24.146 1.00 91.06 626 GLN A O 1
ATOM 4817 N N . ILE A 1 627 ? 10.000 -18.427 -22.301 1.00 93.88 627 ILE A N 1
ATOM 4818 C CA . ILE A 1 627 ? 11.052 -17.689 -21.588 1.00 93.88 627 ILE A CA 1
ATOM 4819 C C . ILE A 1 627 ? 12.175 -18.595 -21.055 1.00 93.88 627 ILE A C 1
ATOM 4821 O O . ILE A 1 627 ? 13.287 -18.121 -20.830 1.00 93.88 627 ILE A O 1
ATOM 4825 N N . LYS A 1 628 ? 11.925 -19.905 -20.885 1.00 88.19 628 LYS A N 1
ATOM 4826 C CA . LYS A 1 628 ? 12.881 -20.851 -20.275 1.00 88.19 628 LYS A CA 1
ATOM 4827 C C . LYS A 1 628 ? 14.291 -20.826 -20.889 1.00 88.19 628 LYS A C 1
ATOM 4829 O O . LYS A 1 628 ? 15.235 -20.823 -20.108 1.00 88.19 628 LYS A O 1
ATOM 4834 N N . PRO A 1 629 ? 14.496 -20.764 -22.218 1.00 89.12 629 PRO A N 1
ATOM 4835 C CA . PRO A 1 629 ? 15.843 -20.707 -22.794 1.00 89.12 629 PRO A CA 1
ATOM 4836 C C . PRO A 1 629 ? 16.627 -19.439 -22.412 1.00 89.12 629 PRO A C 1
ATOM 4838 O O . PRO A 1 629 ? 17.852 -19.464 -22.327 1.00 89.12 629 PRO A O 1
ATOM 4841 N N . TYR A 1 630 ? 15.937 -18.331 -22.131 1.00 93.06 630 TYR A N 1
ATOM 4842 C CA . TYR A 1 630 ? 16.558 -17.023 -21.901 1.00 93.06 630 TYR A CA 1
ATOM 4843 C C . TYR A 1 630 ? 17.049 -16.822 -20.454 1.00 93.06 630 TYR A C 1
ATOM 4845 O O . TYR A 1 630 ? 17.870 -15.941 -20.197 1.00 93.06 630 TYR A O 1
ATOM 4853 N N . ILE A 1 631 ? 16.635 -17.671 -19.503 1.00 90.25 631 ILE A N 1
ATOM 4854 C CA . ILE A 1 631 ? 17.058 -17.576 -18.089 1.00 90.25 631 ILE A CA 1
ATOM 4855 C C . ILE A 1 631 ? 18.551 -17.901 -17.879 1.00 90.25 631 ILE A C 1
ATOM 4857 O O . ILE A 1 631 ? 19.152 -17.474 -16.891 1.00 90.25 631 ILE A O 1
ATOM 4861 N N . ARG A 1 632 ? 19.161 -18.638 -18.820 1.00 87.12 632 ARG A N 1
ATOM 4862 C CA . ARG A 1 632 ? 20.596 -18.986 -18.856 1.00 87.12 632 ARG A CA 1
ATOM 4863 C C . ARG A 1 632 ? 21.342 -18.301 -20.011 1.00 87.12 632 ARG A C 1
ATOM 4865 O O . ARG A 1 632 ? 22.411 -18.746 -20.410 1.00 87.12 632 ARG A O 1
ATOM 4872 N N . HIS A 1 633 ? 20.781 -17.225 -20.560 1.00 91.69 633 HIS A N 1
ATOM 4873 C CA . HIS A 1 633 ? 21.381 -16.487 -21.671 1.00 91.69 633 HIS A CA 1
ATOM 4874 C C . HIS A 1 633 ? 22.745 -15.870 -21.302 1.00 91.69 633 HIS A C 1
ATOM 4876 O O . HIS A 1 633 ? 22.948 -15.464 -20.163 1.00 91.69 633 HIS A O 1
ATOM 4882 N N . ARG A 1 634 ? 23.676 -15.726 -22.257 1.00 89.06 634 ARG A N 1
ATOM 4883 C CA . ARG A 1 634 ? 25.023 -15.166 -22.001 1.00 89.06 634 ARG A CA 1
ATOM 4884 C C . ARG A 1 634 ? 24.991 -13.734 -21.449 1.00 89.06 634 ARG A C 1
ATOM 4886 O O . ARG A 1 634 ? 25.798 -13.374 -20.597 1.00 89.06 634 ARG A O 1
ATOM 4893 N N . ASP A 1 635 ? 24.067 -12.915 -21.946 1.00 91.31 635 ASP A N 1
ATOM 4894 C CA . ASP A 1 635 ? 23.861 -11.537 -21.482 1.00 91.31 635 ASP A CA 1
ATOM 4895 C C . ASP A 1 635 ? 23.077 -11.503 -20.160 1.00 91.31 635 ASP A C 1
ATOM 4897 O O . ASP A 1 635 ? 21.921 -11.933 -20.092 1.00 91.31 635 ASP A O 1
ATOM 4901 N N . VAL A 1 636 ? 23.696 -10.930 -19.125 1.00 93.06 636 VAL A N 1
ATOM 4902 C CA . VAL A 1 636 ? 23.116 -10.762 -17.785 1.00 93.06 636 VAL A CA 1
ATOM 4903 C C . VAL A 1 636 ? 21.795 -9.986 -17.819 1.00 93.06 636 VAL A C 1
ATOM 4905 O O . VAL A 1 636 ? 20.875 -10.335 -17.086 1.00 93.06 636 VAL A O 1
ATOM 4908 N N . ASN A 1 637 ? 21.641 -8.987 -18.692 1.00 94.62 637 ASN A N 1
ATOM 4909 C CA . ASN A 1 637 ? 20.413 -8.190 -18.778 1.00 94.62 637 ASN A CA 1
ATOM 4910 C C . ASN A 1 637 ? 19.223 -9.003 -19.292 1.00 94.62 637 ASN A C 1
ATOM 4912 O O . ASN A 1 637 ? 18.090 -8.786 -18.848 1.00 94.62 637 ASN A O 1
ATOM 4916 N N . VAL A 1 638 ? 19.476 -9.948 -20.201 1.00 95.81 638 VAL A N 1
ATOM 4917 C CA . VAL A 1 638 ? 18.454 -10.872 -20.706 1.00 95.81 638 VAL A CA 1
ATOM 4918 C C . VAL A 1 638 ? 18.035 -11.832 -19.595 1.00 95.81 638 VAL A C 1
ATOM 4920 O O . VAL A 1 638 ? 16.838 -12.021 -19.384 1.00 95.81 638 VAL A O 1
ATOM 4923 N N . ARG A 1 639 ? 18.992 -12.365 -18.821 1.00 96.06 639 ARG A N 1
ATOM 4924 C CA . ARG A 1 639 ? 18.708 -13.233 -17.664 1.00 96.06 639 ARG A CA 1
ATOM 4925 C C . ARG A 1 639 ? 17.882 -12.514 -16.599 1.00 96.06 639 ARG A C 1
ATOM 4927 O O . ARG A 1 639 ? 16.847 -13.031 -16.190 1.00 96.06 639 ARG A O 1
ATOM 4934 N N . VAL A 1 640 ? 18.304 -11.310 -16.198 1.00 96.69 640 VAL A N 1
ATOM 4935 C CA . VAL A 1 640 ? 17.580 -10.472 -15.226 1.00 96.69 640 VAL A CA 1
ATOM 4936 C C . VAL A 1 640 ? 16.173 -10.182 -15.735 1.00 96.69 640 VAL A C 1
ATOM 4938 O O . VAL A 1 640 ? 15.213 -10.479 -15.042 1.00 96.69 640 VAL A O 1
ATOM 4941 N N . SER A 1 641 ? 16.020 -9.716 -16.979 1.00 97.06 641 SER A N 1
ATOM 4942 C CA . SER A 1 641 ? 14.687 -9.431 -17.534 1.00 97.06 641 SER A CA 1
ATOM 4943 C C . SER A 1 641 ? 13.806 -10.684 -17.600 1.00 97.06 641 SER A C 1
ATOM 4945 O O . SER A 1 641 ? 12.602 -10.596 -17.378 1.00 97.06 641 SER A O 1
ATOM 4947 N N . SER A 1 642 ? 14.390 -11.855 -17.875 1.00 97.81 642 SER A N 1
ATOM 4948 C CA . SER A 1 642 ? 13.670 -13.135 -17.891 1.00 97.81 642 SER A CA 1
ATOM 4949 C C . SER A 1 642 ? 13.150 -13.515 -16.504 1.00 97.81 642 SER A C 1
ATOM 4951 O O . SER A 1 642 ? 12.004 -13.945 -16.377 1.00 97.81 642 SER A O 1
ATOM 4953 N N . LEU A 1 643 ? 13.963 -13.315 -15.463 1.00 97.50 643 LEU A N 1
ATOM 4954 C CA . LEU A 1 643 ? 13.543 -13.491 -14.072 1.00 97.50 643 LEU A CA 1
ATOM 4955 C C . LEU A 1 643 ? 12.481 -12.457 -13.675 1.00 97.50 643 LEU A C 1
ATOM 4957 O O . LEU A 1 643 ? 11.485 -12.843 -13.072 1.00 97.50 643 LEU A O 1
ATOM 4961 N N . THR A 1 644 ? 12.607 -11.199 -14.107 1.00 97.44 644 THR A N 1
ATOM 4962 C CA . THR A 1 644 ? 11.575 -10.167 -13.905 1.00 97.44 644 THR A CA 1
ATOM 4963 C C . THR A 1 644 ? 10.248 -10.551 -14.543 1.00 97.44 644 THR A C 1
ATOM 4965 O O . THR A 1 644 ? 9.195 -10.370 -13.933 1.00 97.44 644 THR A O 1
ATOM 4968 N N . LEU A 1 645 ? 10.266 -11.124 -15.750 1.00 97.62 645 LEU A N 1
ATOM 4969 C CA . LEU A 1 645 ? 9.053 -11.644 -16.375 1.00 97.62 645 LEU A CA 1
ATOM 4970 C C . LEU A 1 645 ? 8.458 -12.792 -15.551 1.00 97.62 645 LEU A C 1
ATOM 4972 O O . LEU A 1 645 ? 7.264 -12.772 -15.275 1.00 97.62 645 LEU A O 1
ATOM 4976 N N . LEU A 1 646 ? 9.264 -13.760 -15.108 1.00 96.75 646 LEU A N 1
ATOM 4977 C CA . LEU A 1 646 ? 8.782 -14.846 -14.245 1.00 96.75 646 LEU A CA 1
ATOM 4978 C C . LEU A 1 646 ? 8.196 -14.308 -12.929 1.00 96.75 646 LEU A C 1
ATOM 4980 O O . LEU A 1 646 ? 7.117 -14.742 -12.532 1.00 96.75 646 LEU A O 1
ATOM 4984 N N . GLY A 1 647 ? 8.836 -13.311 -12.312 1.00 96.12 647 GLY A N 1
ATOM 4985 C CA . GLY A 1 647 ? 8.341 -12.581 -11.143 1.00 96.12 647 GLY A CA 1
ATOM 4986 C C . GLY A 1 647 ? 7.001 -11.885 -11.397 1.00 96.12 647 GLY A C 1
ATOM 4987 O O . GLY A 1 647 ? 6.083 -11.979 -10.581 1.00 96.12 647 GLY A O 1
ATOM 4988 N N . ALA A 1 648 ? 6.841 -11.244 -12.557 1.00 96.31 648 ALA A N 1
ATOM 4989 C CA . ALA A 1 648 ? 5.582 -10.635 -12.981 1.00 96.31 648 ALA A CA 1
ATOM 4990 C C . ALA A 1 648 ? 4.462 -11.674 -13.161 1.00 96.31 648 ALA A C 1
ATOM 4992 O O . ALA A 1 648 ? 3.336 -11.445 -12.721 1.00 96.31 648 ALA A O 1
ATOM 4993 N N . LEU A 1 649 ? 4.771 -12.834 -13.750 1.00 95.38 649 LEU A N 1
ATOM 4994 C CA . LEU A 1 649 ? 3.814 -13.930 -13.934 1.00 95.38 649 LEU A CA 1
ATOM 4995 C C . LEU A 1 649 ? 3.325 -14.507 -12.598 1.00 95.38 649 LEU A C 1
ATOM 4997 O O . LEU A 1 649 ? 2.144 -14.810 -12.466 1.00 95.38 649 LEU A O 1
ATOM 5001 N N . VAL A 1 650 ? 4.205 -14.636 -11.598 1.00 94.62 650 VAL A N 1
ATOM 5002 C CA . VAL A 1 650 ? 3.828 -15.181 -10.280 1.00 94.62 650 VAL A CA 1
ATOM 5003 C C . VAL A 1 650 ? 3.260 -14.132 -9.314 1.00 94.62 650 VAL A C 1
ATOM 5005 O O . VAL A 1 650 ? 2.723 -14.484 -8.271 1.00 94.62 650 VAL A O 1
ATOM 5008 N N . SER A 1 651 ? 3.345 -12.841 -9.624 1.00 94.12 651 SER A N 1
ATOM 5009 C CA . SER A 1 651 ? 2.780 -11.782 -8.772 1.00 94.12 651 SER A CA 1
ATOM 5010 C C . SER A 1 651 ? 1.463 -11.212 -9.301 1.00 94.12 651 SER A C 1
ATOM 5012 O O . SER A 1 651 ? 0.668 -10.678 -8.522 1.00 94.12 651 SER A O 1
ATOM 5014 N N . THR A 1 652 ? 1.195 -11.324 -10.606 1.00 90.62 652 THR A N 1
ATOM 5015 C CA . THR A 1 652 ? -0.030 -10.789 -11.211 1.00 90.62 652 THR A CA 1
ATOM 5016 C C . THR A 1 652 ? -1.266 -11.570 -10.770 1.00 90.62 652 THR A C 1
ATOM 5018 O O . THR A 1 652 ? -1.331 -12.786 -10.922 1.00 90.62 652 THR A O 1
ATOM 5021 N N . HIS A 1 653 ? -2.241 -10.865 -10.183 1.00 85.12 653 HIS A N 1
ATOM 5022 C CA . HIS A 1 653 ? -3.516 -11.423 -9.704 1.00 85.12 653 HIS A CA 1
ATOM 5023 C C . HIS A 1 653 ? -3.391 -12.728 -8.885 1.00 85.12 653 HIS A C 1
ATOM 5025 O O . HIS A 1 653 ? -4.300 -13.551 -8.901 1.00 85.12 653 HIS A O 1
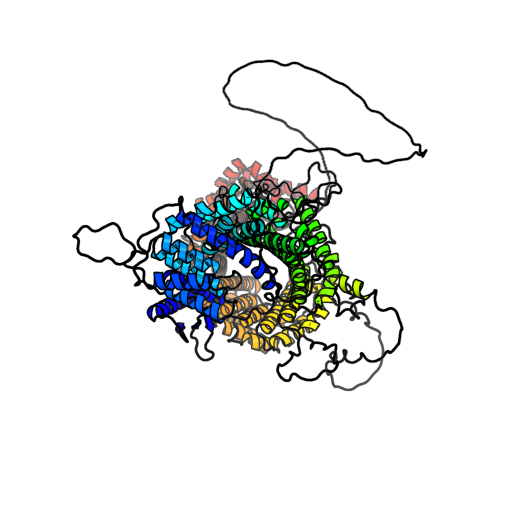ATOM 5031 N N . ALA A 1 654 ? -2.277 -12.922 -8.171 1.00 85.12 654 ALA A N 1
ATOM 5032 C CA . ALA A 1 654 ? -2.016 -14.169 -7.466 1.00 85.12 654 ALA A CA 1
ATOM 5033 C C . ALA A 1 654 ? -3.003 -14.390 -6.294 1.00 85.12 654 ALA A C 1
ATOM 5035 O O . ALA A 1 654 ? -3.283 -13.434 -5.560 1.00 85.12 654 ALA A O 1
ATOM 5036 N N . PRO A 1 655 ? -3.485 -15.629 -6.077 1.00 86.12 655 PRO A N 1
ATOM 5037 C CA . PRO A 1 655 ? -3.193 -16.835 -6.859 1.00 86.12 655 PRO A CA 1
ATOM 5038 C C . PRO A 1 655 ? -4.049 -16.951 -8.137 1.00 86.12 655 PRO A C 1
ATOM 5040 O O . PRO A 1 655 ? -5.267 -16.807 -8.096 1.00 86.12 655 PRO A O 1
ATOM 5043 N N . LEU A 1 656 ? -3.415 -17.293 -9.264 1.00 89.81 656 LEU A N 1
ATOM 5044 C CA . LEU A 1 656 ? -4.086 -17.677 -10.511 1.00 89.81 656 LEU A CA 1
ATOM 5045 C C . LEU A 1 656 ? -3.985 -19.191 -10.722 1.00 89.81 656 LEU A C 1
ATOM 5047 O O . LEU A 1 656 ? -2.886 -19.748 -10.674 1.00 89.81 656 LEU A O 1
ATOM 5051 N N . SER A 1 657 ? -5.102 -19.845 -11.053 1.00 87.69 657 SER A N 1
ATOM 5052 C CA . SER A 1 657 ? -5.143 -21.298 -11.287 1.00 87.69 657 SER A CA 1
ATOM 5053 C C . SER A 1 657 ? -4.192 -21.746 -12.403 1.00 87.69 657 SER A C 1
ATOM 5055 O O . SER A 1 657 ? -3.526 -22.769 -12.271 1.00 87.69 657 SER A O 1
ATOM 5057 N N . GLU A 1 658 ? -4.071 -20.961 -13.482 1.00 90.88 658 GLU A N 1
ATOM 5058 C CA . GLU A 1 658 ? -3.135 -21.246 -14.581 1.00 90.88 658 GLU A CA 1
ATOM 5059 C C . GLU A 1 658 ? -1.679 -21.302 -14.086 1.00 90.88 658 GLU A C 1
ATOM 5061 O O . GLU A 1 658 ? -0.945 -22.231 -14.413 1.00 90.88 658 GLU A O 1
ATOM 5066 N N . VAL A 1 659 ? -1.264 -20.341 -13.257 1.00 91.69 659 VAL A N 1
ATOM 5067 C CA . VAL A 1 659 ? 0.107 -20.267 -12.730 1.00 91.69 659 VAL A CA 1
ATOM 5068 C C . VAL A 1 659 ? 0.362 -21.357 -11.691 1.00 91.69 659 VAL A C 1
ATOM 5070 O O . VAL A 1 659 ? 1.442 -21.943 -11.682 1.00 91.69 659 VAL A O 1
ATOM 5073 N N . GLU A 1 660 ? -0.627 -21.690 -10.860 1.00 88.88 660 GLU A N 1
ATOM 5074 C CA . GLU A 1 660 ? -0.516 -22.795 -9.905 1.00 88.88 660 GLU A CA 1
ATOM 5075 C C . GLU A 1 660 ? -0.242 -24.133 -10.611 1.00 88.88 660 GLU A C 1
ATOM 5077 O O . GLU A 1 660 ? 0.641 -24.883 -10.191 1.00 88.88 660 GLU A O 1
ATOM 5082 N N . ILE A 1 661 ? -0.927 -24.405 -11.729 1.00 88.00 661 ILE A N 1
ATOM 5083 C CA . ILE A 1 661 ? -0.670 -25.592 -12.557 1.00 88.00 661 ILE A CA 1
ATOM 5084 C C . ILE A 1 661 ? 0.757 -25.556 -13.118 1.00 88.00 661 ILE A C 1
ATOM 5086 O O . ILE A 1 661 ? 1.473 -26.554 -13.042 1.00 88.00 661 ILE A O 1
ATOM 5090 N N . LEU A 1 662 ? 1.200 -24.412 -13.651 1.00 88.75 662 LEU A N 1
ATOM 5091 C CA . LEU A 1 662 ? 2.546 -24.253 -14.220 1.00 88.75 662 LEU A CA 1
ATOM 5092 C C . LEU A 1 662 ? 3.664 -24.442 -13.183 1.00 88.75 662 LEU A C 1
ATOM 5094 O O . LEU A 1 662 ? 4.734 -24.951 -13.526 1.00 88.75 662 LEU A O 1
ATOM 5098 N N . LEU A 1 663 ? 3.425 -24.057 -11.927 1.00 88.81 663 LEU A N 1
ATOM 5099 C CA . LEU A 1 663 ? 4.368 -24.249 -10.824 1.00 88.81 663 LEU A CA 1
ATOM 5100 C C . LEU A 1 663 ? 4.504 -25.718 -10.414 1.00 88.81 663 LEU A C 1
ATOM 5102 O O . LEU A 1 663 ? 5.582 -26.105 -9.979 1.00 88.81 663 LEU A O 1
ATOM 5106 N N . ARG A 1 664 ? 3.456 -26.533 -10.574 1.00 84.19 664 ARG A N 1
ATOM 5107 C CA . ARG A 1 664 ? 3.474 -27.969 -10.244 1.00 84.19 664 ARG A CA 1
ATOM 5108 C C . ARG A 1 664 ? 4.033 -28.852 -11.364 1.00 84.19 664 ARG A C 1
ATOM 5110 O O . ARG A 1 664 ? 4.248 -30.040 -11.157 1.00 84.19 664 ARG A O 1
ATOM 5117 N N . GLN A 1 665 ? 4.271 -28.303 -12.557 1.00 77.94 665 GLN A N 1
ATOM 5118 C CA . GLN A 1 665 ? 4.811 -29.082 -13.673 1.00 77.94 665 GLN A CA 1
ATOM 5119 C C . GLN A 1 665 ? 6.287 -29.460 -13.434 1.00 77.94 665 GLN A C 1
ATOM 5121 O O . GLN A 1 665 ? 7.112 -28.564 -13.206 1.00 77.94 665 GLN A O 1
ATOM 5126 N N . PRO A 1 666 ? 6.660 -30.751 -13.555 1.00 65.00 666 PRO A N 1
ATOM 5127 C CA . PRO A 1 666 ? 8.055 -31.169 -13.486 1.00 65.00 666 PRO A CA 1
ATOM 5128 C C . PRO A 1 666 ? 8.850 -30.571 -14.652 1.00 65.00 666 PRO A C 1
ATOM 5130 O O . PRO A 1 666 ? 8.331 -30.362 -15.754 1.00 65.00 666 PRO A O 1
ATOM 5133 N N . CYS A 1 667 ? 10.132 -30.276 -14.424 1.00 54.81 667 CYS A N 1
ATOM 5134 C CA . CYS A 1 667 ? 10.990 -29.768 -15.487 1.00 54.81 667 CYS A CA 1
ATOM 5135 C C . CYS A 1 667 ? 11.229 -30.887 -16.512 1.00 54.81 667 CYS A C 1
ATOM 5137 O O . CYS A 1 667 ? 11.988 -31.815 -16.249 1.00 54.81 667 CYS A O 1
ATOM 5139 N N . THR A 1 668 ? 10.566 -30.836 -17.669 1.00 42.97 668 THR A N 1
ATOM 5140 C CA . THR A 1 668 ? 10.830 -31.775 -18.766 1.00 42.97 668 THR A CA 1
ATOM 5141 C C . THR A 1 668 ? 12.295 -31.664 -19.185 1.00 42.97 668 THR A C 1
ATOM 5143 O O . THR A 1 668 ? 12.768 -30.558 -19.455 1.00 42.97 668 THR A O 1
ATOM 5146 N N . ALA A 1 669 ? 12.989 -32.803 -19.234 1.00 34.16 669 ALA A N 1
ATOM 5147 C CA . ALA A 1 669 ? 14.388 -32.955 -19.620 1.00 34.16 669 ALA A CA 1
ATOM 5148 C C . ALA A 1 669 ? 14.677 -32.355 -21.012 1.00 34.16 669 ALA A C 1
ATOM 5150 O O . ALA A 1 669 ? 14.600 -33.022 -22.035 1.00 34.16 669 ALA A O 1
ATOM 5151 N N . GLY A 1 670 ? 14.984 -31.061 -21.038 1.00 37.09 670 GLY A N 1
ATOM 5152 C CA . GLY A 1 670 ? 15.500 -30.319 -22.192 1.00 37.09 670 GLY A CA 1
ATOM 5153 C C . GLY A 1 670 ? 16.574 -29.308 -21.783 1.00 37.09 670 GLY A C 1
ATOM 5154 O O . GLY A 1 670 ? 16.939 -28.443 -22.566 1.00 37.09 670 GLY A O 1
ATOM 5155 N N . MET A 1 671 ? 17.060 -29.390 -20.537 1.00 40.78 671 MET A N 1
ATOM 5156 C CA . MET A 1 671 ? 18.112 -28.520 -19.993 1.00 40.78 671 MET A CA 1
ATOM 5157 C C . MET A 1 671 ? 19.528 -29.007 -20.340 1.00 40.78 671 MET A C 1
ATOM 5159 O O . MET A 1 671 ? 20.495 -28.322 -20.009 1.00 40.78 671 MET A O 1
ATOM 5163 N N . ASN A 1 672 ? 19.653 -30.148 -21.023 1.00 34.75 672 ASN A N 1
ATOM 5164 C CA . ASN A 1 672 ? 20.935 -30.717 -21.417 1.00 34.75 672 ASN A CA 1
ATOM 5165 C C . ASN A 1 672 ? 21.236 -30.279 -22.864 1.00 34.75 672 ASN A C 1
ATOM 5167 O O . ASN A 1 672 ? 20.540 -30.695 -23.785 1.00 34.75 672 ASN A O 1
ATOM 5171 N N . ASN A 1 673 ? 22.275 -29.452 -23.037 1.00 38.03 673 ASN A N 1
ATOM 5172 C CA . ASN A 1 673 ? 22.906 -29.033 -24.305 1.00 38.03 673 ASN A CA 1
ATOM 5173 C C . ASN A 1 673 ? 22.330 -27.866 -25.135 1.00 38.03 673 ASN A C 1
ATOM 5175 O O . ASN A 1 673 ? 22.303 -27.939 -26.361 1.00 38.03 673 ASN A O 1
ATOM 5179 N N . SER A 1 674 ? 22.036 -26.704 -24.541 1.00 33.22 674 SER A N 1
ATOM 5180 C CA . SER A 1 674 ? 22.003 -25.466 -25.351 1.00 33.22 674 SER A CA 1
ATOM 5181 C C . SER A 1 674 ? 22.419 -24.214 -24.577 1.00 33.22 674 SER A C 1
ATOM 5183 O O . SER A 1 674 ? 21.629 -23.298 -24.365 1.00 33.22 674 SER A O 1
ATOM 5185 N N . GLY A 1 675 ? 23.687 -24.154 -24.168 1.00 35.12 675 GLY A N 1
ATOM 5186 C CA . GLY A 1 675 ? 24.311 -22.914 -23.692 1.00 35.12 675 GLY A CA 1
ATOM 5187 C C . GLY A 1 675 ? 24.707 -21.937 -24.809 1.00 35.12 675 GLY A C 1
ATOM 5188 O O . GLY A 1 675 ? 25.327 -20.922 -24.514 1.00 35.12 675 GLY A O 1
ATOM 5189 N N . ILE A 1 676 ? 24.408 -22.236 -26.082 1.00 41.78 676 ILE A N 1
ATOM 5190 C CA . ILE A 1 676 ? 25.068 -21.564 -27.218 1.00 41.78 676 ILE A CA 1
ATOM 5191 C C . ILE A 1 676 ? 24.108 -20.847 -28.185 1.00 41.78 676 ILE A C 1
ATOM 5193 O O . ILE A 1 676 ? 24.578 -20.044 -28.979 1.00 41.78 676 ILE A O 1
ATOM 5197 N N . ALA A 1 677 ? 22.786 -21.033 -28.126 1.00 36.47 677 ALA A N 1
ATOM 5198 C CA . ALA A 1 677 ? 21.945 -20.521 -29.210 1.00 36.47 677 ALA A CA 1
ATOM 5199 C C . ALA A 1 677 ? 20.487 -20.238 -28.827 1.00 36.47 677 ALA A C 1
ATOM 5201 O O . ALA A 1 677 ? 19.815 -21.066 -28.210 1.00 36.47 677 ALA A O 1
ATOM 5202 N N . THR A 1 678 ? 19.973 -19.095 -29.285 1.00 44.66 678 THR A N 1
ATOM 5203 C CA . THR A 1 678 ? 18.535 -18.866 -29.511 1.00 44.66 678 THR A CA 1
ATOM 5204 C C . THR A 1 678 ? 17.939 -19.985 -30.394 1.00 44.66 678 THR A C 1
ATOM 5206 O O . THR A 1 678 ? 18.674 -20.624 -31.155 1.00 44.66 678 THR A O 1
ATOM 5209 N N . PRO A 1 679 ? 16.611 -20.236 -30.379 1.00 44.47 679 PRO A N 1
ATOM 5210 C CA . PRO A 1 679 ? 15.983 -21.236 -31.259 1.00 44.47 679 PRO A CA 1
ATOM 5211 C C . PRO A 1 679 ? 16.321 -21.059 -32.754 1.00 44.47 679 PRO A C 1
ATOM 5213 O O . PRO A 1 679 ? 16.300 -22.025 -33.516 1.00 44.47 679 PRO A O 1
ATOM 5216 N N . GLN A 1 680 ? 16.647 -19.829 -33.163 1.00 40.91 680 GLN A N 1
ATOM 5217 C CA . GLN A 1 680 ? 17.050 -19.461 -34.518 1.00 40.91 680 GLN A CA 1
ATOM 5218 C C . GLN A 1 680 ? 18.523 -19.808 -34.813 1.00 40.91 680 GLN A C 1
ATOM 5220 O O . GLN A 1 680 ? 18.825 -20.345 -35.876 1.00 40.91 680 GLN A O 1
ATOM 5225 N N . GLU A 1 681 ? 19.439 -19.564 -33.871 1.00 37.81 681 GLU A N 1
ATOM 5226 C CA . GLU A 1 681 ? 20.863 -19.913 -34.012 1.00 37.81 681 GLU A CA 1
ATOM 5227 C C . GLU A 1 681 ? 21.069 -21.432 -34.063 1.00 37.81 681 GLU A C 1
ATOM 5229 O O . GLU A 1 681 ? 21.831 -21.914 -34.901 1.00 37.81 681 GLU A O 1
ATOM 5234 N N . ALA A 1 682 ? 20.305 -22.198 -33.274 1.00 37.06 682 ALA A N 1
ATOM 5235 C CA . ALA A 1 682 ? 20.345 -23.661 -33.297 1.00 37.06 682 ALA A CA 1
ATOM 5236 C C . ALA A 1 682 ? 19.904 -24.219 -34.662 1.00 37.06 682 ALA A C 1
ATOM 5238 O O . ALA A 1 682 ? 20.452 -25.214 -35.134 1.00 37.06 682 ALA A O 1
ATOM 5239 N N . ARG A 1 683 ? 18.960 -23.545 -35.336 1.00 36.47 683 ARG A N 1
ATOM 5240 C CA . ARG A 1 683 ? 18.495 -23.904 -36.684 1.00 36.47 683 ARG A CA 1
ATOM 5241 C C . ARG A 1 683 ? 19.571 -23.691 -37.749 1.00 36.47 683 ARG A C 1
ATOM 5243 O O . ARG A 1 683 ? 19.697 -24.524 -38.637 1.00 36.47 683 ARG A O 1
ATOM 5250 N N . ASN A 1 684 ? 20.373 -22.636 -37.614 1.00 33.91 684 ASN A N 1
ATOM 5251 C CA . ASN A 1 684 ? 21.461 -22.330 -38.545 1.00 33.91 684 ASN A CA 1
ATOM 5252 C C . ASN A 1 684 ? 22.697 -23.223 -38.326 1.00 33.91 684 ASN A C 1
ATOM 5254 O O . ASN A 1 684 ? 23.459 -23.449 -39.258 1.00 33.91 684 ASN A O 1
ATOM 5258 N N . THR A 1 685 ? 22.905 -23.761 -37.116 1.00 35.22 685 THR A N 1
ATOM 5259 C CA . THR A 1 685 ? 24.037 -24.672 -36.837 1.00 35.22 685 THR A CA 1
ATOM 5260 C C . THR A 1 685 ? 23.754 -26.126 -37.259 1.00 35.22 685 THR A C 1
ATOM 5262 O O . THR A 1 685 ? 24.682 -26.900 -37.495 1.00 35.22 685 THR A O 1
ATOM 5265 N N . LEU A 1 686 ? 22.479 -26.510 -37.401 1.00 33.41 686 LEU A N 1
ATOM 5266 C CA . LEU A 1 686 ? 22.042 -27.884 -37.696 1.00 33.41 686 LEU A CA 1
ATOM 5267 C C . LEU A 1 686 ? 22.178 -28.314 -39.172 1.00 33.41 686 LEU A C 1
ATOM 5269 O O . LEU A 1 686 ? 21.983 -29.492 -39.469 1.00 33.41 686 LEU A O 1
ATOM 5273 N N . GLU A 1 687 ? 22.573 -27.417 -40.081 1.00 32.12 687 GLU A N 1
ATOM 5274 C CA . GLU A 1 687 ? 22.890 -27.762 -41.481 1.00 32.12 687 GLU A CA 1
ATOM 5275 C C . GLU A 1 687 ? 24.365 -28.164 -41.706 1.00 32.12 687 GLU A C 1
ATOM 5277 O O . GLU A 1 687 ? 24.704 -28.657 -42.779 1.00 32.12 687 GLU A O 1
ATOM 5282 N N . GLY A 1 688 ? 25.247 -28.023 -40.705 1.00 31.61 688 GLY A N 1
ATOM 5283 C CA . GLY A 1 688 ? 26.700 -28.163 -40.902 1.00 31.61 688 GLY A CA 1
ATOM 5284 C C . GLY A 1 688 ? 27.363 -29.474 -40.459 1.00 31.61 688 GLY A C 1
ATOM 5285 O O . GLY A 1 688 ? 28.422 -29.810 -40.979 1.00 31.61 688 GLY A O 1
ATOM 5286 N N . TYR A 1 689 ? 26.796 -30.236 -39.518 1.00 28.59 689 TYR A N 1
ATOM 5287 C CA . TYR A 1 689 ? 27.509 -31.372 -38.912 1.00 28.59 689 TYR A CA 1
ATOM 5288 C C . TYR A 1 689 ? 26.607 -32.591 -38.706 1.00 28.59 689 TYR A C 1
ATOM 5290 O O . TYR A 1 689 ? 25.996 -32.792 -37.660 1.00 28.59 689 TYR A O 1
ATOM 5298 N N . ARG A 1 690 ? 26.576 -33.468 -39.712 1.00 27.97 690 ARG A N 1
ATOM 5299 C CA . ARG A 1 690 ? 26.149 -34.863 -39.563 1.00 27.97 690 ARG A CA 1
ATOM 5300 C C . ARG A 1 690 ? 27.354 -35.750 -39.862 1.00 27.97 690 ARG A C 1
ATOM 5302 O O . ARG A 1 690 ? 27.619 -35.985 -41.037 1.00 27.97 690 ARG A O 1
ATOM 5309 N N . LYS A 1 691 ? 28.055 -36.242 -38.826 1.00 26.61 691 LYS A N 1
ATOM 5310 C CA . LYS A 1 691 ? 28.816 -37.514 -38.843 1.00 26.61 691 LYS A CA 1
ATOM 5311 C C . LYS A 1 691 ? 29.428 -37.876 -37.470 1.00 26.61 691 LYS A C 1
ATOM 5313 O O . LYS A 1 691 ? 30.208 -37.114 -36.922 1.00 26.61 691 LYS A O 1
ATOM 5318 N N . HIS A 1 692 ? 29.106 -39.105 -37.048 1.00 24.47 692 HIS A N 1
ATOM 5319 C CA . HIS A 1 692 ? 29.683 -39.979 -36.007 1.00 24.47 692 HIS A CA 1
ATOM 5320 C C . HIS A 1 692 ? 29.214 -39.872 -34.534 1.00 24.47 692 HIS A C 1
ATOM 5322 O O . HIS A 1 692 ? 29.346 -38.819 -33.920 1.00 24.47 692 HIS A O 1
ATOM 5328 N N . PRO A 1 693 ? 28.716 -40.990 -33.947 1.00 29.34 693 PRO A N 1
ATOM 5329 C CA . PRO A 1 693 ? 28.431 -41.124 -32.521 1.00 29.34 693 PRO A CA 1
ATOM 5330 C C . PRO A 1 693 ? 29.593 -41.819 -31.791 1.00 29.34 693 PRO A C 1
ATOM 5332 O O . PRO A 1 693 ? 30.126 -42.808 -32.294 1.00 29.34 693 PRO A O 1
ATOM 5335 N N . VAL A 1 694 ? 29.942 -41.368 -30.584 1.00 25.30 694 VAL A N 1
ATOM 5336 C CA . VAL A 1 694 ? 30.749 -42.162 -29.642 1.00 25.30 694 VAL A CA 1
ATOM 5337 C C . VAL A 1 694 ? 30.188 -41.991 -28.228 1.00 25.30 694 VAL A C 1
ATOM 5339 O O . VAL A 1 694 ? 29.989 -40.875 -27.753 1.00 25.30 694 VAL A O 1
ATOM 5342 N N . ASN A 1 695 ? 29.900 -43.131 -27.599 1.00 28.81 695 ASN A N 1
ATOM 5343 C CA . ASN A 1 695 ? 29.536 -43.302 -26.194 1.00 28.81 695 ASN A CA 1
ATOM 5344 C C . ASN A 1 695 ? 30.669 -42.833 -25.275 1.00 28.81 695 ASN A C 1
ATOM 5346 O O . ASN A 1 695 ? 31.805 -43.182 -25.552 1.00 28.81 695 ASN A O 1
ATOM 5350 N N . HIS A 1 696 ? 30.358 -42.204 -24.139 1.00 25.11 696 HIS A N 1
ATOM 5351 C CA . HIS A 1 696 ? 30.939 -42.575 -22.841 1.00 25.11 696 HIS A CA 1
ATOM 5352 C C . HIS A 1 696 ? 30.105 -41.985 -21.696 1.00 25.11 696 HIS A C 1
ATOM 5354 O O . HIS A 1 696 ? 29.869 -40.785 -21.604 1.00 25.11 696 HIS A O 1
ATOM 5360 N N . SER A 1 697 ? 29.634 -42.892 -20.849 1.00 27.16 697 SER A N 1
ATOM 5361 C CA . SER A 1 697 ? 28.960 -42.686 -19.575 1.00 27.16 697 SER A CA 1
ATOM 5362 C C . SER A 1 697 ? 29.981 -42.801 -18.445 1.00 27.16 697 SER A C 1
ATOM 5364 O O . SER A 1 697 ? 30.558 -43.879 -18.341 1.00 27.16 697 SER A O 1
ATOM 5366 N N . THR A 1 698 ? 30.148 -41.766 -17.613 1.00 25.47 698 THR A N 1
ATOM 5367 C CA . THR A 1 698 ? 30.411 -41.854 -16.156 1.00 25.47 698 THR A CA 1
ATOM 5368 C C . THR A 1 698 ? 30.561 -40.458 -15.535 1.00 25.47 698 THR A C 1
ATOM 5370 O O . THR A 1 698 ? 31.072 -39.547 -16.176 1.00 25.47 698 THR A O 1
ATOM 5373 N N . ASP A 1 699 ? 30.131 -40.358 -14.274 1.00 26.73 699 ASP A N 1
ATOM 5374 C CA . ASP A 1 699 ? 30.440 -39.336 -13.257 1.00 26.73 699 ASP A CA 1
ATOM 5375 C C . ASP A 1 699 ? 29.571 -38.069 -13.162 1.00 26.73 699 ASP A C 1
ATOM 5377 O O . ASP A 1 699 ? 29.940 -36.966 -13.553 1.00 26.73 699 ASP A O 1
ATOM 5381 N N . LEU A 1 700 ? 28.427 -38.232 -12.486 1.00 26.11 700 LEU A N 1
ATOM 5382 C CA . LEU A 1 700 ? 27.674 -37.167 -11.812 1.00 26.11 700 LEU A CA 1
ATOM 5383 C C . LEU A 1 700 ? 27.070 -37.744 -10.517 1.00 26.11 700 LEU A C 1
ATOM 5385 O O . LEU A 1 700 ? 25.902 -38.116 -10.464 1.00 26.11 700 LEU A O 1
ATOM 5389 N N . GLN A 1 701 ? 27.897 -37.868 -9.474 1.00 25.00 701 GLN A N 1
ATOM 5390 C CA . GLN A 1 701 ? 27.480 -38.306 -8.128 1.00 25.00 701 GLN A CA 1
ATOM 5391 C C . GLN A 1 701 ? 27.917 -37.350 -7.000 1.00 25.00 701 GLN A C 1
ATOM 5393 O O . GLN A 1 701 ? 27.817 -37.676 -5.824 1.00 25.00 701 GLN A O 1
ATOM 5398 N N . THR A 1 702 ? 28.356 -36.130 -7.319 1.00 26.92 702 THR A N 1
ATOM 5399 C CA . THR A 1 702 ? 28.860 -35.162 -6.323 1.00 26.92 702 THR A CA 1
ATOM 5400 C C . THR A 1 702 ? 27.864 -34.070 -5.908 1.00 26.92 702 THR A C 1
ATOM 5402 O O . THR A 1 702 ? 28.177 -33.269 -5.030 1.00 26.92 702 THR A O 1
ATOM 5405 N N . ALA A 1 703 ? 26.636 -34.057 -6.440 1.00 27.48 703 ALA A N 1
ATOM 5406 C CA . ALA A 1 703 ? 25.618 -33.050 -6.096 1.00 27.48 703 ALA A CA 1
ATOM 5407 C C . ALA A 1 703 ? 24.724 -33.408 -4.881 1.00 27.48 703 ALA A C 1
ATOM 5409 O O . ALA A 1 703 ? 23.949 -32.571 -4.424 1.00 27.48 703 ALA A O 1
ATOM 5410 N N . GLU A 1 704 ? 24.839 -34.612 -4.309 1.00 25.69 704 GLU A N 1
ATOM 5411 C CA . GLU A 1 704 ? 23.947 -35.095 -3.231 1.00 25.69 704 GLU A CA 1
ATOM 5412 C C . GLU A 1 704 ? 24.493 -34.918 -1.797 1.00 25.69 704 GLU A C 1
ATOM 5414 O O . GLU A 1 704 ? 23.863 -35.337 -0.827 1.00 25.69 704 GLU A O 1
ATOM 5419 N N . SER A 1 705 ? 25.632 -34.241 -1.618 1.00 25.03 705 SER A N 1
ATOM 5420 C CA . SER A 1 705 ? 26.324 -34.185 -0.315 1.00 25.03 705 SER A CA 1
ATOM 5421 C C . SER A 1 705 ? 25.676 -33.264 0.744 1.00 25.03 705 SER A C 1
ATOM 5423 O O . SER A 1 705 ? 25.970 -33.370 1.931 1.00 25.03 705 SER A O 1
ATOM 5425 N N . TRP A 1 706 ? 24.735 -32.386 0.379 1.00 26.92 706 TRP A N 1
ATOM 5426 C CA . TRP A 1 706 ? 24.179 -31.388 1.315 1.00 26.92 706 TRP A CA 1
ATOM 5427 C C . TRP A 1 706 ? 22.990 -31.874 2.163 1.00 26.92 706 TRP A C 1
ATOM 5429 O O . TRP A 1 706 ? 22.402 -31.085 2.900 1.00 26.92 706 TRP A O 1
ATOM 5439 N N . ARG A 1 707 ? 22.609 -33.158 2.078 1.00 30.48 707 ARG A N 1
ATOM 5440 C CA . ARG A 1 707 ? 21.325 -33.659 2.606 1.00 30.48 707 ARG A CA 1
ATOM 5441 C C . ARG A 1 707 ? 21.385 -34.447 3.930 1.00 30.48 707 ARG A C 1
ATOM 5443 O O . ARG A 1 707 ? 20.459 -35.207 4.197 1.00 30.48 707 ARG A O 1
ATOM 5450 N N . LYS A 1 708 ? 22.405 -34.296 4.786 1.00 23.12 708 LYS A N 1
ATOM 5451 C CA . LYS A 1 708 ? 22.433 -34.997 6.093 1.00 23.12 708 LYS A CA 1
ATOM 5452 C C . LYS A 1 708 ? 22.609 -34.058 7.296 1.00 23.12 708 LYS A C 1
ATOM 5454 O O . LYS A 1 708 ? 23.622 -33.367 7.367 1.00 23.12 708 LYS A O 1
ATOM 5459 N N . PRO A 1 709 ? 21.688 -34.067 8.279 1.00 27.72 709 PRO A N 1
ATOM 5460 C CA . PRO A 1 709 ? 21.970 -33.612 9.636 1.00 27.72 709 PRO A CA 1
ATOM 5461 C C . PRO A 1 709 ? 22.765 -34.693 10.390 1.00 27.72 709 PRO A C 1
ATOM 5463 O O . PRO A 1 709 ? 22.417 -35.872 10.341 1.00 27.72 709 PRO A O 1
ATOM 5466 N N . ASN A 1 710 ? 23.820 -34.294 11.102 1.00 24.47 710 ASN A N 1
ATOM 5467 C CA . ASN A 1 710 ? 24.563 -35.160 12.019 1.00 24.47 710 ASN A CA 1
ATOM 5468 C C . ASN A 1 710 ? 23.682 -35.560 13.213 1.00 24.47 710 ASN A C 1
ATOM 5470 O O . ASN A 1 710 ? 23.313 -34.703 14.014 1.00 24.47 710 ASN A O 1
ATOM 5474 N N . ALA A 1 711 ? 23.418 -36.856 13.371 1.00 28.05 711 ALA A N 1
ATOM 5475 C CA . ALA A 1 711 ? 22.958 -37.448 14.622 1.00 28.05 711 ALA A CA 1
ATOM 5476 C C . ALA A 1 711 ? 23.828 -38.677 14.924 1.00 28.05 711 ALA A C 1
ATOM 5478 O O . ALA A 1 711 ? 23.680 -39.734 14.320 1.00 28.05 711 ALA A O 1
ATOM 5479 N N . THR A 1 712 ? 24.790 -38.507 15.825 1.00 27.59 712 THR A N 1
ATOM 5480 C CA . THR A 1 712 ? 25.499 -39.590 16.515 1.00 27.59 712 THR A CA 1
ATOM 5481 C C . THR A 1 712 ? 24.637 -40.072 17.674 1.00 27.59 712 THR A C 1
ATOM 5483 O O . THR A 1 712 ? 24.392 -39.267 18.563 1.00 27.59 712 THR A O 1
ATOM 5486 N N . TYR A 1 713 ? 24.195 -41.332 17.659 1.00 29.42 713 TYR A N 1
ATOM 5487 C CA . TYR A 1 713 ? 24.150 -42.279 18.790 1.00 29.42 713 TYR A CA 1
ATOM 5488 C C . TYR A 1 713 ? 23.720 -43.666 18.260 1.00 29.42 713 TYR A C 1
ATOM 5490 O O . TYR A 1 713 ? 22.975 -43.764 17.289 1.00 29.42 713 TYR A O 1
ATOM 5498 N N . GLU A 1 714 ? 24.289 -44.721 18.842 1.00 27.41 714 GLU A N 1
ATOM 5499 C CA . GLU A 1 714 ? 24.344 -46.100 18.334 1.00 27.41 714 GLU A CA 1
ATOM 5500 C C . GLU A 1 714 ? 23.030 -46.924 18.460 1.00 27.41 714 GLU A C 1
ATOM 5502 O O . GLU A 1 714 ? 22.175 -46.655 19.296 1.00 27.41 714 GLU A O 1
ATOM 5507 N N . SER A 1 715 ? 22.949 -47.934 17.579 1.00 24.92 715 SER A N 1
ATOM 5508 C CA . SER A 1 715 ? 21.985 -49.035 17.278 1.00 24.92 715 SER A CA 1
ATOM 5509 C C . SER A 1 715 ? 21.655 -50.020 18.445 1.00 24.92 715 SER A C 1
ATOM 5511 O O . SER A 1 715 ? 22.270 -49.838 19.494 1.00 24.92 715 SER A O 1
ATOM 5513 N N . PRO A 1 716 ? 20.864 -51.144 18.325 1.00 41.53 716 PRO A N 1
ATOM 5514 C CA . PRO A 1 716 ? 19.950 -51.688 17.271 1.00 41.53 716 PRO A CA 1
ATOM 5515 C C . PRO A 1 716 ? 18.530 -52.117 17.757 1.00 41.53 716 PRO A C 1
ATOM 5517 O O . PRO A 1 716 ? 18.352 -52.419 18.930 1.00 41.53 716 PRO A O 1
ATOM 5520 N N . HIS A 1 717 ? 17.553 -52.279 16.844 1.00 26.55 717 HIS A N 1
ATOM 5521 C CA . HIS A 1 717 ? 16.839 -53.557 16.574 1.00 26.55 717 HIS A CA 1
ATOM 5522 C C . HIS A 1 717 ? 15.630 -53.411 15.619 1.00 26.55 717 HIS A C 1
ATOM 5524 O O . HIS A 1 717 ? 14.881 -52.440 15.669 1.00 26.55 717 HIS A O 1
ATOM 5530 N N . ASP A 1 718 ? 15.483 -54.430 14.764 1.00 25.58 718 ASP A N 1
ATOM 5531 C CA . ASP A 1 718 ? 14.419 -54.724 13.792 1.00 25.58 718 ASP A CA 1
ATOM 5532 C C . ASP A 1 718 ? 12.974 -54.568 14.297 1.00 25.58 718 ASP A C 1
ATOM 5534 O O . ASP A 1 718 ? 12.617 -55.076 15.357 1.00 25.58 718 ASP A O 1
ATOM 5538 N N . THR A 1 719 ? 12.082 -54.038 13.457 1.00 25.56 719 THR A N 1
ATOM 5539 C CA . THR A 1 719 ? 11.097 -54.817 12.665 1.00 25.56 719 THR A CA 1
ATOM 5540 C C . THR A 1 719 ? 10.225 -53.856 11.850 1.00 25.56 719 THR A C 1
ATOM 5542 O O . THR A 1 719 ? 9.959 -52.731 12.261 1.00 25.56 719 THR A O 1
ATOM 5545 N N . GLY A 1 720 ? 9.897 -54.264 10.624 1.00 27.61 720 GLY A N 1
ATOM 5546 C CA . GLY A 1 720 ? 9.455 -53.372 9.558 1.00 27.61 720 GLY A CA 1
ATOM 5547 C C . GLY A 1 720 ? 8.071 -52.752 9.715 1.00 27.61 720 GLY A C 1
ATOM 5548 O O . GLY A 1 720 ? 7.180 -53.334 10.312 1.00 27.61 720 GLY A O 1
ATOM 5549 N N . GLU A 1 721 ? 7.897 -51.616 9.045 1.00 25.66 721 GLU A N 1
ATOM 5550 C CA . GLU A 1 721 ? 6.658 -51.249 8.366 1.00 25.66 721 GLU A CA 1
ATOM 5551 C C . GLU A 1 721 ? 6.963 -50.177 7.310 1.00 25.66 721 GLU A C 1
ATOM 5553 O O . GLU A 1 721 ? 7.658 -49.189 7.544 1.00 25.66 721 GLU A O 1
ATOM 5558 N N . SER A 1 722 ? 6.494 -50.437 6.095 1.00 31.72 722 SER A N 1
ATOM 5559 C CA . SER A 1 722 ? 6.635 -49.596 4.913 1.00 31.72 722 SER A CA 1
ATOM 5560 C C . SER A 1 722 ? 5.812 -48.314 5.046 1.00 31.72 722 SER A C 1
ATOM 5562 O O . SER A 1 722 ? 4.586 -48.366 4.954 1.00 31.72 722 SER A O 1
ATOM 5564 N N . LEU A 1 723 ? 6.467 -47.158 5.173 1.00 26.72 723 LEU A N 1
ATOM 5565 C CA . LEU A 1 723 ? 5.824 -45.849 5.050 1.00 26.72 723 LEU A CA 1
ATOM 5566 C C . LEU A 1 723 ? 6.715 -44.865 4.273 1.00 26.72 723 LEU A C 1
ATOM 5568 O O . LEU A 1 723 ? 7.756 -44.434 4.758 1.00 26.72 723 LEU A O 1
ATOM 5572 N N . GLY A 1 724 ? 6.237 -44.455 3.090 1.00 27.00 724 GLY A N 1
ATOM 5573 C CA . GLY A 1 724 ? 6.437 -43.091 2.585 1.00 27.00 724 GLY A CA 1
ATOM 5574 C C . GLY A 1 724 ? 7.458 -42.849 1.465 1.00 27.00 724 GLY A C 1
ATOM 5575 O O . GLY A 1 724 ? 8.334 -42.008 1.626 1.00 27.00 724 GLY A O 1
ATOM 5576 N N . GLU A 1 725 ? 7.284 -43.442 0.280 1.00 28.00 725 GLU A N 1
ATOM 5577 C CA . GLU A 1 725 ? 8.007 -43.039 -0.951 1.00 28.00 725 GLU A CA 1
ATOM 5578 C C . GLU A 1 725 ? 7.476 -41.746 -1.628 1.00 28.00 725 GLU A C 1
ATOM 5580 O O . GLU A 1 725 ? 7.842 -41.441 -2.759 1.00 28.00 725 GLU A O 1
ATOM 5585 N N . ASN A 1 726 ? 6.660 -40.915 -0.964 1.00 28.00 726 ASN A N 1
ATOM 5586 C CA . ASN A 1 726 ? 5.932 -39.818 -1.636 1.00 28.00 726 ASN A CA 1
ATOM 5587 C C . ASN A 1 726 ? 6.499 -38.389 -1.466 1.00 28.00 726 ASN A C 1
ATOM 5589 O O . ASN A 1 726 ? 5.856 -37.434 -1.887 1.00 28.00 726 ASN A O 1
ATOM 5593 N N . ALA A 1 727 ? 7.684 -38.179 -0.883 1.00 30.53 727 ALA A N 1
ATOM 5594 C CA . ALA A 1 727 ? 8.136 -36.817 -0.534 1.00 30.53 727 ALA A CA 1
ATOM 5595 C C . ALA A 1 727 ? 8.982 -36.077 -1.601 1.00 30.53 727 ALA A C 1
ATOM 5597 O O . ALA A 1 727 ? 9.348 -34.922 -1.392 1.00 30.53 727 ALA A O 1
ATOM 5598 N N . SER A 1 728 ? 9.343 -36.693 -2.735 1.00 37.34 728 SER A N 1
ATOM 5599 C CA . SER A 1 728 ? 10.376 -36.139 -3.639 1.00 37.34 728 SER A CA 1
ATOM 5600 C C . SER A 1 728 ? 9.874 -35.547 -4.969 1.00 37.34 728 SER A C 1
ATOM 5602 O O . SER A 1 728 ? 10.676 -34.968 -5.711 1.00 37.34 728 SER A O 1
ATOM 5604 N N . GLN A 1 729 ? 8.568 -35.618 -5.262 1.00 42.44 729 GLN A N 1
ATOM 5605 C CA . GLN A 1 729 ? 8.024 -35.342 -6.603 1.00 42.44 729 GLN A CA 1
ATOM 5606 C C . GLN A 1 729 ? 7.332 -33.969 -6.791 1.00 42.44 729 GLN A C 1
ATOM 5608 O O . GLN A 1 729 ? 7.037 -33.606 -7.926 1.00 42.44 729 GLN A O 1
ATOM 5613 N N . ASP A 1 730 ? 7.167 -33.160 -5.733 1.00 50.56 730 ASP A N 1
ATOM 5614 C CA . ASP A 1 730 ? 6.202 -32.034 -5.708 1.00 50.56 730 ASP A CA 1
ATOM 5615 C C . ASP A 1 730 ? 6.766 -30.598 -5.782 1.00 50.56 730 ASP A C 1
ATOM 5617 O O . ASP A 1 730 ? 6.025 -29.621 -5.663 1.00 50.56 730 ASP A O 1
ATOM 5621 N N . SER A 1 731 ? 8.069 -30.394 -5.968 1.00 61.59 731 SER A N 1
ATOM 5622 C CA . SER A 1 731 ? 8.621 -29.030 -5.899 1.00 61.59 731 SER A CA 1
ATOM 5623 C C . SER A 1 731 ? 8.666 -28.320 -7.256 1.00 61.59 731 SER A C 1
ATOM 5625 O O . SER A 1 731 ? 9.203 -28.857 -8.231 1.00 61.59 731 SER A O 1
ATOM 5627 N N . SER A 1 732 ? 8.240 -27.058 -7.280 1.00 81.50 732 SER A N 1
ATOM 5628 C CA . SER A 1 732 ? 8.362 -26.186 -8.450 1.00 81.50 732 SER A CA 1
ATOM 5629 C C . SER A 1 732 ? 9.805 -26.075 -8.951 1.00 81.50 732 SER A C 1
ATOM 5631 O O . SER A 1 732 ? 10.725 -25.743 -8.201 1.00 81.50 732 SER A O 1
ATOM 5633 N N . TRP A 1 733 ? 10.009 -26.293 -10.253 1.00 87.81 733 TRP A N 1
ATOM 5634 C CA . TRP A 1 733 ? 11.319 -26.107 -10.884 1.00 87.81 733 TRP A CA 1
ATOM 5635 C C . TRP A 1 733 ? 11.819 -24.663 -10.739 1.00 87.81 733 TRP A C 1
ATOM 5637 O O . TRP A 1 733 ? 13.022 -24.453 -10.600 1.00 87.81 733 TRP A O 1
ATOM 5647 N N . LEU A 1 734 ? 10.908 -23.678 -10.749 1.00 92.06 734 LEU A N 1
ATOM 5648 C CA . LEU A 1 734 ? 11.251 -22.262 -10.626 1.00 92.06 734 LEU A CA 1
ATOM 5649 C C . LEU A 1 734 ? 11.820 -21.966 -9.236 1.00 92.06 734 LEU A C 1
ATOM 5651 O O . LEU A 1 734 ? 12.818 -21.262 -9.127 1.00 92.06 734 LEU A O 1
ATOM 5655 N N . LEU A 1 735 ? 11.228 -22.562 -8.196 1.00 92.50 735 LEU A N 1
ATOM 5656 C CA . LEU A 1 735 ? 11.712 -22.467 -6.819 1.00 92.50 735 LEU A CA 1
ATOM 5657 C C . LEU A 1 735 ? 13.156 -22.976 -6.716 1.00 92.50 735 LEU A C 1
ATOM 5659 O O . LEU A 1 735 ? 14.049 -22.221 -6.333 1.00 92.50 735 LEU A O 1
ATOM 5663 N N . ARG A 1 736 ? 13.396 -24.227 -7.139 1.00 91.00 736 ARG A N 1
ATOM 5664 C CA . ARG A 1 736 ? 14.737 -24.839 -7.132 1.00 91.00 736 ARG A CA 1
ATOM 5665 C C . ARG A 1 736 ? 15.738 -24.024 -7.953 1.00 91.00 736 ARG A C 1
ATOM 5667 O O . ARG A 1 736 ? 16.874 -23.826 -7.532 1.00 91.00 736 ARG A O 1
ATOM 5674 N N . PHE A 1 737 ? 15.316 -23.523 -9.113 1.00 91.69 737 PHE A N 1
ATOM 5675 C CA . PHE A 1 737 ? 16.166 -22.720 -9.985 1.00 91.69 737 PHE A CA 1
ATOM 5676 C C . PHE A 1 737 ? 16.565 -21.391 -9.332 1.00 91.69 737 PHE A C 1
ATOM 5678 O O . PHE A 1 737 ? 17.751 -21.070 -9.287 1.00 91.69 737 PHE A O 1
ATOM 5685 N N . CYS A 1 738 ? 15.621 -20.642 -8.762 1.00 95.19 738 CYS A N 1
ATOM 5686 C CA . CYS A 1 738 ? 15.934 -19.396 -8.064 1.00 95.19 738 CYS A CA 1
ATOM 5687 C C . CYS A 1 738 ? 16.828 -19.630 -6.837 1.00 95.19 738 CYS A C 1
ATOM 5689 O O . CYS A 1 738 ? 17.781 -18.879 -6.650 1.00 95.19 738 CYS A O 1
ATOM 5691 N N . ILE A 1 739 ? 16.593 -20.694 -6.058 1.00 94.38 739 ILE A N 1
ATOM 5692 C CA . ILE A 1 739 ? 17.487 -21.083 -4.953 1.00 94.38 739 ILE A CA 1
ATOM 5693 C C . ILE A 1 739 ? 18.898 -21.360 -5.486 1.00 94.38 739 ILE A C 1
ATOM 5695 O O . ILE A 1 739 ? 19.865 -20.828 -4.943 1.00 94.38 739 ILE A O 1
ATOM 5699 N N . SER A 1 740 ? 19.029 -22.109 -6.588 1.00 92.88 740 SER A N 1
ATOM 5700 C CA . SER A 1 740 ? 20.337 -22.420 -7.178 1.00 92.88 740 SER A CA 1
ATOM 5701 C C . SER A 1 740 ? 21.117 -21.169 -7.596 1.00 92.88 740 SER A C 1
ATOM 5703 O O . SER A 1 740 ? 22.294 -21.056 -7.271 1.00 92.88 740 SER A O 1
ATOM 5705 N N . LEU A 1 741 ? 20.453 -20.186 -8.218 1.00 92.81 741 LEU A N 1
ATOM 5706 C CA . LEU A 1 741 ? 21.082 -18.926 -8.631 1.00 92.81 741 LEU A CA 1
ATOM 5707 C C . LEU A 1 741 ? 21.590 -18.100 -7.445 1.00 92.81 741 LEU A C 1
ATOM 5709 O O . LEU A 1 741 ? 22.554 -17.351 -7.580 1.00 92.81 741 LEU A O 1
ATOM 5713 N N . VAL A 1 742 ? 20.920 -18.196 -6.296 1.00 93.44 742 VAL A N 1
ATOM 5714 C CA . VAL A 1 742 ? 21.264 -17.428 -5.096 1.00 93.44 742 VAL A CA 1
ATOM 5715 C C . VAL A 1 742 ? 22.354 -18.124 -4.282 1.00 93.44 742 VAL A C 1
ATOM 5717 O O . VAL A 1 742 ? 23.223 -17.438 -3.741 1.00 93.44 742 VAL A O 1
ATOM 5720 N N . MET A 1 743 ? 22.293 -19.456 -4.192 1.00 88.50 743 MET A N 1
ATOM 5721 C CA . MET A 1 743 ? 23.033 -20.252 -3.212 1.00 88.50 743 MET A CA 1
ATOM 5722 C C . MET A 1 743 ? 24.245 -20.994 -3.765 1.00 88.50 743 MET A C 1
ATOM 5724 O O . MET A 1 743 ? 25.157 -21.283 -2.991 1.00 88.50 743 MET A O 1
ATOM 5728 N N . LEU A 1 744 ? 24.254 -21.350 -5.052 1.00 85.12 744 LEU A N 1
ATOM 5729 C CA . LEU A 1 744 ? 25.318 -22.173 -5.622 1.00 85.12 744 LEU A CA 1
ATOM 5730 C C . LEU A 1 744 ? 26.413 -21.312 -6.268 1.00 85.12 744 LEU A C 1
ATOM 5732 O O . LEU A 1 744 ? 26.108 -20.291 -6.896 1.00 85.12 744 LEU A O 1
ATOM 5736 N N . PRO A 1 745 ? 27.687 -21.725 -6.145 1.00 77.12 745 PRO A N 1
ATOM 5737 C CA . PRO A 1 745 ? 28.762 -21.213 -6.979 1.00 77.12 745 PRO A CA 1
ATOM 5738 C C . PRO A 1 745 ? 28.462 -21.410 -8.466 1.00 77.12 745 PRO A C 1
ATOM 5740 O O . PRO A 1 745 ? 27.775 -22.356 -8.854 1.00 77.12 745 PRO A O 1
ATOM 5743 N N . ARG A 1 746 ? 28.994 -20.530 -9.313 1.00 74.38 746 ARG A N 1
ATOM 5744 C CA . ARG A 1 746 ? 28.830 -20.640 -10.763 1.00 74.38 746 ARG A CA 1
ATOM 5745 C C . ARG A 1 746 ? 29.557 -21.888 -11.280 1.00 74.38 746 ARG A C 1
ATOM 5747 O O . ARG A 1 746 ? 30.749 -22.043 -11.043 1.00 74.38 746 ARG A O 1
ATOM 5754 N N . GLU A 1 747 ? 28.858 -22.742 -12.027 1.00 58.50 747 GLU A N 1
ATOM 5755 C CA . GLU A 1 747 ? 29.487 -23.840 -12.771 1.00 58.50 747 GLU A CA 1
ATOM 5756 C C . GLU A 1 747 ? 30.308 -23.248 -13.932 1.00 58.50 747 GLU A C 1
ATOM 5758 O O . GLU A 1 747 ? 29.752 -22.725 -14.903 1.00 58.50 747 GLU A O 1
ATOM 5763 N N . GLU A 1 748 ? 31.640 -23.273 -13.826 1.00 45.31 748 GLU A N 1
ATOM 5764 C CA . GLU A 1 748 ? 32.538 -22.965 -14.943 1.00 45.31 748 GLU A CA 1
ATOM 5765 C C . GLU A 1 748 ? 32.521 -24.139 -15.926 1.00 45.31 748 GLU A C 1
ATOM 5767 O O . GLU A 1 748 ? 33.245 -25.122 -15.794 1.00 45.31 748 GLU A O 1
ATOM 5772 N N . ILE A 1 749 ? 31.642 -24.051 -16.920 1.00 46.16 749 ILE A N 1
ATOM 5773 C CA . ILE A 1 749 ? 31.687 -24.922 -18.091 1.00 46.16 749 ILE A CA 1
ATOM 5774 C C . ILE A 1 749 ? 32.775 -24.331 -19.004 1.00 46.16 749 ILE A C 1
ATOM 5776 O O . ILE A 1 749 ? 32.647 -23.176 -19.406 1.00 46.16 749 ILE A O 1
ATOM 5780 N N . TYR A 1 750 ? 33.808 -25.124 -19.307 1.00 40.81 750 TYR A N 1
ATOM 5781 C CA . TYR A 1 750 ? 35.003 -24.842 -20.131 1.00 40.81 750 TYR A CA 1
ATOM 5782 C C . TYR A 1 750 ? 36.242 -24.302 -19.394 1.00 40.81 750 TYR A C 1
ATOM 5784 O O . TYR A 1 750 ? 36.561 -23.117 -19.434 1.00 40.81 750 TYR A O 1
ATOM 5792 N N . SER A 1 751 ? 37.014 -25.235 -18.829 1.00 35.66 751 SER A N 1
ATOM 5793 C CA . SER A 1 751 ? 38.476 -25.157 -18.853 1.00 35.66 751 SER A CA 1
ATOM 5794 C C . SER A 1 751 ? 38.952 -25.766 -20.172 1.00 35.66 751 SER A C 1
ATOM 5796 O O . SER A 1 751 ? 39.231 -26.960 -20.214 1.00 35.66 751 SER A O 1
ATOM 5798 N N . ASP A 1 752 ? 39.056 -24.957 -21.224 1.00 35.81 752 ASP A N 1
ATOM 5799 C CA . ASP A 1 752 ? 40.012 -25.235 -22.295 1.00 35.81 752 ASP A CA 1
ATOM 5800 C C . ASP A 1 752 ? 41.117 -24.185 -22.206 1.00 35.81 752 ASP A C 1
ATOM 5802 O O . ASP A 1 752 ? 40.877 -22.982 -22.100 1.00 35.81 752 ASP A O 1
ATOM 5806 N N . SER A 1 753 ? 42.333 -24.703 -22.140 1.00 45.00 753 SER A N 1
ATOM 5807 C CA . SER A 1 753 ? 43.600 -24.003 -22.029 1.00 45.00 753 SER A CA 1
ATOM 5808 C C . SER A 1 753 ? 43.715 -22.820 -22.988 1.00 45.00 753 SER A C 1
ATOM 5810 O O . SER A 1 753 ? 43.708 -23.026 -24.194 1.00 45.00 753 SER A O 1
ATOM 5812 N N . ASP A 1 754 ? 43.930 -21.623 -22.443 1.00 32.09 754 ASP A N 1
ATOM 5813 C CA . ASP A 1 754 ? 45.002 -20.743 -22.903 1.00 32.09 754 ASP A CA 1
ATOM 5814 C C . ASP A 1 754 ? 45.400 -19.757 -21.796 1.00 32.09 754 ASP A C 1
ATOM 5816 O O . ASP A 1 754 ? 44.592 -19.093 -21.147 1.00 32.09 754 ASP A O 1
ATOM 5820 N N . THR A 1 755 ? 46.699 -19.743 -21.536 1.00 40.00 755 THR A N 1
ATOM 5821 C CA . THR A 1 755 ? 47.402 -18.983 -20.506 1.00 40.00 755 THR A CA 1
ATOM 5822 C C . THR A 1 755 ? 47.386 -17.468 -20.737 1.00 40.00 755 THR A C 1
ATOM 5824 O O . THR A 1 755 ? 47.449 -17.007 -21.872 1.00 40.00 755 THR A O 1
ATOM 5827 N N . ASN A 1 756 ? 47.495 -16.738 -19.618 1.00 37.12 756 ASN A N 1
ATOM 5828 C CA . ASN A 1 756 ? 47.877 -15.326 -19.442 1.00 37.12 756 ASN A CA 1
ATOM 5829 C C . ASN A 1 756 ? 46.771 -14.262 -19.379 1.00 37.12 756 ASN A C 1
ATOM 5831 O O . ASN A 1 756 ? 46.616 -13.443 -20.278 1.00 37.12 756 ASN A O 1
ATOM 5835 N N . SER A 1 757 ? 46.197 -14.112 -18.182 1.00 31.28 757 SER A N 1
ATOM 5836 C CA . SER A 1 757 ? 46.096 -12.790 -17.542 1.00 31.28 757 SER A CA 1
ATOM 5837 C C . SER A 1 757 ? 45.888 -12.939 -16.033 1.00 31.28 757 SER A C 1
ATOM 5839 O O . SER A 1 757 ? 44.782 -13.189 -15.558 1.00 31.28 757 SER A O 1
ATOM 5841 N N . ALA A 1 758 ? 46.970 -12.785 -15.272 1.00 38.84 758 ALA A N 1
ATOM 5842 C CA . ALA A 1 758 ? 46.905 -12.556 -13.838 1.00 38.84 758 ALA A CA 1
ATOM 5843 C C . ALA A 1 758 ? 46.349 -11.143 -13.584 1.00 38.84 758 ALA A C 1
ATOM 5845 O O . ALA A 1 758 ? 46.973 -10.160 -13.977 1.00 38.84 758 ALA A O 1
ATOM 5846 N N . GLY A 1 759 ? 45.187 -11.049 -12.928 1.00 34.62 759 GLY A N 1
ATOM 5847 C CA . GLY A 1 759 ? 44.659 -9.792 -12.388 1.00 34.62 759 GLY A CA 1
ATOM 5848 C C . GLY A 1 759 ? 43.147 -9.612 -12.539 1.00 34.62 759 GLY A C 1
ATOM 5849 O O . GLY A 1 759 ? 42.695 -8.983 -13.487 1.00 34.62 759 GLY A O 1
ATOM 5850 N N . GLY A 1 760 ? 42.373 -10.101 -11.564 1.00 31.80 760 GLY A N 1
ATOM 5851 C CA . GLY A 1 760 ? 40.956 -9.752 -11.386 1.00 31.80 760 GLY A CA 1
ATOM 5852 C C . GLY A 1 760 ? 40.125 -10.922 -10.866 1.00 31.80 760 GLY A C 1
ATOM 5853 O O . GLY A 1 760 ? 39.800 -11.826 -11.625 1.00 31.80 760 GLY A O 1
ATOM 5854 N N . GLY A 1 761 ? 39.794 -10.925 -9.571 1.00 37.03 761 GLY A N 1
ATOM 5855 C CA . GLY A 1 761 ? 39.035 -12.000 -8.925 1.00 37.03 761 GLY A CA 1
ATOM 5856 C C . GLY A 1 761 ? 37.687 -12.264 -9.602 1.00 37.03 761 GLY A C 1
ATOM 5857 O O . GLY A 1 761 ? 36.789 -11.424 -9.558 1.00 37.03 761 GLY A O 1
ATOM 5858 N N . SER A 1 762 ? 37.545 -13.443 -10.208 1.00 43.97 762 SER A N 1
ATOM 5859 C CA . SER A 1 762 ? 36.261 -13.962 -10.678 1.00 43.97 762 SER A CA 1
ATOM 5860 C C . SER A 1 762 ? 35.387 -14.278 -9.459 1.00 43.97 762 SER A C 1
ATOM 5862 O O . SER A 1 762 ? 35.768 -15.070 -8.598 1.00 43.97 762 SER A O 1
ATOM 5864 N N . SER A 1 763 ? 34.240 -13.605 -9.344 1.00 56.50 763 SER A N 1
ATOM 5865 C CA . SER A 1 763 ? 33.233 -13.860 -8.308 1.00 56.50 763 SER A CA 1
ATOM 5866 C C . SER A 1 763 ? 32.781 -15.321 -8.355 1.00 56.50 763 SER A C 1
ATOM 5868 O O . SER A 1 763 ? 32.246 -15.762 -9.369 1.00 56.50 763 SER A O 1
ATOM 5870 N N . THR A 1 764 ? 32.924 -16.043 -7.240 1.00 72.62 764 THR A N 1
ATOM 5871 C CA . THR A 1 764 ? 32.492 -17.444 -7.078 1.00 72.62 764 THR A CA 1
ATOM 5872 C C . THR A 1 764 ? 30.988 -17.643 -7.325 1.00 72.62 764 THR A C 1
ATOM 5874 O O . THR A 1 764 ? 30.571 -18.735 -7.694 1.00 72.62 764 THR A O 1
ATOM 5877 N N . TYR A 1 765 ? 30.171 -16.596 -7.159 1.00 84.31 765 TYR A N 1
ATOM 5878 C CA . TYR A 1 765 ? 28.711 -16.623 -7.317 1.00 84.31 765 TYR A CA 1
ATOM 5879 C C . TYR A 1 765 ? 28.231 -15.896 -8.580 1.00 84.31 765 TYR A C 1
ATOM 5881 O O . TYR A 1 765 ? 28.955 -15.096 -9.179 1.00 84.31 765 TYR A O 1
ATOM 5889 N N . GLU A 1 766 ? 26.966 -16.132 -8.944 1.00 88.06 766 GLU A N 1
ATOM 5890 C CA . GLU A 1 766 ? 26.263 -15.388 -9.995 1.00 88.06 766 GLU A CA 1
ATOM 5891 C C . GLU A 1 766 ? 26.295 -13.862 -9.760 1.00 88.06 766 GLU A C 1
ATOM 5893 O O . GLU A 1 766 ? 26.319 -13.410 -8.610 1.00 88.06 766 GLU A O 1
ATOM 5898 N N . PRO A 1 767 ? 26.254 -13.031 -10.822 1.00 90.38 767 PRO A N 1
ATOM 5899 C CA . PRO A 1 767 ? 26.259 -11.579 -10.678 1.00 90.38 767 PRO A CA 1
ATOM 5900 C C . PRO A 1 767 ? 25.129 -11.084 -9.770 1.00 90.38 767 PRO A C 1
ATOM 5902 O O . PRO A 1 767 ? 23.983 -11.519 -9.916 1.00 90.38 767 PRO A O 1
ATOM 5905 N N . SER A 1 768 ? 25.432 -10.118 -8.892 1.00 90.81 768 SER A N 1
ATOM 5906 C CA . SER A 1 768 ? 24.474 -9.554 -7.920 1.00 90.81 768 SER A CA 1
ATOM 5907 C C . SER A 1 768 ? 23.099 -9.214 -8.537 1.00 90.81 768 SER A C 1
ATOM 5909 O O . SER A 1 768 ? 22.096 -9.663 -7.984 1.00 90.81 768 SER A O 1
ATOM 5911 N N . PRO A 1 769 ? 22.984 -8.586 -9.732 1.00 94.56 769 PRO A N 1
ATOM 5912 C CA . PRO A 1 769 ? 21.679 -8.333 -10.358 1.00 94.56 769 PRO A CA 1
ATOM 5913 C C . PRO A 1 769 ? 20.815 -9.584 -10.591 1.00 94.56 769 PRO A C 1
ATOM 5915 O O . PRO A 1 769 ? 19.601 -9.524 -10.425 1.00 94.56 769 PRO A O 1
ATOM 5918 N N . VAL A 1 770 ? 21.420 -10.722 -10.949 1.00 94.81 770 VAL A N 1
ATOM 5919 C CA . VAL A 1 770 ? 20.700 -11.991 -11.168 1.00 94.81 770 VAL A CA 1
ATOM 5920 C C . VAL A 1 770 ? 20.228 -12.569 -9.837 1.00 94.81 770 VAL A C 1
ATOM 5922 O O . VAL A 1 770 ? 19.082 -13.001 -9.727 1.00 94.81 770 VAL A O 1
ATOM 5925 N N . ARG A 1 771 ? 21.096 -12.546 -8.818 1.00 95.50 771 ARG A N 1
ATOM 5926 C CA . ARG A 1 771 ? 20.782 -13.041 -7.468 1.00 95.50 771 ARG A CA 1
ATOM 5927 C C . ARG A 1 771 ? 19.659 -12.230 -6.821 1.00 95.50 771 ARG A C 1
ATOM 5929 O O . ARG A 1 771 ? 18.738 -12.809 -6.252 1.00 95.50 771 ARG A O 1
ATOM 5936 N N . LEU A 1 772 ? 19.708 -10.902 -6.948 1.00 96.00 772 LEU A N 1
ATOM 5937 C CA . LEU A 1 772 ? 18.677 -9.996 -6.434 1.00 96.00 772 LEU A CA 1
ATOM 5938 C C . LEU A 1 772 ? 17.318 -10.275 -7.076 1.00 96.00 772 LEU A C 1
ATOM 5940 O O . LEU A 1 772 ? 16.323 -10.392 -6.365 1.00 96.00 772 LEU A O 1
ATOM 5944 N N . GLU A 1 773 ? 17.278 -10.437 -8.399 1.00 97.25 773 GLU A N 1
ATOM 5945 C CA . GLU A 1 773 ? 16.029 -10.737 -9.097 1.00 97.25 773 GLU A CA 1
ATOM 5946 C C . GLU A 1 773 ? 15.492 -12.127 -8.726 1.00 97.25 773 GLU A C 1
ATOM 5948 O O . GLU A 1 773 ? 14.298 -12.292 -8.489 1.00 97.25 773 GLU A O 1
ATOM 5953 N N . ALA A 1 774 ? 16.366 -13.129 -8.583 1.00 97.44 774 ALA A N 1
ATOM 5954 C CA . ALA A 1 774 ? 15.969 -14.456 -8.119 1.00 97.44 774 ALA A CA 1
ATOM 5955 C C . ALA A 1 774 ? 15.355 -14.415 -6.707 1.00 97.44 774 ALA A C 1
ATOM 5957 O O . ALA A 1 774 ? 14.313 -15.030 -6.481 1.00 97.44 774 ALA A O 1
ATOM 5958 N N . LEU A 1 775 ? 15.936 -13.646 -5.778 1.00 97.62 775 LEU A N 1
ATOM 5959 C CA . LEU A 1 775 ? 15.366 -13.422 -4.442 1.00 97.62 775 LEU A CA 1
ATOM 5960 C C . LEU A 1 775 ? 13.990 -12.740 -4.497 1.00 97.62 775 LEU A C 1
ATOM 5962 O O . LEU A 1 775 ? 13.102 -13.093 -3.722 1.00 97.62 775 LEU A O 1
ATOM 5966 N N . GLN A 1 776 ? 13.783 -11.796 -5.419 1.00 96.75 776 GLN A N 1
ATOM 5967 C CA . GLN A 1 776 ? 12.473 -11.166 -5.620 1.00 96.75 776 GLN A CA 1
ATOM 5968 C C . GLN A 1 776 ? 11.434 -12.160 -6.148 1.00 96.75 776 GLN A C 1
ATOM 5970 O O . GLN A 1 776 ? 10.309 -12.184 -5.650 1.00 96.75 776 GLN A O 1
ATOM 5975 N N . VAL A 1 777 ? 11.806 -13.028 -7.095 1.00 97.25 777 VAL A N 1
ATOM 5976 C CA . VAL A 1 777 ? 10.924 -14.107 -7.571 1.00 97.25 777 VAL A CA 1
ATOM 5977 C C . VAL A 1 777 ? 10.541 -15.042 -6.421 1.00 97.25 777 VAL A C 1
ATOM 5979 O O . VAL A 1 777 ? 9.363 -15.369 -6.285 1.00 97.25 777 VAL A O 1
ATOM 5982 N N . LEU A 1 778 ? 11.489 -15.421 -5.553 1.00 97.44 778 LEU A N 1
ATOM 5983 C CA . LEU A 1 778 ? 11.199 -16.220 -4.354 1.00 97.44 778 LEU A CA 1
ATOM 5984 C C . LEU A 1 778 ? 10.201 -15.516 -3.428 1.00 97.44 778 LEU A C 1
ATOM 5986 O O . LEU A 1 778 ? 9.216 -16.125 -3.019 1.00 97.44 778 LEU A O 1
ATOM 5990 N N . ALA A 1 779 ? 10.400 -14.226 -3.151 1.00 96.69 779 ALA A N 1
ATOM 5991 C CA . ALA A 1 779 ? 9.476 -13.443 -2.334 1.00 96.69 779 ALA A CA 1
ATOM 5992 C C . ALA A 1 779 ? 8.066 -13.373 -2.958 1.00 96.69 779 ALA A C 1
ATOM 5994 O O . ALA A 1 779 ? 7.065 -13.526 -2.259 1.00 96.69 779 ALA A O 1
ATOM 5995 N N . HIS A 1 780 ? 7.961 -13.217 -4.282 1.00 95.75 780 HIS A N 1
ATOM 5996 C CA . HIS A 1 780 ? 6.672 -13.246 -4.979 1.00 95.75 780 HIS A CA 1
ATOM 5997 C C . HIS A 1 780 ? 5.992 -14.620 -4.935 1.00 95.75 780 HIS A C 1
ATOM 5999 O O . HIS A 1 780 ? 4.773 -14.683 -4.765 1.00 95.75 780 HIS A O 1
ATOM 6005 N N . LEU A 1 781 ? 6.757 -15.712 -5.040 1.00 95.12 781 LEU A N 1
ATOM 6006 C CA . LEU A 1 781 ? 6.237 -17.071 -4.876 1.00 95.12 781 LEU A CA 1
ATOM 6007 C C . LEU A 1 781 ? 5.665 -17.285 -3.474 1.00 95.12 781 LEU A C 1
ATOM 6009 O O . LEU A 1 781 ? 4.576 -17.839 -3.347 1.00 95.12 781 LEU A O 1
ATOM 6013 N N . VAL A 1 782 ? 6.362 -16.812 -2.437 1.00 94.12 782 VAL A N 1
ATOM 6014 C CA . VAL A 1 782 ? 5.874 -16.860 -1.053 1.00 94.12 782 VAL A CA 1
ATOM 6015 C C . VAL A 1 782 ? 4.572 -16.082 -0.921 1.00 94.12 782 VAL A C 1
ATOM 6017 O O . VAL A 1 782 ? 3.569 -16.633 -0.485 1.00 94.12 782 VAL A O 1
ATOM 6020 N N . ARG A 1 783 ? 4.544 -14.835 -1.385 1.00 92.69 783 ARG A N 1
ATOM 6021 C CA . ARG A 1 783 ? 3.376 -13.962 -1.254 1.00 92.69 783 ARG A CA 1
ATOM 6022 C C . ARG A 1 783 ? 2.130 -14.467 -1.987 1.00 92.69 783 ARG A C 1
ATOM 6024 O O . ARG A 1 783 ? 1.018 -14.299 -1.495 1.00 92.69 783 ARG A O 1
ATOM 6031 N N . GLY A 1 784 ? 2.299 -15.009 -3.193 1.00 90.69 784 GLY A N 1
ATOM 6032 C CA . GLY A 1 784 ? 1.188 -15.399 -4.067 1.00 90.69 784 GLY A CA 1
ATOM 6033 C C . GLY A 1 784 ? 0.796 -16.873 -3.981 1.00 90.69 784 GLY A C 1
ATOM 6034 O O . GLY A 1 784 ? -0.375 -17.209 -4.140 1.00 90.69 784 GLY A O 1
ATOM 6035 N N . TYR A 1 785 ? 1.766 -17.753 -3.727 1.00 91.19 785 TYR A N 1
ATOM 6036 C CA . TYR A 1 785 ? 1.629 -19.206 -3.861 1.00 91.19 785 TYR A CA 1
ATOM 6037 C C . TYR A 1 785 ? 2.241 -19.964 -2.677 1.00 91.19 785 TYR A C 1
ATOM 6039 O O . TYR A 1 785 ? 2.727 -21.083 -2.851 1.00 91.19 785 TYR A O 1
ATOM 6047 N N . PHE A 1 786 ? 2.185 -19.399 -1.462 1.00 91.00 786 PHE A N 1
ATOM 6048 C CA . PHE A 1 786 ? 2.741 -20.024 -0.254 1.00 91.00 786 PHE A CA 1
ATOM 6049 C C . PHE A 1 786 ? 2.341 -21.500 -0.103 1.00 91.00 786 PHE A C 1
ATOM 6051 O O . PHE A 1 786 ? 3.194 -22.344 0.141 1.00 91.00 786 PHE A O 1
ATOM 6058 N N . ARG A 1 787 ? 1.070 -21.839 -0.369 1.00 85.88 787 ARG A N 1
ATOM 6059 C CA . ARG A 1 787 ? 0.548 -23.220 -0.299 1.00 85.88 787 ARG A CA 1
ATOM 6060 C C . ARG A 1 787 ? 1.304 -24.218 -1.183 1.00 85.88 787 ARG A C 1
ATOM 6062 O O . ARG A 1 787 ? 1.375 -25.390 -0.841 1.00 85.88 787 ARG A O 1
ATOM 6069 N N . VAL A 1 788 ? 1.837 -23.771 -2.321 1.00 86.25 788 VAL A N 1
ATOM 6070 C CA . VAL A 1 788 ? 2.580 -24.624 -3.263 1.00 86.25 788 VAL A CA 1
ATOM 6071 C C . VAL A 1 788 ? 4.017 -24.835 -2.789 1.00 86.25 788 VAL A C 1
ATOM 6073 O O . VAL A 1 788 ? 4.592 -25.894 -3.010 1.00 86.25 788 VAL A O 1
ATOM 6076 N N . ILE A 1 789 ? 4.611 -23.834 -2.137 1.00 89.06 789 ILE A N 1
ATOM 6077 C CA . ILE A 1 789 ? 6.031 -23.857 -1.769 1.00 89.06 789 ILE A CA 1
ATOM 6078 C C . ILE A 1 789 ? 6.285 -24.150 -0.286 1.00 89.06 789 ILE A C 1
ATOM 6080 O O . ILE A 1 789 ? 7.438 -24.346 0.086 1.00 89.06 789 ILE A O 1
ATOM 6084 N N . GLN A 1 790 ? 5.244 -24.215 0.550 1.00 89.50 790 GLN A N 1
ATOM 6085 C CA . GLN A 1 790 ? 5.348 -24.355 2.008 1.00 89.50 790 GLN A CA 1
ATOM 6086 C C . GLN A 1 790 ? 6.177 -25.556 2.475 1.00 89.50 790 GLN A C 1
ATOM 6088 O O . GLN A 1 790 ? 6.853 -25.464 3.493 1.00 89.50 790 GLN A O 1
ATOM 6093 N N . ALA A 1 791 ? 6.209 -26.643 1.696 1.00 88.94 791 ALA A N 1
ATOM 6094 C CA . ALA A 1 791 ? 7.055 -27.808 1.970 1.00 88.94 791 ALA A CA 1
ATOM 6095 C C . ALA A 1 791 ? 8.564 -27.473 2.022 1.00 88.94 791 ALA A C 1
ATOM 6097 O O . ALA A 1 791 ? 9.353 -28.241 2.558 1.00 88.94 791 ALA A O 1
ATOM 6098 N N . HIS A 1 792 ? 8.969 -26.313 1.494 1.00 90.94 792 HIS A N 1
ATOM 6099 C CA . HIS A 1 792 ? 10.347 -25.818 1.471 1.00 90.94 792 HIS A CA 1
ATOM 6100 C C . HIS A 1 792 ? 10.567 -24.671 2.473 1.00 90.94 792 HIS A C 1
ATOM 6102 O O . HIS A 1 792 ? 11.540 -23.930 2.350 1.00 90.94 792 HIS A O 1
ATOM 6108 N N . LEU A 1 793 ? 9.679 -24.490 3.463 1.00 93.50 793 LEU A N 1
ATOM 6109 C CA . LEU A 1 793 ? 9.751 -23.394 4.440 1.00 93.50 793 LEU A CA 1
ATOM 6110 C C . LEU A 1 793 ? 11.126 -23.308 5.125 1.00 93.50 793 LEU A C 1
ATOM 6112 O O . LEU A 1 793 ? 11.729 -22.235 5.177 1.00 93.50 793 LEU A O 1
ATOM 6116 N N . LEU A 1 794 ? 11.644 -24.436 5.619 1.00 93.19 794 LEU A N 1
ATOM 6117 C CA . LEU A 1 794 ? 12.941 -24.479 6.302 1.00 93.19 794 LEU A CA 1
ATOM 6118 C C . LEU A 1 794 ? 14.113 -24.189 5.353 1.00 93.19 794 LEU A C 1
ATOM 6120 O O . LEU A 1 794 ? 15.044 -23.482 5.739 1.00 93.19 794 LEU A O 1
ATOM 6124 N N . GLU A 1 795 ? 14.055 -24.683 4.113 1.00 94.12 795 GLU A N 1
ATOM 6125 C CA . GLU A 1 795 ? 15.067 -24.406 3.086 1.00 94.12 795 GLU A CA 1
ATOM 6126 C C . GLU A 1 795 ? 15.085 -22.913 2.732 1.00 94.12 795 GLU A C 1
ATOM 6128 O O . GLU A 1 795 ? 16.141 -22.285 2.735 1.00 94.12 795 GLU A O 1
ATOM 6133 N N . LEU A 1 796 ? 13.915 -22.306 2.517 1.00 95.25 796 LEU A N 1
ATOM 6134 C CA . LEU A 1 796 ? 13.789 -20.875 2.238 1.00 95.25 796 LEU A CA 1
ATOM 6135 C C . LEU A 1 796 ? 14.243 -20.008 3.420 1.00 95.25 796 LEU A C 1
ATOM 6137 O O . LEU A 1 796 ? 14.885 -18.976 3.211 1.00 95.25 796 LEU A O 1
ATOM 6141 N N . GLY A 1 797 ? 13.986 -20.445 4.656 1.00 95.00 797 GLY A N 1
ATOM 6142 C CA . GLY A 1 797 ? 14.538 -19.820 5.861 1.00 95.00 797 GLY A CA 1
ATOM 6143 C C . GLY A 1 797 ? 16.067 -19.870 5.914 1.00 95.00 797 GLY A C 1
ATOM 6144 O O . GLY A 1 797 ? 16.716 -18.902 6.324 1.00 95.00 797 GLY A O 1
ATOM 6145 N N . GLU A 1 798 ? 16.669 -20.968 5.451 1.00 94.75 798 GLU A N 1
ATOM 6146 C CA . GLU A 1 798 ? 18.120 -21.086 5.316 1.00 94.75 798 GLU A CA 1
ATOM 6147 C C . GLU A 1 798 ? 18.669 -20.169 4.215 1.00 94.75 798 GLU A C 1
ATOM 6149 O O . GLU A 1 798 ? 19.664 -19.483 4.458 1.00 94.75 798 GLU A O 1
ATOM 6154 N N . VAL A 1 799 ? 18.010 -20.087 3.052 1.00 95.94 799 VAL A N 1
ATOM 6155 C CA . VAL A 1 799 ? 18.371 -19.140 1.980 1.00 95.94 799 VAL A CA 1
ATOM 6156 C C . VAL A 1 799 ? 18.364 -17.705 2.503 1.00 95.94 799 VAL A C 1
ATOM 6158 O O . VAL A 1 799 ? 19.368 -17.000 2.375 1.00 95.94 799 VAL A O 1
ATOM 6161 N N . ALA A 1 800 ? 17.276 -17.285 3.156 1.00 96.56 800 ALA A N 1
ATOM 6162 C CA . ALA A 1 800 ? 17.162 -15.959 3.759 1.00 96.56 800 ALA A CA 1
ATOM 6163 C C . ALA A 1 800 ? 18.282 -15.702 4.781 1.00 96.56 800 ALA A C 1
ATOM 6165 O O . ALA A 1 800 ? 18.927 -14.651 4.759 1.00 96.56 800 ALA A O 1
ATOM 6166 N N . SER A 1 801 ? 18.572 -16.693 5.630 1.00 94.88 801 SER A N 1
ATOM 6167 C CA . SER A 1 801 ? 19.646 -16.613 6.621 1.00 94.88 801 SER A CA 1
ATOM 6168 C C . SER A 1 801 ? 21.025 -16.460 5.975 1.00 94.88 801 SER A C 1
ATOM 6170 O O . SER A 1 801 ? 21.790 -15.587 6.375 1.00 94.88 801 SER A O 1
ATOM 6172 N N . LYS A 1 802 ? 21.377 -17.259 4.962 1.00 93.81 802 LYS A N 1
ATOM 6173 C CA . LYS A 1 802 ? 22.689 -17.121 4.303 1.00 93.81 802 LYS A CA 1
ATOM 6174 C C . LYS A 1 802 ? 22.812 -15.779 3.576 1.00 93.81 802 LYS A C 1
ATOM 6176 O O . LYS A 1 802 ? 23.843 -15.132 3.713 1.00 93.81 802 LYS A O 1
ATOM 6181 N N . CYS A 1 803 ? 21.747 -15.304 2.925 1.00 95.00 803 CYS A N 1
ATOM 6182 C CA . CYS A 1 803 ? 21.730 -13.985 2.281 1.00 95.00 803 CYS A CA 1
ATOM 6183 C C . CYS A 1 803 ? 21.950 -12.837 3.277 1.00 95.00 803 CYS A C 1
ATOM 6185 O O . CYS A 1 803 ? 22.683 -11.902 2.980 1.00 95.00 803 CYS A O 1
ATOM 6187 N N . MET A 1 804 ? 21.379 -12.909 4.484 1.00 94.12 804 MET A N 1
ATOM 6188 C CA . MET A 1 804 ? 21.606 -11.900 5.530 1.00 94.12 804 MET A CA 1
ATOM 6189 C C . MET A 1 804 ? 23.039 -11.890 6.095 1.00 94.12 804 MET A C 1
ATOM 6191 O O . MET A 1 804 ? 23.413 -10.919 6.747 1.00 94.12 804 MET A O 1
ATOM 6195 N N . LYS A 1 805 ? 23.847 -12.932 5.851 1.00 92.19 805 LYS A N 1
ATOM 6196 C CA . LYS A 1 805 ? 25.268 -12.999 6.250 1.00 92.19 805 LYS A CA 1
ATOM 6197 C C . LYS A 1 805 ? 26.237 -12.505 5.170 1.00 92.19 805 LYS A C 1
ATOM 6199 O O . LYS A 1 805 ? 27.433 -12.426 5.434 1.00 92.19 805 LYS A O 1
ATOM 6204 N N . GLU A 1 806 ? 25.746 -12.220 3.967 1.00 91.06 806 GLU A N 1
ATOM 6205 C CA . GLU A 1 806 ? 26.557 -11.750 2.838 1.00 91.06 806 GLU A CA 1
ATOM 6206 C C . GLU A 1 806 ? 27.160 -10.370 3.095 1.00 91.06 806 GLU A C 1
ATOM 6208 O O . GLU A 1 806 ? 26.688 -9.629 3.947 1.00 91.06 806 GLU A O 1
ATOM 6213 N N . THR A 1 807 ? 28.187 -9.991 2.337 1.00 88.06 807 THR A N 1
ATOM 6214 C CA . THR A 1 807 ? 28.792 -8.650 2.436 1.00 88.06 807 THR A CA 1
ATOM 6215 C C . THR A 1 807 ? 28.018 -7.588 1.649 1.00 88.06 807 THR A C 1
ATOM 6217 O O . THR A 1 807 ? 28.062 -6.409 1.997 1.00 88.06 807 THR A O 1
ATOM 6220 N N . ASP A 1 808 ? 27.282 -7.987 0.605 1.00 90.00 808 ASP A N 1
ATOM 6221 C CA . ASP A 1 808 ? 26.451 -7.088 -0.202 1.00 90.00 808 ASP A CA 1
ATOM 6222 C C . ASP A 1 808 ? 25.161 -6.721 0.552 1.00 90.00 808 ASP A C 1
ATOM 6224 O O . ASP A 1 808 ? 24.248 -7.538 0.706 1.00 90.00 808 ASP A O 1
ATOM 6228 N N . ALA A 1 809 ? 25.055 -5.458 0.978 1.00 90.44 809 ALA A N 1
ATOM 6229 C CA . ALA A 1 809 ? 23.890 -4.924 1.685 1.00 90.44 809 ALA A CA 1
ATOM 6230 C C . ALA A 1 809 ? 22.569 -5.094 0.904 1.00 90.44 809 ALA A C 1
ATOM 6232 O O . ALA A 1 809 ? 21.499 -5.217 1.505 1.00 90.44 809 ALA A O 1
ATOM 6233 N N . SER A 1 810 ? 22.618 -5.135 -0.433 1.00 93.69 810 SER A N 1
ATOM 6234 C CA . SER A 1 810 ? 21.434 -5.372 -1.265 1.00 93.69 810 SER A CA 1
ATOM 6235 C C . SER A 1 810 ? 20.938 -6.809 -1.124 1.00 93.69 810 SER A C 1
ATOM 6237 O O . SER A 1 810 ? 19.728 -7.026 -1.036 1.00 93.69 810 SER A O 1
ATOM 6239 N N . ILE A 1 811 ? 21.854 -7.781 -1.069 1.00 94.56 811 ILE A N 1
ATOM 6240 C CA . ILE A 1 811 ? 21.533 -9.201 -0.871 1.00 94.56 811 ILE A CA 1
ATOM 6241 C C . ILE A 1 811 ? 21.037 -9.430 0.558 1.00 94.56 811 ILE A C 1
ATOM 6243 O O . ILE A 1 811 ? 20.006 -10.082 0.734 1.00 94.56 811 ILE A O 1
ATOM 6247 N N . GLN A 1 812 ? 21.680 -8.814 1.559 1.00 94.44 812 GLN A N 1
ATOM 6248 C CA . GLN A 1 812 ? 21.209 -8.854 2.949 1.00 94.44 812 GLN A CA 1
ATOM 6249 C C . GLN A 1 812 ? 19.756 -8.377 3.062 1.00 94.44 812 GLN A C 1
ATOM 6251 O O . GLN A 1 812 ? 18.911 -9.061 3.641 1.00 94.44 812 GLN A O 1
ATOM 6256 N N . LEU A 1 813 ? 19.451 -7.224 2.456 1.00 95.12 813 LEU A N 1
ATOM 6257 C CA . LEU A 1 813 ? 18.113 -6.640 2.465 1.00 95.12 813 LEU A CA 1
ATOM 6258 C C . LEU A 1 813 ? 17.075 -7.561 1.812 1.00 95.12 813 LEU A C 1
ATOM 6260 O O . LEU A 1 813 ? 15.984 -7.725 2.349 1.00 95.12 813 LEU A O 1
ATOM 6264 N N . HIS A 1 814 ? 17.386 -8.163 0.661 1.00 96.38 814 HIS A N 1
ATOM 6265 C CA . HIS A 1 814 ? 16.451 -9.075 -0.006 1.00 96.38 814 HIS A CA 1
ATOM 6266 C C . HIS A 1 814 ? 16.296 -10.407 0.740 1.00 96.38 814 HIS A C 1
ATOM 6268 O O . HIS A 1 814 ? 15.201 -10.963 0.737 1.00 96.38 814 HIS A O 1
ATOM 6274 N N . GLY A 1 815 ? 17.333 -10.872 1.445 1.00 96.62 815 GLY A N 1
ATOM 6275 C CA . GLY A 1 815 ? 17.231 -11.991 2.384 1.00 96.62 815 GLY A CA 1
ATOM 6276 C C . GLY A 1 815 ? 16.258 -11.700 3.530 1.00 96.62 815 GLY A C 1
ATOM 6277 O O . GLY A 1 815 ? 15.378 -12.511 3.808 1.00 96.62 815 GLY A O 1
ATOM 6278 N N . ALA A 1 816 ? 16.347 -10.512 4.137 1.00 96.62 816 ALA A N 1
ATOM 6279 C CA . ALA A 1 816 ? 15.408 -10.080 5.175 1.00 96.62 816 ALA A CA 1
ATOM 6280 C C . ALA A 1 816 ? 13.970 -9.919 4.642 1.00 96.62 816 ALA A C 1
ATOM 6282 O O . ALA A 1 816 ? 13.024 -10.323 5.312 1.00 96.62 816 ALA A O 1
ATOM 6283 N N . LYS A 1 817 ? 13.792 -9.400 3.418 1.00 96.75 817 LYS A N 1
ATOM 6284 C CA . LYS A 1 817 ? 12.465 -9.290 2.777 1.00 96.75 817 LYS A CA 1
ATOM 6285 C C . LYS A 1 817 ? 11.842 -10.649 2.477 1.00 96.75 817 LYS A C 1
ATOM 6287 O O . LYS A 1 817 ? 10.642 -10.822 2.651 1.00 96.75 817 LYS A O 1
ATOM 6292 N N . LEU A 1 818 ? 12.644 -11.617 2.026 1.00 97.38 818 LEU A N 1
ATOM 6293 C CA . LEU A 1 818 ? 12.166 -12.985 1.827 1.00 97.38 818 LEU A CA 1
ATOM 6294 C C . LEU A 1 818 ? 11.648 -13.564 3.149 1.00 97.38 818 LEU A C 1
ATOM 6296 O O . LEU A 1 818 ? 10.590 -14.185 3.172 1.00 97.38 818 LEU A O 1
ATOM 6300 N N . LEU A 1 819 ? 12.361 -13.317 4.249 1.00 96.88 819 LEU A N 1
ATOM 6301 C CA . LEU A 1 819 ? 11.947 -13.750 5.579 1.00 96.88 819 LEU A CA 1
ATOM 6302 C C . LEU A 1 819 ? 10.648 -13.076 6.061 1.00 96.88 819 LEU A C 1
ATOM 6304 O O . LEU A 1 819 ? 9.786 -13.755 6.612 1.00 96.88 819 LEU A O 1
ATOM 6308 N N . GLU A 1 820 ? 10.486 -11.773 5.824 1.00 95.69 820 GLU A N 1
ATOM 6309 C CA . GLU A 1 820 ? 9.242 -11.039 6.110 1.00 95.69 820 GLU A CA 1
ATOM 6310 C C . GLU A 1 820 ? 8.038 -11.625 5.353 1.00 95.69 820 GLU A C 1
ATOM 6312 O O . GLU A 1 820 ? 6.970 -11.848 5.934 1.00 95.69 820 GLU A O 1
ATOM 6317 N N . GLU A 1 821 ? 8.203 -11.910 4.059 1.00 96.31 821 GLU A N 1
ATOM 6318 C CA . GLU A 1 821 ? 7.142 -12.511 3.246 1.00 96.31 821 GLU A CA 1
ATOM 6319 C C . GLU A 1 821 ? 6.835 -13.946 3.717 1.00 96.31 821 GLU A C 1
ATOM 6321 O O . GLU A 1 821 ? 5.668 -14.332 3.731 1.00 96.31 821 GLU A O 1
ATOM 6326 N N . LEU A 1 822 ? 7.833 -14.721 4.176 1.00 96.50 822 LEU A N 1
ATOM 6327 C CA . LEU A 1 822 ? 7.615 -16.064 4.747 1.00 96.50 822 LEU A CA 1
ATOM 6328 C C . LEU A 1 822 ? 6.745 -16.005 6.004 1.00 96.50 822 LEU A C 1
ATOM 6330 O O . LEU A 1 822 ? 5.755 -16.729 6.092 1.00 96.50 822 LEU A O 1
ATOM 6334 N N . GLY A 1 823 ? 7.067 -15.118 6.948 1.00 95.44 823 GLY A N 1
ATOM 6335 C CA . GLY A 1 823 ? 6.248 -14.935 8.147 1.00 95.44 823 GLY A CA 1
ATOM 6336 C C . GLY A 1 823 ? 4.836 -14.443 7.824 1.00 95.44 823 GLY A C 1
ATOM 6337 O O . GLY A 1 823 ? 3.851 -14.964 8.348 1.00 95.44 823 GLY A O 1
ATOM 6338 N N . SER A 1 824 ? 4.710 -13.514 6.873 1.00 93.88 824 SER A N 1
ATOM 6339 C CA . SER A 1 824 ? 3.407 -13.037 6.391 1.00 93.88 824 SER A CA 1
ATOM 6340 C C . SER A 1 824 ? 2.577 -14.149 5.737 1.00 93.88 824 SER A C 1
ATOM 6342 O O . SER A 1 824 ? 1.370 -14.235 5.980 1.00 93.88 824 SER A O 1
ATOM 6344 N N . GLY A 1 825 ? 3.218 -15.018 4.948 1.00 92.44 825 GLY A N 1
ATOM 6345 C CA . GLY A 1 825 ? 2.604 -16.193 4.329 1.00 92.44 825 GLY A CA 1
ATOM 6346 C C . GLY A 1 825 ? 2.073 -17.187 5.362 1.00 92.44 825 GLY A C 1
ATOM 6347 O O . GLY A 1 825 ? 0.946 -17.659 5.216 1.00 92.44 825 GLY A O 1
ATOM 6348 N N . ILE A 1 826 ? 2.828 -17.426 6.444 1.00 93.94 826 ILE A N 1
ATOM 6349 C CA . ILE A 1 826 ? 2.390 -18.248 7.585 1.00 93.94 826 ILE A CA 1
ATOM 6350 C C . ILE A 1 826 ? 1.148 -17.627 8.231 1.00 93.94 826 ILE A C 1
ATOM 6352 O O . ILE A 1 826 ? 0.106 -18.275 8.289 1.00 93.94 826 ILE A O 1
ATOM 6356 N N . ILE A 1 827 ? 1.211 -16.356 8.648 1.00 92.44 827 ILE A N 1
ATOM 6357 C CA . ILE A 1 827 ? 0.083 -15.669 9.307 1.00 92.44 827 ILE A CA 1
ATOM 6358 C C . ILE A 1 827 ? -1.183 -15.712 8.441 1.00 92.44 827 ILE A C 1
ATOM 6360 O O . ILE A 1 827 ? -2.289 -15.854 8.961 1.00 92.44 827 ILE A O 1
ATOM 6364 N N . GLN A 1 828 ? -1.054 -15.590 7.117 1.00 89.62 828 GLN A N 1
ATOM 6365 C CA . GLN A 1 828 ? -2.202 -15.609 6.212 1.00 89.62 828 GLN A CA 1
ATOM 6366 C C . GLN A 1 828 ? -2.965 -16.944 6.223 1.00 89.62 828 GLN A C 1
ATOM 6368 O O . GLN A 1 828 ? -4.171 -16.930 5.972 1.00 89.62 828 GLN A O 1
ATOM 6373 N N . GLN A 1 829 ? -2.312 -18.070 6.525 1.00 88.12 829 GLN A N 1
ATOM 6374 C CA . GLN A 1 829 ? -2.983 -19.372 6.613 1.00 88.12 829 GLN A CA 1
ATOM 6375 C C . GLN A 1 829 ? -3.879 -19.493 7.848 1.00 88.12 829 GLN A C 1
ATOM 6377 O O . GLN A 1 829 ? -4.945 -20.093 7.755 1.00 88.12 829 GLN A O 1
ATOM 6382 N N . TYR A 1 830 ? -3.489 -18.868 8.960 1.00 87.19 830 TYR A N 1
ATOM 6383 C CA . TYR A 1 830 ? -4.175 -18.953 10.255 1.00 87.19 830 TYR A CA 1
ATOM 6384 C C . TYR A 1 830 ? -5.309 -17.930 10.445 1.00 87.19 830 TYR A C 1
ATOM 6386 O O . TYR A 1 830 ? -5.895 -17.841 11.520 1.00 87.19 830 TYR A O 1
ATOM 6394 N N . LYS A 1 831 ? -5.641 -17.130 9.425 1.00 84.81 831 LYS A N 1
ATOM 6395 C CA . LYS A 1 831 ? -6.783 -16.202 9.497 1.00 84.81 831 LYS A CA 1
ATOM 6396 C C . LYS A 1 831 ? -8.106 -16.957 9.372 1.00 84.81 831 LYS A C 1
ATOM 6398 O O . LYS A 1 831 ? -8.232 -17.785 8.484 1.00 84.81 831 LYS A O 1
ATOM 6403 N N . SER A 1 832 ? -9.112 -16.582 10.163 1.00 60.56 832 SER A N 1
ATOM 6404 C CA . SER A 1 832 ? -10.438 -17.228 10.213 1.00 60.56 832 SER A CA 1
ATOM 6405 C C . SER A 1 832 ? -11.187 -17.291 8.869 1.00 60.56 832 SER A C 1
ATOM 6407 O O . SER A 1 832 ? -11.990 -18.192 8.671 1.00 60.56 832 SER A O 1
ATOM 6409 N N . ASP A 1 833 ? -10.895 -16.379 7.933 1.00 58.59 833 ASP A N 1
ATOM 6410 C CA . ASP A 1 833 ? -11.490 -16.343 6.582 1.00 58.59 833 ASP A CA 1
ATOM 6411 C C . ASP A 1 833 ? -10.778 -17.271 5.570 1.00 58.59 833 ASP A C 1
ATOM 6413 O O . ASP A 1 833 ? -11.045 -17.221 4.363 1.00 58.59 833 ASP A O 1
ATOM 6417 N N . SER A 1 834 ? -9.781 -18.052 5.996 1.00 61.25 834 SER A N 1
ATOM 6418 C CA . SER A 1 834 ? -9.023 -18.905 5.090 1.00 61.25 834 SER A CA 1
ATOM 6419 C C . SER A 1 834 ? -9.821 -20.185 4.795 1.00 61.25 834 SER A C 1
ATOM 6421 O O . SER A 1 834 ? -9.954 -21.077 5.621 1.00 61.25 834 SER A O 1
ATOM 6423 N N . ASN A 1 835 ? -10.347 -20.308 3.571 1.00 61.50 835 ASN A N 1
ATOM 6424 C CA . ASN A 1 835 ? -10.976 -21.542 3.066 1.00 61.50 835 ASN A CA 1
ATOM 6425 C C . ASN A 1 835 ? -9.922 -22.657 2.839 1.00 61.50 835 ASN A C 1
ATOM 6427 O O . ASN A 1 835 ? -9.745 -23.141 1.716 1.00 61.50 835 ASN A O 1
ATOM 6431 N N . ILE A 1 836 ? -9.125 -22.993 3.858 1.00 67.50 836 ILE A N 1
ATOM 6432 C CA . ILE A 1 836 ? -8.063 -24.004 3.821 1.00 67.50 836 ILE A CA 1
ATOM 6433 C C . ILE A 1 836 ? -8.496 -25.184 4.691 1.00 67.50 836 ILE A C 1
ATOM 6435 O O . ILE A 1 836 ? -8.739 -24.990 5.876 1.00 67.50 836 ILE A O 1
ATOM 6439 N N . PRO A 1 837 ? -8.548 -26.412 4.147 1.00 68.56 837 PRO A N 1
ATOM 6440 C CA . PRO A 1 837 ? -8.735 -27.603 4.969 1.00 68.56 837 PRO A CA 1
ATOM 6441 C C . PRO A 1 837 ? -7.611 -27.720 6.008 1.00 68.56 837 PRO A C 1
ATOM 6443 O O . PRO A 1 837 ? -6.440 -27.625 5.637 1.00 68.56 837 PRO A O 1
ATOM 6446 N N . GLU A 1 838 ? -7.951 -27.973 7.274 1.00 60.53 838 GLU A N 1
ATOM 6447 C CA . GLU A 1 838 ? -7.012 -27.985 8.412 1.00 60.53 838 GLU A CA 1
ATOM 6448 C C . GLU A 1 838 ? -5.764 -28.858 8.173 1.00 60.53 838 GLU A C 1
ATOM 6450 O O . GLU A 1 838 ? -4.656 -28.457 8.512 1.00 60.53 838 GLU A O 1
ATOM 6455 N N . GLY A 1 839 ? -5.897 -29.989 7.469 1.00 60.09 839 GLY A N 1
ATOM 6456 C CA . GLY A 1 839 ? -4.777 -30.881 7.127 1.00 60.09 839 GLY A CA 1
ATOM 6457 C C . GLY A 1 839 ? -3.780 -30.357 6.078 1.00 60.09 839 GLY A C 1
ATOM 6458 O O . GLY A 1 839 ? -2.861 -31.081 5.708 1.00 60.09 839 GLY A O 1
ATOM 6459 N N . LYS A 1 840 ? -3.959 -29.139 5.546 1.00 72.62 840 LYS A N 1
ATOM 6460 C CA . LYS A 1 840 ? -3.032 -28.495 4.589 1.00 72.62 840 LYS A CA 1
ATOM 6461 C C . LYS A 1 840 ? -2.329 -27.255 5.149 1.00 72.62 840 LYS A C 1
ATOM 6463 O O . LYS A 1 840 ? -1.535 -26.648 4.424 1.00 72.62 840 LYS A O 1
ATOM 6468 N N . ILE A 1 841 ? -2.642 -26.864 6.383 1.00 84.88 841 ILE A N 1
ATOM 6469 C CA . ILE A 1 841 ? -1.996 -25.753 7.089 1.00 84.88 841 ILE A CA 1
ATOM 6470 C C . ILE A 1 841 ? -0.695 -26.277 7.704 1.00 84.88 841 ILE A C 1
ATOM 6472 O O . ILE A 1 841 ? -0.643 -27.411 8.175 1.00 84.88 841 ILE A O 1
ATOM 6476 N N . ILE A 1 842 ? 0.364 -25.468 7.675 1.00 89.12 842 ILE A N 1
ATOM 6477 C CA . ILE A 1 842 ? 1.633 -25.812 8.331 1.00 89.12 842 ILE A CA 1
ATOM 6478 C C . ILE A 1 842 ? 1.378 -25.969 9.830 1.00 89.12 842 ILE A C 1
ATOM 6480 O O . ILE A 1 842 ? 0.623 -25.193 10.402 1.00 89.12 842 ILE A O 1
ATOM 6484 N N . SER A 1 843 ? 1.983 -26.954 10.487 1.00 91.50 843 SER A N 1
ATOM 6485 C CA . SER A 1 843 ? 1.779 -27.123 11.927 1.00 91.50 843 SER A CA 1
ATOM 6486 C C . SER A 1 843 ? 2.467 -26.011 12.731 1.00 91.50 843 SER A C 1
ATOM 6488 O O . SER A 1 843 ? 3.518 -25.492 12.347 1.00 91.50 843 SER A O 1
ATOM 6490 N N . VAL A 1 844 ? 1.926 -25.673 13.909 1.00 92.31 844 VAL A N 1
ATOM 6491 C CA . VAL A 1 844 ? 2.558 -24.679 14.803 1.00 92.31 844 VAL A CA 1
ATOM 6492 C C . VAL A 1 844 ? 3.969 -25.127 15.222 1.00 92.31 844 VAL A C 1
ATOM 6494 O O . VAL A 1 844 ? 4.839 -24.288 15.434 1.00 92.31 844 VAL A O 1
ATOM 6497 N N . GLU A 1 845 ? 4.224 -26.436 15.301 1.00 92.75 845 GLU A N 1
ATOM 6498 C CA . GLU A 1 845 ? 5.538 -26.998 15.643 1.00 92.75 845 GLU A CA 1
ATOM 6499 C C . GLU A 1 845 ? 6.591 -26.748 14.549 1.00 92.75 845 GLU A C 1
ATOM 6501 O O . GLU A 1 845 ? 7.732 -26.375 14.839 1.00 92.75 845 GLU A O 1
ATOM 6506 N N . GLU A 1 846 ? 6.207 -26.867 13.276 1.00 92.75 846 GLU A N 1
ATOM 6507 C CA . GLU A 1 846 ? 7.074 -26.516 12.146 1.00 92.75 846 GLU A CA 1
ATOM 6508 C C . GLU A 1 846 ? 7.351 -25.008 12.098 1.00 92.75 846 GLU A C 1
ATOM 6510 O O . GLU A 1 846 ? 8.494 -24.594 11.885 1.00 92.75 846 GLU A O 1
ATOM 6515 N N . VAL A 1 847 ? 6.332 -24.177 12.358 1.00 95.00 847 VAL A N 1
ATOM 6516 C CA . VAL A 1 847 ? 6.481 -22.714 12.460 1.00 95.00 847 VAL A CA 1
ATOM 6517 C C . VAL A 1 847 ? 7.426 -22.337 13.607 1.00 95.00 847 VAL A C 1
ATOM 6519 O O . VAL A 1 847 ? 8.293 -21.477 13.438 1.00 95.00 847 VAL A O 1
ATOM 6522 N N . LEU A 1 848 ? 7.296 -22.993 14.762 1.00 94.88 848 LEU A N 1
ATOM 6523 C CA . LEU A 1 848 ? 8.173 -22.795 15.915 1.00 94.88 848 LEU A CA 1
ATOM 6524 C C . LEU A 1 848 ? 9.622 -23.161 15.573 1.00 94.88 848 LEU A C 1
ATOM 6526 O O . LEU A 1 848 ? 10.533 -22.365 15.806 1.00 94.88 848 LEU A O 1
ATOM 6530 N N . THR A 1 849 ? 9.833 -24.327 14.959 1.00 94.31 849 THR A N 1
ATOM 6531 C CA . THR A 1 849 ? 11.157 -24.792 14.516 1.00 94.31 849 THR A CA 1
ATOM 6532 C C . THR A 1 849 ? 11.806 -23.798 13.551 1.00 94.31 849 THR A C 1
ATOM 6534 O O . THR A 1 849 ? 12.985 -23.456 13.692 1.00 94.31 849 THR A O 1
ATOM 6537 N N . PHE A 1 850 ? 11.029 -23.286 12.594 1.00 95.62 850 PHE A N 1
ATOM 6538 C CA . PHE A 1 850 ? 11.470 -22.260 11.655 1.00 95.62 850 PHE A CA 1
ATOM 6539 C C . PHE A 1 850 ? 11.946 -20.989 12.376 1.00 95.62 850 PHE A C 1
ATOM 6541 O O . PHE A 1 850 ? 13.087 -20.559 12.180 1.00 95.62 850 PHE A O 1
ATOM 6548 N N . TRP A 1 851 ? 11.116 -20.413 13.251 1.00 95.69 851 TRP A N 1
ATOM 6549 C CA . TRP A 1 851 ? 11.458 -19.170 13.948 1.00 95.69 851 TRP A CA 1
ATOM 6550 C C . TRP A 1 851 ? 12.600 -19.335 14.948 1.00 95.69 851 TRP A C 1
ATOM 6552 O O . TRP A 1 851 ? 13.445 -18.446 15.035 1.00 95.69 851 TRP A O 1
ATOM 6562 N N . LEU A 1 852 ? 12.708 -20.475 15.638 1.00 94.25 852 LEU A N 1
ATOM 6563 C CA . LEU A 1 852 ? 13.851 -20.771 16.509 1.00 94.25 852 LEU A CA 1
ATOM 6564 C C . LEU A 1 852 ? 15.173 -20.747 15.732 1.00 94.25 852 LEU A C 1
ATOM 6566 O O . LEU A 1 852 ? 16.148 -20.144 16.189 1.00 94.25 852 LEU A O 1
ATOM 6570 N N . ARG A 1 853 ? 15.206 -21.344 14.533 1.00 93.19 853 ARG A N 1
ATOM 6571 C CA . ARG A 1 853 ? 16.398 -21.345 13.672 1.00 93.19 853 ARG A CA 1
ATOM 6572 C C . ARG A 1 853 ? 16.737 -19.947 13.155 1.00 93.19 853 ARG A C 1
ATOM 6574 O O . ARG A 1 853 ? 17.910 -19.578 13.120 1.00 93.19 853 ARG A O 1
ATOM 6581 N N . VAL A 1 854 ? 15.725 -19.171 12.774 1.00 93.88 854 VAL A N 1
ATOM 6582 C CA . VAL A 1 854 ? 15.881 -17.802 12.265 1.00 93.88 854 VAL A CA 1
ATOM 6583 C C . VAL A 1 854 ? 16.360 -16.838 13.357 1.00 93.88 854 VAL A C 1
ATOM 6585 O O . VAL A 1 854 ? 17.307 -16.082 13.129 1.00 93.88 854 VAL A O 1
ATOM 6588 N N . LEU A 1 855 ? 15.745 -16.877 14.545 1.00 93.81 855 LEU A N 1
ATOM 6589 C CA . LEU A 1 855 ? 16.096 -16.032 15.694 1.00 93.81 855 LEU A CA 1
ATOM 6590 C C . LEU A 1 855 ? 17.478 -16.375 16.257 1.00 93.81 855 LEU A C 1
ATOM 6592 O O . LEU A 1 855 ? 18.211 -15.479 16.663 1.00 93.81 855 LEU A O 1
ATOM 6596 N N . SER A 1 856 ? 17.875 -17.648 16.203 1.00 91.56 856 SER A N 1
ATOM 6597 C CA . SER A 1 856 ? 19.245 -18.082 16.529 1.00 91.56 856 SER A CA 1
ATOM 6598 C C . SER A 1 856 ? 20.257 -17.767 15.414 1.00 91.56 856 SER A C 1
ATOM 6600 O O . SER A 1 856 ? 21.445 -18.069 15.533 1.00 91.56 856 SER A O 1
ATOM 6602 N N . GLY A 1 857 ? 19.785 -17.211 14.298 1.00 88.94 857 GLY A N 1
ATOM 6603 C CA . GLY A 1 857 ? 20.556 -16.901 13.107 1.00 88.94 857 GLY A CA 1
ATOM 6604 C C . GLY A 1 857 ? 20.925 -15.414 12.981 1.00 88.94 857 GLY A C 1
ATOM 6605 O O . GLY A 1 857 ? 21.047 -14.690 13.966 1.00 88.94 857 GLY A O 1
ATOM 6606 N N . PRO A 1 858 ? 21.136 -14.925 11.747 1.00 91.31 858 PRO A N 1
ATOM 6607 C CA . PRO A 1 858 ? 21.634 -13.571 11.490 1.00 91.3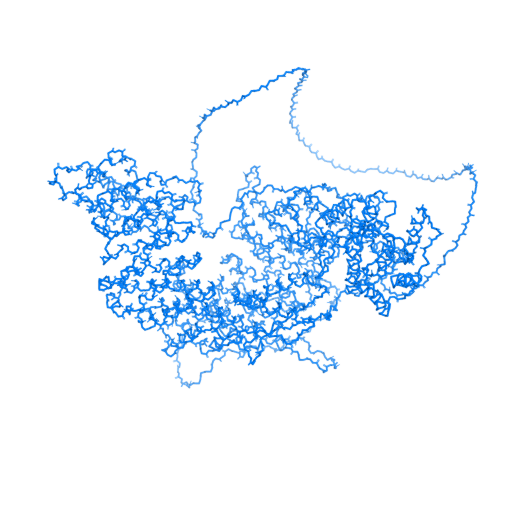1 858 PRO A CA 1
ATOM 6608 C C . PRO A 1 858 ? 20.569 -12.473 11.625 1.00 91.31 858 PRO A C 1
ATOM 6610 O O . PRO A 1 858 ? 20.913 -11.298 11.516 1.00 91.31 858 PRO A O 1
ATOM 6613 N N . LEU A 1 859 ? 19.299 -12.819 11.872 1.00 94.25 859 LEU A N 1
ATOM 6614 C CA . LEU A 1 859 ? 18.218 -11.838 12.010 1.00 94.25 859 LEU A CA 1
ATOM 6615 C C . LEU A 1 859 ? 18.488 -10.846 13.151 1.00 94.25 859 LEU A C 1
ATOM 6617 O O . LEU A 1 859 ? 18.290 -9.645 12.984 1.00 94.25 859 LEU A O 1
ATOM 6621 N N . VAL A 1 860 ? 18.988 -11.327 14.291 1.00 93.19 860 VAL A N 1
ATOM 6622 C CA . VAL A 1 860 ? 19.300 -10.471 15.448 1.00 93.19 860 VAL A CA 1
ATOM 6623 C C . VAL A 1 860 ? 20.421 -9.486 15.114 1.00 93.19 860 VAL A C 1
ATOM 6625 O O . VAL A 1 860 ? 20.315 -8.299 15.419 1.00 93.19 860 VAL A O 1
ATOM 6628 N N . ALA A 1 861 ? 21.454 -9.941 14.399 1.00 92.19 861 ALA A N 1
ATOM 6629 C CA . ALA A 1 861 ? 22.518 -9.066 13.915 1.00 92.19 861 ALA A CA 1
ATOM 6630 C C . ALA A 1 861 ? 21.988 -8.026 12.911 1.00 92.19 861 ALA A C 1
ATOM 6632 O O . ALA A 1 861 ? 22.382 -6.863 12.967 1.00 92.19 861 ALA A O 1
ATOM 6633 N N . ALA A 1 862 ? 21.051 -8.410 12.035 1.00 94.25 862 ALA A N 1
ATOM 6634 C CA . ALA A 1 862 ? 20.397 -7.493 11.103 1.00 94.25 862 ALA A CA 1
ATOM 6635 C C . ALA A 1 862 ? 19.562 -6.417 11.825 1.00 94.25 862 ALA A C 1
ATOM 6637 O O . ALA A 1 862 ? 19.623 -5.250 11.442 1.00 94.25 862 ALA A O 1
ATOM 6638 N N . LEU A 1 863 ? 18.848 -6.772 12.903 1.00 93.69 863 LEU A N 1
ATOM 6639 C CA . LEU A 1 863 ? 18.128 -5.819 13.765 1.00 93.69 863 LEU A CA 1
ATOM 6640 C C . LEU A 1 863 ? 19.074 -4.819 14.439 1.00 93.69 863 LEU A C 1
ATOM 6642 O O . LEU A 1 863 ? 18.726 -3.653 14.607 1.00 93.69 863 LEU A O 1
ATOM 6646 N N . GLN A 1 864 ? 20.278 -5.253 14.806 1.00 90.75 864 GLN A N 1
ATOM 6647 C CA . GLN A 1 864 ? 21.272 -4.434 15.505 1.00 90.75 864 GLN A CA 1
ATOM 6648 C C . GLN A 1 864 ? 22.222 -3.673 14.561 1.00 90.75 864 GLN A C 1
ATOM 6650 O O . GLN A 1 864 ? 23.073 -2.914 15.026 1.00 90.75 864 GLN A O 1
ATOM 6655 N N . ASN A 1 865 ? 22.076 -3.826 13.240 1.00 90.44 865 ASN A N 1
ATOM 6656 C CA . ASN A 1 865 ? 22.960 -3.209 12.254 1.00 90.44 865 ASN A CA 1
ATOM 6657 C C . ASN A 1 865 ? 22.642 -1.718 12.038 1.00 90.44 865 ASN A C 1
ATOM 6659 O O . ASN A 1 865 ? 21.960 -1.335 11.086 1.00 90.44 865 ASN A O 1
ATOM 6663 N N . SER A 1 866 ? 23.175 -0.863 12.911 1.00 87.56 866 SER A N 1
ATOM 6664 C CA . SER A 1 866 ? 22.956 0.592 12.888 1.00 87.56 866 SER A CA 1
ATOM 6665 C C . SER A 1 866 ? 23.438 1.291 11.609 1.00 87.56 866 SER A C 1
ATOM 6667 O O . SER A 1 866 ? 22.973 2.389 11.302 1.00 87.56 866 SER A O 1
ATOM 6669 N N . HIS A 1 867 ? 24.334 0.667 10.836 1.00 87.81 867 HIS A N 1
ATOM 6670 C CA . HIS A 1 867 ? 24.836 1.215 9.574 1.00 87.81 867 HIS A CA 1
ATOM 6671 C C . HIS A 1 867 ? 23.850 1.062 8.408 1.00 87.81 867 HIS A C 1
ATOM 6673 O O . HIS A 1 867 ? 23.964 1.791 7.421 1.00 87.81 867 HIS A O 1
ATOM 6679 N N . HIS A 1 868 ? 22.865 0.161 8.512 1.00 89.94 868 HIS A N 1
ATOM 6680 C CA . HIS A 1 868 ? 21.899 -0.117 7.446 1.00 89.94 868 HIS A CA 1
ATOM 6681 C C . HIS A 1 868 ? 20.442 -0.012 7.936 1.00 89.94 868 HIS A C 1
ATOM 6683 O O . HIS A 1 868 ? 19.769 -1.026 8.137 1.00 89.94 868 HIS A O 1
ATOM 6689 N N . PRO A 1 869 ? 19.887 1.212 8.050 1.00 93.56 869 PRO A N 1
ATOM 6690 C CA . PRO A 1 869 ? 18.536 1.427 8.575 1.00 93.56 869 PRO A CA 1
ATOM 6691 C C . PRO A 1 869 ? 17.422 0.717 7.792 1.00 93.56 869 PRO A C 1
ATOM 6693 O O . PRO A 1 869 ? 16.414 0.310 8.366 1.00 93.56 869 PRO A O 1
ATOM 6696 N N . THR A 1 870 ? 17.578 0.547 6.477 1.00 94.81 870 THR A N 1
ATOM 6697 C CA . THR A 1 870 ? 16.614 -0.180 5.632 1.00 94.81 870 THR A CA 1
ATOM 6698 C C . THR A 1 870 ? 16.587 -1.677 5.937 1.00 94.81 870 THR A C 1
ATOM 6700 O O . THR A 1 870 ? 15.511 -2.279 5.921 1.00 94.81 870 THR A O 1
ATOM 6703 N N . LEU A 1 871 ? 17.743 -2.266 6.259 1.00 94.94 871 LEU A N 1
ATOM 6704 C CA . LEU A 1 871 ? 17.847 -3.648 6.717 1.00 94.94 871 LEU A CA 1
ATOM 6705 C C . LEU A 1 871 ? 17.200 -3.801 8.096 1.00 94.94 871 LEU A C 1
ATOM 6707 O O . LEU A 1 871 ? 16.356 -4.676 8.252 1.00 94.94 871 LEU A O 1
ATOM 6711 N N . GLN A 1 872 ? 17.504 -2.909 9.047 1.00 96.06 872 GLN A N 1
ATOM 6712 C CA . GLN A 1 872 ? 16.870 -2.915 10.375 1.00 96.06 872 GLN A CA 1
ATOM 6713 C C . GLN A 1 872 ? 15.345 -2.789 10.282 1.00 96.06 872 GLN A C 1
ATOM 6715 O O . GLN A 1 872 ? 14.627 -3.514 10.957 1.00 96.06 872 GLN A O 1
ATOM 6720 N N . THR A 1 873 ? 14.847 -1.899 9.416 1.00 96.88 873 THR A N 1
ATOM 6721 C CA . THR A 1 873 ? 13.405 -1.718 9.167 1.00 96.88 873 THR A CA 1
ATOM 6722 C C . THR A 1 873 ? 12.768 -3.034 8.713 1.00 96.88 873 THR A C 1
ATOM 6724 O O . THR A 1 873 ? 11.810 -3.493 9.324 1.00 96.88 873 THR A O 1
ATOM 6727 N N . THR A 1 874 ? 13.356 -3.678 7.701 1.00 96.75 874 THR A N 1
ATOM 6728 C CA . THR A 1 874 ? 12.863 -4.958 7.163 1.00 96.75 874 THR A CA 1
ATOM 6729 C C . THR A 1 874 ? 12.960 -6.080 8.201 1.00 96.75 874 THR A C 1
ATOM 6731 O O . THR A 1 874 ? 12.070 -6.914 8.311 1.00 96.75 874 THR A O 1
ATOM 6734 N N . ALA A 1 875 ? 14.021 -6.095 9.009 1.00 96.81 875 ALA A N 1
ATOM 6735 C CA . ALA A 1 875 ? 14.183 -7.064 10.085 1.00 96.81 875 ALA A CA 1
ATOM 6736 C C . ALA A 1 875 ? 13.132 -6.873 11.199 1.00 96.81 875 ALA A C 1
ATOM 6738 O O . ALA A 1 875 ? 12.607 -7.863 11.706 1.00 96.81 875 ALA A O 1
ATOM 6739 N N . CYS A 1 876 ? 12.770 -5.628 11.543 1.00 97.31 876 CYS A N 1
ATOM 6740 C CA . CYS A 1 876 ? 11.650 -5.335 12.447 1.00 97.31 876 CYS A CA 1
ATOM 6741 C C . CYS A 1 876 ? 10.323 -5.849 11.876 1.00 97.31 876 CYS A C 1
ATOM 6743 O O . CYS A 1 876 ? 9.548 -6.472 12.601 1.00 97.31 876 CYS A O 1
ATOM 6745 N N . ASP A 1 877 ? 10.071 -5.606 10.587 1.00 96.56 877 ASP A N 1
ATOM 6746 C CA . ASP A 1 877 ? 8.864 -6.089 9.914 1.00 96.56 877 ASP A CA 1
ATOM 6747 C C . ASP A 1 877 ? 8.822 -7.633 9.904 1.00 96.56 877 ASP A C 1
ATOM 6749 O O . ASP A 1 877 ? 7.788 -8.213 10.240 1.00 96.56 877 ASP A O 1
ATOM 6753 N N . ALA A 1 878 ? 9.955 -8.308 9.672 1.00 96.62 878 ALA A N 1
ATOM 6754 C CA . ALA A 1 878 ? 10.066 -9.765 9.769 1.00 96.62 878 ALA A CA 1
ATOM 6755 C C . ALA A 1 878 ? 9.764 -10.293 11.183 1.00 96.62 878 ALA A C 1
ATOM 6757 O O . ALA A 1 878 ? 8.951 -11.201 11.331 1.00 96.62 878 ALA A O 1
ATOM 6758 N N . VAL A 1 879 ? 10.333 -9.705 12.240 1.00 96.62 879 VAL A N 1
ATOM 6759 C CA . VAL A 1 879 ? 10.014 -10.095 13.630 1.00 96.62 879 VAL A CA 1
ATOM 6760 C C . VAL A 1 879 ? 8.535 -9.854 13.959 1.00 96.62 879 VAL A C 1
ATOM 6762 O O . VAL A 1 879 ? 7.909 -10.662 14.636 1.00 96.62 879 VAL A O 1
ATOM 6765 N N . SER A 1 880 ? 7.923 -8.799 13.411 1.00 96.38 880 SER A N 1
ATOM 6766 C CA . SER A 1 880 ? 6.485 -8.544 13.582 1.00 96.38 880 SER A CA 1
ATOM 6767 C C . SER A 1 880 ? 5.576 -9.570 12.889 1.00 96.38 880 SER A C 1
ATOM 6769 O O . SER A 1 880 ? 4.370 -9.575 13.126 1.00 96.38 880 SER A O 1
ATOM 6771 N N . SER A 1 881 ? 6.147 -10.430 12.039 1.00 96.06 881 SER A N 1
ATOM 6772 C CA . SER A 1 881 ? 5.444 -11.485 11.304 1.00 96.06 881 SER A CA 1
ATOM 6773 C C . SER A 1 881 ? 5.546 -12.873 11.956 1.00 96.06 881 SER A C 1
ATOM 6775 O O . SER A 1 881 ? 5.159 -13.873 11.349 1.00 96.06 881 SER A O 1
ATOM 6777 N N . ILE A 1 882 ? 6.040 -12.954 13.197 1.00 96.06 882 ILE A N 1
ATOM 6778 C CA . ILE A 1 882 ? 5.968 -14.182 13.996 1.00 96.06 882 ILE A CA 1
ATOM 6779 C C . ILE A 1 882 ? 4.500 -14.463 14.347 1.00 96.06 882 ILE A C 1
ATOM 6781 O O . ILE A 1 882 ? 3.777 -13.580 14.808 1.00 96.06 882 ILE A O 1
ATOM 6785 N N . LEU A 1 883 ? 4.062 -15.705 14.133 1.00 95.19 883 LEU A N 1
ATOM 6786 C CA . LEU A 1 883 ? 2.716 -16.161 14.482 1.00 95.19 883 LEU A CA 1
ATOM 6787 C C . LEU A 1 883 ? 2.521 -16.111 16.018 1.00 95.19 883 LEU A C 1
ATOM 6789 O O . LEU A 1 883 ? 3.375 -16.658 16.720 1.00 95.19 883 LEU A O 1
ATOM 6793 N N . PRO A 1 884 ? 1.434 -15.520 16.560 1.00 94.50 884 PRO A N 1
ATOM 6794 C CA . PRO A 1 884 ? 1.241 -15.377 18.009 1.00 94.50 884 PRO A CA 1
ATOM 6795 C C . PRO A 1 884 ? 1.317 -16.701 18.785 1.00 94.50 884 PRO A C 1
ATOM 6797 O O . PRO A 1 884 ? 1.946 -16.769 19.839 1.00 94.50 884 PRO A O 1
ATOM 6800 N N . GLU A 1 885 ? 0.735 -17.772 18.242 1.00 93.81 885 GLU A N 1
ATOM 6801 C CA . GLU A 1 885 ? 0.744 -19.120 18.820 1.00 93.81 885 GLU A CA 1
ATOM 6802 C C . GLU A 1 885 ? 2.144 -19.747 18.824 1.00 93.81 885 GLU A C 1
ATOM 6804 O O . GLU A 1 885 ? 2.474 -20.537 19.705 1.00 93.81 885 GLU A O 1
ATOM 6809 N N . ALA A 1 886 ? 2.986 -19.403 17.847 1.00 94.94 886 ALA A N 1
ATOM 6810 C CA . ALA A 1 886 ? 4.381 -19.831 17.836 1.00 94.94 886 ALA A CA 1
ATOM 6811 C C . ALA A 1 886 ? 5.220 -18.982 18.799 1.00 94.94 886 ALA A C 1
ATOM 6813 O O . ALA A 1 886 ? 6.070 -19.522 19.504 1.00 94.94 886 ALA A O 1
ATOM 6814 N N . PHE A 1 887 ? 4.959 -17.672 18.872 1.00 96.19 887 PHE A N 1
ATOM 6815 C CA . PHE A 1 887 ? 5.647 -16.764 19.786 1.00 96.19 887 PHE A CA 1
ATOM 6816 C C . PHE A 1 887 ? 5.460 -17.182 21.248 1.00 96.19 887 PHE A C 1
ATOM 6818 O O . PHE A 1 887 ? 6.436 -17.231 21.991 1.00 96.19 887 PHE A O 1
ATOM 6825 N N . SER A 1 888 ? 4.235 -17.539 21.649 1.00 94.56 888 SER A N 1
ATOM 6826 C CA . SER A 1 888 ? 3.931 -17.973 23.020 1.00 94.56 888 SER A CA 1
ATOM 6827 C C . SER A 1 888 ? 4.624 -19.279 23.424 1.00 94.56 888 SER A C 1
ATOM 6829 O O . SER A 1 888 ? 4.791 -19.533 24.615 1.00 94.56 888 SER A O 1
ATOM 6831 N N . ARG A 1 889 ? 5.059 -20.090 22.449 1.00 95.12 889 ARG A N 1
ATOM 6832 C CA . ARG A 1 889 ? 5.809 -21.340 22.661 1.00 95.12 889 ARG A CA 1
ATOM 6833 C C . ARG A 1 889 ? 7.330 -21.170 22.548 1.00 95.12 889 ARG A C 1
ATOM 6835 O O . ARG A 1 889 ? 8.060 -22.137 22.760 1.00 95.12 889 ARG A O 1
ATOM 6842 N N . LEU A 1 890 ? 7.834 -19.973 22.227 1.00 94.56 890 LEU A N 1
ATOM 6843 C CA . LEU A 1 890 ? 9.270 -19.678 22.293 1.00 94.56 890 LEU A CA 1
ATOM 6844 C C . LEU A 1 890 ? 9.755 -19.702 23.749 1.00 94.56 890 LEU A C 1
ATOM 6846 O O . LEU A 1 890 ? 8.997 -19.402 24.665 1.00 94.56 890 LEU A O 1
ATOM 6850 N N . SER A 1 891 ? 11.042 -19.985 23.968 1.00 93.88 891 SER A N 1
ATOM 6851 C CA . SER A 1 891 ? 11.631 -19.861 25.310 1.00 93.88 891 SER A CA 1
ATOM 6852 C C . SER A 1 891 ? 11.601 -18.412 25.806 1.00 93.88 891 SER A C 1
ATOM 6854 O O . SER A 1 891 ? 11.774 -17.484 25.011 1.00 93.88 891 SER A O 1
ATOM 6856 N N . ASP A 1 892 ? 11.476 -18.215 27.122 1.00 92.06 892 ASP A N 1
ATOM 6857 C CA . ASP A 1 892 ? 11.409 -16.881 27.744 1.00 92.06 892 ASP A CA 1
ATOM 6858 C C . ASP A 1 892 ? 12.560 -15.973 27.299 1.00 92.06 892 ASP A C 1
ATOM 6860 O O . ASP A 1 892 ? 12.362 -14.803 26.978 1.00 92.06 892 ASP A O 1
ATOM 6864 N N . LYS A 1 893 ? 13.772 -16.532 27.171 1.00 94.12 893 LYS A N 1
ATOM 6865 C CA . LYS A 1 893 ? 14.955 -15.805 26.680 1.00 94.12 893 LYS A CA 1
ATOM 6866 C C . LYS A 1 893 ? 14.744 -15.223 25.279 1.00 94.12 893 LYS A C 1
ATOM 6868 O O . LYS A 1 893 ? 15.159 -14.095 25.025 1.00 94.12 893 LYS A O 1
ATOM 6873 N N . MET A 1 894 ? 14.114 -15.973 24.375 1.00 93.81 894 MET A N 1
ATOM 6874 C CA . MET A 1 894 ? 13.856 -15.535 22.999 1.00 93.81 894 MET A CA 1
ATOM 6875 C C . MET A 1 894 ? 12.693 -14.544 22.918 1.00 93.81 894 MET A C 1
ATOM 6877 O O . MET A 1 894 ? 12.762 -13.593 22.138 1.00 93.81 894 MET A O 1
ATOM 6881 N N . GLN A 1 895 ? 11.658 -14.721 23.745 1.00 95.19 895 GLN A N 1
ATOM 6882 C CA . GLN A 1 895 ? 10.566 -13.749 23.854 1.00 95.19 895 GLN A CA 1
ATOM 6883 C C . GLN A 1 895 ? 11.095 -12.396 24.357 1.00 95.19 895 GLN A C 1
ATOM 6885 O O . GLN A 1 895 ? 10.895 -11.371 23.699 1.00 95.19 895 GLN A O 1
ATOM 6890 N N . ILE A 1 896 ? 11.864 -12.406 25.454 1.00 94.81 896 ILE A N 1
ATOM 6891 C CA . ILE A 1 896 ? 12.514 -11.215 26.025 1.00 94.81 896 ILE A CA 1
ATOM 6892 C C . ILE A 1 896 ? 13.448 -10.566 25.001 1.00 94.81 896 ILE A C 1
ATOM 6894 O O . ILE A 1 896 ? 13.430 -9.346 24.848 1.00 94.81 896 ILE A O 1
ATOM 6898 N N . LEU A 1 897 ? 14.236 -11.350 24.257 1.00 95.00 897 LEU A N 1
ATOM 6899 C CA . LEU A 1 897 ? 15.102 -10.830 23.196 1.00 95.00 897 LEU A CA 1
ATOM 6900 C C . LEU A 1 897 ? 14.306 -10.047 22.141 1.00 95.00 897 LEU A C 1
ATOM 6902 O O . LEU A 1 897 ? 14.669 -8.917 21.821 1.00 95.00 897 LEU A O 1
ATOM 6906 N N . CYS A 1 898 ? 13.212 -10.613 21.621 1.00 95.88 898 CYS A N 1
ATOM 6907 C CA . CYS A 1 898 ? 12.393 -9.940 20.610 1.00 95.88 898 CYS A CA 1
ATOM 6908 C C . CYS A 1 898 ? 11.813 -8.621 21.141 1.00 95.88 898 CYS A C 1
ATOM 6910 O O . CYS A 1 898 ? 11.883 -7.595 20.466 1.00 95.88 898 CYS A O 1
ATOM 6912 N N . ILE A 1 899 ? 11.276 -8.641 22.363 1.00 95.94 899 ILE A N 1
ATOM 6913 C CA . ILE A 1 899 ? 10.663 -7.473 23.005 1.00 95.94 899 ILE A CA 1
ATOM 6914 C C . ILE A 1 899 ? 11.703 -6.375 23.250 1.00 95.94 899 ILE A C 1
ATOM 6916 O O . ILE A 1 899 ? 11.524 -5.235 22.820 1.00 95.94 899 ILE A O 1
ATOM 6920 N N . THR A 1 900 ? 12.814 -6.716 23.902 1.00 95.56 900 THR A N 1
ATOM 6921 C CA . THR A 1 900 ? 13.846 -5.748 24.304 1.00 95.56 900 THR A CA 1
ATOM 6922 C C . THR A 1 900 ? 14.555 -5.118 23.109 1.00 95.56 900 THR A C 1
ATOM 6924 O O . THR A 1 900 ? 14.815 -3.914 23.125 1.00 95.56 900 THR A O 1
ATOM 6927 N N . VAL A 1 901 ? 14.808 -5.881 22.039 1.00 96.25 901 VAL A N 1
ATOM 6928 C CA . VAL A 1 901 ? 15.370 -5.335 20.795 1.00 96.25 901 VAL A CA 1
ATOM 6929 C C . VAL A 1 901 ? 14.403 -4.338 20.158 1.00 96.25 901 VAL A C 1
ATOM 6931 O O . VAL A 1 901 ? 14.825 -3.243 19.787 1.00 96.25 901 VAL A O 1
ATOM 6934 N N . LEU A 1 902 ? 13.108 -4.662 20.068 1.00 97.19 902 LEU A N 1
ATOM 6935 C CA . LEU A 1 902 ? 12.114 -3.741 19.512 1.00 97.19 902 LEU A CA 1
ATOM 6936 C C . LEU A 1 902 ? 11.984 -2.466 20.355 1.00 97.19 902 LEU A C 1
ATOM 6938 O O . LEU A 1 902 ? 12.020 -1.375 19.783 1.00 97.19 902 LEU A O 1
ATOM 6942 N N . LEU A 1 903 ? 11.909 -2.579 21.685 1.00 96.62 903 LEU A N 1
ATOM 6943 C CA . LEU A 1 903 ? 11.893 -1.426 22.595 1.00 96.62 903 LEU A CA 1
ATOM 6944 C C . LEU A 1 903 ? 13.145 -0.554 22.421 1.00 96.62 903 LEU A C 1
ATOM 6946 O O . LEU A 1 903 ? 13.031 0.661 22.264 1.00 96.62 903 LEU A O 1
ATOM 6950 N N . GLY A 1 904 ? 14.334 -1.159 22.342 1.00 95.62 904 GLY A N 1
ATOM 6951 C CA . GLY A 1 904 ? 15.584 -0.438 22.087 1.00 95.62 904 GLY A CA 1
ATOM 6952 C C . GLY A 1 904 ? 15.583 0.303 20.745 1.00 95.62 904 GLY A C 1
ATOM 6953 O O . GLY A 1 904 ? 15.959 1.474 20.673 1.00 95.62 904 GLY A O 1
ATOM 6954 N N . LEU A 1 905 ? 15.088 -0.334 19.679 1.00 96.31 905 LEU A N 1
ATOM 6955 C CA . LEU A 1 905 ? 14.997 0.271 18.345 1.00 96.31 905 LEU A CA 1
ATOM 6956 C C . LEU A 1 905 ? 13.968 1.411 18.258 1.00 96.31 905 LEU A C 1
ATOM 6958 O O . LEU A 1 905 ? 14.101 2.273 17.385 1.00 96.31 905 LEU A O 1
ATOM 6962 N N . ASN A 1 906 ? 13.000 1.491 19.177 1.00 95.38 906 ASN A N 1
ATOM 6963 C CA . ASN A 1 906 ? 12.074 2.627 19.266 1.00 95.38 906 ASN A CA 1
ATOM 6964 C C . ASN A 1 906 ? 12.800 3.931 19.658 1.00 95.38 906 ASN A C 1
ATOM 6966 O O . ASN A 1 906 ? 12.324 5.030 19.376 1.00 95.38 906 ASN A O 1
ATOM 6970 N N . HIS A 1 907 ? 13.996 3.828 20.242 1.00 93.88 907 HIS A N 1
ATOM 6971 C CA . HIS A 1 907 ? 14.862 4.971 20.539 1.00 93.88 907 HIS A CA 1
ATOM 6972 C C . HIS A 1 907 ? 15.840 5.313 19.406 1.00 93.88 907 HIS A C 1
ATOM 6974 O O . HIS A 1 907 ? 16.643 6.233 19.554 1.00 93.88 907 HIS A O 1
ATOM 6980 N N . SER A 1 908 ? 15.767 4.621 18.262 1.00 93.94 908 SER A N 1
ATOM 6981 C CA . SER A 1 908 ? 16.624 4.901 17.107 1.00 93.94 908 SER A CA 1
ATOM 6982 C C . SER A 1 908 ? 16.477 6.346 16.625 1.00 93.94 908 SER A C 1
ATOM 6984 O O . SER A 1 908 ? 15.371 6.885 16.522 1.00 93.94 908 SER A O 1
ATOM 6986 N N . GLU A 1 909 ? 17.597 6.972 16.259 1.00 91.94 909 GLU A N 1
ATOM 6987 C CA . GLU A 1 909 ? 17.576 8.283 15.608 1.00 91.94 909 GLU A CA 1
ATOM 6988 C C . GLU A 1 909 ? 17.035 8.216 14.172 1.00 91.94 909 GLU A C 1
ATOM 6990 O O . GLU A 1 909 ? 16.679 9.249 13.604 1.00 91.94 909 GLU A O 1
ATOM 6995 N N . ASN A 1 910 ? 16.999 7.028 13.552 1.00 95.50 910 ASN A N 1
ATOM 6996 C CA . ASN A 1 910 ? 16.478 6.867 12.202 1.00 95.50 910 ASN A CA 1
ATOM 6997 C C . ASN A 1 910 ? 14.947 6.689 12.232 1.00 95.50 910 ASN A C 1
ATOM 6999 O O . ASN A 1 910 ? 14.454 5.683 12.758 1.00 95.50 910 ASN A O 1
ATOM 7003 N N . PRO A 1 911 ? 14.165 7.595 11.617 1.00 96.12 911 PRO A N 1
ATOM 7004 C CA . PRO A 1 911 ? 12.710 7.532 11.730 1.00 96.12 911 PRO A CA 1
ATOM 7005 C C . PRO A 1 911 ? 12.065 6.359 10.984 1.00 96.12 911 PRO A C 1
ATOM 7007 O O . PRO A 1 911 ? 10.923 6.022 11.284 1.00 96.12 911 PRO A O 1
ATOM 7010 N N . LEU A 1 912 ? 12.749 5.723 10.024 1.00 96.19 912 LEU A N 1
ATOM 7011 C CA . LEU A 1 912 ? 12.249 4.493 9.395 1.00 96.19 912 LEU A CA 1
ATOM 7012 C C . LEU A 1 912 ? 12.289 3.322 10.377 1.00 96.19 912 LEU A C 1
ATOM 7014 O O . LEU A 1 912 ? 11.278 2.648 10.565 1.00 96.19 912 LEU A O 1
ATOM 7018 N N . VAL A 1 913 ? 13.422 3.152 11.061 1.00 97.19 913 VAL A N 1
ATOM 7019 C CA . VAL A 1 913 ? 13.623 2.090 12.057 1.00 97.19 913 VAL A CA 1
ATOM 7020 C C . VAL A 1 913 ? 12.674 2.278 13.232 1.00 97.19 913 VAL A C 1
ATOM 7022 O O . VAL A 1 913 ? 11.978 1.339 13.612 1.00 97.19 913 VAL A O 1
ATOM 7025 N N . LYS A 1 914 ? 12.562 3.511 13.742 1.00 97.56 914 LYS A N 1
ATOM 7026 C CA . LYS A 1 914 ? 11.607 3.851 14.803 1.00 97.56 914 LYS A CA 1
ATOM 7027 C C . LYS A 1 914 ? 10.160 3.553 14.393 1.00 97.56 914 LYS A C 1
ATOM 7029 O O . LYS A 1 914 ? 9.413 2.962 15.165 1.00 97.56 914 LYS A O 1
ATOM 7034 N N . ALA A 1 915 ? 9.764 3.910 13.166 1.00 97.94 915 ALA A N 1
ATOM 7035 C CA . ALA A 1 915 ? 8.417 3.642 12.659 1.00 97.94 915 ALA A CA 1
ATOM 7036 C C . ALA A 1 915 ? 8.110 2.137 12.524 1.00 97.94 915 ALA A C 1
ATOM 7038 O O . ALA A 1 915 ? 6.974 1.733 12.775 1.00 97.94 915 ALA A O 1
ATOM 7039 N N . ALA A 1 916 ? 9.089 1.317 12.128 1.00 97.94 916 ALA A N 1
ATOM 7040 C CA . ALA A 1 916 ? 8.930 -0.137 12.057 1.00 97.94 916 ALA A CA 1
ATOM 7041 C C . ALA A 1 916 ? 8.906 -0.783 13.449 1.00 97.94 916 ALA A C 1
ATOM 7043 O O . ALA A 1 916 ? 8.039 -1.608 13.722 1.00 97.94 916 ALA A O 1
ATOM 7044 N N . SER A 1 917 ? 9.779 -0.347 14.362 1.00 98.25 917 SER A N 1
ATOM 7045 C CA . SER A 1 917 ? 9.802 -0.822 15.750 1.00 98.25 917 SER A CA 1
ATOM 7046 C C . SER A 1 917 ? 8.485 -0.525 16.484 1.00 98.25 917 SER A C 1
ATOM 7048 O O . SER A 1 917 ? 7.851 -1.451 16.989 1.00 98.25 917 SER A O 1
ATOM 7050 N N . VAL A 1 918 ? 8.001 0.727 16.474 1.00 98.31 918 VAL A N 1
ATOM 7051 C CA . VAL A 1 918 ? 6.740 1.081 17.159 1.00 98.31 918 VAL A CA 1
ATOM 7052 C C . VAL A 1 918 ? 5.542 0.337 16.567 1.00 98.31 918 VAL A C 1
ATOM 7054 O O . VAL A 1 918 ? 4.597 -0.009 17.279 1.00 98.31 918 VAL A O 1
ATOM 7057 N N . ARG A 1 919 ? 5.572 0.056 15.258 1.00 98.31 919 ARG A N 1
ATOM 7058 C CA . ARG A 1 919 ? 4.568 -0.775 14.590 1.00 98.31 919 ARG A CA 1
ATOM 7059 C C . ARG A 1 919 ? 4.633 -2.220 15.085 1.00 98.31 919 ARG A C 1
ATOM 7061 O O . ARG A 1 919 ? 3.579 -2.776 15.369 1.00 98.31 919 ARG A O 1
ATOM 7068 N N . ALA A 1 920 ? 5.824 -2.811 15.164 1.00 98.19 920 ALA A N 1
ATOM 7069 C CA . ALA A 1 920 ? 6.015 -4.182 15.629 1.00 98.19 920 ALA A CA 1
ATOM 7070 C C . ALA A 1 920 ? 5.550 -4.352 17.085 1.00 98.19 920 ALA A C 1
ATOM 7072 O O . ALA A 1 920 ? 4.794 -5.274 17.377 1.00 98.19 920 ALA A O 1
ATOM 7073 N N . LEU A 1 921 ? 5.874 -3.400 17.967 1.00 98.25 921 LEU A N 1
ATOM 7074 C CA . LEU A 1 921 ? 5.344 -3.364 19.338 1.00 98.25 921 LEU A CA 1
ATOM 7075 C C . LEU A 1 921 ? 3.806 -3.292 19.362 1.00 98.25 921 LEU A C 1
ATOM 7077 O O . LEU A 1 921 ? 3.154 -4.013 20.113 1.00 98.25 921 LEU A O 1
ATOM 7081 N N . GLY A 1 922 ? 3.210 -2.489 18.474 1.00 97.75 922 GLY A N 1
ATOM 7082 C CA . GLY A 1 922 ? 1.754 -2.421 18.295 1.00 97.75 922 GLY A CA 1
ATOM 7083 C C . GLY A 1 922 ? 1.107 -3.681 17.706 1.00 97.75 922 GLY A C 1
ATOM 7084 O O . GLY A 1 922 ? -0.116 -3.798 17.743 1.00 97.75 922 GLY A O 1
ATOM 7085 N N . VAL A 1 923 ? 1.888 -4.610 17.146 1.00 97.25 923 VAL A N 1
ATOM 7086 C CA . VAL A 1 923 ? 1.431 -5.965 16.792 1.00 97.25 923 VAL A CA 1
ATOM 7087 C C . VAL A 1 923 ? 1.546 -6.882 18.009 1.00 97.25 923 VAL A C 1
ATOM 7089 O O . VAL A 1 923 ? 0.599 -7.594 18.321 1.00 97.25 923 VAL A O 1
ATOM 7092 N N . TYR A 1 924 ? 2.664 -6.821 18.734 1.00 97.69 924 TYR A N 1
ATOM 7093 C CA . TYR A 1 924 ? 2.934 -7.680 19.892 1.00 97.69 924 TYR A CA 1
ATOM 7094 C C . TYR A 1 924 ? 1.954 -7.453 21.048 1.00 97.69 924 TYR A C 1
ATOM 7096 O O . TYR A 1 924 ? 1.610 -8.398 21.749 1.00 97.69 924 TYR A O 1
ATOM 7104 N N . VAL A 1 925 ? 1.422 -6.236 21.208 1.00 96.88 925 VAL A N 1
ATOM 7105 C CA . VAL A 1 925 ? 0.360 -5.943 22.192 1.00 96.88 925 VAL A CA 1
ATOM 7106 C C . VAL A 1 925 ? -0.935 -6.732 21.953 1.00 96.88 925 VAL A C 1
ATOM 7108 O O . VAL A 1 925 ? -1.781 -6.805 22.839 1.00 96.88 925 VAL A O 1
ATOM 7111 N N . LEU A 1 926 ? -1.108 -7.330 20.770 1.00 95.12 926 LEU A N 1
ATOM 7112 C CA . LEU A 1 926 ? -2.245 -8.192 20.448 1.00 95.12 926 LEU A CA 1
ATOM 7113 C C . LEU A 1 926 ? -1.980 -9.672 20.781 1.00 95.12 926 LEU A C 1
ATOM 7115 O O . LEU A 1 926 ? -2.909 -10.477 20.722 1.00 95.12 926 LEU A O 1
ATOM 7119 N N . PHE A 1 927 ? -0.740 -10.060 21.106 1.00 94.94 927 PHE A N 1
ATOM 7120 C CA . PHE A 1 927 ? -0.384 -11.464 21.323 1.00 94.94 927 PHE A CA 1
ATOM 7121 C C . PHE A 1 927 ? -0.993 -11.984 22.632 1.00 94.94 927 PHE A C 1
ATOM 7123 O O . PHE A 1 927 ? -0.880 -11.303 23.652 1.00 94.94 927 PHE A O 1
ATOM 7130 N N . PRO A 1 928 ? -1.601 -13.187 22.659 1.00 90.75 928 PRO A N 1
ATOM 7131 C CA . PRO A 1 928 ? -2.341 -13.668 23.828 1.00 90.75 928 PRO A CA 1
ATOM 7132 C C . PRO A 1 928 ? -1.550 -13.699 25.143 1.00 90.75 928 PRO A C 1
ATOM 7134 O O . PRO A 1 928 ? -2.106 -13.351 26.179 1.00 90.75 928 PRO A O 1
ATOM 7137 N N . ASN A 1 929 ? -0.269 -14.076 25.099 1.00 89.25 929 ASN A N 1
ATOM 7138 C CA . ASN A 1 929 ? 0.611 -14.151 26.270 1.00 89.25 929 ASN A CA 1
ATOM 7139 C C . ASN A 1 929 ? 1.166 -12.787 26.710 1.00 89.25 929 ASN A C 1
ATOM 7141 O O . ASN A 1 929 ? 1.487 -12.618 27.878 1.00 89.25 929 ASN A O 1
ATOM 7145 N N . LEU A 1 930 ? 1.277 -11.819 25.795 1.00 94.25 930 LEU A N 1
ATOM 7146 C CA . LEU A 1 930 ? 1.827 -10.493 26.096 1.00 94.25 930 LEU A CA 1
ATOM 7147 C C . LEU A 1 930 ? 0.752 -9.473 26.453 1.00 94.25 930 LEU A C 1
ATOM 7149 O O . LEU A 1 930 ? 0.981 -8.581 27.261 1.00 94.25 930 LEU A O 1
ATOM 7153 N N . ARG A 1 931 ? -0.437 -9.591 25.862 1.00 92.19 931 ARG A N 1
ATOM 7154 C CA . ARG A 1 931 ? -1.513 -8.617 26.049 1.00 92.19 931 ARG A CA 1
ATOM 7155 C C . ARG A 1 931 ? -1.980 -8.519 27.501 1.00 92.19 931 ARG A C 1
ATOM 7157 O O . ARG A 1 931 ? -2.486 -7.473 27.878 1.00 92.19 931 ARG A O 1
ATOM 7164 N N . GLN A 1 932 ? -1.831 -9.586 28.290 1.00 89.38 932 GLN A N 1
ATOM 7165 C CA . GLN A 1 932 ? -2.193 -9.629 29.713 1.00 89.38 932 GLN A CA 1
ATOM 7166 C C . GLN A 1 932 ? -1.036 -9.221 30.643 1.00 89.38 932 GLN A C 1
ATOM 7168 O O . GLN A 1 932 ? -1.271 -8.978 31.822 1.00 89.38 932 GLN A O 1
ATOM 7173 N N . ASP A 1 933 ? 0.195 -9.110 30.133 1.00 91.62 933 ASP A N 1
ATOM 7174 C CA . ASP A 1 933 ? 1.339 -8.622 30.904 1.00 91.62 933 ASP A CA 1
ATOM 7175 C C . ASP A 1 933 ? 1.275 -7.090 30.998 1.00 91.62 933 ASP A C 1
ATOM 7177 O O . ASP A 1 933 ? 1.625 -6.360 30.065 1.00 91.62 933 ASP A O 1
ATOM 7181 N N . VAL A 1 934 ? 0.809 -6.599 32.147 1.00 90.75 934 VAL A N 1
ATOM 7182 C CA . VAL A 1 934 ? 0.630 -5.166 32.415 1.00 90.75 934 VAL A CA 1
ATOM 7183 C C . VAL A 1 934 ? 1.941 -4.389 32.260 1.00 90.75 934 VAL A C 1
ATOM 7185 O O . VAL A 1 934 ? 1.913 -3.259 31.767 1.00 90.75 934 VAL A O 1
ATOM 7188 N N . LEU A 1 935 ? 3.090 -4.976 32.619 1.00 92.06 935 LEU A N 1
ATOM 7189 C CA . LEU A 1 935 ? 4.390 -4.311 32.497 1.00 92.06 935 LEU A CA 1
ATOM 7190 C C . LEU A 1 935 ? 4.764 -4.134 31.027 1.00 92.06 935 LEU A C 1
ATOM 7192 O O . LEU A 1 935 ? 5.093 -3.025 30.605 1.00 92.06 935 LEU A O 1
ATOM 7196 N N . PHE A 1 936 ? 4.621 -5.188 30.222 1.00 95.50 936 PHE A N 1
ATOM 7197 C CA . PHE A 1 936 ? 4.863 -5.101 28.783 1.00 95.50 936 PHE A CA 1
ATOM 7198 C C . PHE A 1 936 ? 3.914 -4.110 28.090 1.00 95.50 936 PHE A C 1
ATOM 7200 O O . PHE A 1 936 ? 4.348 -3.312 27.248 1.00 95.50 936 PHE A O 1
ATOM 7207 N N . VAL A 1 937 ? 2.622 -4.123 28.440 1.00 95.38 937 VAL A N 1
ATOM 7208 C CA . VAL A 1 937 ? 1.640 -3.168 27.901 1.00 95.38 937 VAL A CA 1
ATOM 7209 C C . VAL A 1 937 ? 2.018 -1.737 28.295 1.00 95.38 937 VAL A C 1
ATOM 7211 O O . VAL A 1 937 ? 1.948 -0.837 27.453 1.00 95.38 937 VAL A O 1
ATOM 7214 N N . ALA A 1 938 ? 2.472 -1.511 29.530 1.00 95.31 938 ALA A N 1
ATOM 7215 C CA . ALA A 1 938 ? 2.901 -0.199 30.004 1.00 95.31 938 ALA A CA 1
ATOM 7216 C C . ALA A 1 938 ? 4.178 0.302 29.305 1.00 95.31 938 ALA A C 1
ATOM 7218 O O . ALA A 1 938 ? 4.228 1.457 28.867 1.00 95.31 938 ALA A O 1
ATOM 7219 N N . ASP A 1 939 ? 5.188 -0.552 29.139 1.00 96.56 939 ASP A N 1
ATOM 7220 C CA . ASP A 1 939 ? 6.418 -0.227 28.407 1.00 96.56 939 ASP A CA 1
ATOM 7221 C C . ASP A 1 939 ? 6.120 0.093 26.940 1.00 96.56 939 ASP A C 1
ATOM 7223 O O . ASP A 1 939 ? 6.587 1.100 26.395 1.00 96.56 939 ASP A O 1
ATOM 7227 N N . THR A 1 940 ? 5.254 -0.709 26.317 1.00 97.81 940 THR A N 1
ATOM 7228 C CA . THR A 1 940 ? 4.788 -0.485 24.947 1.00 97.81 940 THR A CA 1
ATOM 7229 C C . THR A 1 940 ? 4.014 0.826 24.826 1.00 97.81 940 THR A C 1
ATOM 7231 O O . THR A 1 940 ? 4.245 1.589 23.885 1.00 97.81 940 THR A O 1
ATOM 7234 N N . ALA A 1 941 ? 3.140 1.145 25.786 1.00 98.00 941 ALA A N 1
ATOM 7235 C CA . ALA A 1 941 ? 2.437 2.421 25.818 1.00 98.00 941 ALA A CA 1
ATOM 7236 C C . ALA A 1 941 ? 3.428 3.587 25.884 1.00 98.00 941 ALA A C 1
ATOM 7238 O O . ALA A 1 941 ? 3.363 4.475 25.037 1.00 98.00 941 ALA A O 1
ATOM 7239 N N . ASN A 1 942 ? 4.391 3.572 26.810 1.00 97.62 942 ASN A N 1
ATOM 7240 C CA . ASN A 1 942 ? 5.406 4.627 26.910 1.00 97.62 942 ASN A CA 1
ATOM 7241 C C . ASN A 1 942 ? 6.201 4.789 25.603 1.00 97.62 942 ASN A C 1
ATOM 7243 O O . ASN A 1 942 ? 6.363 5.913 25.119 1.00 97.62 942 ASN A O 1
ATOM 7247 N N . ALA A 1 943 ? 6.622 3.682 24.984 1.00 97.94 943 ALA A N 1
ATOM 7248 C CA . ALA A 1 943 ? 7.309 3.688 23.694 1.00 97.94 943 ALA A CA 1
ATOM 7249 C C . ALA A 1 943 ? 6.459 4.332 22.579 1.00 97.94 943 ALA A C 1
ATOM 7251 O O . ALA A 1 943 ? 6.959 5.156 21.805 1.00 97.94 943 ALA A O 1
ATOM 7252 N N . ILE A 1 944 ? 5.164 4.006 22.523 1.00 98.56 944 ILE A N 1
ATOM 7253 C CA . ILE A 1 944 ? 4.202 4.591 21.582 1.00 98.56 944 ILE A CA 1
ATOM 7254 C C . ILE A 1 944 ? 4.012 6.088 21.841 1.00 98.56 944 ILE A C 1
ATOM 7256 O O . ILE A 1 944 ? 4.032 6.871 20.890 1.00 98.56 944 ILE A O 1
ATOM 7260 N N . LEU A 1 945 ? 3.848 6.501 23.102 1.00 98.12 945 LEU A N 1
ATOM 7261 C CA . LEU A 1 945 ? 3.647 7.904 23.469 1.00 98.12 945 LEU A CA 1
ATOM 7262 C C . LEU A 1 945 ? 4.847 8.767 23.071 1.00 98.12 945 LEU A C 1
ATOM 7264 O O . LEU A 1 945 ? 4.659 9.834 22.492 1.00 98.12 945 LEU A O 1
ATOM 7268 N N . MET A 1 946 ? 6.071 8.276 23.282 1.00 96.62 946 MET A N 1
ATOM 7269 C CA . MET A 1 946 ? 7.281 8.951 22.802 1.00 96.62 946 MET A CA 1
ATOM 7270 C C . MET A 1 946 ? 7.289 9.097 21.273 1.00 96.62 946 MET A C 1
ATOM 7272 O O . MET A 1 946 ? 7.631 10.153 20.743 1.00 96.62 946 MET A O 1
ATOM 7276 N N . SER A 1 947 ? 6.878 8.055 20.549 1.00 97.88 947 SER A N 1
ATOM 7277 C CA . SER A 1 947 ? 6.830 8.055 19.081 1.00 97.88 947 SER A CA 1
ATOM 7278 C C . SER A 1 947 ? 5.684 8.902 18.500 1.00 97.88 947 SER A C 1
ATOM 7280 O O . SER A 1 947 ? 5.773 9.357 17.358 1.00 97.88 947 SER A O 1
ATOM 7282 N N . LEU A 1 948 ? 4.625 9.183 19.267 1.00 97.31 948 LEU A N 1
ATOM 7283 C CA . LEU A 1 948 ? 3.566 10.128 18.883 1.00 97.31 948 LEU A CA 1
ATOM 7284 C C . LEU A 1 948 ? 4.032 11.586 18.879 1.00 97.31 948 LEU A C 1
ATOM 7286 O O . LEU A 1 948 ? 3.446 12.402 18.173 1.00 97.31 948 LEU A O 1
ATOM 7290 N N . GLU A 1 949 ? 5.089 11.911 19.618 1.00 95.00 949 GLU A N 1
ATOM 7291 C CA . GLU A 1 949 ? 5.691 13.250 19.647 1.00 95.00 949 GLU A CA 1
ATOM 7292 C C . GLU A 1 949 ? 6.835 13.408 18.625 1.00 95.00 949 GLU A C 1
ATOM 7294 O O . GLU A 1 949 ? 7.479 14.456 18.549 1.00 95.00 949 GLU A O 1
ATOM 7299 N N . ASP A 1 950 ? 7.094 12.383 17.805 1.00 96.69 950 ASP A N 1
ATOM 7300 C CA . ASP A 1 950 ? 8.190 12.395 16.838 1.00 96.69 950 ASP A CA 1
ATOM 7301 C C . ASP A 1 950 ? 7.959 13.415 15.709 1.00 96.69 950 ASP A C 1
ATOM 7303 O O . ASP A 1 950 ? 6.838 13.664 15.256 1.00 96.69 950 ASP A O 1
ATOM 7307 N N . ARG A 1 951 ? 9.040 13.992 15.176 1.00 95.00 951 ARG A N 1
ATOM 7308 C CA . ARG A 1 951 ? 8.973 14.969 14.074 1.00 95.00 951 ARG A CA 1
ATOM 7309 C C . ARG A 1 951 ? 8.458 14.360 12.782 1.00 95.00 951 ARG A C 1
ATOM 7311 O O . ARG A 1 951 ? 7.818 15.047 11.985 1.00 95.00 951 ARG A O 1
ATOM 7318 N N . SER A 1 952 ? 8.714 13.073 12.580 1.00 95.44 952 SER A N 1
ATOM 7319 C CA . SER A 1 952 ? 8.325 12.327 11.397 1.00 95.44 952 SER A CA 1
ATOM 7320 C C . SER A 1 952 ? 6.825 12.040 11.370 1.00 95.44 952 SER A C 1
ATOM 7322 O O . SER A 1 952 ? 6.341 11.250 12.184 1.00 95.44 952 SER A O 1
ATOM 7324 N N . PRO A 1 953 ? 6.076 12.542 10.369 1.00 94.25 953 PRO A N 1
ATOM 7325 C CA . PRO A 1 953 ? 4.665 12.188 10.216 1.00 94.25 953 PRO A CA 1
ATOM 7326 C C . PRO A 1 953 ? 4.447 10.679 10.027 1.00 94.25 953 PRO A C 1
ATOM 7328 O O . PRO A 1 953 ? 3.395 10.158 10.385 1.00 94.25 953 PRO A O 1
ATOM 7331 N N . ASN A 1 954 ? 5.432 9.962 9.469 1.00 95.25 954 ASN A N 1
ATOM 7332 C CA . ASN A 1 954 ? 5.353 8.512 9.305 1.00 95.25 954 ASN A CA 1
ATOM 7333 C C . ASN A 1 954 ? 5.472 7.773 10.646 1.00 95.25 954 ASN A C 1
ATOM 7335 O O . ASN A 1 954 ? 4.692 6.855 10.887 1.00 95.25 954 ASN A O 1
ATOM 7339 N N . VAL A 1 955 ? 6.393 8.194 11.525 1.00 97.81 955 VAL A N 1
ATOM 7340 C CA . VAL A 1 955 ? 6.522 7.618 12.877 1.00 97.81 955 VAL A CA 1
ATOM 7341 C C . VAL A 1 955 ? 5.236 7.862 13.652 1.00 97.81 955 VAL A C 1
ATOM 7343 O O . VAL A 1 955 ? 4.639 6.903 14.128 1.00 97.81 955 VAL A O 1
ATOM 7346 N N . ARG A 1 956 ? 4.738 9.106 13.674 1.00 97.94 956 ARG A N 1
ATOM 7347 C CA . ARG A 1 956 ? 3.477 9.434 14.355 1.00 97.94 956 ARG A CA 1
ATOM 7348 C C . ARG A 1 956 ? 2.292 8.636 13.816 1.00 97.94 956 ARG A C 1
ATOM 7350 O O . ARG A 1 956 ? 1.456 8.188 14.589 1.00 97.94 956 ARG A O 1
ATOM 7357 N N . ALA A 1 957 ? 2.226 8.397 12.503 1.00 97.56 957 ALA A N 1
ATOM 7358 C CA . ALA A 1 957 ? 1.166 7.579 11.911 1.00 97.56 957 ALA A CA 1
ATOM 7359 C C . ALA A 1 957 ? 1.233 6.107 12.350 1.00 97.56 957 ALA A C 1
ATOM 7361 O O . ALA A 1 957 ? 0.189 5.507 12.607 1.00 97.56 957 ALA A O 1
ATOM 7362 N N . LYS A 1 958 ? 2.436 5.523 12.451 1.00 98.12 958 LYS A N 1
ATOM 7363 C CA . LYS A 1 958 ? 2.618 4.157 12.967 1.00 98.12 958 LYS A CA 1
ATOM 7364 C C . LYS A 1 958 ? 2.361 4.083 14.469 1.00 98.12 958 LYS A C 1
ATOM 73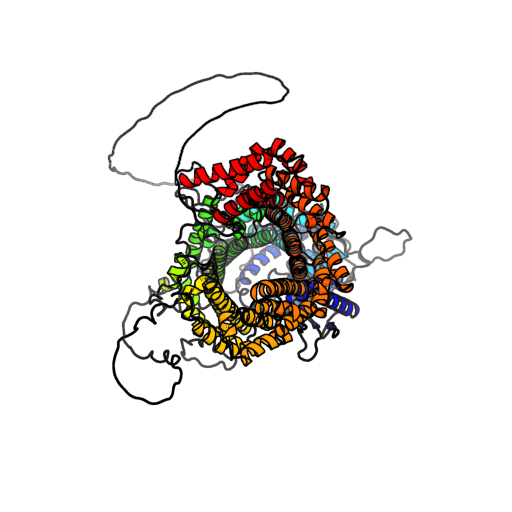66 O O . LYS A 1 958 ? 1.655 3.181 14.893 1.00 98.12 958 LYS A O 1
ATOM 7371 N N . ALA A 1 959 ? 2.826 5.066 15.235 1.00 98.44 959 ALA A N 1
ATOM 7372 C CA . ALA A 1 959 ? 2.578 5.166 16.667 1.00 98.44 959 ALA A CA 1
ATOM 7373 C C . ALA A 1 959 ? 1.083 5.321 16.981 1.00 98.44 959 ALA A C 1
ATOM 7375 O O . ALA A 1 959 ? 0.572 4.620 17.842 1.00 98.44 959 ALA A O 1
ATOM 7376 N N . ALA A 1 960 ? 0.343 6.151 16.239 1.00 98.31 960 ALA A N 1
ATOM 7377 C CA . ALA A 1 960 ? -1.104 6.284 16.417 1.00 98.31 960 ALA A CA 1
ATOM 7378 C C . ALA A 1 960 ? -1.852 4.989 16.079 1.00 98.31 960 ALA A C 1
ATOM 7380 O O . ALA A 1 960 ? -2.787 4.623 16.785 1.00 98.31 960 ALA A O 1
ATOM 7381 N N . TRP A 1 961 ? -1.436 4.278 15.024 1.00 97.94 961 TRP A N 1
ATOM 7382 C CA . TRP A 1 961 ? -1.980 2.954 14.712 1.00 97.94 961 TRP A CA 1
ATOM 7383 C C . TRP A 1 961 ? -1.729 1.958 15.854 1.00 97.94 961 TRP A C 1
ATOM 7385 O O . TRP A 1 961 ? -2.671 1.304 16.297 1.00 97.94 961 TRP A O 1
ATOM 7395 N N . SER A 1 962 ? -0.501 1.913 16.381 1.00 98.62 962 SER A N 1
ATOM 7396 C CA . SER A 1 962 ? -0.137 1.078 17.530 1.00 98.62 962 SER A CA 1
ATOM 7397 C C . SER A 1 962 ? -0.888 1.469 18.805 1.00 98.62 962 SER A C 1
ATOM 7399 O O . SER A 1 962 ? -1.318 0.585 19.536 1.00 98.62 962 SER A O 1
ATOM 7401 N N . LEU A 1 963 ? -1.104 2.768 19.055 1.00 98.50 963 LEU A N 1
ATOM 7402 C CA . LEU A 1 963 ? -1.891 3.250 20.194 1.00 98.50 963 LEU A CA 1
ATOM 7403 C C . LEU A 1 963 ? -3.321 2.726 20.117 1.00 98.50 963 LEU A C 1
ATOM 7405 O O . LEU A 1 963 ? -3.857 2.245 21.108 1.00 98.50 963 LEU A O 1
ATOM 7409 N N . GLY A 1 964 ? -3.928 2.798 18.935 1.00 97.44 964 GLY A N 1
ATOM 7410 C CA . GLY A 1 964 ? -5.260 2.260 18.736 1.00 97.44 964 GLY A CA 1
ATOM 7411 C C . GLY A 1 964 ? -5.318 0.759 19.050 1.00 97.44 964 GLY A C 1
ATOM 7412 O O . GLY A 1 964 ? -6.172 0.353 19.830 1.00 97.44 964 GLY A O 1
ATOM 7413 N N . ASN A 1 965 ? -4.391 -0.050 18.523 1.00 98.12 965 ASN A N 1
ATOM 7414 C CA . ASN A 1 965 ? -4.328 -1.485 18.847 1.00 98.12 965 ASN A CA 1
ATOM 7415 C C . ASN A 1 965 ? -4.148 -1.734 20.347 1.00 98.12 965 ASN A C 1
ATOM 7417 O O . ASN A 1 965 ? -4.827 -2.581 20.912 1.00 98.12 965 ASN A O 1
ATOM 7421 N N . LEU A 1 966 ? -3.272 -0.968 21.001 1.00 98.06 966 LEU A N 1
ATOM 7422 C CA . LEU A 1 966 ? -3.065 -1.070 22.440 1.00 98.06 966 LEU A CA 1
ATOM 7423 C C . LEU A 1 966 ? -4.361 -0.777 23.203 1.00 98.06 966 LEU A C 1
ATOM 7425 O O . LEU A 1 966 ? -4.710 -1.516 24.113 1.00 98.06 966 LEU A O 1
ATOM 7429 N N . THR A 1 967 ? -5.117 0.252 22.816 1.00 97.31 967 THR A N 1
ATOM 7430 C CA . THR A 1 967 ? -6.407 0.538 23.462 1.00 97.31 967 THR A CA 1
ATOM 7431 C C . THR A 1 967 ? -7.488 -0.498 23.151 1.00 97.31 967 THR A C 1
ATOM 7433 O O . THR A 1 967 ? -8.334 -0.728 24.007 1.00 97.31 967 THR A O 1
ATOM 7436 N N . ASP A 1 968 ? -7.464 -1.148 21.979 1.00 96.00 968 ASP A N 1
ATOM 7437 C CA . ASP A 1 968 ? -8.345 -2.297 21.716 1.00 96.00 968 ASP A CA 1
ATOM 7438 C C . ASP A 1 968 ? -7.990 -3.462 22.650 1.00 96.00 968 ASP A C 1
ATOM 7440 O O . ASP A 1 968 ? -8.885 -4.083 23.214 1.00 96.00 968 ASP A O 1
ATOM 7444 N N . THR A 1 969 ? -6.693 -3.718 22.871 1.00 94.94 969 THR A N 1
ATOM 7445 C CA . THR A 1 969 ? -6.216 -4.710 23.847 1.00 94.94 969 THR A CA 1
ATOM 7446 C C . THR A 1 969 ? -6.712 -4.402 25.259 1.00 94.94 969 THR A C 1
ATOM 7448 O O . THR A 1 969 ? -7.168 -5.313 25.947 1.00 94.94 969 THR A O 1
ATOM 7451 N N . LEU A 1 970 ? -6.659 -3.137 25.695 1.00 94.94 970 LEU A N 1
ATOM 7452 C CA . LEU A 1 970 ? -7.156 -2.747 27.020 1.00 94.94 970 LEU A CA 1
ATOM 7453 C C . LEU A 1 970 ? -8.645 -3.081 27.184 1.00 94.94 970 LEU A C 1
ATOM 7455 O O . LEU A 1 970 ? -9.032 -3.642 28.206 1.00 94.94 970 LEU A O 1
ATOM 7459 N N . ILE A 1 971 ? -9.465 -2.790 26.168 1.00 94.19 971 ILE A N 1
ATOM 7460 C CA . ILE A 1 971 ? -10.897 -3.119 26.177 1.00 94.19 971 ILE A CA 1
ATOM 7461 C C . ILE A 1 971 ? -11.125 -4.627 26.142 1.00 94.19 971 ILE A C 1
ATOM 7463 O O . ILE A 1 971 ? -11.884 -5.141 26.956 1.00 94.19 971 ILE A O 1
ATOM 7467 N N . PHE A 1 972 ? -10.417 -5.350 25.274 1.00 92.81 972 PHE A N 1
ATOM 7468 C CA . PHE A 1 972 ? -10.519 -6.804 25.205 1.00 92.81 972 PHE A CA 1
ATOM 7469 C C . PHE A 1 972 ? -10.204 -7.460 26.558 1.00 92.81 972 PHE A C 1
ATOM 7471 O O . PHE A 1 972 ? -10.929 -8.348 27.004 1.00 92.81 972 PHE A O 1
ATOM 7478 N N . ASN A 1 973 ? -9.139 -7.031 27.239 1.00 91.62 973 ASN A N 1
ATOM 7479 C CA . ASN A 1 973 ? -8.788 -7.568 28.553 1.00 91.62 973 ASN A CA 1
ATOM 7480 C C . ASN A 1 973 ? -9.794 -7.161 29.631 1.00 91.62 973 ASN A C 1
ATOM 7482 O O . ASN A 1 973 ? -10.121 -7.983 30.479 1.00 91.62 973 ASN A O 1
ATOM 7486 N N . MET A 1 974 ? -10.314 -5.932 29.586 1.00 90.50 974 MET A N 1
ATOM 7487 C CA . MET A 1 974 ? -11.389 -5.497 30.483 1.00 90.50 974 MET A CA 1
ATOM 7488 C C . MET A 1 974 ? -12.623 -6.407 30.353 1.00 90.50 974 MET A C 1
ATOM 7490 O O . MET A 1 974 ? -13.201 -6.793 31.364 1.00 90.50 974 MET A O 1
ATOM 7494 N N . GLU A 1 975 ? -12.996 -6.794 29.129 1.00 88.88 975 GLU A N 1
ATOM 7495 C CA . GLU A 1 975 ? -14.150 -7.664 28.858 1.00 88.88 975 GLU A CA 1
ATOM 7496 C C . GLU A 1 975 ? -13.895 -9.148 29.192 1.00 88.88 975 GLU A C 1
ATOM 7498 O O . GLU A 1 975 ? -14.819 -9.845 29.606 1.00 88.88 975 GLU A O 1
ATOM 7503 N N . THR A 1 976 ? -12.662 -9.645 29.023 1.00 87.12 976 THR A N 1
ATOM 7504 C CA . THR A 1 976 ? -12.336 -11.083 29.154 1.00 87.12 976 THR A CA 1
ATOM 7505 C C . THR A 1 976 ? -11.667 -11.486 30.466 1.00 87.12 976 THR A C 1
ATOM 7507 O O . THR A 1 976 ? -11.946 -12.566 30.979 1.00 87.12 976 THR A O 1
ATOM 7510 N N . VAL A 1 977 ? -10.774 -10.653 31.002 1.00 81.12 977 VAL A N 1
ATOM 7511 C CA . VAL A 1 977 ? -10.048 -10.887 32.266 1.00 81.12 977 VAL A CA 1
ATOM 7512 C C . VAL A 1 977 ? -10.800 -10.257 33.443 1.00 81.12 977 VAL A C 1
ATOM 7514 O O . VAL A 1 977 ? -10.706 -10.735 34.571 1.00 81.12 977 VAL A O 1
ATOM 7517 N N . GLY A 1 978 ? -11.594 -9.218 33.176 1.00 78.06 978 GLY A N 1
ATOM 7518 C CA . GLY A 1 978 ? -12.401 -8.521 34.170 1.00 78.06 978 GLY A CA 1
ATOM 7519 C C . GLY A 1 978 ? -11.673 -7.353 34.837 1.00 78.06 978 GLY A C 1
ATOM 7520 O O . GLY A 1 978 ? -10.614 -6.901 34.397 1.00 78.06 978 GLY A O 1
ATOM 7521 N N . VAL A 1 979 ? -12.272 -6.849 35.919 1.00 76.00 979 VAL A N 1
ATOM 7522 C CA . VAL A 1 979 ? -11.908 -5.570 36.561 1.00 76.00 979 VAL A CA 1
ATOM 7523 C C . VAL A 1 979 ? -10.480 -5.563 37.127 1.00 76.00 979 VAL A C 1
ATOM 7525 O O . VAL A 1 979 ? -9.840 -4.518 37.122 1.00 76.00 979 VAL A O 1
ATOM 7528 N N . CYS A 1 980 ? -9.928 -6.717 37.521 1.00 78.50 980 CYS A N 1
ATOM 7529 C CA . CYS A 1 980 ? -8.578 -6.809 38.094 1.00 78.50 980 CYS A CA 1
ATOM 7530 C C . CYS A 1 980 ? -7.492 -6.242 37.161 1.00 78.50 980 CYS A C 1
ATOM 7532 O O . CYS A 1 980 ? -6.653 -5.464 37.597 1.00 78.50 980 CYS A O 1
ATOM 7534 N N . PHE A 1 981 ? -7.553 -6.539 35.855 1.00 82.94 981 PHE A N 1
ATOM 7535 C CA . PHE A 1 981 ? -6.592 -5.984 34.887 1.00 82.94 981 PHE A CA 1
ATOM 7536 C C . PHE A 1 981 ? -6.674 -4.451 34.802 1.00 82.94 981 PHE A C 1
ATOM 7538 O O . PHE A 1 981 ? -5.675 -3.766 34.590 1.00 82.94 981 PHE A O 1
ATOM 7545 N N . GLN A 1 982 ? -7.882 -3.909 34.939 1.00 83.94 982 GLN A N 1
ATOM 7546 C CA . GLN A 1 982 ? -8.139 -2.477 34.863 1.00 83.94 982 GLN A CA 1
ATOM 7547 C C . GLN A 1 982 ? -7.669 -1.732 36.117 1.00 83.94 982 GLN A C 1
ATOM 7549 O O . GLN A 1 982 ? -7.238 -0.588 35.999 1.00 83.94 982 GLN A O 1
ATOM 7554 N N . GLU A 1 983 ? -7.722 -2.375 37.286 1.00 85.00 983 GLU A N 1
ATOM 7555 C CA . GLU A 1 983 ? -7.206 -1.848 38.558 1.00 85.00 983 GLU A CA 1
ATOM 7556 C C . GLU A 1 983 ? -5.672 -1.841 38.616 1.00 85.00 983 GLU A C 1
ATOM 7558 O O . GLU A 1 983 ? -5.084 -0.921 39.183 1.00 85.00 983 GLU A O 1
ATOM 7563 N N . ASP A 1 984 ? -5.020 -2.817 37.979 1.00 86.44 984 ASP A N 1
ATOM 7564 C CA . ASP A 1 984 ? -3.556 -2.910 37.928 1.00 86.44 984 ASP A CA 1
ATOM 7565 C C . ASP A 1 984 ? -2.917 -1.898 36.954 1.00 86.44 984 ASP A C 1
ATOM 7567 O O . ASP A 1 984 ? -1.704 -1.658 36.980 1.00 86.44 984 ASP A O 1
ATOM 7571 N N . PHE A 1 985 ? -3.712 -1.280 36.073 1.00 90.62 985 PHE A N 1
ATOM 7572 C CA . PHE A 1 985 ? -3.210 -0.339 35.077 1.00 90.62 985 PHE A CA 1
ATOM 7573 C C . PHE A 1 985 ? -2.986 1.063 35.665 1.00 90.62 985 PHE A C 1
ATOM 7575 O O . PHE A 1 985 ? -3.869 1.667 36.260 1.00 90.62 985 PHE A O 1
ATOM 7582 N N . SER A 1 986 ? -1.802 1.641 35.439 1.00 94.12 986 SER A N 1
ATOM 7583 C CA . SER A 1 986 ? -1.414 2.919 36.053 1.00 94.12 986 SER A CA 1
ATOM 7584 C C . SER A 1 986 ? -2.274 4.116 35.612 1.00 94.12 986 SER A C 1
ATOM 7586 O O . SER A 1 986 ? -2.223 4.530 34.451 1.00 94.12 986 SER A O 1
ATOM 7588 N N . ASP A 1 987 ? -2.917 4.793 36.572 1.00 94.12 987 ASP A N 1
ATOM 7589 C CA . ASP A 1 987 ? -3.633 6.063 36.371 1.00 94.12 987 ASP A CA 1
ATOM 7590 C C . ASP A 1 987 ? -2.786 7.137 35.677 1.00 94.12 987 ASP A C 1
ATOM 7592 O O . ASP A 1 987 ? -3.267 7.881 34.821 1.00 94.12 987 ASP A O 1
ATOM 7596 N N . LEU A 1 988 ? -1.508 7.259 36.055 1.00 94.81 988 LEU A N 1
ATOM 7597 C CA . LEU A 1 988 ? -0.623 8.279 35.492 1.00 94.81 988 LEU A CA 1
ATOM 7598 C C . LEU A 1 988 ? -0.351 8.002 34.012 1.00 94.81 988 LEU A C 1
ATOM 7600 O O . LEU A 1 988 ? -0.313 8.933 33.203 1.00 94.81 988 LEU A O 1
ATOM 7604 N N . LEU A 1 989 ? -0.151 6.732 33.659 1.00 96.56 989 LEU A N 1
ATOM 7605 C CA . LEU A 1 989 ? 0.024 6.321 32.273 1.00 96.56 989 LEU A CA 1
ATOM 7606 C C . LEU A 1 989 ? -1.273 6.523 31.487 1.00 96.56 989 LEU A C 1
ATOM 7608 O O . LEU A 1 989 ? -1.230 7.126 30.415 1.00 96.56 989 LEU A O 1
ATOM 7612 N N . LEU A 1 990 ? -2.416 6.124 32.049 1.00 96.31 990 LEU A N 1
ATOM 7613 C CA . LEU A 1 990 ? -3.730 6.331 31.445 1.00 96.31 990 LEU A CA 1
ATOM 7614 C C . LEU A 1 990 ? -3.974 7.819 31.141 1.00 96.31 990 LEU A C 1
ATOM 7616 O O . LEU A 1 990 ? -4.323 8.184 30.017 1.00 96.31 990 LEU A O 1
ATOM 7620 N N . LEU A 1 991 ? -3.675 8.707 32.094 1.00 96.38 991 LEU A N 1
ATOM 7621 C CA . LEU A 1 991 ? -3.777 10.156 31.910 1.00 96.38 991 LEU A CA 1
ATOM 7622 C C . LEU A 1 991 ? -2.836 10.680 30.808 1.00 96.38 991 LEU A C 1
ATOM 7624 O O . LEU A 1 991 ? -3.222 11.542 30.012 1.00 96.38 991 LEU A O 1
ATOM 7628 N N . LYS A 1 992 ? -1.597 10.173 30.728 1.00 97.31 992 LYS A N 1
ATOM 7629 C CA . LYS A 1 992 ? -0.649 10.522 29.650 1.00 97.31 992 LYS A CA 1
ATOM 7630 C C . LYS A 1 992 ? -1.136 10.048 28.280 1.00 97.31 992 LYS A C 1
ATOM 7632 O O . LYS A 1 992 ? -0.941 10.763 27.290 1.00 97.31 992 LYS A O 1
ATOM 7637 N N . MET A 1 993 ? -1.770 8.877 28.218 1.00 98.12 993 MET A N 1
ATOM 7638 C CA . MET A 1 993 ? -2.351 8.338 26.990 1.00 98.12 993 MET A CA 1
ATOM 7639 C C . MET A 1 993 ? -3.484 9.221 26.478 1.00 98.12 993 MET A C 1
ATOM 7641 O O . MET A 1 993 ? -3.446 9.601 25.310 1.00 98.12 993 MET A O 1
ATOM 7645 N N . PHE A 1 994 ? -4.407 9.639 27.351 1.00 97.56 994 PHE A N 1
ATOM 7646 C CA . PHE A 1 994 ? -5.450 10.611 27.009 1.00 97.56 994 PHE A CA 1
ATOM 7647 C C . PHE A 1 994 ? -4.855 11.888 26.412 1.00 97.56 994 PHE A C 1
ATOM 7649 O O . PHE A 1 994 ? -5.124 12.218 25.261 1.00 97.56 994 PHE A O 1
ATOM 7656 N N . LYS A 1 995 ? -3.952 12.560 27.139 1.00 97.00 995 LYS A N 1
ATOM 7657 C CA . LYS A 1 995 ? -3.330 13.817 26.678 1.00 97.00 995 LYS A CA 1
ATOM 7658 C C . LYS A 1 995 ? -2.624 13.676 25.327 1.00 97.00 995 LYS A C 1
ATOM 7660 O O . LYS A 1 995 ? -2.621 14.601 24.514 1.00 97.00 995 LYS A O 1
ATOM 7665 N N . SER A 1 996 ? -1.989 12.536 25.078 1.00 97.81 996 SER A N 1
ATOM 7666 C CA . SER A 1 996 ? -1.272 12.290 23.824 1.00 97.81 996 SER A CA 1
ATOM 7667 C C . SER A 1 996 ? -2.216 11.957 22.673 1.00 97.81 996 SER A C 1
ATOM 7669 O O . SER A 1 996 ? -2.027 12.478 21.577 1.00 97.81 996 SER A O 1
ATOM 7671 N N . ALA A 1 997 ? -3.264 11.167 22.918 1.00 97.88 997 ALA A N 1
ATOM 7672 C CA . ALA A 1 997 ? -4.304 10.873 21.938 1.00 97.88 997 ALA A CA 1
ATOM 7673 C C . ALA A 1 997 ? -5.089 12.141 21.550 1.00 97.88 997 ALA A C 1
ATOM 7675 O O . ALA A 1 997 ? -5.278 12.402 20.361 1.00 97.88 997 ALA A O 1
ATOM 7676 N N . THR A 1 998 ? -5.441 12.987 22.525 1.00 97.25 998 THR A N 1
ATOM 7677 C CA . THR A 1 998 ? -6.086 14.289 22.295 1.00 97.25 998 THR A CA 1
ATOM 7678 C C . THR A 1 998 ? -5.202 15.189 21.437 1.00 97.25 998 THR A C 1
ATOM 7680 O O . THR A 1 998 ? -5.665 15.722 20.434 1.00 97.25 998 THR A O 1
ATOM 7683 N N . ARG A 1 999 ? -3.897 15.297 21.721 1.00 95.81 999 ARG A N 1
ATOM 7684 C CA . ARG A 1 999 ? -2.973 16.056 20.854 1.00 95.81 999 ARG A CA 1
ATOM 7685 C C . ARG A 1 999 ? -2.859 15.456 19.446 1.00 95.81 999 ARG A C 1
ATOM 7687 O O . ARG A 1 999 ? -2.938 16.192 18.466 1.00 95.81 999 ARG A O 1
ATOM 7694 N N . ALA A 1 1000 ? -2.723 14.134 19.329 1.00 96.69 1000 ALA A N 1
ATOM 7695 C CA . ALA A 1 1000 ? -2.584 13.434 18.049 1.00 96.69 1000 ALA A CA 1
ATOM 7696 C C . ALA A 1 1000 ? -3.843 13.525 17.162 1.00 96.69 1000 ALA A C 1
ATOM 7698 O O . ALA A 1 1000 ? -3.753 13.433 15.936 1.00 96.69 1000 ALA A O 1
ATOM 7699 N N . SER A 1 1001 ? -5.016 13.752 17.758 1.00 95.50 1001 SER A N 1
ATOM 7700 C CA . SER A 1 1001 ? -6.270 13.993 17.035 1.00 95.50 1001 SER A CA 1
ATOM 7701 C C . SER A 1 1001 ? -6.282 15.306 16.231 1.00 95.50 1001 SER A C 1
ATOM 7703 O O . SER A 1 1001 ? -7.089 15.462 15.317 1.00 95.50 1001 SER A O 1
ATOM 7705 N N . ASN A 1 1002 ? -5.366 16.232 16.524 1.00 93.00 1002 ASN A N 1
ATOM 7706 C CA . ASN A 1 1002 ? -5.213 17.493 15.796 1.00 93.00 1002 ASN A CA 1
ATOM 7707 C C . ASN A 1 1002 ? -4.191 17.408 14.647 1.00 93.00 1002 ASN A C 1
ATOM 7709 O O . ASN A 1 1002 ? -3.922 18.403 13.978 1.00 93.00 1002 ASN A O 1
ATOM 7713 N N . ASP A 1 1003 ? -3.617 16.228 14.399 1.00 94.62 1003 ASP A N 1
ATOM 7714 C CA . ASP A 1 1003 ? -2.695 15.985 13.285 1.00 94.62 1003 ASP A CA 1
ATOM 7715 C C . ASP A 1 1003 ? -3.463 15.598 11.995 1.00 94.62 1003 ASP A C 1
ATOM 7717 O O . ASP A 1 1003 ? -4.692 15.641 11.912 1.00 94.62 1003 ASP A O 1
ATOM 7721 N N . LYS A 1 1004 ? -2.737 15.210 10.946 1.00 91.69 1004 LYS A N 1
ATOM 7722 C CA . LYS A 1 1004 ? -3.267 14.781 9.646 1.00 91.69 1004 LYS A CA 1
ATOM 7723 C C . LYS A 1 1004 ? -4.105 13.506 9.761 1.00 91.69 1004 LYS A C 1
ATOM 7725 O O . LYS A 1 1004 ? -3.851 12.656 10.612 1.00 91.69 1004 LYS A O 1
ATOM 7730 N N . ASP A 1 1005 ? -5.001 13.293 8.794 1.00 91.62 1005 ASP A N 1
ATOM 7731 C CA . ASP A 1 1005 ? -5.997 12.204 8.780 1.00 91.62 1005 ASP A CA 1
ATOM 7732 C C . ASP A 1 1005 ? -5.464 10.801 9.126 1.00 91.62 1005 ASP A C 1
ATOM 7734 O O . ASP A 1 1005 ? -6.141 10.015 9.792 1.00 91.62 1005 ASP A O 1
ATOM 7738 N N . ARG A 1 1006 ? -4.239 10.456 8.702 1.00 90.88 1006 ARG A N 1
ATOM 7739 C CA . ARG A 1 1006 ? -3.631 9.145 9.007 1.00 90.88 1006 ARG A CA 1
ATOM 7740 C C . ARG A 1 1006 ? -3.366 8.940 10.502 1.00 90.88 1006 ARG A C 1
ATOM 7742 O O . ARG A 1 1006 ? -3.558 7.833 10.997 1.00 90.88 1006 ARG A O 1
ATOM 7749 N N . VAL A 1 1007 ? -2.926 9.988 11.192 1.00 96.56 1007 VAL A N 1
ATOM 7750 C CA . VAL A 1 1007 ? -2.696 9.993 12.643 1.00 96.56 1007 VAL A CA 1
ATOM 7751 C C . VAL A 1 1007 ? -4.042 10.168 13.345 1.00 96.56 1007 VAL A C 1
ATOM 7753 O O . VAL A 1 1007 ? -4.438 9.317 14.141 1.00 96.56 1007 VAL A O 1
ATOM 7756 N N . LYS A 1 1008 ? -4.793 11.203 12.942 1.00 96.50 1008 LYS A N 1
ATOM 7757 C CA . LYS A 1 1008 ? -6.088 11.581 13.513 1.00 96.50 1008 LYS A CA 1
ATOM 7758 C C . LYS A 1 1008 ? -7.078 10.422 13.565 1.00 96.50 1008 LYS A C 1
ATOM 7760 O O . LYS A 1 1008 ? -7.667 10.186 14.611 1.00 96.50 1008 LYS A O 1
ATOM 7765 N N . SER A 1 1009 ? -7.210 9.650 12.481 1.00 94.19 1009 SER A N 1
ATOM 7766 C CA . SER A 1 1009 ? -8.138 8.507 12.429 1.00 94.19 1009 SER A CA 1
ATOM 7767 C C . SER A 1 1009 ? -7.879 7.468 13.522 1.00 94.19 1009 SER A C 1
ATOM 7769 O O . SER A 1 1009 ? -8.837 6.949 14.086 1.00 94.19 1009 SER A O 1
ATOM 7771 N N . ASN A 1 1010 ? -6.623 7.155 13.842 1.00 96.75 1010 ASN A N 1
ATOM 7772 C CA . ASN A 1 1010 ? -6.319 6.178 14.890 1.00 96.75 1010 ASN A CA 1
ATOM 7773 C C . ASN A 1 1010 ? -6.338 6.809 16.289 1.00 96.75 1010 ASN A C 1
ATOM 7775 O O . ASN A 1 1010 ? -6.746 6.152 17.239 1.00 96.75 1010 ASN A O 1
ATOM 7779 N N . ALA A 1 1011 ? -5.972 8.088 16.405 1.00 97.81 1011 ALA A N 1
ATOM 7780 C CA . ALA A 1 1011 ? -6.025 8.820 17.666 1.00 97.81 1011 ALA A CA 1
ATOM 7781 C C . ALA A 1 1011 ? -7.460 8.949 18.207 1.00 97.81 1011 ALA A C 1
ATOM 7783 O O . ALA A 1 1011 ? -7.692 8.668 19.377 1.00 97.81 1011 ALA A O 1
ATOM 7784 N N . VAL A 1 1012 ? -8.442 9.290 17.359 1.00 97.31 1012 VAL A N 1
ATOM 7785 C CA . VAL A 1 1012 ? -9.851 9.383 17.798 1.00 97.31 1012 VAL A CA 1
ATOM 7786 C C . VAL A 1 1012 ? -10.423 8.027 18.208 1.00 97.31 1012 VAL A C 1
ATOM 7788 O O . VAL A 1 1012 ? -11.168 7.945 19.178 1.00 97.31 1012 VAL A O 1
ATOM 7791 N N . ARG A 1 1013 ? -10.019 6.945 17.529 1.00 97.06 1013 ARG A N 1
ATOM 7792 C CA . ARG A 1 1013 ? -10.376 5.574 17.918 1.00 97.06 1013 ARG A CA 1
ATOM 7793 C C . ARG A 1 1013 ? -9.825 5.233 19.306 1.00 97.06 1013 ARG A C 1
ATOM 7795 O O . ARG A 1 1013 ? -10.568 4.729 20.141 1.00 97.06 1013 ARG A O 1
ATOM 7802 N N . ALA A 1 1014 ? -8.557 5.566 19.556 1.00 98.25 1014 ALA A N 1
ATOM 7803 C CA . ALA A 1 1014 ? -7.935 5.386 20.863 1.00 98.25 1014 ALA A CA 1
ATOM 7804 C C . ALA A 1 1014 ? -8.656 6.182 21.962 1.00 98.25 1014 ALA A C 1
ATOM 7806 O O . ALA A 1 1014 ? -8.893 5.637 23.033 1.00 98.25 1014 ALA A O 1
ATOM 7807 N N . LEU A 1 1015 ? -9.069 7.429 21.696 1.00 98.31 1015 LEU A N 1
ATOM 7808 C CA . LEU A 1 1015 ? -9.843 8.233 22.654 1.00 98.31 1015 LEU A CA 1
ATOM 7809 C C . LEU A 1 1015 ? -11.162 7.565 23.053 1.00 98.31 1015 LEU A C 1
ATOM 7811 O O . LEU A 1 1015 ? -11.459 7.490 24.239 1.00 98.31 1015 LEU A O 1
ATOM 7815 N N . GLY A 1 1016 ? -11.928 7.047 22.090 1.00 97.75 1016 GLY A N 1
ATOM 7816 C CA . GLY A 1 1016 ? -13.186 6.352 22.386 1.00 97.75 1016 GLY A CA 1
ATOM 7817 C C . GLY A 1 1016 ? -12.996 5.123 23.273 1.00 97.75 1016 GLY A C 1
ATOM 7818 O O . GLY A 1 1016 ? -13.732 4.933 24.238 1.00 97.75 1016 GLY A O 1
ATOM 7819 N N . ASN A 1 1017 ? -11.967 4.323 22.990 1.00 97.81 1017 ASN A N 1
ATOM 7820 C CA . ASN A 1 1017 ? -11.621 3.166 23.815 1.00 97.81 1017 ASN A CA 1
ATOM 7821 C C . ASN A 1 1017 ? -11.142 3.589 25.212 1.00 97.81 1017 ASN A C 1
ATOM 7823 O O . ASN A 1 1017 ? -11.560 3.010 26.205 1.00 97.81 1017 ASN A O 1
ATOM 7827 N N . LEU A 1 1018 ? -10.314 4.628 25.323 1.00 97.56 1018 LEU A N 1
ATOM 7828 C CA . LEU A 1 1018 ? -9.862 5.127 26.623 1.00 97.56 1018 LEU A CA 1
ATOM 7829 C C . LEU A 1 1018 ? -11.025 5.659 27.468 1.00 97.56 1018 LEU A C 1
ATOM 7831 O O . LEU A 1 1018 ? -11.084 5.368 28.659 1.00 97.56 1018 LEU A O 1
ATOM 7835 N N . LEU A 1 1019 ? -11.972 6.384 26.861 1.00 97.56 1019 LEU A N 1
ATOM 7836 C CA . LEU A 1 1019 ? -13.205 6.816 27.527 1.00 97.56 1019 LEU A CA 1
ATOM 7837 C C . LEU A 1 1019 ? -14.025 5.616 28.010 1.00 97.56 1019 LEU A C 1
ATOM 7839 O O . LEU A 1 1019 ? -14.552 5.650 29.121 1.00 97.56 1019 LEU A O 1
ATOM 7843 N N . HIS A 1 1020 ? -14.092 4.541 27.219 1.00 95.62 1020 HIS A N 1
ATOM 7844 C CA . HIS A 1 1020 ? -14.752 3.305 27.628 1.00 95.62 1020 HIS A CA 1
ATOM 7845 C C . HIS A 1 1020 ? -14.052 2.628 28.821 1.00 95.62 1020 HIS A C 1
ATOM 7847 O O . HIS A 1 1020 ? -14.726 2.117 29.712 1.00 95.62 1020 HIS A O 1
ATOM 7853 N N . PHE A 1 1021 ? -12.720 2.687 28.871 1.00 94.94 1021 PHE A N 1
ATOM 7854 C CA . PHE A 1 1021 ? -11.878 2.066 29.897 1.00 94.94 1021 PHE A CA 1
ATOM 7855 C C . PHE A 1 1021 ? -11.813 2.842 31.231 1.00 94.94 1021 PHE A C 1
ATOM 7857 O O . PHE A 1 1021 ? -11.129 2.417 32.158 1.00 94.94 1021 PHE A O 1
ATOM 7864 N N . LEU A 1 1022 ? -12.474 3.992 31.383 1.00 94.12 1022 LEU A N 1
ATOM 7865 C CA . LEU A 1 1022 ? -12.451 4.730 32.655 1.00 94.12 1022 LEU A CA 1
ATOM 7866 C C . LEU A 1 1022 ? -13.301 4.059 33.744 1.00 94.12 1022 LEU A C 1
ATOM 7868 O O . LEU A 1 1022 ? -14.355 3.496 33.467 1.00 94.12 1022 LEU A O 1
ATOM 7872 N N . GLN A 1 1023 ? -12.869 4.211 34.998 1.00 92.12 1023 GLN A N 1
ATOM 7873 C CA . GLN A 1 1023 ? -13.555 3.703 36.198 1.00 92.12 1023 GLN A CA 1
ATOM 7874 C C . GLN A 1 1023 ? -14.117 4.850 37.053 1.00 92.12 1023 GLN A C 1
ATOM 7876 O O . GLN A 1 1023 ? -13.590 5.964 36.980 1.00 92.12 1023 GLN A O 1
ATOM 7881 N N . PRO A 1 1024 ? -15.109 4.607 37.934 1.00 91.75 1024 PRO A N 1
ATOM 7882 C CA . PRO A 1 1024 ? -15.696 5.651 38.783 1.00 91.75 1024 PRO A CA 1
ATOM 7883 C C . PRO A 1 1024 ? -14.672 6.441 39.617 1.00 91.75 1024 PRO A C 1
ATOM 7885 O O . PRO A 1 1024 ? -14.764 7.664 39.721 1.00 91.75 1024 PRO A O 1
ATOM 7888 N N . HIS A 1 1025 ? -13.642 5.776 40.152 1.00 91.62 1025 HIS A N 1
ATOM 7889 C CA . HIS A 1 1025 ? -12.586 6.436 40.929 1.00 91.62 1025 HIS A CA 1
ATOM 7890 C C . HIS A 1 1025 ? -11.683 7.350 40.079 1.00 91.62 1025 HIS A C 1
ATOM 7892 O O . HIS A 1 1025 ? -11.089 8.285 40.616 1.00 91.62 1025 HIS A O 1
ATOM 7898 N N . HIS A 1 1026 ? -11.584 7.114 38.765 1.00 93.62 1026 HIS A N 1
ATOM 7899 C CA . HIS A 1 1026 ? -10.909 8.027 37.844 1.00 93.62 1026 HIS A CA 1
ATOM 7900 C C . HIS A 1 1026 ? -11.738 9.296 37.653 1.00 93.62 1026 HIS A C 1
ATOM 7902 O O . HIS A 1 1026 ? -11.202 10.395 37.747 1.00 93.62 1026 HIS A O 1
ATOM 7908 N N . ILE A 1 1027 ? -13.052 9.153 37.448 1.00 91.25 1027 ILE A N 1
ATOM 7909 C CA . ILE A 1 1027 ? -13.976 10.280 37.243 1.00 91.25 1027 ILE A CA 1
ATOM 7910 C C . ILE A 1 1027 ? -14.046 11.188 38.479 1.00 91.25 1027 ILE A C 1
ATOM 7912 O O . ILE A 1 1027 ? -14.193 12.399 38.348 1.00 91.25 1027 ILE A O 1
ATOM 7916 N N . ALA A 1 1028 ? -13.841 10.639 39.679 1.00 90.94 1028 ALA A N 1
ATOM 7917 C CA . ALA A 1 1028 ? -13.745 11.424 40.910 1.00 90.94 1028 ALA A CA 1
ATOM 7918 C C . ALA A 1 1028 ? -12.513 12.360 40.969 1.00 90.94 1028 ALA A C 1
ATOM 7920 O O . ALA A 1 1028 ? -12.452 13.243 41.827 1.00 90.94 1028 ALA A O 1
ATOM 7921 N N . LYS A 1 1029 ? -11.515 12.190 40.087 1.00 92.56 1029 LYS A N 1
ATOM 7922 C CA . LYS A 1 1029 ? -10.273 12.980 40.083 1.00 92.56 1029 LYS A CA 1
ATOM 7923 C C . LYS A 1 1029 ? -10.377 14.162 39.100 1.00 92.56 1029 LYS A C 1
ATOM 7925 O O . LYS A 1 1029 ? -10.577 13.935 37.906 1.00 92.56 1029 LYS A O 1
ATOM 7930 N N . PRO A 1 1030 ? -10.100 15.414 39.525 1.00 91.12 1030 PRO A N 1
ATOM 7931 C CA . PRO A 1 1030 ? -10.241 16.601 38.668 1.00 91.12 1030 PRO A CA 1
ATOM 7932 C C . PRO A 1 1030 ? -9.452 16.546 37.352 1.00 91.12 1030 PRO A C 1
ATOM 7934 O O . PRO A 1 1030 ? -9.956 16.924 36.301 1.00 91.12 1030 PRO A O 1
ATOM 7937 N N . HIS A 1 1031 ? -8.226 16.017 37.386 1.00 92.38 1031 HIS A N 1
ATOM 7938 C CA . HIS A 1 1031 ? -7.373 15.913 36.198 1.00 92.38 1031 HIS A CA 1
ATOM 7939 C C . HIS A 1 1031 ? -7.952 14.992 35.114 1.00 92.38 1031 HIS A C 1
ATOM 7941 O O . HIS A 1 1031 ? -7.672 15.200 33.934 1.00 92.38 1031 HIS A O 1
ATOM 7947 N N . PHE A 1 1032 ? -8.727 13.974 35.506 1.00 94.75 1032 PHE A N 1
ATOM 7948 C CA . PHE A 1 1032 ? -9.393 13.071 34.570 1.00 94.75 1032 PHE A CA 1
ATOM 7949 C C . PHE A 1 1032 ? -10.640 13.711 33.960 1.00 94.75 1032 PHE A C 1
ATOM 7951 O O . PHE A 1 1032 ? -10.863 13.558 32.765 1.00 94.75 1032 PHE A O 1
ATOM 7958 N N . LEU A 1 1033 ? -11.400 14.491 34.736 1.00 91.81 1033 LEU A N 1
ATOM 7959 C CA . LEU A 1 1033 ? -12.555 15.232 34.220 1.00 91.81 1033 LEU A CA 1
ATOM 7960 C C . LEU A 1 1033 ? -12.162 16.172 33.076 1.00 91.81 1033 LEU A C 1
ATOM 7962 O O . LEU A 1 1033 ? -12.780 16.121 32.017 1.00 91.81 1033 LEU A O 1
ATOM 7966 N N . THR A 1 1034 ? -11.076 16.936 33.236 1.00 93.44 1034 THR A N 1
ATOM 7967 C CA . THR A 1 1034 ? -10.587 17.831 32.174 1.00 93.44 1034 THR A CA 1
ATOM 7968 C C . THR A 1 1034 ? -10.254 17.070 30.889 1.00 93.44 1034 THR A C 1
ATOM 7970 O O . THR A 1 1034 ? -10.689 17.462 29.812 1.00 93.44 1034 THR A O 1
ATOM 7973 N N . VAL A 1 1035 ? -9.529 15.946 30.974 1.00 95.50 1035 VAL A N 1
ATOM 7974 C CA . VAL A 1 1035 ? -9.186 15.187 29.757 1.00 95.50 1035 VAL A CA 1
ATOM 7975 C C . VAL A 1 1035 ? -10.392 14.478 29.146 1.00 95.50 1035 VAL A C 1
ATOM 7977 O O . VAL A 1 1035 ? -10.403 14.270 27.934 1.00 95.50 1035 VAL A O 1
ATOM 7980 N N . VAL A 1 1036 ? -11.402 14.111 29.941 1.00 95.69 1036 VAL A N 1
ATOM 7981 C CA . VAL A 1 1036 ? -12.671 13.563 29.441 1.00 95.69 1036 VAL A CA 1
ATOM 7982 C C . VAL A 1 1036 ? -13.404 14.621 28.621 1.00 95.69 1036 VAL A C 1
ATOM 7984 O O . VAL A 1 1036 ? -13.769 14.347 27.478 1.00 95.69 1036 VAL A O 1
ATOM 7987 N N . GLU A 1 1037 ? -13.560 15.832 29.158 1.00 94.62 1037 GLU A N 1
ATOM 7988 C CA . GLU A 1 1037 ? -14.198 16.955 28.460 1.00 94.62 1037 GLU A CA 1
ATOM 7989 C C . GLU A 1 1037 ? -13.456 17.313 27.166 1.00 94.62 1037 GLU A C 1
ATOM 7991 O O . GLU A 1 1037 ? -14.074 17.353 26.099 1.00 94.62 1037 GLU A O 1
ATOM 7996 N N . ASP A 1 1038 ? -12.128 17.461 27.227 1.00 95.62 1038 ASP A N 1
ATOM 7997 C CA . ASP A 1 1038 ? -11.288 17.722 26.052 1.00 95.62 1038 ASP A CA 1
ATOM 7998 C C . ASP A 1 1038 ? -11.443 16.627 24.981 1.00 95.62 1038 ASP A C 1
ATOM 8000 O O . ASP A 1 1038 ? -11.493 16.908 23.780 1.00 95.62 1038 ASP A O 1
ATOM 8004 N N . SER A 1 1039 ? -11.531 15.360 25.405 1.00 97.19 1039 SER A N 1
ATOM 8005 C CA . SER A 1 1039 ? -11.692 14.219 24.497 1.00 97.19 1039 SER A CA 1
ATOM 8006 C C . SER A 1 1039 ? -13.044 14.248 23.790 1.00 97.19 1039 SER A C 1
ATOM 8008 O O . SER A 1 1039 ? -13.091 14.063 22.572 1.00 97.19 1039 SER A O 1
ATOM 8010 N N . PHE A 1 1040 ? -14.137 14.514 24.513 1.00 97.56 1040 PHE A N 1
ATOM 8011 C CA . PHE A 1 1040 ? -15.459 14.657 23.901 1.00 97.56 1040 PHE A CA 1
ATOM 8012 C C . PHE A 1 1040 ? -15.499 15.833 22.928 1.00 97.56 1040 PHE A C 1
ATOM 8014 O O . PHE A 1 1040 ? -15.955 15.657 21.801 1.00 97.56 1040 PHE A O 1
ATOM 8021 N N . GLN A 1 1041 ? -14.943 16.987 23.302 1.00 96.69 1041 GLN A N 1
ATOM 8022 C CA . GLN A 1 1041 ? -14.871 18.156 22.424 1.00 96.69 1041 GLN A CA 1
ATOM 8023 C C . GLN A 1 1041 ? -14.140 17.849 21.109 1.00 96.69 1041 GLN A C 1
ATOM 8025 O O . GLN A 1 1041 ? -14.652 18.128 20.023 1.00 96.69 1041 GLN A O 1
ATOM 8030 N N . VAL A 1 1042 ? -12.991 17.172 21.174 1.00 96.75 1042 VAL A N 1
ATOM 8031 C CA . VAL A 1 1042 ? -12.256 16.710 19.985 1.00 96.75 1042 VAL A CA 1
ATOM 8032 C C . VAL A 1 1042 ? -13.081 15.756 19.116 1.00 96.75 1042 VAL A C 1
ATOM 8034 O O . VAL A 1 1042 ? -13.065 15.869 17.883 1.00 96.75 1042 VAL A O 1
ATOM 8037 N N . LEU A 1 1043 ? -13.771 14.787 19.725 1.00 97.88 1043 LEU A N 1
ATOM 8038 C CA . LEU A 1 1043 ? -14.585 13.814 18.995 1.00 97.88 1043 LEU A CA 1
ATOM 8039 C C . LEU A 1 1043 ? -15.760 14.501 18.292 1.00 97.88 1043 LEU A C 1
ATOM 8041 O O . LEU A 1 1043 ? -15.962 14.278 17.098 1.00 97.88 1043 LEU A O 1
ATOM 8045 N N . ILE A 1 1044 ? -16.466 15.388 18.995 1.00 97.69 1044 ILE A N 1
ATOM 8046 C CA . ILE A 1 1044 ? -17.589 16.182 18.481 1.00 97.69 1044 ILE A CA 1
ATOM 8047 C C . ILE A 1 1044 ? -17.139 17.026 17.282 1.00 97.69 1044 ILE A C 1
ATOM 8049 O O . ILE A 1 1044 ? -17.693 16.899 16.186 1.00 97.69 1044 ILE A O 1
ATOM 8053 N N . GLN A 1 1045 ? -16.060 17.798 17.443 1.00 96.25 1045 GLN A N 1
ATOM 8054 C CA . GLN A 1 1045 ? -15.483 18.611 16.368 1.00 96.25 1045 GLN A CA 1
ATOM 8055 C C . GLN A 1 1045 ? -15.048 17.762 15.169 1.00 96.25 1045 GLN A C 1
ATOM 8057 O O . GLN A 1 1045 ? -15.187 18.176 14.018 1.00 96.25 1045 GLN A O 1
ATOM 8062 N N . THR A 1 1046 ? -14.539 16.552 15.411 1.00 96.56 1046 THR A N 1
ATOM 8063 C CA . THR A 1 1046 ? -14.111 15.647 14.338 1.00 96.56 1046 THR A CA 1
ATOM 8064 C C . THR A 1 1046 ? -15.288 15.059 13.559 1.00 96.56 1046 THR A C 1
ATOM 8066 O O . THR A 1 1046 ? -15.178 14.881 12.346 1.00 96.56 1046 THR A O 1
ATOM 8069 N N . VAL A 1 1047 ? -16.411 14.768 14.219 1.00 96.31 1047 VAL A N 1
ATOM 8070 C CA . VAL A 1 1047 ? -17.643 14.304 13.561 1.00 96.31 1047 VAL A CA 1
ATOM 8071 C C . VAL A 1 1047 ? -18.270 15.418 12.716 1.00 96.31 1047 VAL A C 1
ATOM 8073 O O . VAL A 1 1047 ? -18.750 15.145 11.609 1.00 96.31 1047 VAL A O 1
ATOM 8076 N N . GLN A 1 1048 ? -18.247 16.656 13.218 1.00 92.38 1048 GLN A N 1
ATOM 8077 C CA . GLN A 1 1048 ? -18.856 17.822 12.574 1.00 92.38 1048 GLN A CA 1
ATOM 8078 C C . GLN A 1 1048 ? -18.004 18.422 11.445 1.00 92.38 1048 GLN A C 1
ATOM 8080 O O . GLN A 1 1048 ? -18.566 18.884 10.455 1.00 92.38 1048 GLN A O 1
ATOM 8085 N N . GLY A 1 1049 ? -16.676 18.427 11.583 1.00 89.00 1049 GLY A N 1
ATOM 8086 C CA . GLY A 1 1049 ? -15.767 19.098 10.651 1.00 89.00 1049 GLY A CA 1
ATOM 8087 C C . GLY A 1 1049 ? -15.535 18.377 9.316 1.00 89.00 1049 GLY A C 1
ATOM 8088 O O . GLY A 1 1049 ? -16.028 17.275 9.067 1.00 89.00 1049 GLY A O 1
ATOM 8089 N N . ASP A 1 1050 ? -14.686 18.978 8.477 1.00 85.44 1050 ASP A N 1
ATOM 8090 C CA . ASP A 1 1050 ? -14.349 18.512 7.118 1.00 85.44 1050 ASP A CA 1
ATOM 8091 C C . ASP A 1 1050 ? -13.315 17.368 7.081 1.00 85.44 1050 ASP A C 1
ATOM 8093 O O . ASP A 1 1050 ? -12.533 17.222 6.139 1.00 85.44 1050 ASP A O 1
ATOM 8097 N N . ALA A 1 1051 ? -13.278 16.538 8.124 1.00 89.00 1051 ALA A N 1
ATOM 8098 C CA . ALA A 1 1051 ? -12.384 15.390 8.162 1.00 89.00 1051 ALA A CA 1
ATOM 8099 C C . ALA A 1 1051 ? -12.786 14.337 7.114 1.00 89.00 1051 ALA A C 1
ATOM 8101 O O . ALA A 1 1051 ? -13.953 14.208 6.732 1.00 89.00 1051 ALA A O 1
ATOM 8102 N N . THR A 1 1052 ? -11.821 13.523 6.673 1.00 93.12 1052 THR A N 1
ATOM 8103 C CA . THR A 1 1052 ? -12.115 12.418 5.743 1.00 93.12 1052 THR A CA 1
ATOM 8104 C C . THR A 1 1052 ? -13.181 11.470 6.300 1.00 93.12 1052 THR A C 1
ATOM 8106 O O . THR A 1 1052 ? -13.269 11.255 7.511 1.00 93.12 1052 THR A O 1
ATOM 8109 N N . MET A 1 1053 ? -13.955 10.821 5.420 1.00 92.94 1053 MET A N 1
ATOM 8110 C CA . MET A 1 1053 ? -15.032 9.909 5.845 1.00 92.94 1053 MET A CA 1
ATOM 8111 C C . MET A 1 1053 ? -14.536 8.792 6.773 1.00 92.94 1053 MET A C 1
ATOM 8113 O O . MET A 1 1053 ? -15.233 8.426 7.710 1.00 92.94 1053 MET A O 1
ATOM 8117 N N . LYS A 1 1054 ? -13.296 8.313 6.595 1.00 93.88 1054 LYS A N 1
ATOM 8118 C CA . LYS A 1 1054 ? -12.666 7.350 7.514 1.00 93.88 1054 LYS A CA 1
ATOM 8119 C C . LYS A 1 1054 ? -12.468 7.919 8.925 1.00 93.88 1054 LYS A C 1
ATOM 8121 O O . LYS A 1 1054 ? -12.697 7.216 9.904 1.00 93.88 1054 LYS A O 1
ATOM 8126 N N . VAL A 1 1055 ? -12.014 9.166 9.038 1.00 96.06 1055 VAL A N 1
ATOM 8127 C CA . VAL A 1 1055 ? -11.822 9.833 10.333 1.00 96.06 1055 VAL A CA 1
ATOM 8128 C C . VAL A 1 1055 ? -13.173 10.058 11.015 1.00 96.06 1055 VAL A C 1
ATOM 8130 O O . VAL A 1 1055 ? -13.306 9.728 12.190 1.00 96.06 1055 VAL A O 1
ATOM 8133 N N . ARG A 1 1056 ? -14.185 10.533 10.275 1.00 96.12 1056 ARG A N 1
ATOM 8134 C CA . ARG A 1 1056 ? -15.551 10.723 10.795 1.00 96.12 1056 ARG A CA 1
ATOM 8135 C C . ARG A 1 1056 ? -16.179 9.403 11.240 1.00 96.12 1056 ARG A C 1
ATOM 8137 O O . ARG A 1 1056 ? -16.738 9.336 12.327 1.00 96.12 1056 ARG A O 1
ATOM 8144 N N . TRP A 1 1057 ? -15.999 8.336 10.458 1.00 96.06 1057 TRP A N 1
ATOM 8145 C CA . TRP A 1 1057 ? -16.420 6.980 10.820 1.00 96.06 1057 TRP A CA 1
ATOM 8146 C C . TRP A 1 1057 ? -15.797 6.528 12.148 1.00 96.06 1057 TRP A C 1
ATOM 8148 O O . TRP A 1 1057 ? -16.516 6.077 13.037 1.00 96.06 1057 TRP A O 1
ATOM 8158 N N . ASN A 1 1058 ? -14.479 6.707 12.314 1.00 96.75 1058 ASN A N 1
ATOM 8159 C CA . ASN A 1 1058 ? -13.783 6.360 13.558 1.00 96.75 1058 ASN A CA 1
ATOM 8160 C C . ASN A 1 1058 ? -14.233 7.235 14.739 1.00 96.75 1058 ASN A C 1
ATOM 8162 O O . ASN A 1 1058 ? -14.279 6.739 15.859 1.00 96.75 1058 ASN A O 1
ATOM 8166 N N . ALA A 1 1059 ? -14.569 8.507 14.514 1.00 97.69 1059 ALA A N 1
ATOM 8167 C CA . ALA A 1 1059 ? -15.052 9.402 15.565 1.00 97.69 1059 ALA A CA 1
ATOM 8168 C C . ALA A 1 1059 ? -16.484 9.056 16.019 1.00 97.69 1059 ALA A C 1
ATOM 8170 O O . ALA A 1 1059 ? -16.741 9.021 17.218 1.00 97.69 1059 ALA A O 1
ATOM 8171 N N . CYS A 1 1060 ? -17.391 8.706 15.095 1.00 97.75 1060 CYS A N 1
ATOM 8172 C CA . CYS A 1 1060 ? -18.714 8.171 15.446 1.00 97.75 1060 CYS A CA 1
ATOM 8173 C C . CYS A 1 1060 ? -18.595 6.853 16.226 1.00 97.75 1060 CYS A C 1
ATOM 8175 O O . CYS A 1 1060 ? -19.255 6.679 17.246 1.00 97.75 1060 CYS A O 1
ATOM 8177 N N . TYR A 1 1061 ? -17.716 5.948 15.778 1.00 96.38 1061 TYR A N 1
ATOM 8178 C CA . TYR A 1 1061 ? -17.401 4.718 16.509 1.00 96.38 1061 TYR A CA 1
ATOM 8179 C C . TYR A 1 1061 ? -16.873 5.013 17.923 1.00 96.38 1061 TYR A C 1
ATOM 8181 O O . TYR A 1 1061 ? -17.328 4.405 18.888 1.00 96.38 1061 TYR A O 1
ATOM 8189 N N . ALA A 1 1062 ? -15.964 5.981 18.057 1.00 97.81 1062 ALA A N 1
ATOM 8190 C CA . ALA A 1 1062 ? -15.380 6.373 19.333 1.00 97.81 1062 ALA A CA 1
ATOM 8191 C C . ALA A 1 1062 ? -16.407 6.961 20.316 1.00 97.81 1062 ALA A C 1
ATOM 8193 O O . ALA A 1 1062 ? -16.381 6.592 21.488 1.00 97.81 1062 ALA A O 1
ATOM 8194 N N . LEU A 1 1063 ? -17.326 7.819 19.851 1.00 98.12 1063 LEU A N 1
ATOM 8195 C CA . LEU A 1 1063 ? -18.440 8.316 20.672 1.00 98.12 1063 LEU A CA 1
ATOM 8196 C C . LEU A 1 1063 ? -19.334 7.168 21.144 1.00 98.12 1063 LEU A C 1
ATOM 8198 O O . LEU A 1 1063 ? -19.674 7.101 22.321 1.00 98.12 1063 LEU A O 1
ATOM 8202 N N . GLY A 1 1064 ? -19.649 6.231 20.247 1.00 96.31 1064 GLY A N 1
ATOM 8203 C CA . GLY A 1 1064 ? -20.404 5.037 20.605 1.00 96.31 1064 GLY A CA 1
ATOM 8204 C C . GLY A 1 1064 ? -19.715 4.214 21.697 1.00 96.31 1064 GLY A C 1
ATOM 8205 O O . GLY A 1 1064 ? -20.344 3.874 22.693 1.00 96.31 1064 GLY A O 1
ATOM 8206 N N . ASN A 1 1065 ? -18.413 3.945 21.565 1.00 95.12 1065 ASN A N 1
ATOM 8207 C CA . ASN A 1 1065 ? -17.660 3.236 22.604 1.00 95.12 1065 ASN A CA 1
ATOM 8208 C C . ASN A 1 1065 ? -17.645 3.998 23.933 1.00 95.12 1065 ASN A C 1
ATOM 8210 O O . ASN A 1 1065 ? -17.844 3.386 24.977 1.00 95.12 1065 ASN A O 1
ATOM 8214 N N . ALA A 1 1066 ? -17.489 5.323 23.908 1.00 96.62 1066 ALA A N 1
ATOM 8215 C CA . ALA A 1 1066 ? -17.547 6.134 25.120 1.00 96.62 1066 ALA A CA 1
ATOM 8216 C C . ALA A 1 1066 ? -18.909 6.012 25.830 1.00 96.62 1066 ALA A C 1
ATOM 8218 O O . ALA A 1 1066 ? -18.955 5.872 27.049 1.00 96.62 1066 ALA A O 1
ATOM 8219 N N . PHE A 1 1067 ? -20.020 5.984 25.085 1.00 96.38 1067 PHE A N 1
ATOM 8220 C CA . PHE A 1 1067 ? -21.368 5.862 25.657 1.00 96.38 1067 PHE A CA 1
ATOM 8221 C C . PHE A 1 1067 ? -21.636 4.531 26.372 1.00 96.38 1067 PHE A C 1
ATOM 8223 O O . PHE A 1 1067 ? -22.548 4.467 27.198 1.00 96.38 1067 PHE A O 1
ATOM 8230 N N . ARG A 1 1068 ? -20.831 3.490 26.113 1.00 94.00 1068 ARG A N 1
ATOM 8231 C CA . ARG A 1 1068 ? -20.901 2.211 26.841 1.00 94.00 1068 ARG A CA 1
ATOM 8232 C C . ARG A 1 1068 ? -20.463 2.340 28.298 1.00 94.00 1068 ARG A C 1
ATOM 8234 O O . ARG A 1 1068 ? -20.842 1.510 29.118 1.00 94.00 1068 ARG A O 1
ATOM 8241 N N . ASN A 1 1069 ? -19.669 3.358 28.636 1.00 93.44 1069 ASN A N 1
ATOM 8242 C CA . ASN A 1 1069 ? -19.159 3.510 29.990 1.00 93.44 1069 ASN A CA 1
ATOM 8243 C C . ASN A 1 1069 ? -20.232 4.052 30.940 1.00 93.44 1069 ASN A C 1
ATOM 8245 O O . ASN A 1 1069 ? -20.693 5.194 30.825 1.00 93.44 1069 ASN A O 1
ATOM 8249 N N . THR A 1 1070 ? -20.594 3.247 31.936 1.00 90.94 1070 THR A N 1
ATOM 8250 C CA . THR A 1 1070 ? -21.570 3.639 32.949 1.00 90.94 1070 THR A CA 1
ATOM 8251 C C . THR A 1 1070 ? -21.029 4.660 33.953 1.00 90.94 1070 THR A C 1
ATOM 8253 O O . THR A 1 1070 ? -21.814 5.418 34.514 1.00 90.94 1070 THR A O 1
ATOM 8256 N N . ALA A 1 1071 ? -19.711 4.769 34.121 1.00 91.00 1071 ALA A N 1
ATOM 8257 C CA . ALA A 1 1071 ? -19.088 5.744 35.015 1.00 91.00 1071 ALA A CA 1
ATOM 8258 C C . ALA A 1 1071 ? -19.134 7.187 34.479 1.00 91.00 1071 ALA A C 1
ATOM 8260 O O . ALA A 1 1071 ? -18.973 8.133 35.250 1.00 91.00 1071 ALA A O 1
ATOM 8261 N N . LEU A 1 1072 ? -19.333 7.377 33.170 1.00 93.62 1072 LEU A N 1
ATOM 8262 C CA . LEU A 1 1072 ? -19.417 8.712 32.579 1.00 93.62 1072 LEU A CA 1
ATOM 8263 C C . LEU A 1 1072 ? -20.781 9.364 32.875 1.00 93.62 1072 LEU A C 1
ATOM 8265 O O . LEU A 1 1072 ? -21.808 8.686 32.764 1.00 93.62 1072 LEU A O 1
ATOM 8269 N N . PRO A 1 1073 ? -20.817 10.681 33.168 1.00 92.00 1073 PRO A N 1
ATOM 8270 C CA . PRO A 1 1073 ? -22.043 11.441 33.443 1.00 92.00 1073 PRO A CA 1
ATOM 8271 C C . PRO A 1 1073 ? -22.851 11.760 32.165 1.00 92.00 1073 PRO A C 1
ATOM 8273 O O . PRO A 1 1073 ? -23.240 12.899 31.906 1.00 92.00 1073 PRO A O 1
ATOM 8276 N N . LEU A 1 1074 ? -23.086 10.748 31.327 1.00 93.56 1074 LEU A N 1
ATOM 8277 C CA . LEU A 1 1074 ? -23.890 10.872 30.114 1.00 93.56 1074 LEU A CA 1
ATOM 8278 C C . LEU A 1 1074 ? -25.343 11.200 30.492 1.00 93.56 1074 LEU A C 1
ATOM 8280 O O . LEU A 1 1074 ? -25.929 10.507 31.320 1.00 93.56 1074 LEU A O 1
ATOM 8284 N N . GLY A 1 1075 ? -25.909 12.254 29.904 1.00 90.94 1075 GLY A N 1
ATOM 8285 C CA . GLY A 1 1075 ? -27.254 12.755 30.226 1.00 90.94 1075 GLY A CA 1
ATOM 8286 C C . GLY A 1 1075 ? -27.242 14.038 31.059 1.00 90.94 1075 GLY A C 1
ATOM 8287 O O . GLY A 1 1075 ? -28.132 14.871 30.907 1.00 90.94 1075 GLY A O 1
ATOM 8288 N N . THR A 1 1076 ? -26.212 14.235 31.889 1.00 91.50 1076 THR A N 1
ATOM 8289 C CA . THR A 1 1076 ? -26.087 15.398 32.787 1.00 91.50 1076 THR A CA 1
ATOM 8290 C C . THR A 1 1076 ? -24.888 16.289 32.470 1.00 91.50 1076 THR A C 1
ATOM 8292 O O . THR A 1 1076 ? -24.895 17.468 32.818 1.00 91.50 1076 THR A O 1
ATOM 8295 N N . ALA A 1 1077 ? -23.865 15.766 31.789 1.00 92.44 1077 ALA A N 1
ATOM 8296 C CA . ALA A 1 1077 ? -22.698 16.543 31.389 1.00 92.44 1077 ALA A CA 1
ATOM 8297 C C . ALA A 1 1077 ? -23.008 17.563 30.285 1.00 92.44 1077 ALA A C 1
ATOM 8299 O O . ALA A 1 1077 ? -23.811 17.293 29.389 1.00 92.44 1077 ALA A O 1
ATOM 8300 N N . SER A 1 1078 ? -22.284 18.686 30.290 1.00 91.88 1078 SER A N 1
ATOM 8301 C CA . SER A 1 1078 ? -22.431 19.791 29.329 1.00 91.88 1078 SER A CA 1
ATOM 8302 C C . SER A 1 1078 ? -22.254 19.362 27.867 1.00 91.88 1078 SER A C 1
ATOM 8304 O O . SER A 1 1078 ? -23.013 19.790 27.003 1.00 91.88 1078 SER A O 1
ATOM 8306 N N . TRP A 1 1079 ? -21.310 18.459 27.590 1.00 94.69 1079 TRP A N 1
ATOM 8307 C CA . TRP A 1 1079 ? -21.023 17.952 26.242 1.00 94.69 1079 TRP A CA 1
ATOM 8308 C C . TRP A 1 1079 ? -22.066 16.953 25.713 1.00 94.69 1079 TRP A C 1
ATOM 8310 O O . TRP A 1 1079 ? -22.026 16.601 24.534 1.00 94.69 1079 TRP A O 1
ATOM 8320 N N . THR A 1 1080 ? -23.003 16.481 26.546 1.00 95.00 1080 THR A N 1
ATOM 8321 C CA . THR A 1 1080 ? -23.987 15.452 26.162 1.00 95.00 1080 THR A CA 1
ATOM 8322 C C . THR A 1 1080 ? -24.851 15.911 24.987 1.00 95.00 1080 THR A C 1
ATOM 8324 O O . THR A 1 1080 ? -24.988 15.191 23.997 1.00 95.00 1080 THR A O 1
ATOM 8327 N N . SER A 1 1081 ? -25.421 17.116 25.085 1.00 94.75 1081 SER A N 1
ATOM 8328 C CA . SER A 1 1081 ? -26.333 17.635 24.061 1.00 94.75 1081 SER A CA 1
ATOM 8329 C C . SER A 1 1081 ? -25.615 17.858 22.728 1.00 94.75 1081 SER A C 1
ATOM 8331 O O . SER A 1 1081 ? -26.109 17.455 21.676 1.00 94.75 1081 SER A O 1
ATOM 8333 N N . GLU A 1 1082 ? -24.390 18.390 22.769 1.00 96.62 1082 GLU A N 1
ATOM 8334 C CA . GLU A 1 1082 ? -23.547 18.561 21.583 1.00 96.62 1082 GLU A CA 1
ATOM 8335 C C . GLU A 1 1082 ? -23.193 17.216 20.928 1.00 96.62 1082 GLU A C 1
ATOM 8337 O O . GLU A 1 1082 ? -23.292 17.081 19.706 1.00 96.62 1082 GLU A O 1
ATOM 8342 N N . ALA A 1 1083 ? -22.843 16.196 21.723 1.00 97.25 1083 ALA A N 1
ATOM 8343 C CA . ALA A 1 1083 ? -22.508 14.862 21.225 1.00 97.25 1083 ALA A CA 1
ATOM 8344 C C . ALA A 1 1083 ? -23.687 14.191 20.502 1.00 97.25 1083 ALA A C 1
ATOM 8346 O O . ALA A 1 1083 ? -23.522 13.680 19.389 1.00 97.25 1083 ALA A O 1
ATOM 8347 N N . PHE A 1 1084 ? -24.890 14.232 21.083 1.00 97.69 1084 PHE A N 1
ATOM 8348 C CA . PHE A 1 1084 ? -26.095 13.749 20.403 1.00 97.69 1084 PHE A CA 1
ATOM 8349 C C . PHE A 1 1084 ? -26.450 14.620 19.190 1.00 97.69 1084 PHE A C 1
ATOM 8351 O O . PHE A 1 1084 ? -26.799 14.091 18.132 1.00 97.69 1084 PHE A O 1
ATOM 8358 N N . GLY A 1 1085 ? -26.293 15.942 19.282 1.00 97.00 1085 GLY A N 1
ATOM 8359 C CA . GLY A 1 1085 ? -26.540 16.884 18.188 1.00 97.00 1085 GLY A CA 1
ATOM 8360 C C . GLY A 1 1085 ? -25.703 16.599 16.934 1.00 97.00 1085 GLY A C 1
ATOM 8361 O O . GLY A 1 1085 ? -26.230 16.564 15.817 1.00 97.00 1085 GLY A O 1
ATOM 8362 N N . VAL A 1 1086 ? -24.405 16.314 17.083 1.00 97.62 1086 VAL A N 1
ATOM 8363 C CA . VAL A 1 1086 ? -23.559 15.986 15.921 1.00 97.62 1086 VAL A CA 1
ATOM 8364 C C . VAL A 1 1086 ? -23.886 14.614 15.327 1.00 97.62 1086 VAL A C 1
ATOM 8366 O O . VAL A 1 1086 ? -23.930 14.479 14.102 1.00 97.62 1086 VAL A O 1
ATOM 8369 N N . LEU A 1 1087 ? -24.180 13.607 16.156 1.00 98.00 1087 LEU A N 1
ATOM 8370 C CA . LEU A 1 1087 ? -24.550 12.265 15.687 1.00 98.00 1087 LEU A CA 1
ATOM 8371 C C . LEU A 1 1087 ? -25.900 12.266 14.952 1.00 98.00 1087 LEU A C 1
ATOM 8373 O O . LEU A 1 1087 ? -26.038 11.649 13.890 1.00 98.00 1087 LEU A O 1
ATOM 8377 N N . THR A 1 1088 ? -26.883 13.004 15.470 1.00 97.81 1088 THR A N 1
ATOM 8378 C CA . THR A 1 1088 ? -28.192 13.178 14.823 1.00 97.81 1088 THR A CA 1
ATOM 8379 C C . THR A 1 1088 ? -28.076 13.950 13.507 1.00 97.81 1088 THR A C 1
ATOM 8381 O O . THR A 1 1088 ? -28.724 13.600 12.522 1.00 97.81 1088 THR A O 1
ATOM 8384 N N . SER A 1 1089 ? -27.211 14.962 13.424 1.00 96.50 1089 SER A N 1
ATOM 8385 C CA . SER A 1 1089 ? -26.928 15.658 12.162 1.00 96.50 1089 SER A CA 1
ATOM 8386 C C . SER A 1 1089 ? -26.322 14.722 11.105 1.00 96.50 1089 SER A C 1
ATOM 8388 O O . SER A 1 1089 ? -26.785 14.668 9.957 1.00 96.50 1089 SER A O 1
ATOM 8390 N N . VAL A 1 1090 ? -25.326 13.923 11.500 1.00 95.50 1090 VAL A N 1
ATOM 8391 C CA . VAL A 1 1090 ? -24.601 13.016 10.601 1.00 95.50 1090 VAL A CA 1
ATOM 8392 C C . VAL A 1 1090 ? -25.469 11.867 10.102 1.00 95.50 1090 VAL A C 1
ATOM 8394 O O . VAL A 1 1090 ? -25.442 11.584 8.903 1.00 95.50 1090 VAL A O 1
ATOM 8397 N N . VAL A 1 1091 ? -26.272 11.236 10.967 1.00 96.00 1091 VAL A N 1
ATOM 8398 C CA . VAL A 1 1091 ? -27.147 10.120 10.558 1.00 96.00 1091 VAL A CA 1
ATOM 8399 C C . VAL A 1 1091 ? -28.192 10.553 9.521 1.00 96.00 1091 VAL A C 1
ATOM 8401 O O . VAL A 1 1091 ? -28.543 9.762 8.645 1.00 96.00 1091 VAL A O 1
ATOM 8404 N N . LYS A 1 1092 ? -28.628 11.821 9.569 1.00 94.00 1092 LYS A N 1
ATOM 8405 C CA . LYS A 1 1092 ? -29.602 12.409 8.638 1.00 94.00 1092 LYS A CA 1
ATOM 8406 C C . LYS A 1 1092 ? -29.021 12.785 7.275 1.00 94.00 1092 LYS A C 1
ATOM 8408 O O . LYS A 1 1092 ? -29.719 12.664 6.274 1.00 94.00 1092 LYS A O 1
ATOM 8413 N N . SER A 1 1093 ? -27.799 13.320 7.240 1.00 89.94 1093 SER A N 1
ATOM 8414 C CA . SER A 1 1093 ? -27.323 14.119 6.094 1.00 89.94 1093 SER A CA 1
ATOM 8415 C C . SER A 1 1093 ? -25.988 13.680 5.487 1.00 89.94 1093 SER A C 1
ATOM 8417 O O . SER A 1 1093 ? -25.616 14.162 4.417 1.00 89.94 1093 SER A O 1
ATOM 8419 N N . CYS A 1 1094 ? -25.237 12.785 6.136 1.00 90.69 1094 CYS A N 1
ATOM 8420 C CA . CYS A 1 1094 ? -23.930 12.387 5.624 1.00 90.69 1094 CYS A CA 1
ATOM 8421 C C . CYS A 1 1094 ? -24.064 11.548 4.345 1.00 90.69 1094 CYS A C 1
ATOM 8423 O O . CYS A 1 1094 ? -24.763 10.541 4.328 1.00 90.69 1094 CYS A O 1
ATOM 8425 N N . LYS A 1 1095 ? -23.336 11.918 3.285 1.00 88.69 1095 LYS A N 1
ATOM 8426 C CA . LYS A 1 1095 ? -23.365 11.190 2.004 1.00 88.69 1095 LYS A CA 1
ATOM 8427 C C . LYS A 1 1095 ? -22.841 9.753 2.098 1.00 88.69 1095 LYS A C 1
ATOM 8429 O O . LYS A 1 1095 ? -23.206 8.925 1.280 1.00 88.69 1095 LYS A O 1
ATOM 8434 N N . ASN A 1 1096 ? -21.975 9.460 3.069 1.00 90.25 1096 ASN A N 1
ATOM 8435 C CA . ASN A 1 1096 ? -21.394 8.131 3.227 1.00 90.25 1096 ASN A CA 1
ATOM 8436 C C . ASN A 1 1096 ? -22.235 7.276 4.187 1.00 90.25 1096 ASN A C 1
ATOM 8438 O O . ASN A 1 1096 ? -22.342 7.593 5.379 1.00 90.25 1096 ASN A O 1
ATOM 8442 N N . PHE A 1 1097 ? -22.782 6.159 3.702 1.00 90.69 1097 PHE A N 1
ATOM 8443 C CA . PHE A 1 1097 ? -23.665 5.322 4.513 1.00 90.69 1097 PHE A CA 1
ATOM 8444 C C . PHE A 1 1097 ? -22.935 4.611 5.647 1.00 90.69 1097 PHE A C 1
ATOM 8446 O O . PHE A 1 1097 ? -23.517 4.439 6.715 1.00 90.69 1097 PHE A O 1
ATOM 8453 N N . LYS A 1 1098 ? -21.648 4.266 5.499 1.00 92.31 1098 LYS A N 1
ATOM 8454 C CA . LYS A 1 1098 ? -20.885 3.660 6.607 1.00 92.31 1098 LYS A CA 1
ATOM 8455 C C . LYS A 1 1098 ? -20.801 4.598 7.808 1.00 92.31 1098 LYS A C 1
ATOM 8457 O O . LYS A 1 1098 ? -20.894 4.137 8.946 1.00 92.31 1098 LYS A O 1
ATOM 8462 N N . VAL A 1 1099 ? -20.626 5.900 7.569 1.00 94.38 1099 VAL A N 1
ATOM 8463 C CA . VAL A 1 1099 ? -20.637 6.915 8.633 1.00 94.38 1099 VAL A CA 1
ATOM 8464 C C . VAL A 1 1099 ? -22.038 7.019 9.250 1.00 94.38 1099 VAL A C 1
ATOM 8466 O O . VAL A 1 1099 ? -22.147 6.996 10.475 1.00 94.38 1099 VAL A O 1
ATOM 8469 N N . ARG A 1 1100 ? -23.110 7.040 8.439 1.00 94.62 1100 ARG A N 1
ATOM 8470 C CA . ARG A 1 1100 ? -24.504 7.034 8.939 1.00 94.62 1100 ARG A CA 1
ATOM 8471 C C . ARG A 1 1100 ? -24.796 5.816 9.819 1.00 94.62 1100 ARG A C 1
ATOM 8473 O O . ARG A 1 1100 ? -25.328 5.992 10.909 1.00 94.62 1100 ARG A O 1
ATOM 8480 N N . ILE A 1 1101 ? -24.378 4.619 9.399 1.00 94.12 1101 ILE A N 1
ATOM 8481 C CA . ILE A 1 1101 ? -24.526 3.366 10.157 1.00 94.12 1101 ILE A CA 1
ATOM 8482 C C . ILE A 1 1101 ? -23.851 3.484 11.525 1.00 94.12 1101 ILE A C 1
ATOM 8484 O O . ILE A 1 1101 ? -24.477 3.207 12.543 1.00 94.12 1101 ILE A O 1
ATOM 8488 N N . LYS A 1 1102 ? -22.587 3.928 11.581 1.00 96.00 1102 LYS A N 1
ATOM 8489 C CA . LYS A 1 1102 ? -21.890 4.081 12.870 1.00 96.00 1102 LYS A CA 1
ATOM 8490 C C . LYS A 1 1102 ? -22.485 5.174 13.745 1.00 96.00 1102 LYS A C 1
ATOM 8492 O O . LYS A 1 1102 ? -22.482 5.014 14.959 1.00 96.00 1102 LYS A O 1
ATOM 8497 N N . SER A 1 1103 ? -23.023 6.235 13.150 1.00 97.25 1103 SER A N 1
ATOM 8498 C CA . SER A 1 1103 ? -23.750 7.266 13.888 1.00 97.25 1103 SER A CA 1
ATOM 8499 C C . SER A 1 1103 ? -25.036 6.713 14.510 1.00 97.25 1103 SER A C 1
ATOM 8501 O O . SER A 1 1103 ? -25.253 6.881 15.704 1.00 97.25 1103 SER A O 1
ATOM 8503 N N . ALA A 1 1104 ? -25.846 5.981 13.735 1.00 97.06 1104 ALA A N 1
ATOM 8504 C CA . ALA A 1 1104 ? -27.056 5.316 14.224 1.00 97.06 1104 ALA A CA 1
ATOM 8505 C C . ALA A 1 1104 ? -26.748 4.310 15.343 1.00 97.06 1104 ALA A C 1
ATOM 8507 O O . ALA A 1 1104 ? -27.422 4.301 16.364 1.00 97.06 1104 ALA A O 1
ATOM 8508 N N . MET A 1 1105 ? -25.683 3.521 15.176 1.00 96.00 1105 MET A N 1
ATOM 8509 C CA . MET A 1 1105 ? -25.221 2.571 16.188 1.00 96.00 1105 MET A CA 1
ATOM 8510 C C . MET A 1 1105 ? -24.777 3.279 17.474 1.00 96.00 1105 MET A C 1
ATOM 8512 O O . MET A 1 1105 ? -25.077 2.805 18.559 1.00 96.00 1105 MET A O 1
ATOM 8516 N N . ALA A 1 1106 ? -24.091 4.424 17.383 1.00 96.81 1106 ALA A N 1
ATOM 8517 C CA . ALA A 1 1106 ? -23.717 5.206 18.562 1.00 96.81 1106 ALA A CA 1
ATOM 8518 C C . ALA A 1 1106 ? -24.946 5.752 19.311 1.00 96.81 1106 ALA A C 1
ATOM 8520 O O . ALA A 1 1106 ? -24.971 5.736 20.539 1.00 96.81 1106 ALA A O 1
ATOM 8521 N N . LEU A 1 1107 ? -25.980 6.181 18.579 1.00 97.62 1107 LEU A N 1
ATOM 8522 C CA . LEU A 1 1107 ? -27.240 6.666 19.150 1.00 97.62 1107 LEU A CA 1
ATOM 8523 C C . LEU A 1 1107 ? -28.055 5.576 19.860 1.00 97.62 1107 LEU A C 1
ATOM 8525 O O . LEU A 1 1107 ? -28.926 5.926 20.642 1.00 97.62 1107 LEU A O 1
ATOM 8529 N N . SER A 1 1108 ? -27.778 4.291 19.620 1.00 95.06 1108 SER A N 1
ATOM 8530 C CA . SER A 1 1108 ? -28.491 3.156 20.222 1.00 95.06 1108 SER A CA 1
ATOM 8531 C C . SER A 1 1108 ? -27.677 2.399 21.276 1.00 95.06 1108 SER A C 1
ATOM 8533 O O . SER A 1 1108 ? -27.938 1.230 21.536 1.00 95.06 1108 SER A O 1
ATOM 8535 N N . ILE A 1 1109 ? -26.635 3.019 21.832 1.00 94.88 1109 ILE A N 1
ATOM 8536 C CA . ILE A 1 1109 ? -25.782 2.413 22.867 1.00 94.88 1109 ILE A CA 1
ATOM 8537 C C . ILE A 1 1109 ? -26.219 2.736 24.303 1.00 94.88 1109 ILE A C 1
ATOM 8539 O O . ILE A 1 1109 ? -26.145 1.828 25.133 1.00 94.88 1109 ILE A O 1
ATOM 8543 N N . PRO A 1 1110 ? -26.625 3.976 24.654 1.00 95.12 1110 PRO A N 1
ATOM 8544 C CA . PRO A 1 1110 ? -26.980 4.295 26.034 1.00 95.12 1110 PRO A CA 1
ATOM 8545 C C . PRO A 1 1110 ? -28.073 3.357 26.559 1.00 95.12 1110 PRO A C 1
ATOM 8547 O O . PRO A 1 1110 ? -29.114 3.207 25.926 1.00 95.12 1110 PRO A O 1
ATOM 8550 N N . SER A 1 1111 ? -27.825 2.724 27.706 1.00 91.94 1111 SER A N 1
ATOM 8551 C CA . SER A 1 1111 ? -28.629 1.607 28.222 1.00 91.94 1111 SER A CA 1
ATOM 8552 C C . SER A 1 1111 ? -29.822 2.009 29.093 1.00 91.94 1111 SER A C 1
ATOM 8554 O O . SER A 1 1111 ? -30.577 1.141 29.516 1.00 91.94 1111 SER A O 1
ATOM 8556 N N . SER A 1 1112 ? -29.995 3.300 29.390 1.00 93.38 1112 SER A N 1
ATOM 8557 C CA . SER A 1 1112 ? -31.104 3.811 30.203 1.00 93.38 1112 SER A CA 1
ATOM 8558 C C . SER A 1 1112 ? -31.607 5.160 29.693 1.00 93.38 1112 SER A C 1
ATOM 8560 O O . SER A 1 1112 ? -30.863 5.919 29.065 1.00 93.38 1112 SER A O 1
ATOM 8562 N N . ARG A 1 1113 ? -32.873 5.479 29.991 1.00 93.19 1113 ARG A N 1
ATOM 8563 C CA . ARG A 1 1113 ? -33.535 6.710 29.535 1.00 93.19 1113 ARG A CA 1
ATOM 8564 C C . ARG A 1 1113 ? -32.827 7.988 29.972 1.00 93.19 1113 ARG A C 1
ATOM 8566 O O . ARG A 1 1113 ? -32.666 8.912 29.176 1.00 93.19 1113 ARG A O 1
ATOM 8573 N N . GLU A 1 1114 ? -32.387 8.034 31.224 1.00 93.19 1114 GLU A N 1
ATOM 8574 C CA . GLU A 1 1114 ? -31.737 9.196 31.848 1.00 93.19 1114 GLU A CA 1
ATOM 8575 C C . GLU A 1 1114 ? -30.473 9.633 31.095 1.00 93.19 1114 GLU A C 1
ATOM 8577 O O . GLU A 1 1114 ? -30.146 10.819 31.043 1.00 93.19 1114 GLU A O 1
ATOM 8582 N N . ARG A 1 1115 ? -29.792 8.688 30.434 1.00 94.69 1115 ARG A N 1
ATOM 8583 C CA . ARG A 1 1115 ? -28.566 8.954 29.673 1.00 94.69 1115 ARG A CA 1
ATOM 8584 C C . ARG A 1 1115 ? -28.787 9.740 28.387 1.00 94.69 1115 ARG A C 1
ATOM 8586 O O . ARG A 1 1115 ? -27.839 10.316 27.865 1.00 94.69 1115 ARG A O 1
ATOM 8593 N N . TYR A 1 1116 ? -30.015 9.808 27.884 1.00 94.06 1116 TYR A N 1
ATOM 8594 C CA . TYR A 1 1116 ? -30.352 10.670 26.748 1.00 94.06 1116 TYR A CA 1
ATOM 8595 C C . TYR A 1 1116 ? -30.622 12.124 27.164 1.00 94.06 1116 TYR A C 1
ATOM 8597 O O . TYR A 1 1116 ? -30.813 12.976 26.301 1.00 94.06 1116 TYR A O 1
ATOM 8605 N N . GLY A 1 1117 ? -30.606 12.433 28.466 1.00 92.31 1117 GLY A N 1
ATOM 8606 C CA . GLY A 1 1117 ? -30.857 13.777 28.979 1.00 92.31 1117 GLY A CA 1
ATOM 8607 C C . GLY A 1 1117 ? -32.344 14.138 28.964 1.00 92.31 1117 GLY A C 1
ATOM 8608 O O . GLY A 1 1117 ? -33.196 13.328 29.341 1.00 92.31 1117 GLY A O 1
ATOM 8609 N N . SER A 1 1118 ? -32.663 15.371 28.565 1.00 93.12 1118 SER A N 1
ATOM 8610 C CA . SER A 1 1118 ? -34.027 15.910 28.637 1.00 93.12 1118 SER A CA 1
ATOM 8611 C C . SER A 1 1118 ? -35.017 15.215 27.686 1.00 93.12 1118 SER A C 1
ATOM 8613 O O . SER A 1 1118 ? -34.645 14.410 26.827 1.00 93.12 1118 SER A O 1
ATOM 8615 N N . LYS A 1 1119 ? -36.313 15.520 27.838 1.00 92.50 1119 LYS A N 1
ATOM 8616 C CA . LYS A 1 1119 ? -37.373 15.062 26.922 1.00 92.50 1119 LYS A CA 1
ATOM 8617 C C . LYS A 1 1119 ? -37.103 15.523 25.488 1.00 92.50 1119 LYS A C 1
ATOM 8619 O O . LYS A 1 1119 ? -37.238 14.745 24.551 1.00 92.50 1119 LYS A O 1
ATOM 8624 N N . GLU A 1 1120 ? -36.685 16.773 25.326 1.00 93.12 1120 GLU A N 1
ATOM 8625 C CA . GLU A 1 1120 ? -36.400 17.391 24.030 1.00 93.12 1120 GLU A CA 1
ATOM 8626 C C . GLU A 1 1120 ? -35.217 16.699 23.351 1.00 93.12 1120 GLU A C 1
ATOM 8628 O O . GLU A 1 1120 ? -35.310 16.320 22.188 1.00 93.12 1120 GLU A O 1
ATOM 8633 N N . GLN A 1 1121 ? -34.141 16.442 24.100 1.00 94.06 1121 GLN A N 1
ATOM 8634 C CA . GLN A 1 1121 ? -32.958 15.775 23.561 1.00 94.06 1121 GLN A CA 1
ATOM 8635 C C . GLN A 1 1121 ? -33.262 14.347 23.087 1.00 94.06 1121 GLN A C 1
ATOM 8637 O O . GLN A 1 1121 ? -32.762 13.932 22.038 1.00 94.06 1121 GLN A O 1
ATOM 8642 N N . PHE A 1 1122 ? -34.086 13.601 23.829 1.00 95.94 1122 PHE A N 1
ATOM 8643 C CA . PHE A 1 1122 ? -34.543 12.270 23.425 1.00 95.94 1122 PHE A CA 1
ATOM 8644 C C . PHE A 1 1122 ? -35.428 12.332 22.172 1.00 95.94 1122 PHE A C 1
ATOM 8646 O O . PHE A 1 1122 ? -35.206 11.579 21.221 1.00 95.94 1122 PHE A O 1
ATOM 8653 N N . ALA A 1 1123 ? -36.379 13.271 22.132 1.00 94.62 1123 ALA A N 1
ATOM 8654 C CA . ALA A 1 1123 ? -37.242 13.497 20.975 1.00 94.62 1123 ALA A CA 1
ATOM 8655 C C . ALA A 1 1123 ? -36.445 13.880 19.713 1.00 94.62 1123 ALA A C 1
ATOM 8657 O O . ALA A 1 1123 ? -36.775 13.422 18.618 1.00 94.62 1123 ALA A O 1
ATOM 8658 N N . ASP A 1 1124 ? -35.361 14.647 19.853 1.00 95.38 1124 ASP A N 1
ATOM 8659 C CA . ASP A 1 1124 ? -34.460 14.995 18.749 1.00 95.38 1124 ASP A CA 1
ATOM 8660 C C . ASP A 1 1124 ? -33.723 13.771 18.190 1.00 95.38 1124 ASP A C 1
ATOM 8662 O O . ASP A 1 1124 ? -33.600 13.619 16.968 1.00 95.38 1124 ASP A O 1
ATOM 8666 N N . VAL A 1 1125 ? -33.247 12.874 19.064 1.00 97.12 1125 VAL A N 1
ATOM 8667 C CA . VAL A 1 1125 ? -32.605 11.615 18.651 1.00 97.12 1125 VAL A CA 1
ATOM 8668 C C . VAL A 1 1125 ? -33.607 10.715 17.931 1.00 97.12 1125 VAL A C 1
ATOM 8670 O O . VAL A 1 1125 ? -33.317 10.242 16.828 1.00 97.12 1125 VAL A O 1
ATOM 8673 N N . TRP A 1 1126 ? -34.801 10.544 18.506 1.00 96.31 1126 TRP A N 1
ATOM 8674 C CA . TRP A 1 1126 ? -35.908 9.812 17.893 1.00 96.31 1126 TRP A CA 1
ATOM 8675 C C . TRP A 1 1126 ? -36.241 10.364 16.500 1.00 96.31 1126 TRP A C 1
ATOM 8677 O O . TRP A 1 1126 ? -36.158 9.646 15.502 1.00 96.31 1126 TRP A O 1
ATOM 8687 N N . GLY A 1 1127 ? -36.524 11.665 16.402 1.00 95.00 1127 GLY A N 1
ATOM 8688 C CA . GLY A 1 1127 ? -36.882 12.323 15.147 1.00 95.00 1127 GLY A CA 1
ATOM 8689 C C . GLY A 1 1127 ? -35.786 12.230 14.082 1.00 95.00 1127 GLY A C 1
ATOM 8690 O O . GLY A 1 1127 ? -36.083 12.068 12.895 1.00 95.00 1127 GLY A O 1
ATOM 8691 N N . ALA A 1 1128 ? -34.512 12.276 14.479 1.00 97.12 1128 ALA A N 1
ATOM 8692 C CA . ALA A 1 1128 ? -33.394 12.130 13.554 1.00 97.12 1128 ALA A CA 1
ATOM 8693 C C . ALA A 1 1128 ? -33.273 10.715 12.972 1.00 97.12 1128 ALA A C 1
ATOM 8695 O O . ALA A 1 1128 ? -33.019 10.582 11.773 1.00 97.12 1128 ALA A O 1
ATOM 8696 N N . LEU A 1 1129 ? -33.465 9.672 13.785 1.00 96.50 1129 LEU A N 1
ATOM 8697 C CA . LEU A 1 1129 ? -33.445 8.280 13.322 1.00 96.50 1129 LEU A CA 1
ATOM 8698 C C . LEU A 1 1129 ? -34.635 7.976 12.407 1.00 96.50 1129 LEU A C 1
ATOM 8700 O O . LEU A 1 1129 ? -34.454 7.374 11.350 1.00 96.50 1129 LEU A O 1
ATOM 8704 N N . VAL A 1 1130 ? -35.822 8.470 12.766 1.00 94.25 1130 VAL A N 1
ATOM 8705 C CA . VAL A 1 1130 ? -37.045 8.405 11.950 1.00 94.25 1130 VAL A CA 1
ATOM 8706 C C . VAL A 1 1130 ? -36.800 9.033 10.576 1.00 94.25 1130 VAL A C 1
ATOM 8708 O O . VAL A 1 1130 ? -36.996 8.386 9.549 1.00 94.25 1130 VAL A O 1
ATOM 8711 N N . GLN A 1 1131 ? -36.285 10.266 10.539 1.00 93.50 1131 GLN A N 1
ATOM 8712 C CA . GLN A 1 1131 ? -35.984 10.949 9.280 1.00 93.50 1131 GLN A CA 1
ATOM 8713 C C . GLN A 1 1131 ? -34.892 10.235 8.468 1.00 93.50 1131 GLN A C 1
ATOM 8715 O O . GLN A 1 1131 ? -34.948 10.203 7.237 1.00 93.50 1131 GLN A O 1
ATOM 8720 N N . ALA A 1 1132 ? -33.881 9.671 9.132 1.00 94.00 1132 ALA A N 1
ATOM 8721 C CA . ALA A 1 1132 ? -32.826 8.918 8.464 1.00 94.00 1132 ALA A CA 1
ATOM 8722 C C . ALA A 1 1132 ? -33.340 7.607 7.848 1.00 94.00 1132 ALA A C 1
ATOM 8724 O O . ALA A 1 1132 ? -32.802 7.197 6.818 1.00 94.00 1132 ALA A O 1
ATOM 8725 N N . LEU A 1 1133 ? -34.355 6.975 8.450 1.00 92.12 1133 LEU A N 1
ATOM 8726 C CA . LEU A 1 1133 ? -34.990 5.761 7.931 1.00 92.12 1133 LEU A CA 1
ATOM 8727 C C . LEU A 1 1133 ? -35.824 6.064 6.685 1.00 92.12 1133 LEU A C 1
ATOM 8729 O O . LEU A 1 1133 ? -35.699 5.353 5.690 1.00 92.12 1133 LEU A O 1
ATOM 8733 N N . GLU A 1 1134 ? -36.587 7.161 6.696 1.00 89.62 1134 GLU A N 1
ATOM 8734 C CA . GLU A 1 1134 ? -37.324 7.638 5.515 1.00 89.62 1134 GLU A CA 1
ATOM 8735 C C . GLU A 1 1134 ? -36.390 7.911 4.331 1.00 89.62 1134 GLU A C 1
ATOM 8737 O O . GLU A 1 1134 ? -36.681 7.521 3.207 1.00 89.62 1134 GLU A O 1
ATOM 8742 N N . LYS A 1 1135 ? -35.233 8.528 4.598 1.00 87.38 1135 LYS A N 1
ATOM 8743 C CA . LYS A 1 1135 ? -34.210 8.871 3.596 1.00 87.38 1135 LYS A CA 1
ATOM 8744 C C . LYS A 1 1135 ? -33.102 7.822 3.489 1.00 87.38 1135 LYS A C 1
ATOM 8746 O O . LYS A 1 1135 ? -31.932 8.154 3.262 1.00 87.38 1135 LYS A O 1
ATOM 8751 N N . SER A 1 1136 ? -33.409 6.560 3.773 1.00 84.88 1136 SER A N 1
ATOM 8752 C CA . SER A 1 1136 ? -32.409 5.484 3.734 1.00 84.88 1136 SER A CA 1
ATOM 8753 C C . SER A 1 1136 ? -32.078 5.032 2.307 1.00 84.88 1136 SER A C 1
ATOM 8755 O O . SER A 1 1136 ? -31.011 4.460 2.086 1.00 84.88 1136 SER A O 1
ATOM 8757 N N . GLU A 1 1137 ? -32.950 5.341 1.343 1.00 79.00 1137 GLU A N 1
ATOM 8758 C CA . GLU A 1 1137 ? -32.792 5.012 -0.083 1.00 79.00 1137 GLU A CA 1
ATOM 8759 C C . GLU A 1 1137 ? -32.297 6.195 -0.931 1.00 79.00 1137 GLU A C 1
ATOM 8761 O O . GLU A 1 1137 ? -31.872 6.011 -2.071 1.00 79.00 1137 GLU A O 1
ATOM 8766 N N . ASP A 1 1138 ? -32.280 7.401 -0.357 1.00 77.88 1138 ASP A N 1
ATOM 8767 C CA . ASP A 1 1138 ? -31.840 8.621 -1.029 1.00 77.88 1138 ASP A CA 1
ATOM 8768 C C . ASP A 1 1138 ? -30.303 8.642 -1.147 1.00 77.88 1138 ASP A C 1
ATOM 8770 O O . ASP A 1 1138 ? -29.595 9.037 -0.214 1.00 77.88 1138 ASP A O 1
ATOM 8774 N N . THR A 1 1139 ? -29.769 8.227 -2.300 1.00 73.06 1139 THR A N 1
ATOM 8775 C CA . THR A 1 1139 ? -28.346 8.379 -2.648 1.00 73.06 1139 THR A CA 1
ATOM 8776 C C . THR A 1 1139 ? -28.151 8.766 -4.112 1.00 73.06 1139 THR A C 1
ATOM 8778 O O . THR A 1 1139 ? -28.797 8.234 -5.010 1.00 73.06 1139 THR A O 1
ATOM 8781 N N . GLU A 1 1140 ? -27.222 9.692 -4.353 1.00 73.06 1140 GLU A N 1
ATOM 8782 C CA . GLU A 1 1140 ? -26.752 10.062 -5.696 1.00 73.06 1140 GLU A CA 1
ATOM 8783 C C . GLU A 1 1140 ? -25.583 9.170 -6.159 1.00 73.06 1140 GLU A C 1
ATOM 8785 O O . GLU A 1 1140 ? -25.272 9.125 -7.347 1.00 73.06 1140 GLU A O 1
ATOM 8790 N N . ASP A 1 1141 ? -24.934 8.455 -5.229 1.00 72.94 1141 ASP A N 1
ATOM 8791 C CA . ASP A 1 1141 ? -23.806 7.561 -5.498 1.00 72.94 1141 ASP A CA 1
ATOM 8792 C C . ASP A 1 1141 ? -24.276 6.099 -5.512 1.00 72.94 1141 ASP A C 1
ATOM 8794 O O . ASP A 1 1141 ? -24.647 5.529 -4.479 1.00 72.94 1141 ASP A O 1
ATOM 8798 N N . PHE A 1 1142 ? -24.241 5.483 -6.696 1.00 72.31 1142 PHE A N 1
ATOM 8799 C CA . PHE A 1 1142 ? -24.629 4.087 -6.901 1.00 72.31 1142 PHE A CA 1
ATOM 8800 C C . PHE A 1 1142 ? -23.742 3.107 -6.115 1.00 72.31 1142 PHE A C 1
ATOM 8802 O O . PHE A 1 1142 ? -24.221 2.060 -5.681 1.00 72.31 1142 PHE A O 1
ATOM 8809 N N . LEU A 1 1143 ? -22.466 3.440 -5.875 1.00 70.88 1143 LEU A N 1
ATOM 8810 C CA . LEU A 1 1143 ? -21.544 2.577 -5.126 1.00 70.88 1143 LEU A CA 1
ATOM 8811 C C . LEU A 1 1143 ? -21.907 2.472 -3.643 1.00 70.88 1143 LEU A C 1
ATOM 8813 O O . LEU A 1 1143 ? -21.516 1.506 -2.983 1.00 70.88 1143 LEU A O 1
ATOM 8817 N N . GLU A 1 1144 ? -22.645 3.450 -3.122 1.00 76.88 1144 GLU A N 1
ATOM 8818 C CA . GLU A 1 1144 ? -23.122 3.464 -1.743 1.00 76.88 1144 GLU A CA 1
ATOM 8819 C C . GLU A 1 1144 ? -24.403 2.622 -1.583 1.00 76.88 1144 GLU A C 1
ATOM 8821 O O . GLU A 1 1144 ? -24.637 2.094 -0.500 1.00 76.88 1144 GLU A O 1
ATOM 8826 N N . TYR A 1 1145 ? -25.179 2.376 -2.649 1.00 74.31 1145 TYR A N 1
ATOM 8827 C CA . TYR A 1 1145 ? -26.469 1.663 -2.576 1.00 74.31 1145 TYR A CA 1
ATOM 8828 C C . TYR A 1 1145 ? -26.382 0.282 -1.897 1.00 74.31 1145 TYR A C 1
ATOM 8830 O O . TYR A 1 1145 ? -27.287 -0.119 -1.164 1.00 74.31 1145 TYR A O 1
ATOM 8838 N N . LYS A 1 1146 ? -25.244 -0.416 -2.030 1.00 78.12 1146 LYS A N 1
ATOM 8839 C CA . LYS A 1 1146 ? -24.988 -1.699 -1.344 1.00 78.12 1146 LYS A CA 1
ATOM 8840 C C . LYS A 1 1146 ? -25.055 -1.629 0.190 1.00 78.12 1146 LYS A C 1
ATOM 8842 O O . LYS A 1 1146 ? -25.189 -2.660 0.836 1.00 78.12 1146 LYS A O 1
ATOM 8847 N N . TYR A 1 1147 ? -24.960 -0.439 0.785 1.00 80.62 1147 TYR A N 1
ATOM 8848 C CA . TYR A 1 1147 ? -25.022 -0.228 2.235 1.00 80.62 1147 TYR A CA 1
ATOM 8849 C C . TYR A 1 1147 ? -26.406 0.219 2.736 1.00 80.62 1147 TYR A C 1
ATOM 8851 O O . TYR A 1 1147 ? -26.603 0.291 3.952 1.00 80.62 1147 TYR A O 1
ATOM 8859 N N . CYS A 1 1148 ? -27.374 0.484 1.847 1.00 82.81 1148 CYS A N 1
ATOM 8860 C CA . CYS A 1 1148 ? -28.731 0.907 2.221 1.00 82.81 1148 CYS A CA 1
ATOM 8861 C C . CYS A 1 1148 ? -29.419 -0.111 3.138 1.00 82.81 1148 CYS A C 1
ATOM 8863 O O . CYS A 1 1148 ? -30.000 0.265 4.156 1.00 82.81 1148 CYS A O 1
ATOM 8865 N N . ALA A 1 1149 ? -29.311 -1.405 2.817 1.00 82.75 1149 ALA A N 1
ATOM 8866 C CA . ALA A 1 1149 ? -29.900 -2.468 3.627 1.00 82.75 1149 ALA A CA 1
ATOM 8867 C C . ALA A 1 1149 ? -29.330 -2.471 5.055 1.00 82.75 1149 ALA A C 1
ATOM 8869 O O . ALA A 1 1149 ? -30.093 -2.394 6.016 1.00 82.75 1149 ALA A O 1
ATOM 8870 N N . SER A 1 1150 ? -27.999 -2.451 5.196 1.00 85.38 1150 SER A N 1
ATOM 8871 C CA . SER A 1 1150 ? -27.330 -2.410 6.502 1.00 85.38 1150 SER A CA 1
ATOM 8872 C C . SER A 1 1150 ? -27.696 -1.155 7.306 1.00 85.38 1150 SER A C 1
ATOM 8874 O O . SER A 1 1150 ? -27.853 -1.231 8.525 1.00 85.38 1150 SER A O 1
ATOM 8876 N N . LEU A 1 1151 ? -27.865 -0.002 6.644 1.00 89.25 1151 LEU A N 1
ATOM 8877 C CA . LEU A 1 1151 ? -28.329 1.222 7.298 1.00 89.25 1151 LEU A CA 1
ATOM 8878 C C . LEU A 1 1151 ? -29.749 1.075 7.844 1.00 89.25 1151 LEU A C 1
ATOM 8880 O O . LEU A 1 1151 ? -29.974 1.410 9.004 1.00 89.25 1151 LEU A O 1
ATOM 8884 N N . ARG A 1 1152 ? -30.689 0.552 7.053 1.00 89.62 1152 ARG A N 1
ATOM 8885 C CA . ARG A 1 1152 ? -32.067 0.327 7.512 1.00 89.62 1152 ARG A CA 1
ATOM 8886 C C . ARG A 1 1152 ? -32.121 -0.617 8.702 1.00 89.62 1152 ARG A C 1
ATOM 8888 O O . ARG A 1 1152 ? -32.765 -0.292 9.691 1.00 89.62 1152 ARG A O 1
ATOM 8895 N N . THR A 1 1153 ? -31.388 -1.728 8.639 1.00 87.50 1153 THR A N 1
ATOM 8896 C CA . THR A 1 1153 ? -31.272 -2.678 9.753 1.00 87.50 1153 THR A CA 1
ATOM 8897 C C . THR A 1 1153 ? -30.812 -1.977 11.029 1.00 87.50 1153 THR A C 1
ATOM 8899 O O . THR A 1 1153 ? -31.456 -2.110 12.066 1.00 87.50 1153 THR A O 1
ATOM 8902 N N . GLN A 1 1154 ? -29.746 -1.174 10.951 1.00 91.75 1154 GLN A N 1
ATOM 8903 C CA . GLN A 1 1154 ? -29.228 -0.455 12.115 1.00 91.75 1154 GLN A CA 1
ATOM 8904 C C . GLN A 1 1154 ? -30.198 0.615 12.640 1.00 91.75 1154 GLN A C 1
ATOM 8906 O O . GLN A 1 1154 ? -30.285 0.817 13.849 1.00 91.75 1154 GLN A O 1
ATOM 8911 N N . LEU A 1 1155 ? -30.917 1.312 11.755 1.00 93.62 1155 LEU A N 1
ATOM 8912 C CA . LEU A 1 1155 ? -31.908 2.323 12.135 1.00 93.62 1155 LEU A CA 1
ATOM 8913 C C . LEU A 1 1155 ? -33.131 1.696 12.812 1.00 93.62 1155 LEU A C 1
ATOM 8915 O O . LEU A 1 1155 ? -33.582 2.215 13.828 1.00 93.62 1155 LEU A O 1
ATOM 8919 N N . CYS A 1 1156 ? -33.635 0.568 12.301 1.00 91.62 1156 CYS A N 1
ATOM 8920 C CA . CYS A 1 1156 ? -34.714 -0.187 12.942 1.00 91.62 1156 CYS A CA 1
ATOM 8921 C C . CYS A 1 1156 ? -34.308 -0.649 14.344 1.00 91.62 1156 CYS A C 1
ATOM 8923 O O . CYS A 1 1156 ? -35.058 -0.427 15.292 1.00 91.62 1156 CYS A O 1
ATOM 8925 N N . GLN A 1 1157 ? -33.103 -1.210 14.490 1.00 90.19 1157 GLN A N 1
ATOM 8926 C CA . GLN A 1 1157 ? -32.569 -1.594 15.796 1.00 90.19 1157 GLN A CA 1
ATOM 8927 C C . GLN A 1 1157 ? -32.482 -0.388 16.746 1.00 90.19 1157 GLN A C 1
ATOM 8929 O O . GLN A 1 1157 ? -32.914 -0.463 17.891 1.00 90.19 1157 GLN A O 1
ATOM 8934 N N . ALA A 1 1158 ? -31.984 0.755 16.264 1.00 93.81 1158 ALA A N 1
ATOM 8935 C CA . ALA A 1 1158 ? -31.876 1.965 17.073 1.00 93.81 1158 ALA A CA 1
ATOM 8936 C C . ALA A 1 1158 ? -33.240 2.511 17.530 1.00 93.81 1158 ALA A C 1
ATOM 8938 O O . ALA A 1 1158 ? -33.370 2.962 18.665 1.00 93.81 1158 ALA A O 1
ATOM 8939 N N . LEU A 1 1159 ? -34.262 2.450 16.672 1.00 94.06 1159 LEU A N 1
ATOM 8940 C CA . LEU A 1 1159 ? -35.621 2.865 17.022 1.00 94.06 1159 LEU A CA 1
ATOM 8941 C C . LEU A 1 1159 ? -36.258 1.921 18.050 1.00 94.06 1159 LEU A C 1
ATOM 8943 O O . LEU A 1 1159 ? -36.837 2.409 19.015 1.00 94.06 1159 LEU A O 1
ATOM 8947 N N . LEU A 1 1160 ? -36.120 0.599 17.888 1.00 91.00 1160 LEU A N 1
ATOM 8948 C CA . LEU A 1 1160 ? -36.614 -0.376 18.874 1.00 91.00 1160 LEU A CA 1
ATOM 8949 C C . LEU A 1 1160 ? -35.938 -0.194 20.233 1.00 91.00 1160 LEU A C 1
ATOM 8951 O O . LEU A 1 1160 ? -36.623 -0.178 21.253 1.00 91.00 1160 LEU A O 1
ATOM 8955 N N . HIS A 1 1161 ? -34.621 0.030 20.237 1.00 92.88 1161 HIS A N 1
ATOM 8956 C CA . HIS A 1 1161 ? -33.858 0.335 21.447 1.00 92.88 1161 HIS A CA 1
ATOM 8957 C C . HIS A 1 1161 ? -34.415 1.557 22.186 1.00 92.88 1161 HIS A C 1
ATOM 8959 O O . HIS A 1 1161 ? -34.625 1.502 23.394 1.00 92.88 1161 HIS A O 1
ATOM 8965 N N . LEU A 1 1162 ? -34.714 2.650 21.474 1.00 94.19 1162 LEU A N 1
ATOM 8966 C CA . LEU A 1 1162 ? -35.302 3.843 22.094 1.00 94.19 1162 LEU A CA 1
ATOM 8967 C C . LEU A 1 1162 ? -36.706 3.589 22.644 1.00 94.19 1162 LEU A C 1
ATOM 8969 O O . LEU A 1 1162 ? -36.999 4.038 23.747 1.00 94.19 1162 LEU A O 1
ATOM 8973 N N . ILE A 1 1163 ? -37.560 2.856 21.922 1.00 91.62 1163 ILE A N 1
ATOM 8974 C CA . ILE A 1 1163 ? -38.904 2.512 22.418 1.00 91.62 1163 ILE A CA 1
ATOM 8975 C C . ILE A 1 1163 ? -38.797 1.664 23.692 1.00 91.62 1163 ILE A C 1
ATOM 8977 O O . ILE A 1 1163 ? -39.517 1.916 24.653 1.00 91.62 1163 ILE A O 1
ATOM 8981 N N . GLY A 1 1164 ? -37.862 0.710 23.731 1.00 90.44 1164 GLY A N 1
ATOM 8982 C CA . GLY A 1 1164 ? -37.605 -0.131 24.903 1.00 90.44 1164 GLY A CA 1
ATOM 8983 C C . GLY A 1 1164 ? -37.079 0.618 26.129 1.00 90.44 1164 GLY A C 1
ATOM 8984 O O . GLY A 1 1164 ? -37.073 0.055 27.217 1.00 90.44 1164 GLY A O 1
ATOM 8985 N N . LEU A 1 1165 ? -36.643 1.871 25.968 1.00 92.44 1165 LEU A N 1
ATOM 8986 C CA . LEU A 1 1165 ? -36.180 2.733 27.057 1.00 92.44 1165 LEU A CA 1
ATOM 8987 C C . LEU A 1 1165 ? -37.120 3.906 27.348 1.00 92.44 1165 LEU A C 1
ATOM 8989 O O . LEU A 1 1165 ? -36.887 4.615 28.321 1.00 92.44 1165 LEU A O 1
ATOM 8993 N N . ALA A 1 1166 ? -38.130 4.157 26.516 1.00 91.00 1166 ALA A N 1
ATOM 8994 C CA . ALA A 1 1166 ? -39.000 5.321 26.646 1.00 91.00 1166 ALA A CA 1
ATOM 8995 C C . ALA A 1 1166 ? -39.744 5.328 27.993 1.00 91.00 1166 ALA A C 1
ATOM 8997 O O . ALA A 1 1166 ? -40.175 4.274 28.472 1.00 91.00 1166 ALA A O 1
ATOM 8998 N N . ASP A 1 1167 ? -39.905 6.519 28.578 1.00 88.81 1167 ASP A N 1
ATOM 8999 C CA . ASP A 1 1167 ? -40.760 6.752 29.747 1.00 88.81 1167 ASP A CA 1
ATOM 9000 C C . ASP A 1 1167 ? -42.075 7.453 29.350 1.00 88.81 1167 ASP A C 1
ATOM 9002 O O . ASP A 1 1167 ? -42.276 7.816 28.188 1.00 88.81 1167 ASP A O 1
ATOM 9006 N N . GLU A 1 1168 ? -42.977 7.668 30.316 1.00 85.06 1168 GLU A N 1
ATOM 9007 C CA . GLU A 1 1168 ? -44.275 8.338 30.115 1.00 85.06 1168 GLU A CA 1
ATOM 9008 C C . GLU A 1 1168 ? -44.170 9.650 29.316 1.00 85.06 1168 GLU A C 1
ATOM 9010 O O . GLU A 1 1168 ? -45.040 9.964 28.505 1.00 85.06 1168 GLU A O 1
ATOM 9015 N N . LYS A 1 1169 ? -43.094 10.421 29.499 1.00 86.88 1169 LYS A N 1
ATOM 9016 C CA . LYS A 1 1169 ? -42.949 11.749 28.900 1.00 86.88 1169 LYS A CA 1
ATOM 9017 C C . LYS A 1 1169 ? -42.618 11.671 27.414 1.00 86.88 1169 LYS A C 1
ATOM 9019 O O . LYS A 1 1169 ? -42.888 12.642 26.703 1.00 86.88 1169 LYS A O 1
ATOM 9024 N N . ASP A 1 1170 ? -42.038 10.571 26.945 1.00 89.88 1170 ASP A N 1
ATOM 9025 C CA . ASP A 1 1170 ? -41.600 10.401 25.555 1.00 89.88 1170 ASP A CA 1
ATOM 9026 C C . ASP A 1 1170 ? -42.694 9.815 24.652 1.00 89.88 1170 ASP A C 1
ATOM 9028 O O . ASP A 1 1170 ? -42.682 10.023 23.433 1.00 89.88 1170 ASP A O 1
ATOM 9032 N N . LEU A 1 1171 ? -43.654 9.107 25.256 1.00 86.06 1171 LEU A N 1
ATOM 9033 C CA . LEU A 1 1171 ? -44.699 8.346 24.571 1.00 86.06 1171 LEU A CA 1
ATOM 9034 C C . LEU A 1 1171 ? -45.543 9.194 23.611 1.00 86.06 1171 LEU A C 1
ATOM 9036 O O . LEU A 1 1171 ? -45.854 8.735 22.511 1.00 86.06 1171 LEU A O 1
ATOM 9040 N N . ASP A 1 1172 ? -45.833 10.447 23.959 1.00 85.25 1172 ASP A N 1
ATOM 9041 C CA . ASP A 1 1172 ? -46.543 11.391 23.083 1.00 85.25 1172 ASP A CA 1
ATOM 9042 C C . ASP A 1 1172 ? -45.825 11.611 21.741 1.00 85.25 1172 ASP A C 1
ATOM 9044 O O . ASP A 1 1172 ? -46.446 11.618 20.674 1.00 85.25 1172 ASP A O 1
ATOM 9048 N N . CYS A 1 1173 ? -44.498 11.783 21.772 1.00 88.94 1173 CYS A N 1
ATOM 9049 C CA . CYS A 1 1173 ? -43.697 12.035 20.572 1.00 88.94 1173 CYS A CA 1
ATOM 9050 C C . CYS A 1 1173 ? -43.649 10.795 19.668 1.00 88.94 1173 CYS A C 1
ATOM 9052 O O . CYS A 1 1173 ? -43.814 10.893 18.445 1.00 88.94 1173 CYS A O 1
ATOM 9054 N N . ILE A 1 1174 ? -43.474 9.623 20.282 1.00 88.75 1174 ILE A N 1
ATOM 9055 C CA . ILE A 1 1174 ? -43.430 8.330 19.594 1.00 88.75 1174 ILE A CA 1
ATOM 9056 C C . ILE A 1 1174 ? -44.794 8.023 18.964 1.00 88.75 1174 ILE A C 1
ATOM 9058 O O . ILE A 1 1174 ? -44.864 7.744 17.766 1.00 88.75 1174 ILE A O 1
ATOM 9062 N N . SER A 1 1175 ? -45.876 8.152 19.738 1.00 86.06 1175 SER A N 1
ATOM 9063 C CA . SER A 1 1175 ? -47.255 7.909 19.299 1.00 86.06 1175 SER A CA 1
ATOM 9064 C C . SER A 1 1175 ? -47.638 8.799 18.118 1.00 86.06 1175 SER A C 1
ATOM 9066 O O . SER A 1 1175 ? -48.091 8.301 17.088 1.00 86.06 1175 SER A O 1
ATOM 9068 N N . LYS A 1 1176 ? -47.349 10.105 18.199 1.00 87.56 1176 LYS A N 1
ATOM 9069 C CA . LYS A 1 1176 ? -47.589 11.042 17.094 1.00 87.56 1176 LYS A CA 1
ATOM 9070 C C . LYS A 1 1176 ? -46.840 10.638 15.821 1.00 87.56 1176 LYS A C 1
ATOM 9072 O O . LYS A 1 1176 ? -47.415 10.638 14.736 1.00 87.56 1176 LYS A O 1
ATOM 9077 N N . THR A 1 1177 ? -45.571 10.255 15.953 1.00 88.56 1177 THR A N 1
ATOM 9078 C CA . THR A 1 1177 ? -44.748 9.843 14.807 1.00 88.56 1177 THR A CA 1
ATOM 9079 C C . THR A 1 1177 ? -45.288 8.568 14.154 1.00 88.56 1177 THR A C 1
ATOM 9081 O O . THR A 1 1177 ? -45.351 8.481 12.928 1.00 88.56 1177 THR A O 1
ATOM 9084 N N . LEU A 1 1178 ? -45.698 7.583 14.958 1.00 84.00 1178 LEU A N 1
ATOM 9085 C CA . LEU A 1 1178 ? -46.278 6.333 14.464 1.00 84.00 1178 LEU A CA 1
ATOM 9086 C C . LEU A 1 1178 ? -47.671 6.538 13.856 1.00 84.00 1178 LEU A C 1
ATOM 9088 O O . LEU A 1 1178 ? -47.986 5.894 12.862 1.00 84.00 1178 LEU A O 1
ATOM 9092 N N . ALA A 1 1179 ? -48.475 7.470 14.370 1.00 84.06 1179 ALA A N 1
ATOM 9093 C CA . ALA A 1 1179 ? -49.753 7.831 13.757 1.00 84.06 1179 ALA A CA 1
ATOM 9094 C C . ALA A 1 1179 ? -49.571 8.480 12.372 1.00 84.06 1179 ALA A C 1
ATOM 9096 O O . ALA A 1 1179 ? -50.330 8.195 11.449 1.00 84.06 1179 ALA A O 1
ATOM 9097 N N . GLU A 1 1180 ? -48.553 9.330 12.206 1.00 85.56 1180 GLU A N 1
ATOM 9098 C CA . GLU A 1 1180 ? -48.281 10.022 10.940 1.00 85.56 1180 GLU A CA 1
ATOM 9099 C C . GLU A 1 1180 ? -47.577 9.128 9.902 1.00 85.56 1180 GLU A C 1
ATOM 9101 O O . GLU A 1 1180 ? -47.805 9.281 8.702 1.00 85.56 1180 GLU A O 1
ATOM 9106 N N . LYS A 1 1181 ? -46.696 8.218 10.345 1.00 83.25 1181 LYS A N 1
ATOM 9107 C CA . LYS A 1 1181 ? -45.728 7.515 9.475 1.00 83.25 1181 LYS A CA 1
ATOM 9108 C C . LYS A 1 1181 ? -45.679 5.993 9.660 1.00 83.25 1181 LYS A C 1
ATOM 9110 O O . LYS A 1 1181 ? -44.874 5.324 9.011 1.00 83.25 1181 LYS A O 1
ATOM 9115 N N . GLY A 1 1182 ? -46.525 5.427 10.521 1.00 78.25 1182 GLY A N 1
ATOM 9116 C CA . GLY A 1 1182 ? -46.479 4.017 10.925 1.00 78.25 1182 GLY A CA 1
ATOM 9117 C C . GLY A 1 1182 ? -46.603 3.027 9.768 1.00 78.25 1182 GLY A C 1
ATOM 9118 O O . GLY A 1 1182 ? -45.861 2.052 9.727 1.00 78.25 1182 GLY A O 1
ATOM 9119 N N . GLU A 1 1183 ? -47.453 3.298 8.775 1.00 79.44 1183 GLU A N 1
ATOM 9120 C CA . GLU A 1 1183 ? -47.601 2.418 7.601 1.00 79.44 1183 GLU A CA 1
ATOM 9121 C C . GLU A 1 1183 ? -46.292 2.264 6.807 1.00 79.44 1183 GLU A C 1
ATOM 9123 O O . GLU A 1 1183 ? -45.922 1.157 6.414 1.00 79.44 1183 GLU A O 1
ATOM 9128 N N . ALA A 1 1184 ? -45.529 3.349 6.631 1.00 79.12 1184 ALA A N 1
ATOM 9129 C CA . ALA A 1 1184 ? -44.239 3.297 5.944 1.00 79.12 1184 ALA A CA 1
ATOM 9130 C C . ALA A 1 1184 ? -43.184 2.529 6.763 1.00 79.12 1184 ALA A C 1
ATOM 9132 O O . ALA A 1 1184 ? -42.378 1.782 6.208 1.00 79.12 1184 ALA A O 1
ATOM 9133 N N . PHE A 1 1185 ? -43.196 2.673 8.092 1.00 82.00 1185 PHE A N 1
ATOM 9134 C CA . PHE A 1 1185 ? -42.255 1.976 8.975 1.00 82.00 1185 PHE A CA 1
ATOM 9135 C C . PHE A 1 1185 ? -42.562 0.496 9.140 1.00 82.00 1185 PHE A C 1
ATOM 9137 O O . PHE A 1 1185 ? -41.634 -0.291 9.344 1.00 82.00 1185 PHE A O 1
ATOM 9144 N N . ARG A 1 1186 ? -43.828 0.098 8.993 1.00 82.88 1186 ARG A N 1
ATOM 9145 C CA . ARG A 1 1186 ? -44.252 -1.297 9.106 1.00 82.88 1186 ARG A CA 1
ATOM 9146 C C . ARG A 1 1186 ? -43.483 -2.191 8.135 1.00 82.88 1186 ARG A C 1
ATOM 9148 O O . ARG A 1 1186 ? -42.984 -3.235 8.545 1.00 82.88 1186 ARG A O 1
ATOM 9155 N N . ALA A 1 1187 ? -43.305 -1.752 6.888 1.00 81.81 1187 ALA A N 1
ATOM 9156 C CA . ALA A 1 1187 ? -42.534 -2.488 5.884 1.00 81.81 1187 ALA A CA 1
ATOM 9157 C C . ALA A 1 1187 ? -41.059 -2.676 6.290 1.00 81.81 1187 ALA A C 1
ATOM 9159 O O . ALA A 1 1187 ? -40.515 -3.774 6.162 1.00 81.81 1187 ALA A O 1
ATOM 9160 N N . TYR A 1 1188 ? -40.422 -1.633 6.832 1.00 83.69 1188 TYR A N 1
ATOM 9161 C CA . TYR A 1 1188 ? -39.030 -1.700 7.280 1.00 83.69 1188 TYR A CA 1
ATOM 9162 C C . TYR A 1 1188 ? -38.844 -2.617 8.493 1.00 83.69 1188 TYR A C 1
ATOM 9164 O O . TYR A 1 1188 ? -37.918 -3.428 8.496 1.00 83.69 1188 TYR A O 1
ATOM 9172 N N . PHE A 1 1189 ? -39.731 -2.541 9.491 1.00 83.56 1189 PHE A N 1
ATOM 9173 C CA . PHE A 1 1189 ? -39.676 -3.426 10.658 1.00 83.56 1189 PHE A CA 1
ATOM 9174 C C . PHE A 1 1189 ? -39.966 -4.888 10.292 1.00 83.56 1189 PHE A C 1
ATOM 9176 O O . PHE A 1 1189 ? -39.235 -5.767 10.744 1.00 83.56 1189 PHE A O 1
ATOM 9183 N N . LEU A 1 1190 ? -40.944 -5.170 9.419 1.00 81.81 1190 LEU A N 1
ATOM 9184 C CA . LEU A 1 1190 ? -41.154 -6.537 8.920 1.00 81.81 1190 LEU A CA 1
ATOM 9185 C C . LEU A 1 1190 ? -39.905 -7.063 8.203 1.00 81.81 1190 LEU A C 1
ATOM 9187 O O . LEU A 1 1190 ? -39.441 -8.162 8.498 1.00 81.81 1190 LEU A O 1
ATOM 9191 N N . HIS A 1 1191 ? -39.316 -6.271 7.303 1.00 80.12 1191 HIS A N 1
ATOM 9192 C CA . HIS A 1 1191 ? -38.094 -6.670 6.607 1.00 80.12 1191 HIS A CA 1
ATOM 9193 C C . HIS A 1 1191 ? -36.927 -6.907 7.584 1.00 80.12 1191 HIS A C 1
ATOM 9195 O O . HIS A 1 1191 ? -36.162 -7.854 7.410 1.00 80.12 1191 HIS A O 1
ATOM 9201 N N . TYR A 1 1192 ? -36.793 -6.091 8.636 1.00 80.56 1192 TYR A N 1
ATOM 9202 C CA . TYR A 1 1192 ? -35.791 -6.281 9.691 1.00 80.56 1192 TYR A CA 1
ATOM 9203 C C . TYR A 1 1192 ? -35.954 -7.616 10.434 1.00 80.56 1192 TYR A C 1
ATOM 9205 O O . TYR A 1 1192 ? -34.951 -8.237 10.782 1.00 80.56 1192 TYR A O 1
ATOM 9213 N N . HIS A 1 1193 ? -37.180 -8.093 10.642 1.00 74.25 1193 HIS A N 1
ATOM 9214 C CA . HIS A 1 1193 ? -37.443 -9.345 11.358 1.00 74.25 1193 HIS A CA 1
ATOM 9215 C C . HIS A 1 1193 ? -37.492 -10.598 10.469 1.00 74.25 1193 HIS A C 1
ATOM 9217 O O . HIS A 1 1193 ? -37.455 -11.699 11.008 1.00 74.25 1193 HIS A O 1
ATOM 9223 N N . ILE A 1 1194 ? -37.542 -10.454 9.139 1.00 70.50 1194 ILE A N 1
ATOM 9224 C CA . ILE A 1 1194 ? -37.644 -11.585 8.193 1.00 70.50 1194 ILE A CA 1
ATOM 9225 C C . ILE A 1 1194 ? -36.342 -11.803 7.399 1.00 70.50 1194 ILE A C 1
ATOM 9227 O O . ILE A 1 1194 ? -36.020 -12.928 7.030 1.00 70.50 1194 ILE A O 1
ATOM 9231 N N . SER A 1 1195 ? -35.561 -10.751 7.134 1.00 67.19 1195 SER A N 1
ATOM 9232 C CA . SER A 1 1195 ? -34.378 -10.847 6.270 1.00 67.19 1195 SER A CA 1
ATOM 9233 C C . SER A 1 1195 ? -33.202 -11.567 6.950 1.00 67.19 1195 SER A C 1
ATOM 9235 O O . SER A 1 1195 ? -32.621 -11.074 7.928 1.00 67.19 1195 SER A O 1
ATOM 9237 N N . THR A 1 1196 ? -32.814 -12.714 6.380 1.00 53.47 1196 THR A N 1
ATOM 9238 C CA . THR A 1 1196 ? -31.500 -13.339 6.572 1.00 53.47 1196 THR A CA 1
ATOM 9239 C C . THR A 1 1196 ? -30.455 -12.494 5.844 1.00 53.47 1196 THR A C 1
ATOM 9241 O O . THR A 1 1196 ? -30.659 -12.047 4.718 1.00 53.47 1196 THR A O 1
ATOM 9244 N N . ALA A 1 1197 ? -29.348 -12.185 6.514 1.00 49.59 1197 ALA A N 1
ATOM 9245 C CA . ALA A 1 1197 ? -28.320 -11.294 5.987 1.00 49.59 1197 ALA A CA 1
ATOM 9246 C C . ALA A 1 1197 ? -27.462 -11.986 4.910 1.00 49.59 1197 ALA A C 1
ATOM 9248 O O . ALA A 1 1197 ? -26.290 -12.268 5.141 1.00 49.59 1197 ALA A O 1
ATOM 9249 N N . GLU A 1 1198 ? -28.020 -12.262 3.735 1.00 37.09 1198 GLU A N 1
ATOM 9250 C CA . GLU A 1 1198 ? -27.239 -12.692 2.573 1.00 37.09 1198 GLU A CA 1
ATOM 9251 C C . GLU A 1 1198 ? -26.677 -11.448 1.858 1.00 37.09 1198 GLU A C 1
ATOM 9253 O O . GLU A 1 1198 ? -27.419 -10.651 1.287 1.00 37.09 1198 GLU A O 1
ATOM 9258 N N . GLY A 1 1199 ? -25.356 -11.233 1.958 1.00 42.16 1199 GLY A N 1
ATOM 9259 C CA . GLY A 1 1199 ? -24.623 -10.184 1.223 1.00 42.16 1199 GLY A CA 1
ATOM 9260 C C . GLY A 1 1199 ? -24.187 -8.929 2.007 1.00 42.16 1199 GLY A C 1
ATOM 9261 O O . GLY A 1 1199 ? -23.718 -7.968 1.399 1.00 42.16 1199 GLY A O 1
ATOM 9262 N N . SER A 1 1200 ? -24.306 -8.887 3.342 1.00 38.75 1200 SER A N 1
ATOM 9263 C CA . SER A 1 1200 ? -23.862 -7.729 4.151 1.00 38.75 1200 SER A CA 1
ATOM 9264 C C . SER A 1 1200 ? -22.404 -7.868 4.625 1.00 38.75 1200 SER A C 1
ATOM 9266 O O . SER A 1 1200 ? -22.085 -8.785 5.375 1.00 38.75 1200 SER A O 1
ATOM 9268 N N . GLU A 1 1201 ? -21.525 -6.906 4.291 1.00 34.59 1201 GLU A N 1
ATOM 9269 C CA . GLU A 1 1201 ? -20.147 -6.802 4.840 1.00 34.59 1201 GLU A CA 1
ATOM 9270 C C . GLU A 1 1201 ? -20.119 -6.568 6.370 1.00 34.59 1201 GLU A C 1
ATOM 9272 O O . GLU A 1 1201 ? -19.068 -6.687 7.001 1.00 34.59 1201 GLU A O 1
ATOM 9277 N N . VAL A 1 1202 ? -21.250 -6.183 6.968 1.00 38.22 1202 VAL A N 1
ATOM 9278 C CA . VAL A 1 1202 ? -21.404 -5.971 8.413 1.00 38.22 1202 VAL A CA 1
ATOM 9279 C C . VAL A 1 1202 ? -22.393 -7.018 8.928 1.00 38.22 1202 VAL A C 1
ATOM 9281 O O . VAL A 1 1202 ? -23.569 -6.939 8.555 1.00 38.22 1202 VAL A O 1
ATOM 9284 N N . PRO A 1 1203 ? -21.959 -7.990 9.752 1.00 36.22 1203 PRO A N 1
ATOM 9285 C CA . PRO A 1 1203 ? -22.875 -8.931 10.378 1.00 36.22 1203 PRO A CA 1
ATOM 9286 C C . PRO A 1 1203 ? -23.937 -8.147 11.152 1.00 36.22 1203 PRO A C 1
ATOM 9288 O O . PRO A 1 1203 ? -23.586 -7.181 11.842 1.00 36.22 1203 PRO A O 1
ATOM 9291 N N . PRO A 1 1204 ? -25.225 -8.498 11.037 1.00 47.69 1204 PRO A N 1
ATOM 9292 C CA . PRO A 1 1204 ? -26.220 -7.898 11.904 1.00 47.69 1204 PRO A CA 1
ATOM 9293 C C . PRO A 1 1204 ? -25.846 -8.161 13.365 1.00 47.69 1204 PRO A C 1
ATOM 9295 O O . PRO A 1 1204 ? -25.426 -9.263 13.708 1.00 47.69 1204 PRO A O 1
ATOM 9298 N N . CYS A 1 1205 ? -26.001 -7.147 14.218 1.00 50.94 1205 CYS A N 1
ATOM 9299 C CA . CYS A 1 1205 ? -25.606 -7.224 15.627 1.00 50.94 1205 CYS A CA 1
ATOM 9300 C C . CYS A 1 1205 ? -26.383 -8.298 16.409 1.00 50.94 1205 CYS A C 1
ATOM 9302 O O . CYS A 1 1205 ? -25.911 -8.737 17.451 1.00 50.94 1205 CYS A O 1
ATOM 9304 N N . LEU A 1 1206 ? -27.562 -8.685 15.904 1.00 60.12 1206 LEU A N 1
ATOM 9305 C CA . LEU A 1 1206 ? -28.463 -9.670 16.493 1.00 60.12 1206 LEU A CA 1
ATOM 9306 C C . LEU A 1 1206 ? -28.985 -10.642 15.422 1.00 60.12 1206 LEU A C 1
ATOM 9308 O O . LEU A 1 1206 ? -29.361 -10.228 14.309 1.00 60.12 1206 LEU A O 1
ATOM 9312 N N . GLY A 1 1207 ? -29.033 -11.929 15.769 1.00 66.69 1207 GLY A N 1
ATOM 9313 C CA . GLY A 1 1207 ? -29.674 -12.984 14.980 1.00 66.69 1207 GLY A CA 1
ATOM 9314 C C . GLY A 1 1207 ? -31.200 -12.832 14.937 1.00 66.69 1207 GLY A C 1
ATOM 9315 O O . GLY A 1 1207 ? -31.781 -12.111 15.743 1.00 66.69 1207 GLY A O 1
ATOM 9316 N N . LEU A 1 1208 ? -31.886 -13.512 14.010 1.00 72.81 1208 LEU A N 1
ATOM 9317 C CA . LEU A 1 1208 ? -33.349 -13.383 13.852 1.00 72.81 1208 LEU A CA 1
ATOM 9318 C C . LEU A 1 1208 ? -34.119 -13.691 15.148 1.00 72.81 1208 LEU A C 1
ATOM 9320 O O . LEU A 1 1208 ? -35.052 -12.972 15.502 1.00 72.81 1208 LEU A O 1
ATOM 9324 N N . GLN A 1 1209 ? -33.680 -14.709 15.892 1.00 72.75 1209 GLN A N 1
ATOM 9325 C CA . GLN A 1 1209 ? -34.273 -15.079 17.177 1.00 72.75 1209 GLN A CA 1
ATOM 9326 C C . GLN A 1 1209 ? -34.043 -14.010 18.256 1.00 72.75 1209 GLN A C 1
ATOM 9328 O O . GLN A 1 1209 ? -34.952 -13.701 19.022 1.00 72.75 1209 GLN A O 1
ATOM 9333 N N . GLU A 1 1210 ? -32.859 -13.400 18.291 1.00 76.25 1210 GLU A N 1
ATOM 9334 C CA . GLU A 1 1210 ? -32.537 -12.326 19.234 1.00 76.25 1210 GLU A CA 1
ATOM 9335 C C . GLU A 1 1210 ? -33.325 -11.046 18.922 1.00 76.25 1210 GLU A C 1
ATOM 9337 O O . GLU A 1 1210 ? -33.803 -10.389 19.842 1.00 76.25 1210 GLU A O 1
ATOM 9342 N N . ARG A 1 1211 ? -33.549 -10.729 17.637 1.00 81.44 1211 ARG A N 1
ATOM 9343 C CA . ARG A 1 1211 ? -34.414 -9.608 17.223 1.00 81.44 1211 ARG A CA 1
ATOM 9344 C C . ARG A 1 1211 ? -35.856 -9.813 17.676 1.00 81.44 1211 ARG A C 1
ATOM 9346 O O . ARG A 1 1211 ? -36.490 -8.875 18.144 1.00 81.44 1211 ARG A O 1
ATOM 9353 N N . ALA A 1 1212 ? -36.389 -11.027 17.537 1.00 79.69 1212 ALA A N 1
ATOM 9354 C CA . ALA A 1 1212 ? -37.737 -11.341 18.011 1.00 79.69 1212 ALA A CA 1
ATOM 9355 C C . ALA A 1 1212 ? -37.843 -11.200 19.542 1.00 79.69 1212 ALA A C 1
ATOM 9357 O O . ALA A 1 1212 ? -38.800 -10.616 20.042 1.00 79.69 1212 ALA A O 1
ATOM 9358 N N . GLN A 1 1213 ? -36.829 -11.659 20.283 1.00 82.06 1213 GLN A N 1
ATOM 9359 C CA . GLN A 1 1213 ? -36.759 -11.475 21.737 1.00 82.06 1213 GLN A CA 1
ATOM 9360 C C . GLN A 1 1213 ? -36.641 -10.000 22.145 1.00 82.06 1213 GLN A C 1
ATOM 9362 O O . GLN A 1 1213 ? -37.206 -9.603 23.160 1.00 82.06 1213 GLN A O 1
ATOM 9367 N N . GLU A 1 1214 ? -35.900 -9.191 21.387 1.00 84.38 1214 GLU A N 1
ATOM 9368 C CA . GLU A 1 1214 ? -35.793 -7.744 21.599 1.00 84.38 1214 GLU A CA 1
ATOM 9369 C C . GLU A 1 1214 ? -37.157 -7.065 21.432 1.00 84.38 1214 GLU A C 1
ATOM 9371 O O . GLU A 1 1214 ? -37.581 -6.334 22.323 1.00 84.38 1214 GLU A O 1
ATOM 9376 N N . LEU A 1 1215 ? -37.883 -7.374 20.352 1.00 85.69 1215 LEU A N 1
ATOM 9377 C CA . LEU A 1 1215 ? -39.229 -6.845 20.117 1.00 85.69 1215 LEU A CA 1
ATOM 9378 C C . LEU A 1 1215 ? -40.200 -7.220 21.247 1.00 85.69 1215 LEU A C 1
ATOM 9380 O O . LEU A 1 1215 ? -40.939 -6.364 21.727 1.00 85.69 1215 LEU A O 1
ATOM 9384 N N . GLU A 1 1216 ? -40.162 -8.469 21.714 1.00 85.88 1216 GLU A N 1
ATOM 9385 C CA . GLU A 1 1216 ? -41.012 -8.925 22.818 1.00 85.88 1216 GLU A CA 1
ATOM 9386 C C . GLU A 1 1216 ? -40.706 -8.174 24.122 1.00 85.88 1216 GLU A C 1
ATOM 9388 O O . GLU A 1 1216 ? -41.613 -7.705 24.807 1.00 85.88 1216 GLU A O 1
ATOM 9393 N N . LYS A 1 1217 ? -39.420 -7.972 24.443 1.00 86.69 1217 LYS A N 1
ATOM 9394 C CA . LYS A 1 1217 ? -39.012 -7.176 25.614 1.00 86.69 1217 LYS A CA 1
ATOM 9395 C C . LYS A 1 1217 ? -39.538 -5.744 25.542 1.00 86.69 1217 LYS A C 1
ATOM 9397 O O . LYS A 1 1217 ? -39.965 -5.211 26.563 1.00 86.69 1217 LYS A O 1
ATOM 9402 N N . VAL A 1 1218 ? -39.524 -5.134 24.355 1.00 89.06 1218 VAL A N 1
ATOM 9403 C CA . VAL A 1 1218 ? -40.067 -3.785 24.139 1.00 89.06 1218 VAL A CA 1
ATOM 9404 C C . VAL A 1 1218 ? -41.578 -3.757 24.392 1.00 89.06 1218 VAL A C 1
ATOM 9406 O O . VAL A 1 1218 ? -42.060 -2.857 25.076 1.00 89.06 1218 VAL A O 1
ATOM 9409 N N . ILE A 1 1219 ? -42.327 -4.749 23.899 1.00 87.31 1219 ILE A N 1
ATOM 9410 C CA . ILE A 1 1219 ? -43.779 -4.852 24.124 1.00 87.31 1219 ILE A CA 1
ATOM 9411 C C . ILE A 1 1219 ? -44.087 -5.000 25.621 1.00 87.31 1219 ILE A C 1
ATOM 9413 O O . ILE A 1 1219 ? -44.932 -4.276 26.149 1.00 87.31 1219 ILE A O 1
ATOM 9417 N N . VAL A 1 1220 ? -43.360 -5.878 26.322 1.00 87.56 1220 VAL A N 1
ATOM 9418 C CA . VAL A 1 1220 ? -43.507 -6.080 27.773 1.00 87.56 1220 VAL A CA 1
ATOM 9419 C C . VAL A 1 1220 ? -43.205 -4.796 28.551 1.00 87.56 1220 VAL A C 1
ATOM 9421 O O . VAL A 1 1220 ? -43.961 -4.440 29.458 1.00 87.56 1220 VAL A O 1
ATOM 9424 N N . HIS A 1 1221 ? -42.139 -4.073 28.186 1.00 87.88 1221 HIS A N 1
ATOM 9425 C CA . HIS A 1 1221 ? -41.802 -2.780 28.792 1.00 87.88 1221 HIS A CA 1
ATOM 9426 C C . HIS A 1 1221 ? -42.947 -1.778 28.640 1.00 87.88 1221 HIS A C 1
ATOM 9428 O O . HIS A 1 1221 ? -43.388 -1.196 29.629 1.00 87.88 1221 HIS A O 1
ATOM 9434 N N . LEU A 1 1222 ? -43.495 -1.627 27.432 1.00 85.31 1222 LEU A N 1
ATOM 9435 C CA . LEU A 1 1222 ? -44.619 -0.720 27.205 1.00 85.31 1222 LEU A CA 1
ATOM 9436 C C . LEU A 1 1222 ? -45.865 -1.139 28.000 1.00 85.31 1222 LEU A C 1
ATOM 9438 O O . LEU A 1 1222 ? -46.444 -0.301 28.680 1.00 85.31 1222 LEU A O 1
ATOM 9442 N N . ARG A 1 1223 ? -46.247 -2.424 28.001 1.00 84.62 1223 ARG A N 1
ATOM 9443 C CA . ARG A 1 1223 ? -47.393 -2.932 28.787 1.00 84.62 1223 ARG A CA 1
ATOM 9444 C C . ARG A 1 1223 ? -47.235 -2.696 30.293 1.00 84.62 1223 ARG A C 1
ATOM 9446 O O . ARG A 1 1223 ? -48.226 -2.497 30.986 1.00 84.62 1223 ARG A O 1
ATOM 9453 N N . SER A 1 1224 ? -46.008 -2.637 30.814 1.00 83.38 1224 SER A N 1
ATOM 9454 C CA . SER A 1 1224 ? -45.786 -2.290 32.225 1.00 83.38 1224 SER A CA 1
ATOM 9455 C C . SER A 1 1224 ? -46.223 -0.858 32.590 1.00 83.38 1224 SER A C 1
ATOM 9457 O O . SER A 1 1224 ? -46.453 -0.571 33.764 1.00 83.38 1224 SER A O 1
ATOM 9459 N N . MET A 1 1225 ? -46.396 0.022 31.595 1.00 80.69 1225 MET A N 1
ATOM 9460 C CA . MET A 1 1225 ? -46.815 1.422 31.750 1.00 80.69 1225 MET A CA 1
ATOM 9461 C C . MET A 1 1225 ? -48.316 1.651 31.483 1.00 80.69 1225 MET A C 1
ATOM 9463 O O . MET A 1 1225 ? -48.760 2.793 31.402 1.00 80.69 1225 MET A O 1
ATOM 9467 N N . GLU A 1 1226 ? -49.125 0.594 31.380 1.00 76.25 1226 GLU A N 1
ATOM 9468 C CA . GLU A 1 1226 ? -50.556 0.654 31.020 1.00 76.25 1226 GLU A CA 1
ATOM 9469 C C . GLU A 1 1226 ? -51.432 1.426 32.035 1.00 76.25 1226 GLU A C 1
ATOM 9471 O O . GLU A 1 1226 ? -52.523 1.886 31.710 1.00 76.25 1226 GLU A O 1
ATOM 9476 N N . GLN A 1 1227 ? -50.940 1.641 33.262 1.00 67.94 1227 GLN A N 1
ATOM 9477 C CA . GLN A 1 1227 ? -51.635 2.409 34.311 1.00 67.94 1227 GLN A CA 1
ATOM 9478 C C . GLN A 1 1227 ? -51.495 3.938 34.168 1.00 67.94 1227 GLN A C 1
ATOM 9480 O O . GLN A 1 1227 ? -52.020 4.691 34.991 1.00 67.94 1227 GLN A O 1
ATOM 9485 N N . VAL A 1 1228 ? -50.778 4.410 33.148 1.00 70.38 1228 VAL A N 1
ATOM 9486 C CA . VAL A 1 1228 ? -50.500 5.830 32.908 1.00 70.38 1228 VAL A CA 1
ATOM 9487 C C . VAL A 1 1228 ? -51.706 6.528 32.240 1.00 70.38 1228 VAL A C 1
ATOM 9489 O O . VAL A 1 1228 ? -52.253 5.993 31.275 1.00 70.38 1228 VAL A O 1
ATOM 9492 N N . PRO A 1 1229 ? -52.117 7.745 32.666 1.00 58.22 1229 PRO A N 1
ATOM 9493 C CA . PRO A 1 1229 ? -53.330 8.418 32.167 1.00 58.22 1229 PRO A CA 1
ATOM 9494 C C . PRO A 1 1229 ? -53.370 8.697 30.652 1.00 58.22 1229 PRO A C 1
ATOM 9496 O O . PRO A 1 1229 ? -54.443 8.939 30.103 1.00 58.22 1229 PRO A O 1
ATOM 9499 N N . GLN A 1 1230 ? -52.211 8.700 29.987 1.00 64.25 1230 GLN A N 1
ATOM 9500 C CA . GLN A 1 1230 ? -52.030 8.950 28.551 1.00 64.25 1230 GLN A CA 1
ATOM 9501 C C . GLN A 1 1230 ? -51.356 7.760 27.843 1.00 64.25 1230 GLN A C 1
ATOM 9503 O O . GLN A 1 1230 ? -50.567 7.943 26.918 1.00 64.25 1230 GLN A O 1
ATOM 9508 N N . PHE A 1 1231 ? -51.638 6.530 28.286 1.00 72.06 1231 PHE A N 1
ATOM 9509 C CA . PHE A 1 1231 ? -51.049 5.333 27.692 1.00 72.06 1231 PHE A CA 1
ATOM 9510 C C . PHE A 1 1231 ? -51.417 5.185 26.201 1.00 72.06 1231 PHE A C 1
ATOM 9512 O O . PHE A 1 1231 ? -52.601 5.096 25.858 1.00 72.06 1231 PHE A O 1
ATOM 9519 N N . PRO A 1 1232 ? -50.437 5.146 25.282 1.00 69.00 1232 PRO A N 1
ATOM 9520 C CA . PRO A 1 1232 ? -50.716 5.065 23.860 1.00 69.00 1232 PRO A CA 1
ATOM 9521 C C . PRO A 1 1232 ? -50.907 3.603 23.435 1.00 69.00 1232 PRO A C 1
ATOM 9523 O O . PRO A 1 1232 ? -50.022 3.005 22.820 1.00 69.00 1232 PRO A O 1
ATOM 9526 N N . GLU A 1 1233 ? -52.094 3.048 23.695 1.00 77.81 1233 GLU A N 1
ATOM 9527 C CA . GLU A 1 1233 ? -52.494 1.681 23.293 1.00 77.81 1233 GLU A CA 1
ATOM 9528 C C . GLU A 1 1233 ? -52.177 1.384 21.812 1.00 77.81 1233 GLU A C 1
ATOM 9530 O O . GLU A 1 1233 ? -51.804 0.273 21.432 1.00 77.81 1233 GLU A O 1
ATOM 9535 N N . ALA A 1 1234 ? -52.253 2.416 20.965 1.00 77.31 1234 ALA A N 1
ATOM 9536 C CA . ALA A 1 1234 ? -51.928 2.355 19.544 1.00 77.31 1234 ALA A CA 1
ATOM 9537 C C . ALA A 1 1234 ? -50.471 1.939 19.252 1.00 77.31 1234 ALA A C 1
ATOM 9539 O O . ALA A 1 1234 ? -50.232 1.242 18.267 1.00 77.31 1234 ALA A O 1
ATOM 9540 N N . VAL A 1 1235 ? -49.500 2.329 20.087 1.00 79.25 1235 VAL A N 1
ATOM 9541 C CA . VAL A 1 1235 ? -48.075 1.986 19.906 1.00 79.25 1235 VAL A CA 1
ATOM 9542 C C . VAL A 1 1235 ? -47.837 0.511 20.212 1.00 79.25 1235 VAL A C 1
ATOM 9544 O O . VAL A 1 1235 ? -47.154 -0.175 19.452 1.00 79.25 1235 VAL A O 1
ATOM 9547 N N . VAL A 1 1236 ? -48.446 0.008 21.286 1.00 82.12 1236 VAL A N 1
ATOM 9548 C CA . VAL A 1 1236 ? -48.354 -1.407 21.663 1.00 82.12 1236 VAL A CA 1
ATOM 9549 C C . VAL A 1 1236 ? -49.045 -2.283 20.627 1.00 82.12 1236 VAL A C 1
ATOM 9551 O O . VAL A 1 1236 ? -48.424 -3.199 20.092 1.00 82.12 1236 VAL A O 1
ATOM 9554 N N . THR A 1 1237 ? -50.268 -1.918 20.237 1.00 83.56 1237 THR A N 1
ATOM 9555 C CA . THR A 1 1237 ? -51.022 -2.604 19.177 1.00 83.56 1237 THR A CA 1
ATOM 9556 C C . THR A 1 1237 ? -50.235 -2.636 17.859 1.00 83.56 1237 THR A C 1
ATOM 9558 O O . THR A 1 1237 ? -50.237 -3.635 17.140 1.00 83.56 1237 THR A O 1
ATOM 9561 N N . TYR A 1 1238 ? -49.527 -1.554 17.517 1.00 84.44 1238 TYR A N 1
ATOM 9562 C CA . TYR A 1 1238 ? -48.687 -1.490 16.320 1.00 84.44 1238 TYR A CA 1
ATOM 9563 C C . TYR A 1 1238 ? -47.524 -2.500 16.359 1.00 84.44 1238 TYR A C 1
ATOM 9565 O O . TYR A 1 1238 ? -47.306 -3.211 15.375 1.00 84.44 1238 TYR A O 1
ATOM 9573 N N . LEU A 1 1239 ? -46.806 -2.611 17.484 1.00 84.56 1239 LEU A N 1
ATOM 9574 C CA . LEU A 1 1239 ? -45.697 -3.563 17.639 1.00 84.56 1239 LEU A CA 1
ATOM 9575 C C . LEU A 1 1239 ? -46.177 -5.019 17.750 1.00 84.56 1239 LEU A C 1
ATOM 9577 O O . LEU A 1 1239 ? -45.576 -5.902 17.138 1.00 84.56 1239 LEU A O 1
ATOM 9581 N N . GLU A 1 1240 ? -47.288 -5.271 18.449 1.00 84.94 1240 GLU A N 1
ATOM 9582 C CA . GLU A 1 1240 ? -47.930 -6.592 18.526 1.00 84.94 1240 GLU A CA 1
ATOM 9583 C C . GLU A 1 1240 ? -48.347 -7.086 17.132 1.00 84.94 1240 GLU A C 1
ATOM 9585 O O . GLU A 1 1240 ? -48.079 -8.231 16.769 1.00 84.94 1240 GLU A O 1
ATOM 9590 N N . ASN A 1 1241 ? -48.903 -6.203 16.296 1.00 84.25 1241 ASN A N 1
ATOM 9591 C CA . ASN A 1 1241 ? -49.234 -6.515 14.905 1.00 84.25 1241 ASN A CA 1
ATOM 9592 C C . ASN A 1 1241 ? -48.000 -6.890 14.064 1.00 84.25 1241 ASN A C 1
ATOM 9594 O O . ASN A 1 1241 ? -48.094 -7.753 13.186 1.00 84.25 1241 ASN A O 1
ATOM 9598 N N . ILE A 1 1242 ? -46.845 -6.255 14.302 1.00 83.75 1242 ILE A N 1
ATOM 9599 C CA . ILE A 1 1242 ? -45.577 -6.619 13.647 1.00 83.75 1242 ILE A CA 1
ATOM 9600 C C . ILE A 1 1242 ? -45.117 -7.998 14.135 1.00 83.75 1242 ILE A C 1
ATOM 9602 O O . ILE A 1 1242 ? -44.821 -8.857 13.307 1.00 83.75 1242 ILE A O 1
ATOM 9606 N N . SER A 1 1243 ? -45.133 -8.243 15.449 1.00 83.12 1243 SER A N 1
ATOM 9607 C CA . SER A 1 1243 ? -44.755 -9.532 16.050 1.00 83.12 1243 SER A CA 1
ATOM 9608 C C . SER A 1 1243 ? -45.614 -10.699 15.527 1.00 83.12 1243 SER A C 1
ATOM 9610 O O . SER A 1 1243 ? -45.094 -11.739 15.105 1.00 83.12 1243 SER A O 1
ATOM 9612 N N . GLN A 1 1244 ? -46.934 -10.504 15.431 1.00 82.31 1244 GLN A N 1
ATOM 9613 C CA . GLN A 1 1244 ? -47.869 -11.476 14.849 1.00 82.31 1244 GLN A CA 1
ATOM 9614 C C . GLN A 1 1244 ? -47.608 -11.725 13.355 1.00 82.31 1244 GLN A C 1
ATOM 9616 O O . GLN A 1 1244 ? -47.649 -12.862 12.887 1.00 82.31 1244 GLN A O 1
ATOM 9621 N N . SER A 1 1245 ? -47.285 -10.673 12.595 1.00 79.50 1245 SER A N 1
ATOM 9622 C CA . SER A 1 1245 ? -46.970 -10.805 11.165 1.00 79.50 1245 SER A CA 1
ATOM 9623 C C . SER A 1 1245 ? -45.670 -11.594 10.929 1.00 79.50 1245 SER A C 1
ATOM 9625 O O . SER A 1 1245 ? -45.579 -12.346 9.962 1.00 79.50 1245 SER A O 1
ATOM 9627 N N . CYS A 1 1246 ? -44.681 -11.458 11.820 1.00 70.06 1246 CYS A N 1
ATOM 9628 C CA . CYS A 1 1246 ? -43.404 -12.179 11.752 1.00 70.06 1246 CYS A CA 1
ATOM 9629 C C . CYS A 1 1246 ? -43.514 -13.654 12.179 1.00 70.06 1246 CYS A C 1
ATOM 9631 O O . CYS A 1 1246 ? -42.812 -14.508 11.643 1.00 70.06 1246 CYS A O 1
ATOM 9633 N N . SER A 1 1247 ? -44.397 -13.977 13.128 1.00 64.56 1247 SER A N 1
ATOM 9634 C CA . SER A 1 1247 ? -44.649 -15.365 13.551 1.00 64.56 1247 SER A CA 1
ATOM 9635 C C . SER A 1 1247 ? -45.468 -16.156 12.522 1.00 64.56 1247 SER A C 1
ATOM 9637 O O . SER A 1 1247 ? -45.224 -17.348 12.338 1.00 64.56 1247 SER A O 1
ATOM 9639 N N . GLY A 1 1248 ? -46.374 -15.493 11.793 1.00 56.72 1248 GLY A N 1
ATOM 9640 C CA . GLY A 1 1248 ? -47.129 -16.099 10.691 1.00 56.72 1248 GLY A CA 1
ATOM 9641 C C . GLY A 1 1248 ? -46.292 -16.422 9.445 1.00 56.72 1248 GLY A C 1
ATOM 9642 O O . GLY A 1 1248 ? -46.574 -17.405 8.765 1.00 56.72 1248 GLY A O 1
ATOM 9643 N N . SER A 1 1249 ? -45.240 -15.648 9.149 1.00 50.97 1249 SER A N 1
ATOM 9644 C CA . SER A 1 1249 ? -44.334 -15.926 8.022 1.00 50.97 1249 SER A CA 1
ATOM 9645 C C . SER A 1 1249 ? -43.313 -17.031 8.324 1.00 50.97 1249 SER A C 1
ATOM 9647 O O . SER A 1 1249 ? -42.972 -17.788 7.420 1.00 50.97 1249 SER A O 1
ATOM 9649 N N . ALA A 1 1250 ? -42.892 -17.190 9.585 1.00 44.09 1250 ALA A N 1
ATOM 9650 C CA . ALA A 1 1250 ? -41.974 -18.250 10.023 1.00 44.09 1250 ALA A CA 1
ATOM 9651 C C . ALA A 1 1250 ? -42.598 -19.664 10.040 1.00 44.09 1250 ALA A C 1
ATOM 9653 O O . ALA A 1 1250 ? -41.873 -20.653 10.058 1.00 44.09 1250 ALA A O 1
ATOM 9654 N N . GLN A 1 1251 ? -43.932 -19.779 10.035 1.00 37.59 1251 GLN A N 1
ATOM 9655 C CA . GLN A 1 1251 ? -44.637 -21.063 9.876 1.00 37.59 1251 GLN A CA 1
ATOM 9656 C C . GLN A 1 1251 ? -44.856 -21.460 8.403 1.00 37.59 1251 GLN A C 1
ATOM 9658 O O . GLN A 1 1251 ? -45.274 -22.586 8.138 1.00 37.59 1251 GLN A O 1
ATOM 9663 N N . ALA A 1 1252 ? -44.594 -20.554 7.452 1.00 36.47 1252 ALA A N 1
ATOM 9664 C CA . ALA A 1 1252 ? -44.800 -20.760 6.015 1.00 36.47 1252 ALA A CA 1
ATOM 9665 C C . ALA A 1 1252 ? -43.493 -20.944 5.212 1.00 36.47 1252 ALA A C 1
ATOM 9667 O O . ALA A 1 1252 ? -43.563 -21.135 3.996 1.00 36.47 1252 ALA A O 1
ATOM 9668 N N . SER A 1 1253 ? -42.329 -20.875 5.872 1.00 30.78 1253 SER A N 1
ATOM 9669 C CA . SER A 1 1253 ? -40.986 -21.059 5.297 1.00 30.78 1253 SER A CA 1
ATOM 9670 C C . SER A 1 1253 ? -40.399 -22.431 5.596 1.00 30.78 1253 SER A C 1
ATOM 9672 O O . SER A 1 1253 ? -40.377 -22.775 6.801 1.00 30.78 1253 SER A O 1
#

Organism: Polypterus senegalus (NCBI:txid55291)

InterPro domains:
  IPR001372 Dynein light chain, type 1/2 [PF01221] (5-65)
  IPR001372 Dynein light chain, type 1/2 [SM01375] (1-68)
  IPR011989 Armadillo-like helical [G3DSA:1.25.10.10] (467-693)
  IPR011989 Armadillo-like helical [G3DSA:1.25.10.10] (763-1071)
  IPR016024 Armadillo-type fold [SSF48371] (477-1166)
  IPR025283 Domain of unknown function DUF4042 [PF13251] (478-659)
  IPR037177 Dynein light chain superfamily [G3DSA:3.30.740.10] (1-73)
  IPR037177 Dynein light chain superfamily [SSF54648] (2-65)
  IPR052107 HEAT Repeat-containing Protein 6 [PTHR13366] (227-1227)

Secondary structure (DSSP, 8-state):
-----EEEEEESS-HHHHHHHHHHHHHHHHH--SHHHHHHHHHHHHHHHHTTT-S--EEEEEEE-TTSS-EEEEEEEPPPP---SS-SSSSTTTHHHHHHHHHHHHHHHHHTTSSS--SS----TT-HHHHHHHHHHHHHHS-----HHHHHHHHHHHHHHHHS--TTTS--S-----------PPPPHHHHHHHHHHHHHH--TT-HHHHHHHHHHHHHHHHHTTTHHHHHSTT-HHHHHTSTT-S-HHHHHHHHHHHHHHTS--TTSPP--HHHHHHHHHHHHHHHHH--TTS--SHHHHHHHHHHHHHHHHHHHTS------HHHHHHHHHHHHHHTTTT-TT------SS--PPPPP------------------------------------------------------------------------------------------------------TTHHHHHHHHHHHHHHHHHHHHHHHHHHHHS-HHHHHHTHHHHS-----TTS-----HHHHHHH-S-HHHHHHHHHHHHHHHTT-HHHHTT----S-S--SS--HHHHHHHHHHHHHHHHHHHHHH---HHHHHHHHHHHHHHHHHS-GGGS-S-SHHHHHHHTGGGGG-SSHHHHHHHHHHHHHHHHTTSS-HHHHHHHHS---S--SS-SS--HHHHHHHTTS-------------SS-TT--------------------SSS---HHHHHHHHHHHSBP-----------------SB--HHHHHHHHHHHHHHHHHHHHHHGGGHHHHHHHHHHHHTSS-HHHHHHHHHHHHHHHHHHHHHTSTT----GGGSPPHHHHHHHHHHHHTTTHHHHHT-TT-HHHHHHHHHHHTTS-HHHHTTS-HHHHHHHHHHHHHHTT-SSHHHHHHHHHHHHHHTTSTTTTT-HHHHHHHHHHHHHHHT-S-HHHHHHHHHHHHHHHHHHHHHHHHT-HHHHHSS-HHHHHHHHHHHHHHTTS-HHHHHHHHHHHHHHHHT--HHHHTSHHHHHHHHHHHHHHHHHHHSS--HHHHHHHHHHHHHHHT-TTS-TTTSTHHHHHHHHHHHHHHH-S-HHHHHHHHHHHT---SGGGG-SHHHHHHHHHHHHHHHHTSS--S-GGGGGGHHHHHHHHHHHHHHHHHH--TTTHHHHHHHHHHHHHHHHHHHHHHHH---SS-SS--SS-HHHHHHHHHHHHHHHHTTTTSTT--HHHHHHHHHHHHHHHHHHT--

Radius of gyration: 40.83 Å; chains: 1; bounding box: 101×120×132 Å

Foldseek 3Di:
DPPQFADEPADPDDPVLVVVLRVQLVVLVLVDQDVVSSCVSSCVVNLVVLLVPDDFDWDWDWDQDPPDNYTYTYTDGDDDDDPPDDPPVVPPQVVVVLVVVLVCVVVVVVVVPVVDDPDDDPPPPDDLLVVLQVVLVVLSVPPDDPDPVSVVVLLVSLVSLLPDQCPPQADDPDDDDDDDDDPDDRCDPVSVVSSLLSLLSSDDPVPPSSLLSSLSSNLSVCVNNVCLCCCQNPPHPLLVQCDPPDPDLLSNLSSLLVLLSLLADNRSYDGDDPVSLVSNLVSLLVLLLPDDPPPDLALSNLSSLLSSLSSLLSNLVSQPDDPPPQFSLQQLVQSLLVLLCFPPPPDDDDTDNGHGFADDDDQDDDDDDDDDDDDDDDDDDDDDDDDDDDDDDDDDDDDDDDDDYDDDDDDDDDDDDDDDDDDDDDDDDDDDDDDDDDDDDDDDDDDDDDDDDDDDDDDDDDDPVVVRVVSSLVSSLSSSLSSLSSLLSSLVRDDLVRVVSCCVQAFPQADDVPDDPRDHLLCCLQRPPDLSSNLSSLSSLLSNLAPCQSVQVLAADDPDPDDPDQDPNPSSLRSLLVLLVSLLNSCLPDDDPSSNLSSLSSLLSSLQRHQQVRHDPDSVVSVLVSLVVQCLAPDPSSVLSSLSSLLSNLQHPFPDPNVLVLQQDDDPPPPPDDRDDRPVVVVVVVVPDDDDDDDDDDDDPPPPPPPDDDDDDDDDDDDDDDDDPDDPRQGGPLLVVLLCLQPAFDPPDDPDDDDDDPDDDDDRHHDPSNNLSSLSSLLSCLQRPVLSCVSCLLVLLVSLQVQCVDPDPSSVLSSLSSLLSSLVSLQVCPDPPHPDDPVSRDDLVVLLVSVVVNLVTCLLVQCVPLVRLSSVLSSLSSLLSRDLSSLVVDDPVSNCSSLVSLLVQCPDPNLSSVLSSLLSLLSVCPRPVQVLVLVSLLSSLVSLLVQCPDSDPSSVLSSLSSLLSSLVSLVVCCVPVHDVSLVPHDPVSLLSLLVSLLVQCPDAQSSNLSSLLSLLSSLLSDDLVLCVDPSSVVSVVSSLVSLLCQLQDPHPPSNNLSSLLSLLSNLLHPSDPQQPDPSNLSSLVSLLVCLQDPQALSSVLSSLNSLLRNQAPSNLHDLVSLLSSLVSLLNSLVCLCDHPDPVRNLCSLVNLLSSLSSNLSSLLRDDPSNVVSVLVSCVVCVVVVLVSLLCNLADDPDRDPDPRPDDSVRSLVSLVSSLVSLVVCVPPPPRNVVVSVSSVVSSVVSVVVVVVD